Protein 9D58 (pdb70)

InterPro domains:
  IPR000433 Zinc finger, ZZ-type [PF00569] (3308-3352)
  IPR000433 Zinc finger, ZZ-type [PS01357] (3313-3340)
  IPR000433 Zinc finger, ZZ-type [PS50135] (3308-3364)
  IPR000433 Zinc finger, ZZ-type [SM00291] (3307-3352)
  IPR001202 WW domain [PF00397] (3059-3086)
  IPR001202 WW domain [PS01159] (3061-3086)
  IPR001202 WW domain [PS50020] (3055-3088)
  IPR001202 WW domain [SM00456] (3056-3088)
  IPR001202 WW domain [cd00201] (3059-3088)
  IPR001589 Actinin-type actin-binding domain, conserved site [PS00019] (17-26)
  IPR001589 Actinin-type actin-binding domain, conserved site [PS00020] (91-115)
  IPR001715 Calponin homology domain [PF00307] (16-118)
  IPR001715 Calponin homology domain [PF00307] (136-239)
  IPR001715 Calponin homology domain [PS50021] (15-119)
  IPR001715 Calponin homology domain [PS50021] (134-240)
  IPR001715 Calponin homology domain [SM00033] (17-117)
  IPR001715 Calponin homology domain [SM00033] (136-235)
  IPR002017 Spectrin repeat [PF00435] (340-446)
  IPR002017 Spectrin repeat [PF00435] (453-556)
  IPR002017 Spectrin repeat [PF00435] (727-827)

Structure (mmCIF, N/CA/C/O backbone):
data_9D58
#
_entry.id   9D58
#
_cell.length_a   59.774
_cell.length_b   143.138
_cell.length_c   59.862
_cell.angle_alpha   90.000
_cell.angle_beta   102.210
_cell.angle_gamma   90.000
#
_symmetry.space_group_name_H-M   'P 1 21 1'
#
loop_
_entity.id
_entity.type
_entity.pdbx_description
1 polymer Dystrophin
2 water water
#
loop_
_atom_site.group_PDB
_atom_site.id
_atom_site.type_symbol
_atom_site.label_atom_id
_atom_site.label_alt_id
_atom_site.label_comp_id
_atom_site.label_asym_id
_atom_site.label_entity_id
_atom_site.label_seq_id
_atom_site.pdbx_PDB_ins_code
_atom_site.Cartn_x
_atom_site.Cartn_y
_atom_site.Cartn_z
_atom_site.occupancy
_atom_site.B_iso_or_equiv
_atom_site.auth_seq_id
_atom_site.auth_comp_id
_atom_site.auth_asym_id
_atom_site.auth_atom_id
_atom_site.pdbx_PDB_model_num
ATOM 1 N N . TYR A 1 13 ? -3.34168 35.98747 12.86613 1.000 17.94415 13 TYR A N 1
ATOM 2 C CA . TYR A 1 13 ? -2.02372 35.64002 13.39733 1.000 22.78583 13 TYR A CA 1
ATOM 3 C C . TYR A 1 13 ? -1.78087 36.15497 14.81874 1.000 20.27882 13 TYR A C 1
ATOM 4 O O . TYR A 1 13 ? -0.63630 36.37652 15.21182 1.000 18.91495 13 TYR A O 1
ATOM 13 N N . GLU A 1 14 ? -2.85574 36.33440 15.58720 1.000 23.92719 14 GLU A N 1
ATOM 14 C CA . GLU A 1 14 ? -2.78898 36.71106 17.00255 1.000 24.68230 14 GLU A CA 1
ATOM 15 C C . GLU A 1 14 ? -3.69158 35.71686 17.73301 1.000 24.95055 14 GLU A C 1
ATOM 16 O O . GLU A 1 14 ? -4.88804 35.96264 17.89647 1.000 28.15670 14 GLU A O 1
ATOM 22 N N . ARG A 1 15 ? -3.11896 34.59369 18.16597 1.000 22.46099 15 ARG A N 1
ATOM 23 C CA . ARG A 1 15 ? -3.88077 33.41382 18.56447 1.000 22.98612 15 ARG A CA 1
ATOM 24 C C . ARG A 1 15 ? -3.63069 33.11288 20.03892 1.000 27.22398 15 ARG A C 1
ATOM 25 O O . ARG A 1 15 ? -2.51044 32.75541 20.41748 1.000 24.66623 15 ARG A O 1
ATOM 33 N N . GLU A 1 16 ? -4.69023 33.20366 20.85751 1.000 29.03327 16 GLU A N 1
ATOM 34 C CA . GLU A 1 16 ? -4.53725 33.28492 22.31030 1.000 22.32350 16 GLU A CA 1
ATOM 35 C C . GLU A 1 16 ? -4.39892 31.92645 22.99643 1.000 19.44750 16 GLU A C 1
ATOM 36 O O . GLU A 1 16 ? -3.75654 31.84431 24.04854 1.000 21.05105 16 GLU A O 1
ATOM 38 N N . ASP A 1 17 ? -4.98516 30.85827 22.44739 1.000 21.78176 17 ASP A N 1
ATOM 39 C CA . ASP A 1 17 ? -4.78594 29.53205 23.03754 1.000 22.10909 17 ASP A CA 1
ATOM 40 C C . ASP A 1 17 ? -3.36108 29.04028 22.81294 1.000 21.46216 17 ASP A C 1
ATOM 41 O O . ASP A 1 17 ? -2.71901 28.49694 23.73165 1.000 16.39066 17 ASP A O 1
ATOM 46 N N . VAL A 1 18 ? -2.85561 29.22182 21.58820 1.000 22.73707 18 VAL A N 1
ATOM 47 C CA . VAL A 1 18 ? -1.45929 28.91326 21.30074 1.000 19.87696 18 VAL A CA 1
ATOM 48 C C . VAL A 1 18 ? -0.54881 29.73758 22.19649 1.000 13.78568 18 VAL A C 1
ATOM 49 O O . VAL A 1 18 ? 0.45494 29.23371 22.71100 1.000 20.77756 18 VAL A O 1
ATOM 53 N N . GLN A 1 19 ? -0.87766 31.01859 22.38929 1.000 16.10544 19 GLN A N 1
ATOM 54 C CA . GLN A 1 19 ? -0.07571 31.85753 23.27210 1.000 15.15192 19 GLN A CA 1
ATOM 55 C C . GLN A 1 19 ? -0.08309 31.32963 24.70033 1.000 18.26181 19 GLN A C 1
ATOM 56 O O . GLN A 1 19 ? 0.96146 31.29688 25.35325 1.000 17.49005 19 GLN A O 1
ATOM 62 N N . LYS A 1 20 ? -1.24435 30.91134 25.20943 1.000 18.15413 20 LYS A N 1
ATOM 63 C CA . LYS A 1 20 ? -1.27417 30.31777 26.54327 1.000 16.31418 20 LYS A CA 1
ATOM 64 C C . LYS A 1 20 ? -0.29405 29.15725 26.64520 1.000 14.17310 20 LYS A C 1
ATOM 65 O O . LYS A 1 20 ? 0.57020 29.12723 27.53461 1.000 15.40749 20 LYS A O 1
ATOM 71 N N . LYS A 1 21 ? -0.36882 28.22929 25.68853 1.000 13.96768 21 LYS A N 1
ATOM 72 C CA . LYS A 1 21 ? 0.49942 27.05153 25.73445 1.000 14.62792 21 LYS A CA 1
ATOM 73 C C . LYS A 1 21 ? 1.97843 27.43680 25.66141 1.000 17.94356 21 LYS A C 1
ATOM 74 O O . LYS A 1 21 ? 2.79229 27.01929 26.50107 1.000 18.03178 21 LYS A O 1
ATOM 80 N N . THR A 1 22 ? 2.34312 28.25700 24.67496 1.000 16.78094 22 THR A N 1
ATOM 81 C CA . THR A 1 22 ? 3.75635 28.52824 24.42961 1.000 18.52244 22 THR A CA 1
ATOM 82 C C . THR A 1 22 ? 4.34745 29.45465 25.49091 1.000 16.68996 22 THR A C 1
ATOM 83 O O . THR A 1 22 ? 5.49899 29.27130 25.90765 1.000 19.64807 22 THR A O 1
ATOM 87 N N . PHE A 1 23 ? 3.58305 30.45297 25.94438 1.000 16.48178 23 PHE A N 1
ATOM 88 C CA . PHE A 1 23 ? 4.04527 31.31267 27.02830 1.000 15.10111 23 PHE A CA 1
ATOM 89 C C . PHE A 1 23 ? 4.25358 30.51413 28.30885 1.000 17.25662 23 PHE A C 1
ATOM 90 O O . PHE A 1 23 ? 5.19791 30.77855 29.06446 1.000 15.67132 23 PHE A O 1
ATOM 98 N N . THR A 1 24 ? 3.37517 29.54152 28.58636 1.000 16.32342 24 THR A N 1
ATOM 99 C CA . THR A 1 24 ? 3.59510 28.70577 29.76097 1.000 15.30719 24 THR A CA 1
ATOM 100 C C . THR A 1 24 ? 4.85662 27.86706 29.59948 1.000 18.51568 24 THR A C 1
ATOM 101 O O . THR A 1 24 ? 5.61142 27.67577 30.56220 1.000 13.73526 24 THR A O 1
ATOM 105 N N . LYS A 1 25 ? 5.09968 27.35479 28.38885 1.000 16.22405 25 LYS A N 1
ATOM 106 C CA . LYS A 1 25 ? 6.33259 26.60616 28.15589 1.000 15.89233 25 LYS A CA 1
ATOM 107 C C . LYS A 1 25 ? 7.56528 27.47657 28.38940 1.000 14.43570 25 LYS A C 1
ATOM 108 O O . LYS A 1 25 ? 8.56127 27.01318 28.95344 1.000 18.68375 25 LYS A O 1
ATOM 114 N N . TRP A 1 26 ? 7.50467 28.74941 27.99944 1.000 13.19907 26 TRP A N 1
ATOM 115 C CA . TRP A 1 26 ? 8.63068 29.65168 28.24258 1.000 15.45520 26 TRP A CA 1
ATOM 116 C C . TRP A 1 26 ? 8.82198 29.92262 29.73594 1.000 19.03871 26 TRP A C 1
ATOM 117 O O . TRP A 1 26 ? 9.95458 29.89727 30.24554 1.000 16.60149 26 TRP A O 1
ATOM 128 N N . VAL A 1 27 ? 7.72783 30.23156 30.44424 1.000 15.84964 27 VAL A N 1
ATOM 129 C CA . VAL A 1 27 ? 7.80063 30.44939 31.89104 1.000 16.59227 27 VAL A CA 1
ATOM 130 C C . VAL A 1 27 ? 8.43751 29.24465 32.57520 1.000 15.17727 27 VAL A C 1
ATOM 131 O O . VAL A 1 27 ? 9.33864 29.37813 33.41570 1.000 16.61250 27 VAL A O 1
ATOM 135 N N . ASN A 1 28 ? 7.99666 28.04288 32.20244 1.000 15.46056 28 ASN A N 1
ATOM 136 C CA . ASN A 1 28 ? 8.55116 26.84861 32.82513 1.000 16.26306 28 ASN A CA 1
ATOM 137 C C . ASN A 1 28 ? 9.98105 26.58657 32.37184 1.000 19.46754 28 ASN A C 1
ATOM 138 O O . ASN A 1 28 ? 10.73884 25.94436 33.09655 1.000 22.04806 28 ASN A O 1
ATOM 143 N N . ALA A 1 29 ? 10.37111 27.06368 31.18712 1.000 21.57506 29 ALA A N 1
ATOM 144 C CA . ALA A 1 29 ? 11.77607 26.98310 30.79608 1.000 21.60714 29 ALA A CA 1
ATOM 145 C C . ALA A 1 29 ? 12.64391 27.84181 31.70686 1.000 20.12793 29 ALA A C 1
ATOM 146 O O . ALA A 1 29 ? 13.74659 27.43495 32.09344 1.000 19.84267 29 ALA A O 1
ATOM 148 N N . GLN A 1 30 ? 12.16370 29.03676 32.05478 1.000 19.45138 30 GLN A N 1
ATOM 149 C CA . GLN A 1 30 ? 12.86990 29.84890 33.04570 1.000 19.25589 30 GLN A CA 1
ATOM 150 C C . GLN A 1 30 ? 12.97046 29.10917 34.37747 1.000 21.30617 30 GLN A C 1
ATOM 151 O O . GLN A 1 30 ? 14.05238 29.00912 34.98245 1.000 25.73174 30 GLN A O 1
ATOM 157 N N . PHE A 1 31 ? 11.84770 28.54668 34.83113 1.000 20.66745 31 PHE A N 1
ATOM 158 C CA . PHE A 1 31 ? 11.85516 27.83420 36.10577 1.000 21.30792 31 PHE A CA 1
ATOM 159 C C . PHE A 1 31 ? 12.79372 26.63317 36.05957 1.000 25.05675 31 PHE A C 1
ATOM 160 O O . PHE A 1 31 ? 13.44104 26.30568 37.05962 1.000 29.60674 31 PHE A O 1
ATOM 168 N N . SER A 1 32 ? 12.88335 25.96615 34.90661 1.000 23.48799 32 SER A N 1
ATOM 169 C CA . SER A 1 32 ? 13.83884 24.87633 34.74764 1.000 23.91230 32 SER A CA 1
ATOM 170 C C . SER A 1 32 ? 15.26635 25.39319 34.83396 1.000 22.55319 32 SER A C 1
ATOM 171 O O . SER A 1 32 ? 16.13374 24.74173 35.42639 1.000 33.35005 32 SER A O 1
ATOM 174 N N . LYS A 1 33 ? 15.52746 26.56346 34.24580 1.000 23.44068 33 LYS A N 1
ATOM 175 C CA . LYS A 1 33 ? 16.83580 27.18792 34.40528 1.000 28.37266 33 LYS A CA 1
ATOM 176 C C . LYS A 1 33 ? 17.18059 27.37961 35.87217 1.000 31.94874 33 LYS A C 1
ATOM 177 O O . LYS A 1 33 ? 18.35897 27.32260 36.24490 1.000 28.08202 33 LYS A O 1
ATOM 183 N N . PHE A 1 34 ? 16.17248 27.59826 36.72197 1.000 31.64314 34 PHE A N 1
ATOM 184 C CA . PHE A 1 34 ? 16.43851 27.84498 38.13617 1.000 29.33068 34 PHE A CA 1
ATOM 185 C C . PHE A 1 34 ? 15.92033 26.74450 39.06333 1.000 29.14230 34 PHE A C 1
ATOM 186 O O . PHE A 1 34 ? 15.76819 26.97950 40.26609 1.000 32.45716 34 PHE A O 1
ATOM 194 N N . GLY A 1 35 ? 15.66187 25.54908 38.53838 1.000 30.38425 35 GLY A N 1
ATOM 195 C CA . GLY A 1 35 ? 15.25646 24.41094 39.34789 1.000 25.93974 35 GLY A CA 1
ATOM 196 C C . GLY A 1 35 ? 13.97787 24.53478 40.15886 1.000 27.40530 35 GLY A C 1
ATOM 197 O O . GLY A 1 35 ? 13.72419 23.70190 41.03433 1.000 33.48282 35 GLY A O 1
ATOM 198 N N . LYS A 1 36 ? 13.17180 25.56035 39.90141 1.000 25.93323 36 LYS A N 1
ATOM 199 C CA . LYS A 1 36 ? 11.92064 25.75748 40.61944 1.000 23.90472 36 LYS A CA 1
ATOM 200 C C . LYS A 1 36 ? 10.76729 25.02171 39.93507 1.000 24.83455 36 LYS A C 1
ATOM 201 O O . LYS A 1 36 ? 10.86906 24.56783 38.79237 1.000 23.79628 36 LYS A O 1
ATOM 207 N N . GLN A 1 37 ? 9.65905 24.90167 40.66744 1.000 22.28582 37 GLN A N 1
ATOM 208 C CA . GLN A 1 37 ? 8.52156 24.09975 40.22973 1.000 20.03490 37 GLN A CA 1
ATOM 209 C C . GLN A 1 37 ? 7.83565 24.70739 39.00867 1.000 18.55130 37 GLN A C 1
ATOM 210 O O . GLN A 1 37 ? 7.73053 25.92923 38.87298 1.000 23.55692 37 GLN A O 1
ATOM 213 N N . HIS A 1 38 ? 7.38019 23.83738 38.11134 1.000 19.02390 38 HIS A N 1
ATOM 214 C CA . HIS A 1 38 ? 6.63239 24.24926 36.93259 1.000 22.93810 38 HIS A CA 1
ATOM 215 C C . HIS A 1 38 ? 5.18801 24.59276 37.29317 1.000 23.45942 38 HIS A C 1
ATOM 216 O O . HIS A 1 38 ? 4.62308 24.07050 38.25937 1.000 22.85782 38 HIS A O 1
ATOM 223 N N . ILE A 1 39 ? 4.58990 25.48791 36.50388 1.000 23.82766 39 ILE A N 1
ATOM 224 C CA . ILE A 1 39 ? 3.16294 25.77966 36.59815 1.000 23.02199 39 ILE A CA 1
ATOM 225 C C . ILE A 1 39 ? 2.42399 24.95670 35.55185 1.000 24.47286 39 ILE A C 1
ATOM 226 O O . ILE A 1 39 ? 2.98713 24.56806 34.51956 1.000 22.81808 39 ILE A O 1
ATOM 231 N N . GLU A 1 40 ? 1.14610 24.68384 35.81881 1.000 18.52604 40 GLU A N 1
ATOM 232 C CA . GLU A 1 40 ? 0.32768 23.88218 34.91958 1.000 18.85933 40 GLU A CA 1
ATOM 233 C C . GLU A 1 40 ? -0.74687 24.67827 34.19920 1.000 19.81922 40 GLU A C 1
ATOM 234 O O . GLU A 1 40 ? -1.09636 24.33165 33.06959 1.000 25.45220 40 GLU A O 1
ATOM 236 N N . ASN A 1 41 ? -1.26782 25.73878 34.81258 1.000 19.21330 41 ASN A N 1
ATOM 237 C CA . ASN A 1 41 ? -2.32799 26.54722 34.22514 1.000 16.59147 41 ASN A CA 1
ATOM 238 C C . ASN A 1 41 ? -1.97138 28.01229 34.41475 1.000 16.40024 41 ASN A C 1
ATOM 239 O O . ASN A 1 41 ? -1.92320 28.49670 35.54812 1.000 18.48749 41 ASN A O 1
ATOM 244 N N . LEU A 1 42 ? -1.73791 28.71765 33.30217 1.000 15.29180 42 LEU A N 1
ATOM 245 C CA . LEU A 1 42 ? -1.31094 30.11269 33.36789 1.000 15.71887 42 LEU A CA 1
ATOM 246 C C . LEU A 1 42 ? -2.39010 31.02555 33.94873 1.000 15.87451 42 LEU A C 1
ATOM 247 O O . LEU A 1 42 ? -2.06882 32.08914 34.49550 1.000 14.28494 42 LEU A O 1
ATOM 252 N N . PHE A 1 43 ? -3.66380 30.65902 33.81046 1.000 14.62363 43 PHE A N 1
ATOM 253 C CA . PHE A 1 43 ? -4.76811 31.50175 34.25569 1.000 16.36420 43 PHE A CA 1
ATOM 254 C C . PHE A 1 43 ? -5.22062 31.18192 35.67809 1.000 15.82550 43 PHE A C 1
ATOM 255 O O . PHE A 1 43 ? -6.22431 31.73805 36.13651 1.000 18.24546 43 PHE A O 1
ATOM 263 N N . SER A 1 44 ? -4.53132 30.28894 36.36335 1.000 18.42173 44 SER A N 1
ATOM 264 C CA . SER A 1 44 ? -4.77019 30.00214 37.77454 1.000 17.47973 44 SER A CA 1
ATOM 265 C C . SER A 1 44 ? -3.51036 30.10622 38.62241 1.000 18.80992 44 SER A C 1
ATOM 266 O O . SER A 1 44 ? -3.58141 30.57573 39.76167 1.000 14.75149 44 SER A O 1
ATOM 269 N N . ASP A 1 45 ? -2.36099 29.67465 38.09795 1.000 18.50704 45 ASP A N 1
ATOM 270 C CA . ASP A 1 45 ? -1.14711 29.50878 38.88850 1.000 18.10254 45 ASP A CA 1
ATOM 271 C C . ASP A 1 45 ? -0.38399 30.80467 39.13255 1.000 17.24291 45 ASP A C 1
ATOM 272 O O . ASP A 1 45 ? 0.64743 30.76507 39.81260 1.000 19.00479 45 ASP A O 1
ATOM 277 N N . LEU A 1 46 ? -0.85208 31.94252 38.61725 1.000 13.15348 46 LEU A N 1
ATOM 278 C CA . LEU A 1 46 ? -0.21581 33.22800 38.87729 1.000 13.11478 46 LEU A CA 1
ATOM 279 C C . LEU A 1 46 ? -1.02810 34.12629 39.80236 1.000 12.49560 46 LEU A C 1
ATOM 280 O O . LEU A 1 46 ? -0.58475 35.23810 40.11403 1.000 12.20482 46 LEU A O 1
ATOM 285 N N . GLN A 1 47 ? -2.19717 33.67502 40.25899 1.000 15.88294 47 GLN A N 1
ATOM 286 C CA . GLN A 1 47 ? -3.12009 34.56971 40.95641 1.000 14.26316 47 GLN A CA 1
ATOM 287 C C . GLN A 1 47 ? -2.58425 34.99476 42.31933 1.000 11.72168 47 GLN A C 1
ATOM 288 O O . GLN A 1 47 ? -2.77974 36.14270 42.73285 1.000 11.53830 47 GLN A O 1
ATOM 294 N N . ASP A 1 48 ? -1.92748 34.08627 43.04296 1.000 14.74586 48 ASP A N 1
ATOM 295 C CA . ASP A 1 48 ? -1.43648 34.42918 44.37431 1.000 14.45675 48 ASP A CA 1
ATOM 296 C C . ASP A 1 48 ? -0.18536 35.30310 44.34080 1.000 17.87713 48 ASP A C 1
ATOM 297 O O . ASP A 1 48 ? 0.31964 35.67313 45.40657 1.000 13.58992 48 ASP A O 1
ATOM 302 N N . GLY A 1 49 ? 0.33525 35.62063 43.15341 1.000 15.38931 49 GLY A N 1
ATOM 303 C CA . GLY A 1 49 ? 1.43728 36.54379 43.01110 1.000 13.28384 49 GLY A CA 1
ATOM 304 C C . GLY A 1 49 ? 2.79757 35.95953 43.31258 1.000 15.55087 49 GLY A C 1
ATOM 305 O O . GLY A 1 49 ? 3.80307 36.66421 43.15768 1.000 19.24944 49 GLY A O 1
ATOM 306 N N . ARG A 1 50 ? 2.86354 34.69171 43.71904 1.000 16.34180 50 ARG A N 1
ATOM 307 C CA . ARG A 1 50 ? 4.12223 34.09022 44.14542 1.000 16.67191 50 ARG A CA 1
ATOM 308 C C . ARG A 1 50 ? 4.98793 33.68557 42.95745 1.000 16.53090 50 ARG A C 1
ATOM 309 O O . ARG A 1 50 ? 6.15264 34.08872 42.86690 1.000 17.48064 50 ARG A O 1
ATOM 317 N N . ARG A 1 51 ? 4.42981 32.90067 42.03043 1.000 17.54576 51 ARG A N 1
ATOM 318 C CA . ARG A 1 51 ? 5.21990 32.40663 40.90505 1.000 16.86262 51 ARG A CA 1
ATOM 319 C C . ARG A 1 51 ? 5.65097 33.53286 39.97292 1.000 16.39800 51 ARG A C 1
ATOM 320 O O . ARG A 1 51 ? 6.70442 33.43427 39.33668 1.000 19.54002 51 ARG A O 1
ATOM 328 N N . LEU A 1 52 ? 4.86772 34.60862 39.88074 1.000 13.73691 52 LEU A N 1
ATOM 329 C CA . LEU A 1 52 ? 5.32858 35.78373 39.14984 1.000 13.93870 52 LEU A CA 1
ATOM 330 C C . LEU A 1 52 ? 6.58581 36.35793 39.79122 1.000 19.80607 52 LEU A C 1
ATOM 331 O O . LEU A 1 52 ? 7.53979 36.73228 39.09362 1.000 14.44235 52 LEU A O 1
ATOM 336 N N . LEU A 1 53 ? 6.60609 36.42844 41.12525 1.000 18.68669 53 LEU A N 1
ATOM 337 C CA . LEU A 1 53 ? 7.80215 36.88865 41.82166 1.000 17.56628 53 LEU A CA 1
ATOM 338 C C . LEU A 1 53 ? 8.97034 35.92990 41.61450 1.000 16.45288 53 LEU A C 1
ATOM 339 O O . LEU A 1 53 ? 10.11127 36.37098 41.47751 1.000 20.71835 53 LEU A O 1
ATOM 344 N N . ASP A 1 54 ? 8.71081 34.61891 41.59923 1.000 14.35439 54 ASP A N 1
ATOM 345 C CA . ASP A 1 54 ? 9.75769 33.64600 41.27511 1.000 17.12436 54 ASP A CA 1
ATOM 346 C C . ASP A 1 54 ? 10.36242 33.91703 39.89788 1.000 20.54813 54 ASP A C 1
ATOM 347 O O . ASP A 1 54 ? 11.59111 33.90785 39.72021 1.000 16.70559 54 ASP A O 1
ATOM 352 N N . LEU A 1 55 ? 9.49741 34.13593 38.90350 1.000 20.87078 55 LEU A N 1
ATOM 353 C CA . LEU A 1 55 ? 9.94690 34.40597 37.54220 1.000 17.56771 55 LEU A CA 1
ATOM 354 C C . LEU A 1 55 ? 10.78215 35.67891 37.48071 1.000 16.88657 55 LEU A C 1
ATOM 355 O O . LEU A 1 55 ? 11.84822 35.71197 36.85005 1.000 18.44804 55 LEU A O 1
ATOM 360 N N . LEU A 1 56 ? 10.31023 36.74473 38.13068 1.000 14.35180 56 LEU A N 1
ATOM 361 C CA . LEU A 1 56 ? 11.05531 37.99819 38.10727 1.000 14.73623 56 LEU A CA 1
ATOM 362 C C . LEU A 1 56 ? 12.33922 37.91097 38.92760 1.000 18.70276 56 LEU A C 1
ATOM 363 O O . LEU A 1 56 ? 13.30884 38.61569 38.62984 1.000 16.45678 56 LEU A O 1
ATOM 368 N N . GLU A 1 57 ? 12.36708 37.05706 39.95278 1.000 18.73790 57 GLU A N 1
ATOM 369 C CA . GLU A 1 57 ? 13.60646 36.77509 40.66949 1.000 19.11601 57 GLU A CA 1
ATOM 370 C C . GLU A 1 57 ? 14.63335 36.16067 39.73426 1.000 18.57403 57 GLU A C 1
ATOM 371 O O . GLU A 1 57 ? 15.78088 36.61296 39.66481 1.000 22.92558 57 GLU A O 1
ATOM 377 N N . GLY A 1 58 ? 14.22707 35.12170 39.00290 1.000 20.60275 58 GLY A N 1
ATOM 378 C CA . GLY A 1 58 ? 15.12608 34.50882 38.03730 1.000 21.75572 58 GLY A CA 1
ATOM 379 C C . GLY A 1 58 ? 15.60353 35.48032 36.97200 1.000 21.07883 58 GLY A C 1
ATOM 380 O O . GLY A 1 58 ? 16.77184 35.45657 36.57643 1.000 23.34704 58 GLY A O 1
ATOM 381 N N . LEU A 1 59 ? 14.71245 36.35332 36.49446 1.000 18.95408 59 LEU A N 1
ATOM 382 C CA . LEU A 1 59 ? 15.09447 37.23846 35.39560 1.000 17.37412 59 LEU A CA 1
ATOM 383 C C . LEU A 1 59 ? 15.97095 38.39657 35.86402 1.000 18.10964 59 LEU A C 1
ATOM 384 O O . LEU A 1 59 ? 16.90120 38.79520 35.15359 1.000 18.86665 59 LEU A O 1
ATOM 389 N N . THR A 1 60 ? 15.69583 38.96016 37.04087 1.000 18.24909 60 THR A N 1
ATOM 390 C CA . THR A 1 60 ? 16.47554 40.09409 37.52448 1.000 17.90174 60 THR A CA 1
ATOM 391 C C . THR A 1 60 ? 17.68645 39.68580 38.35133 1.000 13.25147 60 THR A C 1
ATOM 392 O O . THR A 1 60 ? 18.59501 40.50386 38.53036 1.000 14.84010 60 THR A O 1
ATOM 396 N N . GLY A 1 61 ? 17.73115 38.44778 38.83544 1.000 12.79781 61 GLY A N 1
ATOM 397 C CA . GLY A 1 61 ? 18.76320 38.02952 39.76447 1.000 17.62295 61 GLY A CA 1
ATOM 398 C C . GLY A 1 61 ? 18.64219 38.58948 41.16653 1.000 17.50856 61 GLY A C 1
ATOM 399 O O . GLY A 1 61 ? 19.56009 38.39835 41.97055 1.000 13.19095 61 GLY A O 1
ATOM 400 N N . GLN A 1 62 ? 17.55114 39.28774 41.48354 1.000 17.65294 62 GLN A N 1
ATOM 401 C CA . GLN A 1 62 ? 17.33306 39.86286 42.80515 1.000 20.06481 62 GLN A CA 1
ATOM 402 C C . GLN A 1 62 ? 16.38125 39.00569 43.63170 1.000 21.08574 62 GLN A C 1
ATOM 403 O O . GLN A 1 62 ? 15.50460 38.32002 43.09989 1.000 21.42512 62 GLN A O 1
ATOM 409 N N . LYS A 1 63 ? 16.57040 39.05724 44.94690 1.000 19.68342 63 LYS A N 1
ATOM 410 C CA . LYS A 1 63 ? 15.62010 38.46485 45.87999 1.000 22.63892 63 LYS A CA 1
ATOM 411 C C . LYS A 1 63 ? 14.35087 39.30934 45.94988 1.000 18.01247 63 LYS A C 1
ATOM 412 O O . LYS A 1 63 ? 14.40819 40.52684 46.15923 1.000 17.11891 63 LYS A O 1
ATOM 418 N N . LEU A 1 64 ? 13.20100 38.66259 45.75276 1.000 20.24196 64 LEU A N 1
ATOM 419 C CA . LEU A 1 64 ? 11.89474 39.32180 45.80857 1.000 23.36963 64 LEU A CA 1
ATOM 420 C C . LEU A 1 64 ? 11.04314 38.56108 46.81438 1.000 20.77878 64 LEU A C 1
ATOM 421 O O . LEU A 1 64 ? 10.31069 37.62662 46.45262 1.000 20.67742 64 LEU A O 1
ATOM 426 N N . PRO A 1 65 ? 11.11970 38.92979 48.09067 1.000 20.31286 65 PRO A N 1
ATOM 427 C CA . PRO A 1 65 ? 10.42699 38.15197 49.12322 1.000 21.06023 65 PRO A CA 1
ATOM 428 C C . PRO A 1 65 ? 8.91897 38.21851 48.95466 1.000 18.12115 65 PRO A C 1
ATOM 429 O O . PRO A 1 65 ? 8.35856 39.23144 48.52658 1.000 17.15397 65 PRO A O 1
ATOM 433 N N . LYS A 1 66 ? 8.26616 37.11010 49.28468 1.000 19.99152 66 LYS A N 1
ATOM 434 C CA . LYS A 1 66 ? 6.82243 37.01688 49.16185 1.000 19.26437 66 LYS A CA 1
ATOM 435 C C . LYS A 1 66 ? 6.16872 37.38384 50.48994 1.000 23.57943 66 LYS A C 1
ATOM 436 O O . LYS A 1 66 ? 6.73910 37.18138 51.56569 1.000 21.53400 66 LYS A O 1
ATOM 442 N N . GLU A 1 67 ? 4.95515 37.91818 50.40603 1.000 24.76434 67 GLU A N 1
ATOM 443 C CA . GLU A 1 67 ? 4.16837 38.16325 51.60514 1.000 19.68169 67 GLU A CA 1
ATOM 444 C C . GLU A 1 67 ? 3.64420 36.85047 52.17151 1.000 23.82179 67 GLU A C 1
ATOM 445 O O . GLU A 1 67 ? 3.30911 35.92459 51.42518 1.000 25.70295 67 GLU A O 1
ATOM 451 N N . LYS A 1 68 ? 3.58476 36.75674 53.49760 1.000 19.94010 68 LYS A N 1
ATOM 452 C CA . LYS A 1 68 ? 2.98185 35.58923 54.12118 1.000 24.03877 68 LYS A CA 1
ATOM 453 C C . LYS A 1 68 ? 1.49960 35.84188 54.36476 1.000 24.46229 68 LYS A C 1
ATOM 454 O O . LYS A 1 68 ? 1.10267 36.92336 54.80720 1.000 25.53323 68 LYS A O 1
ATOM 460 N N . GLY A 1 69 ? 0.69078 34.83676 54.06418 1.000 23.90903 69 GLY A N 1
ATOM 461 C CA . GLY A 1 69 ? -0.74981 34.90591 54.22024 1.000 26.34129 69 GLY A CA 1
ATOM 462 C C . GLY A 1 69 ? -1.37982 34.40083 52.93909 1.000 33.13633 69 GLY A C 1
ATOM 463 O O . GLY A 1 69 ? -0.81421 34.51896 51.84914 1.000 29.49658 69 GLY A O 1
ATOM 464 N N . SER A 1 70 ? -2.58625 33.84763 53.06761 1.000 35.30178 70 SER A N 1
ATOM 465 C CA . SER A 1 70 ? -3.28221 33.24015 51.94166 1.000 33.08153 70 SER A CA 1
ATOM 466 C C . SER A 1 70 ? -4.51892 34.02630 51.53360 1.000 31.07739 70 SER A C 1
ATOM 467 O O . SER A 1 70 ? -5.39649 33.48226 50.85605 1.000 40.01086 70 SER A O 1
ATOM 469 N N . THR A 1 71 ? -4.60294 35.29564 51.91797 1.000 26.50754 71 THR A N 1
ATOM 470 C CA . THR A 1 71 ? -5.76508 36.09641 51.58416 1.000 26.82880 71 THR A CA 1
ATOM 471 C C . THR A 1 71 ? -5.49989 36.88771 50.30643 1.000 28.74170 71 THR A C 1
ATOM 472 O O . THR A 1 71 ? -4.40437 36.86267 49.73977 1.000 28.70196 71 THR A O 1
ATOM 476 N N . ARG A 1 72 ? -6.52471 37.60982 49.85214 1.000 22.12859 72 ARG A N 1
ATOM 477 C CA . ARG A 1 72 ? -6.41852 38.35843 48.60603 1.000 25.12115 72 ARG A CA 1
ATOM 478 C C . ARG A 1 72 ? -5.48028 39.55144 48.74251 1.000 21.85143 72 ARG A C 1
ATOM 479 O O . ARG A 1 72 ? -4.82883 39.93700 47.76483 1.000 20.61062 72 ARG A O 1
ATOM 487 N N . VAL A 1 73 ? -5.38440 40.14090 49.93800 1.000 21.18936 73 VAL A N 1
ATOM 488 C CA . VAL A 1 73 ? -4.48702 41.28114 50.11990 1.000 23.40066 73 VAL A CA 1
ATOM 489 C C . VAL A 1 73 ? -3.02654 40.86693 49.95768 1.000 22.74408 73 VAL A C 1
ATOM 490 O O . VAL A 1 73 ? -2.21241 41.63890 49.43769 1.000 25.51770 73 VAL A O 1
ATOM 494 N N . HIS A 1 74 ? -2.66799 39.64738 50.36110 1.000 21.41933 74 HIS A N 1
ATOM 495 C CA . HIS A 1 74 ? -1.27888 39.22444 50.22642 1.000 21.78868 74 HIS A CA 1
ATOM 496 C C . HIS A 1 74 ? -0.91977 38.97651 48.76641 1.000 20.76156 74 HIS A C 1
ATOM 497 O O . HIS A 1 74 ? 0.16646 39.36077 48.31695 1.000 21.62686 74 HIS A O 1
ATOM 504 N N . ALA A 1 75 ? -1.82402 38.34837 48.00858 1.000 23.41068 75 ALA A N 1
ATOM 505 C CA . ALA A 1 75 ? -1.62383 38.20872 46.56775 1.000 19.42618 75 ALA A CA 1
ATOM 506 C C . ALA A 1 75 ? -1.53715 39.56806 45.88689 1.000 18.61657 75 ALA A C 1
ATOM 507 O O . ALA A 1 75 ? -0.72127 39.76602 44.97661 1.000 18.17873 75 ALA A O 1
ATOM 509 N N . LEU A 1 76 ? -2.38298 40.51350 46.30269 1.000 18.16312 76 LEU A N 1
ATOM 510 C CA . LEU A 1 76 ? -2.34780 41.84440 45.70997 1.000 16.08557 76 LEU A CA 1
ATOM 511 C C . LEU A 1 76 ? -1.02952 42.53905 46.01130 1.000 18.37989 76 LEU A C 1
ATOM 512 O O . LEU A 1 76 ? -0.48916 43.25421 45.16244 1.000 18.65167 76 LEU A O 1
ATOM 517 N N . ASN A 1 77 ? -0.48205 42.31408 47.20837 1.000 18.98272 77 ASN A N 1
ATOM 518 C CA . ASN A 1 77 ? 0.82230 42.86997 47.55805 1.000 18.78531 77 ASN A CA 1
ATOM 519 C C . ASN A 1 77 ? 1.93858 42.23209 46.73113 1.000 15.69389 77 ASN A C 1
ATOM 520 O O . ASN A 1 77 ? 2.84755 42.92666 46.26010 1.000 16.09124 77 ASN A O 1
ATOM 525 N N . ASN A 1 78 ? 1.89258 40.90883 46.56165 1.000 14.02292 78 ASN A N 1
ATOM 526 C CA . ASN A 1 78 ? 2.85727 40.22538 45.70323 1.000 16.98249 78 ASN A CA 1
ATOM 527 C C . ASN A 1 78 ? 2.84016 40.79411 44.28893 1.000 16.83045 78 ASN A C 1
ATOM 528 O O . ASN A 1 78 ? 3.89204 41.11005 43.71605 1.000 16.39329 78 ASN A O 1
ATOM 533 N N . VAL A 1 79 ? 1.64645 40.92948 43.70521 1.000 16.52496 79 VAL A N 1
ATOM 534 C CA . VAL A 1 79 ? 1.56639 41.40685 42.32822 1.000 14.71228 79 VAL A CA 1
ATOM 535 C C . VAL A 1 79 ? 1.96513 42.87201 42.24108 1.000 17.65152 79 VAL A C 1
ATOM 536 O O . VAL A 1 79 ? 2.56297 43.29830 41.24443 1.000 17.93835 79 VAL A O 1
ATOM 540 N N . ASN A 1 80 ? 1.66012 43.66889 43.26920 1.000 15.39343 80 ASN A N 1
ATOM 541 C CA . ASN A 1 80 ? 2.12243 45.05222 43.28189 1.000 15.98181 80 ASN A CA 1
ATOM 542 C C . ASN A 1 80 ? 3.64408 45.11743 43.29936 1.000 15.99687 80 ASN A C 1
ATOM 543 O O . ASN A 1 80 ? 4.24371 45.96366 42.62744 1.000 16.65640 80 ASN A O 1
ATOM 548 N N . LYS A 1 81 ? 4.28230 44.24033 44.07879 1.000 17.53501 81 LYS A N 1
ATOM 549 C CA . LYS A 1 81 ? 5.74059 44.16241 44.07677 1.000 19.71933 81 LYS A CA 1
ATOM 550 C C . LYS A 1 81 ? 6.26274 43.80877 42.68879 1.000 18.19179 81 LYS A C 1
ATOM 551 O O . LYS A 1 81 ? 7.23334 44.40815 42.20424 1.000 19.71155 81 LYS A O 1
ATOM 557 N N . ALA A 1 82 ? 5.63002 42.82933 42.03933 1.000 15.88443 82 ALA A N 1
ATOM 558 C CA . ALA A 1 82 ? 6.04791 42.43417 40.69673 1.000 15.31261 82 ALA A CA 1
ATOM 559 C C . ALA A 1 82 ? 5.93123 43.59444 39.71322 1.000 17.95397 82 ALA A C 1
ATOM 560 O O . ALA A 1 82 ? 6.85020 43.85517 38.92563 1.000 18.10617 82 ALA A O 1
ATOM 562 N N . LEU A 1 83 ? 4.80831 44.31274 39.75257 1.000 16.63639 83 LEU A N 1
ATOM 563 C CA . LEU A 1 83 ? 4.61315 45.42977 38.83560 1.000 16.56373 83 LEU A CA 1
ATOM 564 C C . LEU A 1 83 ? 5.57685 46.57240 39.12539 1.000 18.60624 83 LEU A C 1
ATOM 565 O O . LEU A 1 83 ? 6.01986 47.25388 38.19123 1.000 17.32154 83 LEU A O 1
ATOM 570 N N . ARG A 1 84 ? 5.90829 46.80566 40.40127 1.000 18.38463 84 ARG A N 1
ATOM 571 C CA . ARG A 1 84 ? 6.91473 47.81638 40.71901 1.000 20.46867 84 ARG A CA 1
ATOM 572 C C . ARG A 1 84 ? 8.28376 47.42248 40.17894 1.000 18.54646 84 ARG A C 1
ATOM 573 O O . ARG A 1 84 ? 9.01907 48.27514 39.67215 1.000 19.61438 84 ARG A O 1
ATOM 581 N N . VAL A 1 85 ? 8.64084 46.13818 40.26926 1.000 18.35360 85 VAL A N 1
ATOM 582 C CA . VAL A 1 85 ? 9.91298 45.68574 39.70335 1.000 19.29375 85 VAL A CA 1
ATOM 583 C C . VAL A 1 85 ? 9.92057 45.87901 38.19083 1.000 20.38322 85 VAL A C 1
ATOM 584 O O . VAL A 1 85 ? 10.90880 46.35216 37.61137 1.000 20.94827 85 VAL A O 1
ATOM 588 N N . LEU A 1 86 ? 8.81649 45.52390 37.52944 1.000 17.12921 86 LEU A N 1
ATOM 589 C CA . LEU A 1 86 ? 8.72095 45.72178 36.08510 1.000 17.42300 86 LEU A CA 1
ATOM 590 C C . LEU A 1 86 ? 8.88096 47.19304 35.71409 1.000 19.47034 86 LEU A C 1
ATOM 591 O O . LEU A 1 86 ? 9.64129 47.53007 34.79948 1.000 21.27602 86 LEU A O 1
ATOM 596 N N . GLN A 1 87 ? 8.17713 48.08961 36.41585 1.000 18.64050 87 GLN A N 1
ATOM 597 C CA . GLN A 1 87 ? 8.32033 49.51829 36.13294 1.000 18.52788 87 GLN A CA 1
ATOM 598 C C . GLN A 1 87 ? 9.74008 50.00144 36.41199 1.000 21.64589 87 GLN A C 1
ATOM 599 O O . GLN A 1 87 ? 10.25390 50.87750 35.70704 1.000 20.44521 87 GLN A O 1
ATOM 605 N N . ASN A 1 88 ? 10.38418 49.45391 37.44836 1.000 24.22159 88 ASN A N 1
ATOM 606 C CA . ASN A 1 88 ? 11.76875 49.80882 37.74760 1.000 21.70671 88 ASN A CA 1
ATOM 607 C C . ASN A 1 88 ? 12.71824 49.34183 36.65097 1.000 23.43748 88 ASN A C 1
ATOM 608 O O . ASN A 1 88 ? 13.78068 49.94397 36.45313 1.000 28.24073 88 ASN A O 1
ATOM 613 N N . ASN A 1 89 ? 12.36151 48.27770 35.93619 1.000 21.34325 89 ASN A N 1
ATOM 614 C CA . ASN A 1 89 ? 13.14830 47.80633 34.80545 1.000 19.77650 89 ASN A CA 1
ATOM 615 C C . ASN A 1 89 ? 12.74874 48.46799 33.49134 1.000 20.01954 89 ASN A C 1
ATOM 616 O O . ASN A 1 89 ? 13.14064 47.98107 32.42575 1.000 19.87383 89 ASN A O 1
ATOM 621 N N . ASN A 1 90 ? 11.98335 49.56216 33.54860 1.000 21.93483 90 ASN A N 1
ATOM 622 C CA . ASN A 1 90 ? 11.52894 50.29732 32.36569 1.000 22.19133 90 ASN A CA 1
ATOM 623 C C . ASN A 1 90 ? 10.78580 49.39694 31.38113 1.000 23.55803 90 ASN A C 1
ATOM 624 O O . ASN A 1 90 ? 10.81898 49.62679 30.16975 1.000 25.07682 90 ASN A O 1
ATOM 626 N N . VAL A 1 91 ? 10.09300 48.37879 31.89579 1.000 20.17770 91 VAL A N 1
ATOM 627 C CA . VAL A 1 91 ? 9.34844 47.46126 31.04242 1.000 19.96835 91 VAL A CA 1
ATOM 628 C C . VAL A 1 91 ? 8.13109 48.16627 30.46006 1.000 24.13847 91 VAL A C 1
ATOM 629 O O . VAL A 1 91 ? 7.39501 48.86301 31.17205 1.000 23.94823 91 VAL A O 1
ATOM 633 N N . ASP A 1 92 ? 7.92383 48.00640 29.15240 1.000 21.61504 92 ASP A N 1
ATOM 634 C CA . ASP A 1 92 ? 6.70208 48.49320 28.52058 1.000 26.53263 92 ASP A CA 1
ATOM 635 C C . ASP A 1 92 ? 5.55246 47.59837 28.97361 1.000 21.20710 92 ASP A C 1
ATOM 636 O O . ASP A 1 92 ? 5.50678 46.41465 28.62633 1.000 22.72015 92 ASP A O 1
ATOM 638 N N . LEU A 1 93 ? 4.63661 48.14716 29.76907 1.000 25.36376 93 LEU A N 1
ATOM 639 C CA . LEU A 1 93 ? 3.55478 47.37449 30.36299 1.000 21.82999 93 LEU A CA 1
ATOM 640 C C . LEU A 1 93 ? 2.21887 47.64484 29.68120 1.000 24.83261 93 LEU A C 1
ATOM 641 O O . LEU A 1 93 ? 1.97361 48.73992 29.16549 1.000 24.96494 93 LEU A O 1
ATOM 646 N N . VAL A 1 94 ? 1.34744 46.63226 29.70096 1.000 24.14464 94 VAL A N 1
ATOM 647 C CA . VAL A 1 94 ? -0.04896 46.80041 29.31077 1.000 23.09029 94 VAL A CA 1
ATOM 648 C C . VAL A 1 94 ? -0.72208 47.66551 30.36790 1.000 27.91400 94 VAL A C 1
ATOM 649 O O . VAL A 1 94 ? -0.15637 47.88963 31.44660 1.000 21.72354 94 VAL A O 1
ATOM 653 N N . ASN A 1 95 ? -1.92750 48.15790 30.07334 1.000 26.78046 95 ASN A N 1
ATOM 654 C CA . ASN A 1 95 ? -2.75593 48.79732 31.09670 1.000 26.61156 95 ASN A CA 1
ATOM 655 C C . ASN A 1 95 ? -3.21337 47.70557 32.05297 1.000 24.49300 95 ASN A C 1
ATOM 656 O O . ASN A 1 95 ? -4.12683 46.93502 31.74886 1.000 21.14615 95 ASN A O 1
ATOM 661 N N . ILE A 1 96 ? -2.53102 47.58274 33.18580 1.000 20.98922 96 ILE A N 1
ATOM 662 C CA . ILE A 1 96 ? -2.81199 46.51094 34.12673 1.000 19.30214 96 ILE A CA 1
ATOM 663 C C . ILE A 1 96 ? -2.85729 47.05206 35.54927 1.000 20.34638 96 ILE A C 1
ATOM 664 O O . ILE A 1 96 ? -2.23317 48.06465 35.87913 1.000 17.25152 96 ILE A O 1
ATOM 669 N N . GLY A 1 97 ? -3.65328 46.38574 36.38320 1.000 21.14787 97 GLY A N 1
ATOM 670 C CA . GLY A 1 97 ? -3.59110 46.57841 37.81110 1.000 18.51121 97 GLY A CA 1
ATOM 671 C C . GLY A 1 97 ? -3.38438 45.22256 38.45837 1.000 16.76611 97 GLY A C 1
ATOM 672 O O . GLY A 1 97 ? -3.52779 44.18169 37.81305 1.000 15.87236 97 GLY A O 1
ATOM 673 N N . SER A 1 98 ? -3.04203 45.24726 39.74694 1.000 22.19079 98 SER A N 1
ATOM 674 C CA . SER A 1 98 ? -2.76704 43.99267 40.44082 1.000 19.35389 98 SER A CA 1
ATOM 675 C C . SER A 1 98 ? -4.00731 43.10722 40.48752 1.000 15.87232 98 SER A C 1
ATOM 676 O O . SER A 1 98 ? -3.90564 41.87706 40.39952 1.000 15.72118 98 SER A O 1
ATOM 679 N N . THR A 1 99 ? -5.18853 43.71967 40.62249 1.000 18.82650 99 THR A N 1
ATOM 680 C CA . THR A 1 99 ? -6.43215 42.95448 40.67964 1.000 16.48650 99 THR A CA 1
ATOM 681 C C . THR A 1 99 ? -6.66894 42.14750 39.41182 1.000 13.36305 99 THR A C 1
ATOM 682 O O . THR A 1 99 ? -7.24932 41.06064 39.47657 1.000 14.27063 99 THR A O 1
ATOM 686 N N . ASP A 1 100 ? -6.22124 42.64494 38.25554 1.000 16.36678 100 ASP A N 1
ATOM 687 C CA . ASP A 1 100 ? -6.41040 41.89646 37.01450 1.000 14.41953 100 ASP A CA 1
ATOM 688 C C . ASP A 1 100 ? -5.66236 40.56994 37.05191 1.000 14.05670 100 ASP A C 1
ATOM 689 O O . ASP A 1 100 ? -6.15845 39.54906 36.55670 1.000 10.66332 100 ASP A O 1
ATOM 694 N N . ILE A 1 101 ? -4.47814 40.55754 37.66575 1.000 16.84768 101 ILE A N 1
ATOM 695 C CA . ILE A 1 101 ? -3.71184 39.32211 37.78791 1.000 14.00437 101 ILE A CA 1
ATOM 696 C C . ILE A 1 101 ? -4.25911 38.45370 38.91267 1.000 10.12646 101 ILE A C 1
ATOM 697 O O . ILE A 1 101 ? -4.41171 37.23618 38.75408 1.000 10.96228 101 ILE A O 1
ATOM 702 N N . VAL A 1 102 ? -4.56678 39.06322 40.06075 1.000 14.75290 102 VAL A N 1
ATOM 703 C CA . VAL A 1 102 ? -5.05628 38.29722 41.20601 1.000 12.82533 102 VAL A CA 1
ATOM 704 C C . VAL A 1 102 ? -6.35275 37.57931 40.85111 1.000 11.15818 102 VAL A C 1
ATOM 705 O O . VAL A 1 102 ? -6.58306 36.43366 41.26118 1.000 14.31924 102 VAL A O 1
ATOM 709 N N . ASP A 1 103 ? -7.20055 38.22423 40.05373 1.000 15.15293 103 ASP A N 1
ATOM 710 C CA . ASP A 1 103 ? -8.51905 37.70456 39.72599 1.000 12.95093 103 ASP A CA 1
ATOM 711 C C . ASP A 1 103 ? -8.57203 36.93745 38.40257 1.000 16.31554 103 ASP A C 1
ATOM 712 O O . ASP A 1 103 ? -9.66520 36.59250 37.94676 1.000 18.45227 103 ASP A O 1
ATOM 717 N N . GLY A 1 104 ? -7.42893 36.65412 37.77795 1.000 16.51610 104 GLY A N 1
ATOM 718 C CA . GLY A 1 104 ? -7.39616 35.67829 36.70152 1.000 10.86613 104 GLY A CA 1
ATOM 719 C C . GLY A 1 104 ? -7.86661 36.14841 35.34188 1.000 10.98954 104 GLY A C 1
ATOM 720 O O . GLY A 1 104 ? -8.30345 35.32276 34.53388 1.000 15.70358 104 GLY A O 1
ATOM 721 N N . ASN A 1 105 ? -7.78832 37.44383 35.05930 1.000 11.92785 105 ASN A N 1
ATOM 722 C CA . ASN A 1 105 ? -8.13427 37.96643 33.74049 1.000 13.94590 105 ASN A CA 1
ATOM 723 C C . ASN A 1 105 ? -7.22576 37.34821 32.67730 1.000 17.77006 105 ASN A C 1
ATOM 724 O O . ASN A 1 105 ? -6.00325 37.51835 32.72096 1.000 14.64561 105 ASN A O 1
ATOM 729 N N . HIS A 1 106 ? -7.83148 36.63010 31.72324 1.000 17.46220 106 HIS A N 1
ATOM 730 C CA . HIS A 1 106 ? -7.06430 35.86349 30.73950 1.000 15.51276 106 HIS A CA 1
ATOM 731 C C . HIS A 1 106 ? -6.20423 36.76551 29.86236 1.000 15.57024 106 HIS A C 1
ATOM 732 O O . HIS A 1 106 ? -4.99121 36.55318 29.72998 1.000 17.08979 106 HIS A O 1
ATOM 739 N N . LYS A 1 107 ? -6.82741 37.76592 29.23270 1.000 14.17086 107 LYS A N 1
ATOM 740 C CA . LYS A 1 107 ? -6.11604 38.59855 28.26969 1.000 15.57378 107 LYS A CA 1
ATOM 741 C C . LYS A 1 107 ? -4.99134 39.37380 28.93236 1.000 17.29628 107 LYS A C 1
ATOM 742 O O . LYS A 1 107 ? -3.88803 39.45925 28.38720 1.000 17.61668 107 LYS A O 1
ATOM 745 N N . LEU A 1 108 ? -5.24203 39.94027 30.11091 1.000 14.33148 108 LEU A N 1
ATOM 746 C CA . LEU A 1 108 ? -4.20450 40.73762 30.75070 1.000 14.05495 108 LEU A CA 1
ATOM 747 C C . LEU A 1 108 ? -3.12068 39.87134 31.38583 1.000 12.54383 108 LEU A C 1
ATOM 748 O O . LEU A 1 108 ? -1.97558 40.31551 31.49965 1.000 15.85796 108 LEU A O 1
ATOM 753 N N . THR A 1 109 ? -3.43260 38.62958 31.75853 1.000 11.10188 109 THR A N 1
ATOM 754 C CA . THR A 1 109 ? -2.38163 37.71293 32.19451 1.000 13.55844 109 THR A CA 1
ATOM 755 C C . THR A 1 109 ? -1.46125 37.35065 31.02888 1.000 18.79695 109 THR A C 1
ATOM 756 O O . THR A 1 109 ? -0.22716 37.43609 31.14502 1.000 15.07833 109 THR A O 1
ATOM 760 N N . LEU A 1 110 ? -2.05227 36.93224 29.89776 1.000 16.65660 110 LEU A N 1
ATOM 761 C CA . LEU A 1 110 ? -1.28723 36.74835 28.66461 1.000 15.25262 110 LEU A CA 1
ATOM 762 C C . LEU A 1 110 ? -0.47141 37.98955 28.32324 1.000 13.31676 110 LEU A C 1
ATOM 763 O O . LEU A 1 110 ? 0.69450 37.88780 27.93288 1.000 16.25301 110 LEU A O 1
ATOM 768 N N . GLY A 1 111 ? -1.06789 39.17120 28.46522 1.000 12.99117 111 GLY A N 1
ATOM 769 C CA . GLY A 1 111 ? -0.37920 40.38977 28.08160 1.000 14.83897 111 GLY A CA 1
ATOM 770 C C . GLY A 1 111 ? 0.79082 40.72402 28.98625 1.000 17.98168 111 GLY A C 1
ATOM 771 O O . GLY A 1 111 ? 1.82050 41.21157 28.51764 1.000 19.22690 111 GLY A O 1
ATOM 772 N N . LEU A 1 112 ? 0.65280 40.47637 30.29313 1.000 14.47751 112 LEU A N 1
ATOM 773 C CA . LEU A 1 112 ? 1.78104 40.68238 31.19776 1.000 14.99572 112 LEU A CA 1
ATOM 774 C C . LEU A 1 112 ? 2.90933 39.70170 30.90334 1.000 13.48439 112 LEU A C 1
ATOM 775 O O . LEU A 1 112 ? 4.08787 40.08533 30.88538 1.000 15.41739 112 LEU A O 1
ATOM 780 N N . ILE A 1 113 ? 2.57369 38.42804 30.68601 1.000 12.38812 113 ILE A N 1
ATOM 781 C CA . ILE A 1 113 ? 3.61586 37.45922 30.35917 1.000 15.19159 113 ILE A CA 1
ATOM 782 C C . ILE A 1 113 ? 4.29222 37.82903 29.04181 1.000 16.58162 113 ILE A C 1
ATOM 783 O O . ILE A 1 113 ? 5.50822 37.67393 28.89284 1.000 15.76129 113 ILE A O 1
ATOM 788 N N . TRP A 1 114 ? 3.52691 38.34570 28.07286 1.000 15.73845 114 TRP A N 1
ATOM 789 C CA . TRP A 1 114 ? 4.14262 38.77377 26.82199 1.000 13.54947 114 TRP A CA 1
ATOM 790 C C . TRP A 1 114 ? 5.02653 39.99612 27.02685 1.000 15.14558 114 TRP A C 1
ATOM 791 O O . TRP A 1 114 ? 6.08270 40.10726 26.40046 1.000 13.86644 114 TRP A O 1
ATOM 802 N N . ASN A 1 115 ? 4.60015 40.94025 27.86782 1.000 13.94798 115 ASN A N 1
ATOM 803 C CA . ASN A 1 115 ? 5.45688 42.07670 28.18949 1.000 15.69886 115 ASN A CA 1
ATOM 804 C C . ASN A 1 115 ? 6.79344 41.60172 28.73405 1.000 15.47986 115 ASN A C 1
ATOM 805 O O . ASN A 1 115 ? 7.85356 42.09519 28.32856 1.000 13.92897 115 ASN A O 1
ATOM 810 N N . ILE A 1 116 ? 6.75198 40.61347 29.63189 1.000 15.96643 116 ILE A N 1
ATOM 811 C CA . ILE A 1 116 ? 7.96836 40.07278 30.23616 1.000 14.43912 116 ILE A CA 1
ATOM 812 C C . ILE A 1 116 ? 8.83422 39.37121 29.18894 1.000 15.56615 116 ILE A C 1
ATOM 813 O O . ILE A 1 116 ? 10.05154 39.59053 29.11192 1.000 12.93207 116 ILE A O 1
ATOM 818 N N . ILE A 1 117 ? 8.21645 38.52512 28.36324 1.000 14.56116 117 ILE A N 1
ATOM 819 C CA . ILE A 1 117 ? 8.95295 37.80958 27.32393 1.000 14.10146 117 ILE A CA 1
ATOM 820 C C . ILE A 1 117 ? 9.59998 38.79264 26.35559 1.000 15.15175 117 ILE A C 1
ATOM 821 O O . ILE A 1 117 ? 10.77327 38.65738 25.99511 1.000 16.29334 117 ILE A O 1
ATOM 826 N N . LEU A 1 118 ? 8.84527 39.79937 25.92236 1.000 12.15999 118 LEU A N 1
ATOM 827 C CA . LEU A 1 118 ? 9.37972 40.78771 24.99844 1.000 13.73130 118 LEU A CA 1
ATOM 828 C C . LEU A 1 118 ? 10.51682 41.57998 25.62813 1.000 17.84478 118 LEU A C 1
ATOM 829 O O . LEU A 1 118 ? 11.48579 41.93675 24.94653 1.000 16.05633 118 LEU A O 1
ATOM 834 N N . HIS A 1 119 ? 10.42000 41.87640 26.92636 1.000 15.71797 119 HIS A N 1
ATOM 835 C CA . HIS A 1 119 ? 11.46726 42.67828 27.54582 1.000 14.67781 119 HIS A CA 1
ATOM 836 C C . HIS A 1 119 ? 12.75063 41.88003 27.71533 1.000 13.04006 119 HIS A C 1
ATOM 837 O O . HIS A 1 119 ? 13.84095 42.38978 27.43850 1.000 18.23957 119 HIS A O 1
ATOM 844 N N . TRP A 1 120 ? 12.64898 40.63291 28.16491 1.000 13.39701 120 TRP A N 1
ATOM 845 C CA . TRP A 1 120 ? 13.84242 39.85061 28.46457 1.000 14.82874 120 TRP A CA 1
ATOM 846 C C . TRP A 1 120 ? 14.27202 38.95126 27.31199 1.000 14.77159 120 TRP A C 1
ATOM 847 O O . TRP A 1 120 ? 15.44643 38.95613 26.93543 1.000 15.71696 120 TRP A O 1
ATOM 858 N N . GLN A 1 121 ? 13.34452 38.19636 26.72594 1.000 11.41980 121 GLN A N 1
ATOM 859 C CA . GLN A 1 121 ? 13.70562 37.26143 25.66948 1.000 12.02925 121 GLN A CA 1
ATOM 860 C C . GLN A 1 121 ? 13.98681 37.94389 24.33834 1.000 13.92102 121 GLN A C 1
ATOM 861 O O . GLN A 1 121 ? 14.73311 37.38885 23.52265 1.000 16.17772 121 GLN A O 1
ATOM 867 N N . VAL A 1 122 ? 13.43149 39.13119 24.10482 1.000 12.38058 122 VAL A N 1
ATOM 868 C CA . VAL A 1 122 ? 13.56749 39.78795 22.81132 1.000 15.33210 122 VAL A CA 1
ATOM 869 C C . VAL A 1 122 ? 14.46161 41.00859 22.96062 1.000 15.84199 122 VAL A C 1
ATOM 870 O O . VAL A 1 122 ? 15.59870 41.01480 22.47505 1.000 17.74978 122 VAL A O 1
ATOM 874 N N . LYS A 1 123 ? 13.96227 42.04373 23.64081 1.000 12.94640 123 LYS A N 1
ATOM 875 C CA . LYS A 1 123 ? 14.67352 43.31760 23.67485 1.000 13.74252 123 LYS A CA 1
ATOM 876 C C . LYS A 1 123 ? 16.01430 43.20879 24.39398 1.000 15.25855 123 LYS A C 1
ATOM 877 O O . LYS A 1 123 ? 17.01875 43.75215 23.92153 1.000 18.66673 123 LYS A O 1
ATOM 883 N N . ASN A 1 124 ? 16.05404 42.53361 25.54442 1.000 13.33589 124 ASN A N 1
ATOM 884 C CA . ASN A 1 124 ? 17.29013 42.50459 26.32385 1.000 16.42596 124 ASN A CA 1
ATOM 885 C C . ASN A 1 124 ? 18.32816 41.59764 25.67401 1.000 18.3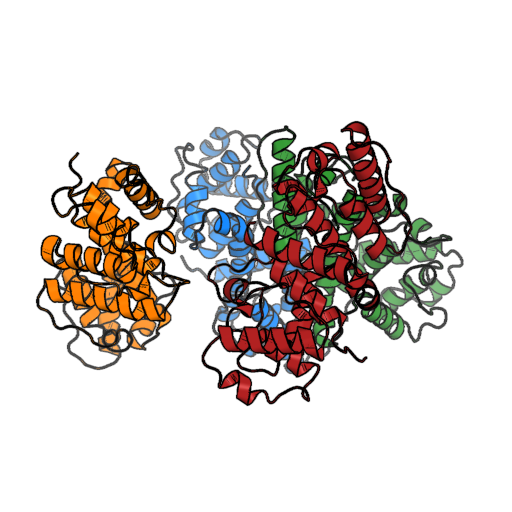2057 124 ASN A C 1
ATOM 886 O O . ASN A 1 124 ? 19.52647 41.90503 25.68074 1.000 16.76954 124 ASN A O 1
ATOM 891 N N . VAL A 1 125 ? 17.88541 40.46581 25.12535 1.000 17.94056 125 VAL A N 1
ATOM 892 C CA . VAL A 1 125 ? 18.78128 39.57374 24.40098 1.000 16.09173 125 VAL A CA 1
ATOM 893 C C . VAL A 1 125 ? 19.47103 40.32189 23.27200 1.000 18.29891 125 VAL A C 1
ATOM 894 O O . VAL A 1 125 ? 20.64618 40.08002 22.97156 1.000 18.30920 125 VAL A O 1
ATOM 898 N N . MET A 1 126 ? 18.76963 41.27126 22.66608 1.000 14.32625 126 MET A N 1
ATOM 899 C CA . MET A 1 126 ? 19.18177 41.90859 21.43347 1.000 16.75396 126 MET A CA 1
ATOM 900 C C . MET A 1 126 ? 19.73988 43.30555 21.67079 1.000 19.54248 126 MET A C 1
ATOM 901 O O . MET A 1 126 ? 20.07449 43.99680 20.70875 1.000 23.28790 126 MET A O 1
ATOM 906 N N . LYS A 1 127 ? 19.89636 43.71126 22.93752 1.000 19.43057 127 LYS A N 1
ATOM 907 C CA . LYS A 1 127 ? 20.15347 45.11481 23.26188 1.000 18.86294 127 LYS A CA 1
ATOM 908 C C . LYS A 1 127 ? 21.53896 45.57942 22.82176 1.000 21.49038 127 LYS A C 1
ATOM 909 O O . LYS A 1 127 ? 21.68336 46.68880 22.29824 1.000 25.38846 127 LYS A O 1
ATOM 912 N N . ASN A 1 128 ? 22.57391 44.76402 23.04065 1.000 26.07885 128 ASN A N 1
ATOM 913 C CA . ASN A 1 128 ? 23.92162 45.18394 22.66045 1.000 26.63538 128 ASN A CA 1
ATOM 914 C C . ASN A 1 128 ? 24.05500 45.28764 21.14583 1.000 27.85727 128 ASN A C 1
ATOM 915 O O . ASN A 1 128 ? 24.62411 46.25914 20.62832 1.000 28.35870 128 ASN A O 1
ATOM 917 N N . ILE A 1 129 ? 23.51961 44.30211 20.42272 1.000 23.83586 129 ILE A N 1
ATOM 918 C CA . ILE A 1 129 ? 23.53072 44.34673 18.96489 1.000 24.60732 129 ILE A CA 1
ATOM 919 C C . ILE A 1 129 ? 22.78599 45.57423 18.46309 1.000 25.02541 129 ILE A C 1
ATOM 920 O O . ILE A 1 129 ? 23.21739 46.23049 17.50932 1.000 32.43636 129 ILE A O 1
ATOM 924 N N . MET A 1 130 ? 21.66386 45.91353 19.10084 1.000 26.89956 130 MET A N 1
ATOM 925 C CA . MET A 1 130 ? 20.87357 47.04592 18.63242 1.000 24.12636 130 MET A CA 1
ATOM 926 C C . MET A 1 130 ? 21.55908 48.37064 18.93727 1.000 31.40435 130 MET A C 1
ATOM 927 O O . MET A 1 130 ? 21.44652 49.32067 18.15382 1.000 34.36786 130 MET A O 1
ATOM 932 N N . ALA A 1 131 ? 22.26504 48.46035 20.06746 1.000 29.59527 131 ALA A N 1
ATOM 933 C CA . ALA A 1 131 ? 23.03255 49.66780 20.34950 1.000 31.44167 131 ALA A CA 1
ATOM 934 C C . ALA A 1 131 ? 24.20753 49.80937 19.39431 1.000 37.00489 131 ALA A C 1
ATOM 935 O O . ALA A 1 131 ? 24.57143 50.93117 19.01999 1.000 33.78078 131 ALA A O 1
ATOM 937 N N . GLY A 1 132 ? 24.80471 48.69033 18.98956 1.000 36.16824 132 GLY A N 1
ATOM 938 C CA . GLY A 1 132 ? 25.83269 48.71377 17.96944 1.000 39.55427 132 GLY A CA 1
ATOM 939 C C . GLY A 1 132 ? 25.32038 49.17562 16.62042 1.000 40.18674 132 GLY A C 1
ATOM 940 O O . GLY A 1 132 ? 25.83293 50.14376 16.05227 1.000 46.73481 132 GLY A O 1
ATOM 941 N N . LEU A 1 133 ? 24.29865 48.49183 16.10063 1.000 36.85118 133 LEU A N 1
ATOM 942 C CA . LEU A 1 133 ? 23.71640 48.84427 14.81210 1.000 36.76622 133 LEU A CA 1
ATOM 943 C C . LEU A 1 133 ? 22.99976 50.18686 14.83095 1.000 40.30445 133 LEU A C 1
ATOM 944 O O . LEU A 1 133 ? 22.59894 50.66431 13.76364 1.000 46.25849 133 LEU A O 1
ATOM 946 N N . GLN A 1 134 ? 22.83445 50.80001 16.00329 1.000 37.57588 134 GLN A N 1
ATOM 947 C CA . GLN A 1 134 ? 22.11678 52.06549 16.14856 1.000 35.78896 134 GLN A CA 1
ATOM 948 C C . GLN A 1 134 ? 20.72865 51.98623 15.51302 1.000 40.24674 134 GLN A C 1
ATOM 949 O O . GLN A 1 134 ? 20.29644 52.87860 14.78061 1.000 39.29672 134 GLN A O 1
ATOM 951 N N . GLN A 1 135 ? 20.02831 50.89107 15.80099 1.000 41.36314 135 GLN A N 1
ATOM 952 C CA . GLN A 1 135 ? 18.65776 50.67451 15.36244 1.000 38.73659 135 GLN A CA 1
ATOM 953 C C . GLN A 1 135 ? 17.76477 50.46271 16.57973 1.000 41.00512 135 GLN A C 1
ATOM 954 O O . GLN A 1 135 ? 18.24023 50.14986 17.67578 1.000 40.36561 135 GLN A O 1
ATOM 956 N N . THR A 1 136 ? 16.45546 50.64015 16.38329 1.000 41.40825 136 THR A N 1
ATOM 957 C CA . THR A 1 136 ? 15.49141 50.50504 17.47108 1.000 37.88342 136 THR A CA 1
ATOM 958 C C . THR A 1 136 ? 14.39668 49.47758 17.21693 1.000 35.64887 136 THR A C 1
ATOM 959 O O . THR A 1 136 ? 13.86690 48.91763 18.17999 1.000 38.11132 136 THR A O 1
ATOM 963 N N . ASN A 1 137 ? 14.05366 49.20125 15.96180 1.000 30.28709 137 ASN A N 1
ATOM 964 C CA . ASN A 1 137 ? 12.99475 48.24738 15.64214 1.000 27.30842 137 ASN A CA 1
ATOM 965 C C . ASN A 1 137 ? 13.52940 46.82676 15.78141 1.000 26.77679 137 ASN A C 1
ATOM 966 O O . ASN A 1 137 ? 14.32110 46.36555 14.95204 1.000 27.79113 137 ASN A O 1
ATOM 971 N N . SER A 1 138 ? 13.08852 46.13032 16.83046 1.000 26.59343 138 SER A N 1
ATOM 972 C CA . SER A 1 138 ? 13.59232 44.78913 17.10609 1.000 25.77311 138 SER A CA 1
ATOM 973 C C . SER A 1 138 ? 13.17712 43.80045 16.02292 1.000 21.98446 138 SER A C 1
ATOM 974 O O . SER A 1 138 ? 13.96618 42.92689 15.63204 1.000 24.42035 138 SER A O 1
ATOM 977 N N . GLU A 1 139 ? 11.95103 43.93331 15.51266 1.000 26.47224 139 GLU A N 1
ATOM 978 C CA . GLU A 1 139 ? 11.47247 43.00930 14.48996 1.000 24.01129 139 GLU A CA 1
ATOM 979 C C . GLU A 1 139 ? 12.23661 43.18686 13.18402 1.000 22.18997 139 GLU A C 1
ATOM 980 O O . GLU A 1 139 ? 12.56887 42.19905 12.51999 1.000 23.79918 139 GLU A O 1
ATOM 986 N N . LYS A 1 140 ? 12.53059 44.43512 12.80483 1.000 20.65573 140 LYS A N 1
ATOM 987 C CA . LYS A 1 140 ? 13.28052 44.68425 11.57596 1.000 20.28002 140 LYS A CA 1
ATOM 988 C C . LYS A 1 140 ? 14.68003 44.08929 11.65035 1.000 20.95690 140 LYS A C 1
ATOM 989 O O . LYS A 1 140 ? 15.13571 43.42630 10.71299 1.000 21.61355 140 LYS A O 1
ATOM 992 N N . ILE A 1 141 ? 15.37795 44.31294 12.76305 1.000 23.67146 141 ILE A N 1
ATOM 993 C CA . ILE A 1 141 ? 16.73886 43.80425 12.89072 1.000 20.13641 141 ILE A CA 1
ATOM 994 C C . ILE A 1 141 ? 16.75034 42.28169 12.96124 1.000 19.62066 141 ILE A C 1
ATOM 995 O O . ILE A 1 141 ? 17.62555 41.63490 12.37569 1.000 18.90876 141 ILE A O 1
ATOM 999 N N . LEU A 1 142 ? 15.77561 41.67675 13.65414 1.000 18.88069 142 LEU A N 1
ATOM 1000 C CA . LEU A 1 142 ? 15.73020 40.21528 13.70877 1.000 16.26693 142 LEU A CA 1
ATOM 1001 C C . LEU A 1 142 ? 15.40629 39.61022 12.34391 1.000 17.05279 142 LEU A C 1
ATOM 1002 O O . LEU A 1 142 ? 15.98946 38.58751 11.95168 1.000 17.39062 142 LEU A O 1
ATOM 1007 N N . LEU A 1 143 ? 14.48691 40.23266 11.60161 1.000 18.01857 143 LEU A N 1
ATOM 1008 C CA . LEU A 1 143 ? 14.17271 39.76431 10.25672 1.000 20.33294 143 LEU A CA 1
ATOM 1009 C C . LEU A 1 143 ? 15.38276 39.89102 9.33671 1.000 19.76755 143 LEU A C 1
ATOM 1010 O O . LEU A 1 143 ? 15.67774 38.97904 8.55656 1.000 20.61923 143 LEU A O 1
ATOM 1015 N N . SER A 1 144 ? 16.09268 41.01854 9.41405 1.000 20.52410 144 SER A N 1
ATOM 1016 C CA . SER A 1 144 ? 17.30133 41.19545 8.61944 1.000 16.90148 144 SER A CA 1
ATOM 1017 C C . SER A 1 144 ? 18.35770 40.16140 8.98772 1.000 19.08902 144 SER A C 1
ATOM 1018 O O . SER A 1 144 ? 19.04217 39.62564 8.11134 1.000 19.31435 144 SER A O 1
ATOM 1021 N N . TRP A 1 145 ? 18.49560 39.85604 10.27952 1.000 18.20783 145 TRP A N 1
ATOM 1022 C CA . TRP A 1 145 ? 19.44146 38.83086 10.70582 1.000 16.91924 145 TRP A CA 1
ATOM 1023 C C . TRP A 1 145 ? 19.10274 37.48062 10.08586 1.000 18.46821 145 TRP A C 1
ATOM 1024 O O . TRP A 1 145 ? 19.97986 36.78966 9.55015 1.000 16.58647 145 TRP A O 1
ATOM 1035 N N . VAL A 1 146 ? 17.82385 37.09557 10.13007 1.000 20.65808 146 VAL A N 1
ATOM 1036 C CA . VAL A 1 146 ? 17.42170 35.81394 9.54985 1.000 16.66393 146 VAL A CA 1
ATOM 1037 C C . VAL A 1 146 ? 17.64095 35.81138 8.04008 1.000 14.39498 146 VAL A C 1
ATOM 1038 O O . VAL A 1 146 ? 18.12839 34.82779 7.46774 1.000 15.43567 146 VAL A O 1
ATOM 1042 N N . ARG A 1 147 ? 17.28892 36.91074 7.37428 1.000 14.69110 147 ARG A N 1
ATOM 1043 C CA . ARG A 1 147 ? 17.36433 36.96241 5.91713 1.000 18.94163 147 ARG A CA 1
ATOM 1044 C C . ARG A 1 147 ? 18.80854 36.91328 5.43647 1.000 18.99144 147 ARG A C 1
ATOM 1045 O O . ARG A 1 147 ? 19.14274 36.15798 4.51501 1.000 18.11210 147 ARG A O 1
ATOM 1053 N N . GLN A 1 148 ? 19.68278 37.70871 6.05626 1.000 18.44093 148 GLN A N 1
ATOM 1054 C CA A GLN A 1 148 ? 21.09595 37.69742 5.68922 0.507 16.81614 148 GLN A CA 1
ATOM 1055 C CA B GLN A 1 148 ? 21.08761 37.68798 5.66937 0.493 16.73482 148 GLN A CA 1
ATOM 1056 C C . GLN A 1 148 ? 21.74360 36.36351 6.03855 1.000 17.21330 148 GLN A C 1
ATOM 1057 O O . GLN A 1 148 ? 22.59941 35.86747 5.29566 1.000 13.20725 148 GLN A O 1
ATOM 1068 N N . SER A 1 149 ? 21.33442 35.75895 7.16363 1.000 16.45726 149 SER A N 1
ATOM 1069 C CA . SER A 1 149 ? 21.90379 34.47815 7.57564 1.000 15.64798 149 SER A CA 1
ATOM 1070 C C . SER A 1 149 ? 21.54524 33.36173 6.60021 1.000 16.40136 149 SER A C 1
ATOM 1071 O O . SER A 1 149 ? 22.36289 32.46915 6.34345 1.000 18.64309 149 SER A O 1
ATOM 1074 N N . THR A 1 150 ? 20.33241 33.38787 6.04600 1.000 15.92307 150 THR A N 1
ATOM 1075 C CA . THR A 1 150 ? 19.84379 32.31792 5.18296 1.000 14.90918 150 THR A CA 1
ATOM 1076 C C . THR A 1 150 ? 19.87658 32.69852 3.70232 1.000 15.90127 150 THR A C 1
ATOM 1077 O O . THR A 1 150 ? 19.20070 32.05876 2.89269 1.000 17.12694 150 THR A O 1
ATOM 1081 N N . ARG A 1 151 ? 20.65604 33.72040 3.33566 1.000 16.92717 151 ARG A N 1
ATOM 1082 C CA . ARG A 1 151 ? 20.64742 34.22766 1.96514 1.000 14.21659 151 ARG A CA 1
ATOM 1083 C C . ARG A 1 151 ? 21.02104 33.16232 0.93949 1.000 17.81748 151 ARG A C 1
ATOM 1084 O O . ARG A 1 151 ? 20.50331 33.18344 -0.18347 1.000 20.32682 151 ARG A O 1
ATOM 1086 N N . ASN A 1 152 ? 21.88338 32.21143 1.29693 1.000 15.72338 152 ASN A N 1
ATOM 1087 C CA . ASN A 1 152 ? 22.35606 31.22076 0.33697 1.000 17.13438 152 ASN A CA 1
ATOM 1088 C C . ASN A 1 152 ? 21.64126 29.88785 0.46443 1.000 16.38587 152 ASN A C 1
ATOM 1089 O O . ASN A 1 152 ? 22.11064 28.89018 -0.09141 1.000 17.11539 152 ASN A O 1
ATOM 1094 N N . TYR A 1 153 ? 20.52971 29.84424 1.19686 1.000 17.56316 153 TYR A N 1
ATOM 1095 C CA . TYR A 1 153 ? 19.69424 28.65753 1.25338 1.000 16.82590 153 TYR A CA 1
ATOM 1096 C C . TYR A 1 153 ? 18.50570 28.87569 0.33002 1.000 18.06049 153 TYR A C 1
ATOM 1097 O O . TYR A 1 153 ? 17.63222 29.69921 0.64343 1.000 20.18874 153 TYR A O 1
ATOM 1106 N N . PRO A 1 154 ? 18.44140 28.19639 -0.81949 1.000 18.91937 154 PRO A N 1
ATOM 1107 C CA . PRO A 1 154 ? 17.52044 28.63148 -1.88435 1.000 22.06351 154 PRO A CA 1
ATOM 1108 C C . PRO A 1 154 ? 16.05222 28.33581 -1.61498 1.000 22.13984 154 PRO A C 1
ATOM 1109 O O . PRO A 1 154 ? 15.19477 29.01816 -2.18894 1.000 22.52147 154 PRO A O 1
ATOM 1113 N N . GLN A 1 155 ? 15.72619 27.35215 -0.78035 1.000 19.88776 155 GLN A N 1
ATOM 1114 C CA . GLN A 1 155 ? 14.32664 27.06484 -0.48015 1.000 25.82321 155 GLN A CA 1
ATOM 1115 C C . GLN A 1 155 ? 13.73622 28.00463 0.56735 1.000 23.17485 155 GLN A C 1
ATOM 1116 O O . GLN A 1 155 ? 12.58358 27.80648 0.97101 1.000 20.21047 155 GLN A O 1
ATOM 1122 N N . VAL A 1 156 ? 14.48712 29.00880 1.01463 1.000 18.28756 156 VAL A N 1
ATOM 1123 C CA . VAL A 1 156 ? 14.12278 29.83553 2.15806 1.000 19.10931 156 VAL A CA 1
ATOM 1124 C C . VAL A 1 156 ? 14.04194 31.28626 1.71384 1.000 18.64332 156 VAL A C 1
ATOM 1125 O O . VAL A 1 156 ? 14.99480 31.81175 1.13166 1.000 22.35391 156 VAL A O 1
ATOM 1129 N N . ASN A 1 157 ? 12.91124 31.93688 1.99799 1.000 21.33876 157 ASN A N 1
ATOM 1130 C CA . ASN A 1 157 ? 12.77978 33.37994 1.77186 1.000 19.98119 157 ASN A CA 1
ATOM 1131 C C . ASN A 1 157 ? 11.85220 33.91901 2.86484 1.000 21.50438 157 ASN A C 1
ATOM 1132 O O . ASN A 1 157 ? 10.62934 33.92849 2.71003 1.000 20.11960 157 ASN A O 1
ATOM 1137 N N . VAL A 1 158 ? 12.45420 34.40073 3.94743 1.000 17.80014 158 VAL A N 1
ATOM 1138 C CA . VAL A 1 158 ? 11.71726 34.82344 5.13159 1.000 15.87229 158 VAL A CA 1
ATOM 1139 C C . VAL A 1 158 ? 11.32061 36.28082 4.95758 1.000 15.59439 158 VAL A C 1
ATOM 1140 O O . VAL A 1 158 ? 12.17708 37.14838 4.75516 1.000 14.13318 158 VAL A O 1
ATOM 1144 N N . ILE A 1 159 ? 10.01842 36.55154 5.03409 1.000 15.38036 159 ILE A N 1
ATOM 1145 C CA . ILE A 1 159 ? 9.49061 37.90657 4.94237 1.000 16.16233 159 ILE A CA 1
ATOM 1146 C C . ILE A 1 159 ? 8.63615 38.28380 6.14270 1.000 14.69521 159 ILE A C 1
ATOM 1147 O O . ILE A 1 159 ? 8.15985 39.42164 6.21860 1.000 15.07007 159 ILE A O 1
ATOM 1152 N N . ASN A 1 160 ? 8.43578 37.37062 7.08420 1.000 15.08103 160 ASN A N 1
ATOM 1153 C CA . ASN A 1 160 ? 7.61262 37.62803 8.25501 1.000 18.60082 160 ASN A CA 1
ATOM 1154 C C . ASN A 1 160 ? 7.99822 36.62360 9.33301 1.000 20.25982 160 ASN A C 1
ATOM 1155 O O . ASN A 1 160 ? 8.79212 35.70576 9.09995 1.000 19.23598 160 ASN A O 1
ATOM 1160 N N . PHE A 1 161 ? 7.40383 36.78807 10.51264 1.000 15.92471 161 PHE A N 1
ATOM 1161 C CA . PHE A 1 161 ? 7.55408 35.84570 11.61431 1.000 16.73393 161 PHE A CA 1
ATOM 1162 C C . PHE A 1 161 ? 6.29264 35.01140 11.80854 1.000 17.80132 161 PHE A C 1
ATOM 1163 O O . PHE A 1 161 ? 5.91311 34.68233 12.93339 1.000 17.87020 161 PHE A O 1
ATOM 1171 N N . THR A 1 162 ? 5.63153 34.66463 10.69955 1.000 17.36962 162 THR A N 1
ATOM 1172 C CA . THR A 1 162 ? 4.49564 33.74701 10.71484 1.000 15.73761 162 THR A CA 1
ATOM 1173 C C . THR A 1 162 ? 4.62388 32.69676 9.61326 1.000 15.19237 162 THR A C 1
ATOM 1174 O O . THR A 1 162 ? 5.29238 31.67471 9.79431 1.000 13.81306 162 THR A O 1
ATOM 1178 N N . THR A 1 163 ? 3.99643 32.94627 8.46010 1.000 16.74697 163 THR A N 1
ATOM 1179 C CA . THR A 1 163 ? 3.86753 31.92161 7.42535 1.000 15.80255 163 THR A CA 1
ATOM 1180 C C . THR A 1 163 ? 5.19185 31.55734 6.75219 1.000 16.46555 163 THR A C 1
ATOM 1181 O O . THR A 1 163 ? 5.29353 30.46862 6.17635 1.000 12.68250 163 THR A O 1
ATOM 1185 N N . SER A 1 164 ? 6.20301 32.43118 6.79503 1.000 19.03391 164 SER A N 1
ATOM 1186 C CA . SER A 1 164 ? 7.49936 32.08988 6.20985 1.000 15.60900 164 SER A CA 1
ATOM 1187 C C . SER A 1 164 ? 8.17122 30.91874 6.90968 1.000 17.25383 164 SER A C 1
ATOM 1188 O O . SER A 1 164 ? 9.13257 30.36094 6.36971 1.000 18.87186 164 SER A O 1
ATOM 1191 N N . TRP A 1 165 ? 7.67242 30.51363 8.07355 1.000 15.48793 165 TRP A N 1
ATOM 1192 C CA . TRP A 1 165 ? 8.28110 29.46682 8.87602 1.000 14.23339 165 TRP A CA 1
ATOM 1193 C C . TRP A 1 165 ? 7.52802 28.14807 8.82840 1.000 13.09750 165 TRP A C 1
ATOM 1194 O O . TRP A 1 165 ? 7.99702 27.16918 9.41495 1.000 14.46827 165 TRP A O 1
ATOM 1205 N N . SER A 1 166 ? 6.40152 28.08061 8.11098 1.000 14.36706 166 SER A N 1
ATOM 1206 C CA . SER A 1 166 ? 5.48116 26.95564 8.27068 1.000 14.57168 166 SER A CA 1
ATOM 1207 C C . SER A 1 166 ? 6.03082 25.65016 7.70681 1.000 17.26825 166 SER A C 1
ATOM 1208 O O . SER A 1 166 ? 5.75657 24.57758 8.26138 1.000 15.92201 166 SER A O 1
ATOM 1211 N N . ASP A 1 167 ? 6.78681 25.70083 6.61422 1.000 15.14303 167 ASP A N 1
ATOM 1212 C CA . ASP A 1 167 ? 7.25683 24.45623 6.01980 1.000 15.33473 167 ASP A CA 1
ATOM 1213 C C . ASP A 1 167 ? 8.52849 23.92190 6.66934 1.000 15.17886 167 ASP A C 1
ATOM 1214 O O . ASP A 1 167 ? 9.03693 22.88606 6.22958 1.000 17.07563 167 ASP A O 1
ATOM 1219 N N . GLY A 1 168 ? 9.05208 24.59380 7.69464 1.000 15.82748 168 GLY A N 1
ATOM 1220 C CA . GLY A 1 168 ? 10.17857 24.08476 8.44716 1.000 18.12339 168 GLY A CA 1
ATOM 1221 C C . GLY A 1 168 ? 11.53956 24.30697 7.82387 1.000 18.67693 168 GLY A C 1
ATOM 1222 O O . GLY A 1 168 ? 12.55339 24.02689 8.47800 1.000 16.53241 168 GLY A O 1
ATOM 1223 N N . LEU A 1 169 ? 11.60453 24.80707 6.58803 1.000 18.51958 169 LEU A N 1
ATOM 1224 C CA . LEU A 1 169 ? 12.89614 24.98171 5.93367 1.000 18.81054 169 LEU A CA 1
ATOM 1225 C C . LEU A 1 169 ? 13.65908 26.16517 6.51231 1.000 17.80965 169 LEU A C 1
ATOM 1226 O O . LEU A 1 169 ? 14.87444 26.08173 6.71396 1.000 20.72386 169 LEU A O 1
ATOM 1231 N N . ALA A 1 170 ? 12.96793 27.27355 6.78755 1.000 14.39236 170 ALA A N 1
ATOM 1232 C CA . ALA A 1 170 ? 13.65112 28.46882 7.27266 1.000 13.55639 170 ALA A CA 1
ATOM 1233 C C . ALA A 1 170 ? 14.31624 28.22505 8.62076 1.000 17.15887 170 ALA A C 1
ATOM 1234 O O . ALA A 1 170 ? 15.41981 28.71884 8.87040 1.000 14.99977 170 ALA A O 1
ATOM 1236 N N . LEU A 1 171 ? 13.65987 27.46628 9.50291 1.000 16.88864 171 LEU A N 1
ATOM 1237 C CA . LEU A 1 171 ? 14.20993 27.20037 10.83109 1.000 18.84278 171 LEU A CA 1
ATOM 1238 C C . LEU A 1 171 ? 15.48034 26.35846 10.74413 1.000 16.10940 171 LEU A C 1
ATOM 1239 O O . LEU A 1 171 ? 16.50151 26.67334 11.37612 1.000 16.06505 171 LEU A O 1
ATOM 1244 N N . ASN A 1 172 ? 15.42950 25.27725 9.96508 1.000 16.73230 172 ASN A N 1
ATOM 1245 C CA . ASN A 1 172 ? 16.61401 24.45439 9.75570 1.000 19.56360 172 ASN A CA 1
ATOM 1246 C C . ASN A 1 172 ? 17.72741 25.24275 9.07107 1.000 20.43508 172 ASN A C 1
ATOM 1247 O O . ASN A 1 172 ? 18.90649 25.05879 9.38920 1.000 20.55879 172 ASN A O 1
ATOM 1252 N N . ALA A 1 173 ? 17.37334 26.14481 8.14901 1.000 18.72970 173 ALA A N 1
ATOM 1253 C CA . ALA A 1 173 ? 18.38597 26.95301 7.47271 1.000 16.98601 173 ALA A CA 1
ATOM 1254 C C . ALA A 1 173 ? 19.02453 27.95390 8.42501 1.000 18.99631 173 ALA A C 1
ATOM 1255 O O . ALA A 1 173 ? 20.23390 28.19224 8.35872 1.000 19.32252 173 ALA A O 1
ATOM 1257 N N . LEU A 1 174 ? 18.22823 28.55334 9.31431 1.000 18.43737 174 LEU A N 1
ATOM 1258 C CA . LEU A 1 174 ? 18.77763 29.47387 10.30300 1.000 17.44136 174 LEU A CA 1
ATOM 1259 C C . LEU A 1 174 ? 19.72828 28.75509 11.24745 1.000 14.76290 174 LEU A C 1
ATOM 1260 O O . LEU A 1 174 ? 20.78844 29.28933 11.59384 1.000 17.27070 174 LEU A O 1
ATOM 1265 N N . ILE A 1 175 ? 19.36461 27.54509 11.68158 1.000 16.32639 175 ILE A N 1
ATOM 1266 C CA . ILE A 1 175 ? 20.26867 26.76757 12.53285 1.000 18.32806 175 ILE A CA 1
ATOM 1267 C C . ILE A 1 175 ? 21.54209 26.40991 11.76812 1.000 21.00081 175 ILE A C 1
ATOM 1268 O O . ILE A 1 175 ? 22.66003 26.58398 12.26871 1.000 19.96997 175 ILE A O 1
ATOM 1273 N N . HIS A 1 176 ? 21.38417 25.91317 10.53551 1.000 18.48809 176 HIS A N 1
ATOM 1274 C CA . HIS A 1 176 ? 22.50337 25.41763 9.73805 1.000 18.90876 176 HIS A CA 1
ATOM 1275 C C . HIS A 1 176 ? 23.47640 26.52739 9.34600 1.000 19.33027 176 HIS A C 1
ATOM 1276 O O . HIS A 1 176 ? 24.69437 26.30980 9.32288 1.000 20.79423 176 HIS A O 1
ATOM 1283 N N . SER A 1 177 ? 22.96486 27.71623 9.02105 1.000 16.29727 177 SER A N 1
ATOM 1284 C CA . SER A 1 177 ? 23.83378 28.80848 8.59881 1.000 19.05880 177 SER A CA 1
ATOM 1285 C C . SER A 1 177 ? 24.75552 29.26963 9.71681 1.000 20.69076 177 SER A C 1
ATOM 1286 O O . SER A 1 177 ? 25.82625 29.82087 9.44103 1.000 20.47710 177 SER A O 1
ATOM 1289 N N . HIS A 1 178 ? 24.35967 29.06522 10.97388 1.000 18.30915 178 HIS A N 1
ATOM 1290 C CA . HIS A 1 178 ? 25.19268 29.42122 12.11242 1.000 16.83474 178 HIS A CA 1
ATOM 1291 C C . HIS A 1 178 ? 25.97451 28.24327 12.66469 1.000 16.07672 178 HIS A C 1
ATOM 1292 O O . HIS A 1 178 ? 26.92525 28.45181 13.42607 1.000 18.56750 178 HIS A O 1
ATOM 1299 N N . ARG A 1 179 ? 25.59080 27.02056 12.30765 1.000 16.78937 179 ARG A N 1
ATOM 1300 C CA . ARG A 1 179 ? 26.27862 25.80721 12.74543 1.000 17.82512 179 ARG A CA 1
ATOM 1301 C C . ARG A 1 179 ? 26.23613 24.78960 11.61184 1.000 19.44799 179 ARG A C 1
ATOM 1302 O O . ARG A 1 179 ? 25.48587 23.80837 11.65986 1.000 22.55456 179 ARG A O 1
ATOM 1310 N N . PRO A 1 180 ? 27.04352 24.99516 10.56073 1.000 20.36685 180 PRO A N 1
ATOM 1311 C CA . PRO A 1 180 ? 27.04040 24.05296 9.42821 1.000 17.79591 180 PRO A CA 1
ATOM 1312 C C . PRO A 1 180 ? 27.51772 22.65849 9.79203 1.000 19.72900 180 PRO A C 1
ATOM 1313 O O . PRO A 1 180 ? 27.47978 21.75479 8.95437 1.000 21.88650 180 PRO A O 1
ATOM 1317 N N . ASP A 1 181 ? 27.97426 22.46580 11.02951 1.000 21.19413 181 ASP A N 1
ATOM 1318 C CA . ASP A 1 181 ? 28.50527 21.16940 11.42075 1.000 19.69153 181 ASP A CA 1
ATOM 1319 C C . ASP A 1 181 ? 27.42383 20.19055 11.85537 1.000 23.16048 181 ASP A C 1
ATOM 1320 O O . ASP A 1 181 ? 27.68110 18.98087 11.87513 1.000 26.36448 181 ASP A O 1
ATOM 1325 N N . LEU A 1 182 ? 26.22366 20.67470 12.19221 1.000 25.80898 182 LEU A N 1
ATOM 1326 C CA . LEU A 1 182 ? 25.25384 19.81716 12.87289 1.000 23.01717 182 LEU A CA 1
ATOM 1327 C C . LEU A 1 182 ? 24.60812 18.79427 11.93985 1.000 21.11706 182 LEU A C 1
ATOM 1328 O O . LEU A 1 182 ? 24.28196 17.68827 12.38529 1.000 22.29062 182 LEU A O 1
ATOM 1333 N N . PHE A 1 183 ? 24.42356 19.11677 10.65802 1.000 20.58241 183 PHE A N 1
ATOM 1334 C CA . PHE A 1 183 ? 23.75452 18.18092 9.75646 1.000 21.81298 183 PHE A CA 1
ATOM 1335 C C . PHE A 1 183 ? 23.95527 18.60707 8.30634 1.000 21.14205 183 PHE A C 1
ATOM 1336 O O . PHE A 1 183 ? 24.46471 19.69343 8.01451 1.000 22.56859 183 PHE A O 1
ATOM 1344 N N . ASP A 1 184 ? 23.54220 17.71674 7.40205 1.000 18.93637 184 ASP A N 1
ATOM 1345 C CA . ASP A 1 184 ? 23.58067 17.94455 5.96137 1.000 21.99463 184 ASP A CA 1
ATOM 1346 C C . ASP A 1 184 ? 22.27000 18.57826 5.50755 1.000 21.77188 184 ASP A C 1
ATOM 1347 O O . ASP A 1 184 ? 21.19270 18.02190 5.74483 1.000 23.85908 184 ASP A O 1
ATOM 1352 N N . TRP A 1 185 ? 22.36847 19.72902 4.83686 1.000 20.62206 185 TRP A N 1
ATOM 1353 C CA . TRP A 1 185 ? 21.18096 20.48627 4.44741 1.000 23.12572 185 TRP A CA 1
ATOM 1354 C C . TRP A 1 185 ? 20.26325 19.68644 3.52427 1.000 23.17928 185 TRP A C 1
ATOM 1355 O O . TRP A 1 185 ? 19.03018 19.74737 3.65060 1.000 26.00794 185 TRP A O 1
ATOM 1366 N N . ASN A 1 186 ? 20.84366 18.92764 2.59099 1.000 23.58657 186 ASN A N 1
ATOM 1367 C CA . ASN A 1 186 ? 20.02947 18.18123 1.63786 1.000 23.10989 186 ASN A CA 1
ATOM 1368 C C . ASN A 1 186 ? 19.16399 17.14423 2.33802 1.000 23.13298 186 ASN A C 1
ATOM 1369 O O . ASN A 1 186 ? 18.11731 16.75781 1.80888 1.000 25.67472 186 ASN A O 1
ATOM 1374 N N . SER A 1 187 ? 19.58416 16.67970 3.52070 1.000 23.14818 187 SER A N 1
ATOM 1375 C CA . SER A 1 187 ? 18.77876 15.72206 4.27353 1.000 26.23343 187 SER A CA 1
ATOM 1376 C C . SER A 1 187 ? 17.49195 16.35286 4.78951 1.000 22.25019 187 SER A C 1
ATOM 1377 O O . SER A 1 187 ? 16.46897 15.66688 4.90281 1.000 22.44547 187 SER A O 1
ATOM 1380 N N . VAL A 1 188 ? 17.52535 17.64414 5.11697 1.000 19.16888 188 VAL A N 1
ATOM 1381 C CA . VAL A 1 188 ? 16.30186 18.34567 5.48207 1.000 21.52156 188 VAL A CA 1
ATOM 1382 C C . VAL A 1 188 ? 15.47619 18.64276 4.23965 1.000 23.62396 188 VAL A C 1
ATOM 1383 O O . VAL A 1 188 ? 14.25719 18.43972 4.22996 1.000 23.21030 188 VAL A O 1
ATOM 1387 N N . VAL A 1 189 ? 16.12270 19.12218 3.17155 1.000 23.26156 189 VAL A N 1
ATOM 1388 C CA . VAL A 1 189 ? 15.38228 19.39403 1.93994 1.000 22.34547 189 VAL A CA 1
ATOM 1389 C C . VAL A 1 189 ? 14.71631 18.12560 1.41555 1.000 22.46984 189 VAL A C 1
ATOM 1390 O O . VAL A 1 189 ? 13.62591 18.18315 0.83430 1.000 25.47386 189 VAL A O 1
ATOM 1394 N N . SER A 1 190 ? 15.33063 16.96138 1.63965 1.000 22.26539 190 SER A N 1
ATOM 1395 C CA . SER A 1 190 ? 14.73891 15.70928 1.18349 1.000 23.29251 190 SER A CA 1
ATOM 1396 C C . SER A 1 190 ? 13.56934 15.26661 2.05049 1.000 28.29038 190 SER A C 1
ATOM 1397 O O . SER A 1 190 ? 12.80009 14.39162 1.63507 1.000 27.40719 190 SER A O 1
ATOM 1400 N N . GLN A 1 191 ? 13.41955 15.84258 3.24016 1.000 27.69578 191 GLN A N 1
ATOM 1401 C CA . GLN A 1 191 ? 12.22910 15.60281 4.04131 1.000 22.07505 191 GLN A CA 1
ATOM 1402 C C . GLN A 1 191 ? 11.05533 16.32959 3.39906 1.000 21.27531 191 GLN A C 1
ATOM 1403 O O . GLN A 1 191 ? 11.06765 17.55953 3.28873 1.000 25.81418 191 GLN A O 1
ATOM 1409 N N . GLN A 1 192 ? 10.04825 15.57686 2.95970 1.000 21.83681 192 GLN A N 1
ATOM 1410 C CA . GLN A 1 192 ? 8.87895 16.19951 2.35024 1.000 25.86987 192 GLN A CA 1
ATOM 1411 C C . GLN A 1 192 ? 7.88764 16.71218 3.38644 1.000 22.07057 192 GLN A C 1
ATOM 1412 O O . GLN A 1 192 ? 7.07411 17.58591 3.06839 1.000 23.31960 192 GLN A O 1
ATOM 1418 N N . SER A 1 193 ? 7.94198 16.19545 4.61145 1.000 21.74450 193 SER A N 1
ATOM 1419 C CA . SER A 1 193 ? 7.00390 16.56267 5.66528 1.000 17.77543 193 SER A CA 1
ATOM 1420 C C . SER A 1 193 ? 7.51432 17.78918 6.41534 1.000 19.69573 193 SER A C 1
ATOM 1421 O O . SER A 1 193 ? 8.62872 17.77847 6.95239 1.000 19.03142 193 SER A O 1
ATOM 1424 N N . ALA A 1 194 ? 6.70033 18.84701 6.44820 1.000 17.01610 194 ALA A N 1
ATOM 1425 C CA . ALA A 1 194 ? 7.04441 20.01551 7.25000 1.000 15.60942 194 ALA A CA 1
ATOM 1426 C C . ALA A 1 194 ? 7.06699 19.68217 8.73337 1.000 17.16203 194 ALA A C 1
ATOM 1427 O O . ALA A 1 194 ? 7.81231 20.30489 9.49944 1.000 15.76947 194 ALA A O 1
ATOM 1429 N N . THR A 1 195 ? 6.27265 18.69372 9.15355 1.000 17.38809 195 THR A N 1
ATOM 1430 C CA . THR A 1 195 ? 6.30428 18.26503 10.54607 1.000 17.51694 195 THR A CA 1
ATOM 1431 C C . THR A 1 195 ? 7.65384 17.66120 10.90506 1.000 18.98487 195 THR A C 1
ATOM 1432 O O . THR A 1 195 ? 8.20827 17.96059 11.96890 1.000 16.20927 195 THR A O 1
ATOM 1436 N N . GLN A 1 196 ? 8.19953 16.80640 10.03320 1.000 16.75723 196 GLN A N 1
ATOM 1437 C CA . GLN A 1 196 ? 9.50236 16.21357 10.31818 1.000 16.73515 196 GLN A CA 1
ATOM 1438 C C . GLN A 1 196 ? 10.59331 17.27520 10.35932 1.000 17.30836 196 GLN A C 1
ATOM 1439 O O . GLN A 1 196 ? 11.46988 17.23035 11.22678 1.000 16.19481 196 GLN A O 1
ATOM 1445 N N . ARG A 1 197 ? 10.55062 18.24460 9.43844 1.000 15.38197 197 ARG A N 1
ATOM 1446 C CA . ARG A 1 197 ? 11.54199 19.31809 9.44471 1.000 15.84017 197 ARG A CA 1
ATOM 1447 C C . ARG A 1 197 ? 11.44869 20.14879 10.71797 1.000 19.65947 197 ARG A C 1
ATOM 1448 O O . ARG A 1 197 ? 12.47516 20.49973 11.32305 1.000 17.57180 197 ARG A O 1
ATOM 1456 N N . LEU A 1 198 ? 10.22069 20.48056 11.13364 1.000 16.22172 198 LEU A N 1
ATOM 1457 C CA . LEU A 1 198 ? 10.03820 21.27042 12.34328 1.000 17.81891 198 LEU A CA 1
ATOM 1458 C C . LEU A 1 198 ? 10.54140 20.51442 13.56214 1.000 14.84792 198 LEU A C 1
ATOM 1459 O O . LEU A 1 198 ? 11.24172 21.08461 14.40431 1.000 17.25494 198 LEU A O 1
ATOM 1464 N N . GLU A 1 199 ? 10.22941 19.22009 13.65526 1.000 15.74200 199 GLU A N 1
ATOM 1465 C CA . GLU A 1 199 ? 10.69171 18.43245 14.79405 1.000 17.03600 199 GLU A CA 1
ATOM 1466 C C . GLU A 1 199 ? 12.20866 18.27746 14.77907 1.000 21.76740 199 GLU A C 1
ATOM 1467 O O . GLU A 1 199 ? 12.84714 18.27161 15.83573 1.000 19.95722 199 GLU A O 1
ATOM 1473 N N . HIS A 1 200 ? 12.79398 18.13598 13.58752 1.000 20.26952 200 HIS A N 1
ATOM 1474 C CA . HIS A 1 200 ? 14.24322 18.04433 13.43652 1.000 17.32933 200 HIS A CA 1
ATOM 1475 C C . HIS A 1 200 ? 14.92479 19.28976 13.99413 1.000 14.75574 200 HIS A C 1
ATOM 1476 O O . HIS A 1 200 ? 15.84143 19.20203 14.82795 1.000 18.77051 200 HIS A O 1
ATOM 1483 N N . ALA A 1 201 ? 14.45795 20.46487 13.56752 1.000 12.85889 201 ALA A N 1
ATOM 1484 C CA . ALA A 1 201 ? 15.00072 21.71132 14.09285 1.000 13.79476 201 ALA A CA 1
ATOM 1485 C C . ALA A 1 201 ? 14.76691 21.83643 15.59611 1.000 19.36993 201 ALA A C 1
ATOM 1486 O O . ALA A 1 201 ? 15.65741 22.28073 16.33379 1.000 17.20924 201 ALA A O 1
ATOM 1488 N N . PHE A 1 202 ? 13.56766 21.46869 16.06621 1.000 18.53087 202 PHE A N 1
ATOM 1489 C CA . PHE A 1 202 ? 13.25528 21.56965 17.49019 1.000 16.15568 202 PHE A CA 1
ATOM 1490 C C . PHE A 1 202 ? 14.17560 20.68747 18.32146 1.000 13.51385 202 PHE A C 1
ATOM 1491 O O . PHE A 1 202 ? 14.66067 21.10629 19.37579 1.000 16.24628 202 PHE A O 1
ATOM 1499 N N . ASN A 1 203 ? 14.44142 19.46816 17.85222 1.000 17.10780 203 ASN A N 1
ATOM 1500 C CA . ASN A 1 203 ? 15.28731 18.54398 18.60033 1.000 18.11975 203 ASN A CA 1
ATOM 1501 C C . ASN A 1 203 ? 16.73539 19.00973 18.61622 1.000 19.24951 203 ASN A C 1
ATOM 1502 O O . ASN A 1 203 ? 17.41901 18.88385 19.64023 1.000 18.32980 203 ASN A O 1
ATOM 1507 N N . ILE A 1 204 ? 17.22410 19.54385 17.49248 1.000 17.07093 204 ILE A N 1
ATOM 1508 C CA . ILE A 1 204 ? 18.56290 20.13260 17.48584 1.000 18.53068 204 ILE A CA 1
ATOM 1509 C C . ILE A 1 204 ? 18.64782 21.27146 18.49597 1.000 16.79182 204 ILE A C 1
ATOM 1510 O O . ILE A 1 204 ? 19.55232 21.31605 19.33913 1.000 17.48605 204 ILE A O 1
ATOM 1515 N N . ALA A 1 205 ? 17.69121 22.19981 18.43890 1.000 15.75472 205 ALA A N 1
ATOM 1516 C CA . ALA A 1 205 ? 17.72564 23.35306 19.33123 1.000 15.84496 205 ALA A CA 1
ATOM 1517 C C . ALA A 1 205 ? 17.59790 22.93976 20.79196 1.000 16.96920 205 ALA A C 1
ATOM 1518 O O . ALA A 1 205 ? 18.17717 23.58440 21.67159 1.000 17.88938 205 ALA A O 1
ATOM 1520 N N . ARG A 1 206 ? 16.85747 21.86533 21.06550 1.000 19.13424 206 ARG A N 1
ATOM 1521 C CA . ARG A 1 206 ? 16.63249 21.41930 22.43395 1.000 19.11892 206 ARG A CA 1
ATOM 1522 C C . ARG A 1 206 ? 17.86182 20.72209 22.99665 1.000 18.67920 206 ARG A C 1
ATOM 1523 O O . ARG A 1 206 ? 18.32710 21.05874 24.09170 1.000 16.87497 206 ARG A O 1
ATOM 1531 N N . TYR A 1 207 ? 18.40091 19.74813 22.26409 1.000 15.90023 207 TYR A N 1
ATOM 1532 C CA . TYR A 1 207 ? 19.43217 18.89045 22.82635 1.000 16.84412 207 TYR A CA 1
ATOM 1533 C C . TYR A 1 207 ? 20.85155 19.31965 22.48277 1.000 21.88350 207 TYR A C 1
ATOM 1534 O O . TYR A 1 207 ? 21.78197 18.93898 23.20033 1.000 19.99385 207 TYR A O 1
ATOM 1543 N N . GLN A 1 208 ? 21.04585 20.11928 21.43240 1.000 18.70740 208 GLN A N 1
ATOM 1544 C CA . GLN A 1 208 ? 22.37506 20.60644 21.09565 1.000 16.92321 208 GLN A CA 1
ATOM 1545 C C . GLN A 1 208 ? 22.55253 22.10384 21.29092 1.000 18.33239 208 GLN A C 1
ATOM 1546 O O . GLN A 1 208 ? 23.69540 22.56754 21.33124 1.000 16.82830 208 GLN A O 1
ATOM 1552 N N . LEU A 1 209 ? 21.46537 22.87016 21.41812 1.000 17.24093 209 LEU A N 1
ATOM 1553 C CA . LEU A 1 209 ? 21.56752 24.29927 21.67027 1.000 14.16302 209 LEU A CA 1
ATOM 1554 C C . LEU A 1 209 ? 20.97282 24.73277 23.00341 1.000 12.63986 209 LEU A C 1
ATOM 1555 O O . LEU A 1 209 ? 21.08972 25.91221 23.35280 1.000 13.20435 209 LEU A O 1
ATOM 1560 N N . GLY A 1 210 ? 20.33956 23.82914 23.74863 1.000 18.62703 210 GLY A N 1
ATOM 1561 C CA . GLY A 1 210 ? 19.83944 24.14993 25.07575 1.000 15.41760 210 GLY A CA 1
ATOM 1562 C C . GLY A 1 210 ? 18.59517 25.01058 25.11479 1.000 20.85373 210 GLY A C 1
ATOM 1563 O O . GLY A 1 210 ? 18.39870 25.75438 26.08051 1.000 22.04708 210 GLY A O 1
ATOM 1564 N N . ILE A 1 211 ? 17.75286 24.93885 24.08571 1.000 17.58330 211 ILE A N 1
ATOM 1565 C CA . ILE A 1 211 ? 16.53194 25.73188 23.98459 1.000 19.11773 211 ILE A CA 1
ATOM 1566 C C . ILE A 1 211 ? 15.33793 24.82199 24.21892 1.000 18.27530 211 ILE A C 1
ATOM 1567 O O . ILE A 1 211 ? 15.19342 23.79889 23.54400 1.000 16.82506 211 ILE A O 1
ATOM 1572 N N . GLU A 1 212 ? 14.48140 25.18843 25.16703 1.000 17.55798 212 GLU A N 1
ATOM 1573 C CA . GLU A 1 212 ? 13.29901 24.37658 25.40807 1.000 16.71779 212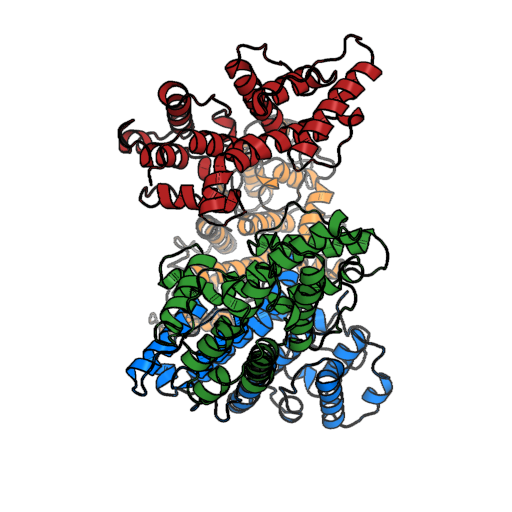 GLU A CA 1
ATOM 1574 C C . GLU A 1 212 ? 12.36573 24.44272 24.19988 1.000 17.13571 212 GLU A C 1
ATOM 1575 O O . GLU A 1 212 ? 12.27756 25.46095 23.50572 1.000 15.86811 212 GLU A O 1
ATOM 1581 N N . LYS A 1 213 ? 11.67698 23.33239 23.93955 1.000 19.04138 213 LYS A N 1
ATOM 1582 C CA . LYS A 1 213 ? 10.77708 23.22880 22.79071 1.000 16.69456 213 LYS A CA 1
ATOM 1583 C C . LYS A 1 213 ? 9.50041 24.01363 23.07826 1.000 17.59380 213 LYS A C 1
ATOM 1584 O O . LYS A 1 213 ? 8.45144 23.46253 23.42286 1.000 19.33015 213 LYS A O 1
ATOM 1590 N N . LEU A 1 214 ? 9.59193 25.33340 22.91184 1.000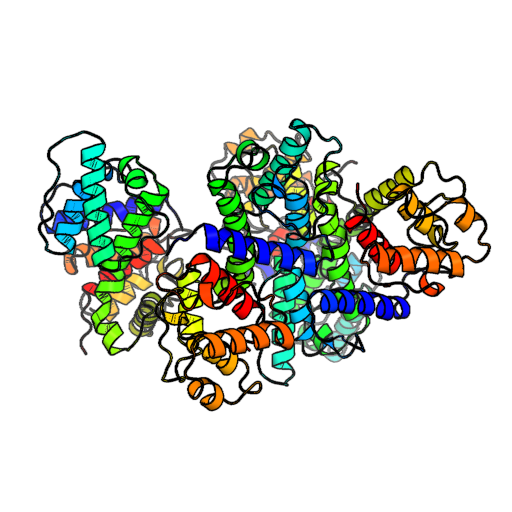 14.61283 214 LEU A N 1
ATOM 1591 C CA . LEU A 1 214 ? 8.44965 26.19530 23.18264 1.000 16.42260 214 LEU A CA 1
ATOM 1592 C C . LEU A 1 214 ? 7.31917 25.99162 22.18191 1.000 21.40807 214 LEU A C 1
ATOM 1593 O O . LEU A 1 214 ? 6.16173 26.28232 22.50905 1.000 21.22612 214 LEU A O 1
ATOM 1598 N N . LEU A 1 215 ? 7.62146 25.49557 20.98117 1.000 19.81298 215 LEU A N 1
ATOM 1599 C CA . LEU A 1 215 ? 6.65169 25.39851 19.90041 1.000 17.49252 215 LEU A CA 1
ATOM 1600 C C . LEU A 1 215 ? 6.42887 23.94672 19.51220 1.000 17.23729 215 LEU A C 1
ATOM 1601 O O . LEU A 1 215 ? 7.36624 23.14339 19.49529 1.000 16.89884 215 LEU A O 1
ATOM 1606 N N . ASP A 1 216 ? 5.18676 23.62202 19.20465 1.000 18.49392 216 ASP A N 1
ATOM 1607 C CA . ASP A 1 216 ? 4.80581 22.36615 18.58371 1.000 18.62737 216 ASP A CA 1
ATOM 1608 C C . ASP A 1 216 ? 4.76457 22.54966 17.07482 1.000 17.51610 216 ASP A C 1
ATOM 1609 O O . ASP A 1 216 ? 4.63277 23.67636 16.58864 1.000 16.32592 216 ASP A O 1
ATOM 1614 N N . PRO A 1 217 ? 4.89728 21.46826 16.29736 1.000 14.85982 217 PRO A N 1
ATOM 1615 C CA . PRO A 1 217 ? 4.77922 21.61629 14.83692 1.000 16.13504 217 PRO A CA 1
ATOM 1616 C C . PRO A 1 217 ? 3.49432 22.30422 14.41958 1.000 17.38716 217 PRO A C 1
ATOM 1617 O O . PRO A 1 217 ? 3.51671 23.19100 13.55870 1.000 16.32145 217 PRO A O 1
ATOM 1621 N N . GLU A 1 218 ? 2.37948 21.96093 15.06792 1.000 21.79666 218 GLU A N 1
ATOM 1622 C CA . GLU A 1 218 ? 1.07842 22.54546 14.76844 1.000 18.28406 218 GLU A CA 1
ATOM 1623 C C . GLU A 1 218 ? 0.98665 24.02208 15.13181 1.000 18.34632 218 GLU A C 1
ATOM 1624 O O . GLU A 1 218 ? 0.02599 24.67998 14.71998 1.000 19.10322 218 GLU A O 1
ATOM 1630 N N . ASP A 1 219 ? 1.93299 24.55553 15.90729 1.000 16.02265 219 ASP A N 1
ATOM 1631 C CA . ASP A 1 219 ? 1.97035 25.99324 16.13633 1.000 17.17827 219 ASP A CA 1
ATOM 1632 C C . ASP A 1 219 ? 2.63412 26.73883 14.98649 1.000 18.23215 219 ASP A C 1
ATOM 1633 O O . ASP A 1 219 ? 2.48215 27.96260 14.88836 1.000 14.75796 219 ASP A O 1
ATOM 1638 N N . VAL A 1 220 ? 3.37183 26.03222 14.12868 1.000 19.77913 220 VAL A N 1
ATOM 1639 C CA . VAL A 1 220 ? 4.08441 26.62716 13.00176 1.000 16.77339 220 VAL A CA 1
ATOM 1640 C C . VAL A 1 220 ? 3.51447 26.14222 11.67267 1.000 18.31684 220 VAL A C 1
ATOM 1641 O O . VAL A 1 220 ? 3.18173 26.94306 10.79545 1.000 18.55104 220 VAL A O 1
ATOM 1645 N N . ASP A 1 221 ? 3.40854 24.82351 11.50731 1.000 18.61624 221 ASP A N 1
ATOM 1646 C CA . ASP A 1 221 ? 2.77026 24.20941 10.34733 1.000 16.23217 221 ASP A CA 1
ATOM 1647 C C . ASP A 1 221 ? 1.26288 24.30467 10.56394 1.000 16.74910 221 ASP A C 1
ATOM 1648 O O . ASP A 1 221 ? 0.58327 23.34738 10.94249 1.000 19.25100 221 ASP A O 1
ATOM 1653 N N . THR A 1 222 ? 0.74087 25.50282 10.32504 1.000 18.49192 222 THR A N 1
ATOM 1654 C CA . THR A 1 222 ? -0.67206 25.79825 10.50747 1.000 22.84305 222 THR A CA 1
ATOM 1655 C C . THR A 1 222 ? -1.01763 26.97144 9.60311 1.000 21.64757 222 THR A C 1
ATOM 1656 O O . THR A 1 222 ? -0.13363 27.68396 9.12050 1.000 22.59229 222 THR A O 1
ATOM 1660 N N . THR A 1 223 ? -2.31893 27.16212 9.37507 1.000 22.85595 223 THR A N 1
ATOM 1661 C CA . THR A 1 223 ? -2.75911 28.20615 8.45475 1.000 19.51395 223 THR A CA 1
ATOM 1662 C C . THR A 1 223 ? -2.39489 29.59576 8.96756 1.000 18.75990 223 THR A C 1
ATOM 1663 O O . THR A 1 223 ? -1.96193 30.45696 8.19200 1.000 16.03738 223 THR A O 1
ATOM 1667 N N . TYR A 1 224 ? -2.58530 29.84470 10.26586 1.000 20.17436 224 TYR A N 1
ATOM 1668 C CA . TYR A 1 224 ? -2.31058 31.14586 10.87976 1.000 23.47131 224 TYR A CA 1
ATOM 1669 C C . TYR A 1 224 ? -1.34685 30.95976 12.04639 1.000 24.41517 224 TYR A C 1
ATOM 1670 O O . TYR A 1 224 ? -1.77553 30.76054 13.19528 1.000 19.23632 224 TYR A O 1
ATOM 1679 N N . PRO A 1 225 ? -0.03760 31.00444 11.80050 1.000 21.60003 225 PRO A N 1
ATOM 1680 C CA . PRO A 1 225 ? 0.91815 30.83592 12.90031 1.000 21.07114 225 PRO A CA 1
ATOM 1681 C C . PRO A 1 225 ? 0.94292 32.06223 13.79669 1.000 15.99390 225 PRO A C 1
ATOM 1682 O O . PRO A 1 225 ? 0.89867 33.20152 13.32788 1.000 17.24211 225 PRO A O 1
ATOM 1686 N N . ASP A 1 226 ? 1.02480 31.81684 15.10046 1.000 15.16982 226 ASP A N 1
ATOM 1687 C CA . ASP A 1 226 ? 1.05714 32.90586 16.06673 1.000 14.69690 226 ASP A CA 1
ATOM 1688 C C . ASP A 1 226 ? 2.38852 33.64515 15.96671 1.000 16.47256 226 ASP A C 1
ATOM 1689 O O . ASP A 1 226 ? 3.45578 33.04405 16.13192 1.000 16.77820 226 ASP A O 1
ATOM 1694 N N . LYS A 1 227 ? 2.32135 34.95465 15.70868 1.000 15.56383 227 LYS A N 1
ATOM 1695 C CA . LYS A 1 227 ? 3.52981 35.73480 15.45610 1.000 18.05841 227 LYS A CA 1
ATOM 1696 C C . LYS A 1 227 ? 4.37140 35.89898 16.71608 1.000 21.21042 227 LYS A C 1
ATOM 1697 O O . LYS A 1 227 ? 5.60732 35.82408 16.65885 1.000 18.76065 227 LYS A O 1
ATOM 1703 N N . LYS A 1 228 ? 3.72347 36.11644 17.86423 1.000 20.68806 228 LYS A N 1
ATOM 1704 C CA . LYS A 1 228 ? 4.46976 36.31856 19.10203 1.000 17.30976 228 LYS A CA 1
ATOM 1705 C C . LYS A 1 228 ? 5.20870 35.05270 19.51616 1.000 15.11791 228 LYS A C 1
ATOM 1706 O O . LYS A 1 228 ? 6.35241 35.12178 19.97995 1.000 16.83934 228 LYS A O 1
ATOM 1712 N N . SER A 1 229 ? 4.57632 33.88872 19.35169 1.000 14.45196 229 SER A N 1
ATOM 1713 C CA . SER A 1 229 ? 5.22254 32.63209 19.71806 1.000 17.82412 229 SER A CA 1
ATOM 1714 C C . SER A 1 229 ? 6.46562 32.38264 18.87089 1.000 21.26357 229 SER A C 1
ATOM 1715 O O . SER A 1 229 ? 7.53134 32.01002 19.39027 1.000 20.20508 229 SER A O 1
ATOM 1718 N N . ILE A 1 230 ? 6.34925 32.60546 17.55887 1.000 16.37125 230 ILE A N 1
ATOM 1719 C CA . ILE A 1 230 ? 7.48172 32.39344 16.66711 1.000 18.03327 230 ILE A CA 1
ATOM 1720 C C . ILE A 1 230 ? 8.58806 33.39201 16.96713 1.000 16.37587 230 ILE A C 1
ATOM 1721 O O . ILE A 1 230 ? 9.76768 33.03380 16.97838 1.000 19.20654 230 ILE A O 1
ATOM 1726 N N . LEU A 1 231 ? 8.23135 34.66301 17.17372 1.000 16.62851 231 LEU A N 1
ATOM 1727 C CA . LEU A 1 231 ? 9.22453 35.67712 17.51809 1.000 16.40656 231 LEU A CA 1
ATOM 1728 C C . LEU A 1 231 ? 9.97367 35.31016 18.79688 1.000 19.25533 231 LEU A C 1
ATOM 1729 O O . LEU A 1 231 ? 11.20422 35.41612 18.85948 1.000 13.80718 231 LEU A O 1
ATOM 1734 N N . MET A 1 232 ? 9.23638 34.90549 19.83720 1.000 19.69425 232 MET A N 1
ATOM 1735 C CA . MET A 1 232 ? 9.83766 34.38040 21.06187 1.000 17.99603 232 MET A CA 1
ATOM 1736 C C . MET A 1 232 ? 10.86686 33.29485 20.77110 1.000 16.74313 232 MET A C 1
ATOM 1737 O O . MET A 1 232 ? 12.01326 33.35885 21.24034 1.000 19.32996 232 MET A O 1
ATOM 1742 N N . TYR A 1 233 ? 10.45780 32.26563 20.02561 1.000 16.98324 233 TYR A N 1
ATOM 1743 C CA . TYR A 1 233 ? 11.35696 31.14204 19.76793 1.000 17.51201 233 TYR A CA 1
ATOM 1744 C C . TYR A 1 233 ? 12.57412 31.57248 18.94817 1.000 16.83129 233 TYR A C 1
ATOM 1745 O O . TYR A 1 233 ? 13.70509 31.15760 19.23110 1.000 17.96241 233 TYR A O 1
ATOM 1754 N N . ILE A 1 234 ? 12.36555 32.41913 17.93980 1.000 17.82526 234 ILE A N 1
ATOM 1755 C CA . ILE A 1 234 ? 13.46315 32.84630 17.07746 1.000 18.23447 234 ILE A CA 1
ATOM 1756 C C . ILE A 1 234 ? 14.44901 33.71297 17.85128 1.000 17.99063 234 ILE A C 1
ATOM 1757 O O . ILE A 1 234 ? 15.66175 33.62896 17.63551 1.000 17.20926 234 ILE A O 1
ATOM 1762 N N . THR A 1 235 ? 13.95653 34.54653 18.77428 1.000 15.14906 235 THR A N 1
ATOM 1763 C CA . THR A 1 235 ? 14.86869 35.35264 19.58229 1.000 17.60198 235 THR A CA 1
ATOM 1764 C C . THR A 1 235 ? 15.61150 34.50252 20.60445 1.000 19.08620 235 THR A C 1
ATOM 1765 O O . THR A 1 235 ? 16.76008 34.80771 20.94507 1.000 21.54259 235 THR A O 1
ATOM 1769 N N . SER A 1 236 ? 15.00079 33.41255 21.06848 1.000 15.93346 236 SER A N 1
ATOM 1770 C CA . SER A 1 236 ? 15.73828 32.45977 21.89369 1.000 14.82778 236 SER A CA 1
ATOM 1771 C C . SER A 1 236 ? 16.85624 31.78912 21.09049 1.000 18.72879 236 SER A C 1
ATOM 1772 O O . SER A 1 236 ? 17.98739 31.60711 21.58430 1.000 18.46128 236 SER A O 1
ATOM 1775 N N . LEU A 1 237 ? 16.57100 31.47015 19.82539 1.000 18.64708 237 LEU A N 1
ATOM 1776 C CA . LEU A 1 237 ? 17.60002 30.91004 18.95557 1.000 16.66488 237 LEU A CA 1
ATOM 1777 C C . LEU A 1 237 ? 18.71714 31.91960 18.72512 1.000 16.74878 237 LEU A C 1
ATOM 1778 O O . LEU A 1 237 ? 19.90267 31.57469 18.79424 1.000 19.15921 237 LEU A O 1
ATOM 1783 N N . PHE A 1 238 ? 18.34954 33.17232 18.44887 1.000 16.30225 238 PHE A N 1
ATOM 1784 C CA . PHE A 1 238 ? 19.32088 34.25561 18.33152 1.000 16.17745 238 PHE A CA 1
ATOM 1785 C C . PHE A 1 238 ? 20.16913 34.34686 19.58860 1.000 20.52929 238 PHE A C 1
ATOM 1786 O O . PHE A 1 238 ? 21.36184 34.66574 19.52674 1.000 16.29756 238 PHE A O 1
ATOM 1794 N N . GLN A 1 239 ? 19.55833 34.07824 20.74257 1.000 17.22617 239 GLN A N 1
ATOM 1795 C CA . GLN A 1 239 ? 20.27253 34.18684 22.00365 1.000 17.30618 239 GLN A CA 1
ATOM 1796 C C . GLN A 1 239 ? 21.35823 33.12827 22.11394 1.000 16.91073 239 GLN A C 1
ATOM 1797 O O . GLN A 1 239 ? 22.43317 33.39426 22.66594 1.000 21.98040 239 GLN A O 1
ATOM 1803 N N . VAL A 1 240 ? 21.10171 31.91906 21.61528 1.000 15.31462 240 VAL A N 1
ATOM 1804 C CA . VAL A 1 240 ? 22.09680 30.85909 21.77987 1.000 17.75179 240 VAL A CA 1
ATOM 1805 C C . VAL A 1 240 ? 22.95608 30.56471 20.54307 1.000 20.40323 240 VAL A C 1
ATOM 1806 O O . VAL A 1 240 ? 23.99239 29.89791 20.67774 1.000 19.28299 240 VAL A O 1
ATOM 1810 N N . LEU A 1 241 ? 22.56019 31.01772 19.35070 1.000 21.89669 241 LEU A N 1
ATOM 1811 C CA . LEU A 1 241 ? 23.37480 30.64991 18.19193 1.000 22.15662 241 LEU A CA 1
ATOM 1812 C C . LEU A 1 241 ? 24.61560 31.54256 18.09766 1.000 23.99173 241 LEU A C 1
ATOM 1813 O O . LEU A 1 241 ? 24.53959 32.74427 18.37433 1.000 22.72903 241 LEU A O 1
ATOM 1818 N N . PRO A 1 242 ? 25.76457 30.98192 17.70795 1.000 20.69210 242 PRO A N 1
ATOM 1819 C CA . PRO A 1 242 ? 26.98968 31.79337 17.60163 1.000 22.67982 242 PRO A CA 1
ATOM 1820 C C . PRO A 1 242 ? 26.91918 32.74749 16.41900 1.000 20.18362 242 PRO A C 1
ATOM 1821 O O . PRO A 1 242 ? 26.53675 32.35597 15.31526 1.000 27.98482 242 PRO A O 1
ATOM 1825 N N . GLN A 1 243 ? 27.28823 34.00464 16.65105 1.000 20.82748 243 GLN A N 1
ATOM 1826 C CA . GLN A 1 243 ? 27.29443 35.00699 15.58737 1.000 25.81718 243 GLN A CA 1
ATOM 1827 C C . GLN A 1 243 ? 28.61378 35.78363 15.57940 1.000 23.43240 243 GLN A C 1
ATOM 1828 O O . GLN A 1 243 ? 28.65328 37.00818 15.42054 1.000 26.85492 243 GLN A O 1
ATOM 1832 N N . GLN A 1 244 ? 29.72195 35.06039 15.70834 1.000 28.43916 244 GLN A N 1
ATOM 1833 C CA . GLN A 1 244 ? 31.05793 35.64573 15.62332 1.000 29.70336 244 GLN A CA 1
ATOM 1834 C C . GLN A 1 244 ? 31.31553 36.26266 14.25310 1.000 32.88436 244 GLN A C 1
ATOM 1835 O O . GLN A 1 244 ? 31.64395 35.55309 13.30009 1.000 32.85055 244 GLN A O 1
ATOM 1837 N N . GLU B 1 14 ? 17.82728 64.69987 20.11010 1.000 18.26122 14 GLU B N 1
ATOM 1838 C CA . GLU B 1 14 ? 16.41853 64.32466 20.18674 1.000 21.12255 14 GLU B CA 1
ATOM 1839 C C . GLU B 1 14 ? 15.64697 65.32378 21.04595 1.000 25.15225 14 GLU B C 1
ATOM 1840 O O . GLU B 1 14 ? 15.53939 65.15467 22.26132 1.000 31.12948 14 GLU B O 1
ATOM 1842 N N . ARG B 1 15 ? 15.10755 66.36416 20.40921 1.000 20.19256 15 ARG B N 1
ATOM 1843 C CA . ARG B 1 15 ? 14.50433 67.49539 21.10951 1.000 22.95462 15 ARG B CA 1
ATOM 1844 C C . ARG B 1 15 ? 13.07784 67.69920 20.60623 1.000 27.71514 15 ARG B C 1
ATOM 1845 O O . ARG B 1 15 ? 12.87497 68.19255 19.49105 1.000 26.93408 15 ARG B O 1
ATOM 1853 N N . GLU B 1 16 ? 12.08991 67.35699 21.44337 1.000 24.88758 16 GLU B N 1
ATOM 1854 C CA . GLU B 1 16 ? 10.69595 67.36588 21.00233 1.000 22.25214 16 GLU B CA 1
ATOM 1855 C C . GLU B 1 16 ? 10.14801 68.77763 20.80937 1.000 19.52782 16 GLU B C 1
ATOM 1856 O O . GLU B 1 16 ? 9.24463 68.97578 19.98918 1.000 23.94612 16 GLU B O 1
ATOM 1858 N N . ASP B 1 17 ? 10.67366 69.77074 21.53038 1.000 18.26507 17 ASP B N 1
ATOM 1859 C CA . ASP B 1 17 ? 10.20981 71.14481 21.33457 1.000 21.47860 17 ASP B CA 1
ATOM 1860 C C . ASP B 1 17 ? 10.62993 71.67463 19.96770 1.000 20.48364 17 ASP B C 1
ATOM 1861 O O . ASP B 1 17 ? 9.80592 72.20939 19.19495 1.000 20.84197 17 ASP B O 1
ATOM 1866 N N . VAL B 1 18 ? 11.90985 71.48568 19.63785 1.000 18.94697 18 VAL B N 1
ATOM 1867 C CA . VAL B 1 18 ? 12.40601 71.82019 18.30940 1.000 21.17029 18 VAL B CA 1
ATOM 1868 C C . VAL B 1 18 ? 11.65668 71.01887 17.25902 1.000 15.73286 18 VAL B C 1
ATOM 1869 O O . VAL B 1 18 ? 11.35803 71.52525 16.17461 1.000 20.26258 18 VAL B O 1
ATOM 1873 N N . GLN B 1 19 ? 11.37256 69.74680 17.54914 1.000 14.92444 19 GLN B N 1
ATOM 1874 C CA . GLN B 1 19 ? 10.64854 68.92390 16.58739 1.000 16.33500 19 GLN B CA 1
ATOM 1875 C C . GLN B 1 19 ? 9.26479 69.48987 16.29684 1.000 21.54083 19 GLN B C 1
ATOM 1876 O O . GLN B 1 19 ? 8.85555 69.55076 15.13551 1.000 18.67941 19 GLN B O 1
ATOM 1882 N N . LYS B 1 20 ? 8.52917 69.92139 17.32646 1.000 21.95295 20 LYS B N 1
ATOM 1883 C CA . LYS B 1 20 ? 7.24172 70.56194 17.06834 1.000 14.21872 20 LYS B CA 1
ATOM 1884 C C . LYS B 1 20 ? 7.41213 71.73386 16.11260 1.000 16.55061 20 LYS B C 1
ATOM 1885 O O . LYS B 1 20 ? 6.72925 71.81402 15.08074 1.000 17.39233 20 LYS B O 1
ATOM 1889 N N . LYS B 1 21 ? 8.38466 72.61002 16.39950 1.000 14.91955 21 LYS B N 1
ATOM 1890 C CA . LYS B 1 21 ? 8.57535 73.79276 15.55064 1.000 15.20516 21 LYS B CA 1
ATOM 1891 C C . LYS B 1 21 ? 8.92912 73.41795 14.10666 1.000 15.60585 21 LYS B C 1
ATOM 1892 O O . LYS B 1 21 ? 8.28053 73.87240 13.14952 1.000 16.92122 21 LYS B O 1
ATOM 1898 N N . THR B 1 22 ? 9.94644 72.57461 13.92701 1.000 16.51390 22 THR B N 1
ATOM 1899 C CA . THR B 1 22 ? 10.45171 72.30228 12.58259 1.000 19.31925 22 THR B CA 1
ATOM 1900 C C . THR B 1 22 ? 9.51384 71.39190 11.79241 1.000 16.37594 22 THR B C 1
ATOM 1901 O O . THR B 1 22 ? 9.34453 71.58048 10.58078 1.000 15.16669 22 THR B O 1
ATOM 1905 N N . PHE B 1 23 ? 8.89735 70.40175 12.44866 1.000 16.23897 23 PHE B N 1
ATOM 1906 C CA . PHE B 1 23 ? 7.90704 69.56801 11.77572 1.000 14.49557 23 PHE B CA 1
ATOM 1907 C C . PHE B 1 23 ? 6.71575 70.39717 11.32370 1.000 16.05982 23 PHE B C 1
ATOM 1908 O O . PHE B 1 23 ? 6.17055 70.16730 10.23624 1.000 18.59811 23 PHE B O 1
ATOM 1916 N N . THR B 1 24 ? 6.28510 71.36549 12.14395 1.000 14.87336 24 THR B N 1
ATOM 1917 C CA . THR B 1 24 ? 5.18435 72.21772 11.71246 1.000 15.24342 24 THR B CA 1
ATOM 1918 C C . THR B 1 24 ? 5.59148 73.06222 10.51285 1.000 18.75274 24 THR B C 1
ATOM 1919 O O . THR B 1 24 ? 4.80022 73.24688 9.57905 1.000 14.71982 24 THR B O 1
ATOM 1923 N N . LYS B 1 25 ? 6.82597 73.57633 10.51615 1.000 18.37932 25 LYS B N 1
ATOM 1924 C CA . LYS B 1 25 ? 7.29729 74.32859 9.35559 1.000 16.77863 25 LYS B CA 1
ATOM 1925 C C . LYS B 1 25 ? 7.31756 73.45665 8.09996 1.000 14.70410 25 LYS B C 1
ATOM 1926 O O . LYS B 1 25 ? 6.97344 73.92257 7.00809 1.000 18.54306 25 LYS B O 1
ATOM 1932 N N . TRP B 1 26 ? 7.67430 72.17760 8.24052 1.000 14.67135 26 TRP B N 1
ATOM 1933 C CA . TRP B 1 26 ? 7.66428 71.27781 7.08707 1.000 13.57231 26 TRP B CA 1
ATOM 1934 C C . TRP B 1 26 ? 6.24569 71.04579 6.57322 1.000 19.51542 26 TRP B C 1
ATOM 1935 O O . TRP B 1 26 ? 5.98626 71.12947 5.36181 1.000 17.72285 26 TRP B O 1
ATOM 1946 N N . VAL B 1 27 ? 5.31973 70.72585 7.48461 1.000 18.26736 27 VAL B N 1
ATOM 1947 C CA . VAL B 1 27 ? 3.91683 70.53452 7.11702 1.000 15.63845 27 VAL B CA 1
ATOM 1948 C C . VAL B 1 27 ? 3.38262 71.76269 6.39111 1.000 15.00189 27 VAL B C 1
ATOM 1949 O O . VAL B 1 27 ? 2.70658 71.65532 5.35659 1.000 16.12257 27 VAL B O 1
ATOM 1953 N N . ASN B 1 28 ? 3.69049 72.95243 6.91202 1.000 14.78308 28 ASN B N 1
ATOM 1954 C CA . ASN B 1 28 ? 3.18701 74.17536 6.29782 1.000 17.74807 28 ASN B CA 1
ATOM 1955 C C . ASN B 1 28 ? 3.86614 74.47517 4.96684 1.000 21.22462 28 ASN B C 1
ATOM 1956 O O . ASN B 1 28 ? 3.25563 75.10520 4.10006 1.000 20.66867 28 ASN B O 1
ATOM 1961 N N . ALA B 1 29 ? 5.11489 74.03672 4.77622 1.000 21.85708 29 ALA B N 1
ATOM 1962 C CA . ALA B 1 29 ? 5.73368 74.15500 3.45784 1.000 18.02444 29 ALA B CA 1
ATOM 1963 C C . ALA B 1 29 ? 5.02335 73.26522 2.44631 1.000 17.28313 29 ALA B C 1
ATOM 1964 O O . ALA B 1 29 ? 4.79379 73.66643 1.29495 1.000 19.64953 29 ALA B O 1
ATOM 1966 N N . GLN B 1 30 ? 4.65970 72.05445 2.86552 1.000 16.35966 30 GLN B N 1
ATOM 1967 C CA . GLN B 1 30 ? 3.85664 71.19600 2.00254 1.000 18.88886 30 GLN B CA 1
ATOM 1968 C C . GLN B 1 30 ? 2.54378 71.87771 1.63495 1.000 21.87058 30 GLN B C 1
ATOM 1969 O O . GLN B 1 30 ? 2.13963 71.88287 0.46734 1.000 20.36446 30 GLN B O 1
ATOM 1975 N N . PHE B 1 31 ? 1.86230 72.46116 2.62537 1.000 19.10927 31 PHE B N 1
ATOM 1976 C CA . PHE B 1 31 ? 0.59762 73.14036 2.34422 1.000 18.24098 31 PHE B CA 1
ATOM 1977 C C . PHE B 1 31 ? 0.79716 74.35206 1.43676 1.000 23.07018 31 PHE B C 1
ATOM 1978 O O . PHE B 1 31 ? -0.05008 74.64034 0.58380 1.000 23.95289 31 PHE B O 1
ATOM 1986 N N . SER B 1 32 ? 1.91624 75.06650 1.59758 1.000 21.72916 32 SER B N 1
ATOM 1987 C CA . SER B 1 32 ? 2.22340 76.19984 0.72653 1.000 22.05037 32 SER B CA 1
ATOM 1988 C C . SER B 1 32 ? 2.41212 75.75353 -0.71614 1.000 23.21742 32 SER B C 1
ATOM 1989 O O . SER B 1 32 ? 2.05488 76.48113 -1.65057 1.000 26.08154 32 SER B O 1
ATOM 1992 N N . LYS B 1 33 ? 2.99455 74.56714 -0.91408 1.000 22.37005 33 LYS B N 1
ATOM 1993 C CA . LYS B 1 33 ? 3.13535 74.02154 -2.26203 1.000 24.78142 33 LYS B CA 1
ATOM 1994 C C . LYS B 1 33 ? 1.80635 73.99088 -3.01283 1.000 29.71314 33 LYS B C 1
ATOM 1995 O O . LYS B 1 33 ? 1.78770 74.08336 -4.24650 1.000 32.43015 33 LYS B O 1
ATOM 1999 N N . PHE B 1 34 ? 0.68885 73.84503 -2.29476 1.000 29.60182 34 PHE B N 1
ATOM 2000 C CA . PHE B 1 34 ? -0.63710 73.78976 -2.90226 1.000 26.11368 34 PHE B CA 1
ATOM 2001 C C . PHE B 1 34 ? -1.52943 74.95405 -2.47907 1.000 27.11891 34 PHE B C 1
ATOM 2002 O O . PHE B 1 34 ? -2.75541 74.86208 -2.59707 1.000 31.01532 34 PHE B O 1
ATOM 2010 N N . GLY B 1 35 ? -0.94836 76.04817 -1.99183 1.000 27.19702 35 GLY B N 1
ATOM 2011 C CA . GLY B 1 35 ? -1.75080 77.19567 -1.61294 1.000 23.12753 35 GLY B CA 1
ATOM 2012 C C . GLY B 1 35 ? -2.74966 76.92827 -0.50958 1.000 29.13504 35 GLY B C 1
ATOM 2013 O O . GLY B 1 35 ? -3.65709 77.73811 -0.29570 1.000 33.22404 35 GLY B O 1
ATOM 2014 N N . LYS B 1 36 ? -2.60373 75.81626 0.20706 1.000 25.72224 36 LYS B N 1
ATOM 2015 C CA . LYS B 1 36 ? -3.54407 75.44457 1.24948 1.000 22.40042 36 LYS B CA 1
ATOM 2016 C C . LYS B 1 36 ? -3.20073 76.14963 2.55928 1.000 24.02537 36 LYS B C 1
ATOM 2017 O O . LYS B 1 36 ? -2.08113 76.62819 2.76562 1.000 22.27830 36 LYS B O 1
ATOM 2021 N N . GLN B 1 37 ? -4.18527 76.19482 3.45615 1.000 22.88849 37 GLN B N 1
ATOM 2022 C CA . GLN B 1 37 ? -4.05019 76.96204 4.68696 1.000 17.14461 37 GLN B CA 1
ATOM 2023 C C . GLN B 1 37 ? -3.03746 76.32087 5.62932 1.000 15.96075 37 GLN B C 1
ATOM 2024 O O . GLN B 1 37 ? -2.98227 75.09788 5.76975 1.000 19.27293 37 GLN B O 1
ATOM 2026 N N . HIS B 1 38 ? -2.24669 77.15900 6.29198 1.000 17.38769 38 HIS B N 1
ATOM 2027 C CA . HIS B 1 38 ? -1.28665 76.68371 7.27767 1.000 20.53997 38 HIS B CA 1
ATOM 2028 C C . HIS B 1 38 ? -1.97230 76.33490 8.59287 1.000 21.44041 38 HIS B C 1
ATOM 2029 O O . HIS B 1 38 ? -3.01694 76.89018 8.94095 1.000 20.37943 38 HIS B O 1
ATOM 2036 N N . ILE B 1 39 ? -1.36454 75.40719 9.32693 1.000 20.71918 39 ILE B N 1
ATOM 2037 C CA . ILE B 1 39 ? -1.77753 75.10791 10.69004 1.000 22.06195 39 ILE B CA 1
ATOM 2038 C C . ILE B 1 39 ? -0.90792 75.91698 11.64567 1.000 21.84290 39 ILE B C 1
ATOM 2039 O O . ILE B 1 39 ? 0.20237 76.33784 11.30983 1.000 21.98910 39 ILE B O 1
ATOM 2044 N N . GLU B 1 40 ? -1.42497 76.15731 12.85085 1.000 20.21980 40 GLU B N 1
ATOM 2045 C CA . GLU B 1 40 ? -0.72380 76.97844 13.82946 1.000 24.53882 40 GLU B CA 1
ATOM 2046 C C . GLU B 1 40 ? -0.15616 76.19780 15.00585 1.000 23.44920 40 GLU B C 1
ATOM 2047 O O . GLU B 1 40 ? 0.87522 76.59572 15.54884 1.000 28.09394 40 GLU B O 1
ATOM 2049 N N . ASN B 1 41 ? -0.79405 75.10430 15.41375 1.000 23.14318 41 ASN B N 1
ATOM 2050 C CA . ASN B 1 41 ? -0.32305 74.29383 16.53141 1.000 18.87362 41 ASN B CA 1
ATOM 2051 C C . ASN B 1 41 ? -0.44129 72.84107 16.11204 1.000 19.78669 41 ASN B C 1
ATOM 2052 O O . ASN B 1 41 ? -1.54814 72.36475 15.84655 1.000 23.26379 41 ASN B O 1
ATOM 2057 N N . LEU B 1 42 ? 0.69555 72.14359 16.05143 1.000 15.70801 42 LEU B N 1
ATOM 2058 C CA . LEU B 1 42 ? 0.69691 70.76234 15.58355 1.000 15.66275 42 LEU B CA 1
ATOM 2059 C C . LEU B 1 42 ? -0.09774 69.84702 16.50105 1.000 16.74010 42 LEU B C 1
ATOM 2060 O O . LEU B 1 42 ? -0.61987 68.82095 16.04938 1.000 16.41530 42 LEU B O 1
ATOM 2065 N N . PHE B 1 43 ? -0.20592 70.19398 17.77934 1.000 16.57704 43 PHE B N 1
ATOM 2066 C CA . PHE B 1 43 ? -0.81605 69.31083 18.76208 1.000 19.23237 43 PHE B CA 1
ATOM 2067 C C . PHE B 1 43 ? -2.31506 69.53560 18.92444 1.000 19.78558 43 PHE B C 1
ATOM 2068 O O . PHE B 1 43 ? -2.93785 68.86954 19.75778 1.000 23.38882 43 PHE B O 1
ATOM 2076 N N . SER B 1 44 ? -2.90661 70.43116 18.14676 1.000 20.47434 44 SER B N 1
ATOM 2077 C CA . SER B 1 44 ? -4.35551 70.60661 18.11958 1.000 20.15102 44 SER B CA 1
ATOM 2078 C C . SER B 1 44 ? -4.94042 70.52314 16.71508 1.000 21.44064 44 SER B C 1
ATOM 2079 O O . SER B 1 44 ? -6.02719 69.96109 16.54303 1.000 20.32663 44 SER B O 1
ATOM 2082 N N . ASP B 1 45 ? -4.24521 71.05611 15.70544 1.000 20.43409 45 ASP B N 1
ATOM 2083 C CA . ASP B 1 45 ? -4.81718 71.24519 14.37427 1.000 17.47188 45 ASP B CA 1
ATOM 2084 C C . ASP B 1 45 ? -4.86093 69.97354 13.53947 1.000 16.17862 45 ASP B C 1
ATOM 2085 O O . ASP B 1 45 ? -5.32823 70.02593 12.39769 1.000 17.44009 45 ASP B O 1
ATOM 2090 N N . LEU B 1 46 ? -4.40101 68.84246 14.06833 1.000 14.65291 46 LEU B N 1
ATOM 2091 C CA . LEU B 1 46 ? -4.47763 67.56869 13.36939 1.000 12.60550 46 LEU B CA 1
ATOM 2092 C C . LEU B 1 46 ? -5.51675 66.62761 13.96137 1.000 13.99671 46 LEU B C 1
ATOM 2093 O O . LEU B 1 46 ? -5.68296 65.51103 13.45504 1.000 12.65806 46 LEU B O 1
ATOM 2098 N N . GLN B 1 47 ? -6.22623 67.04799 15.01231 1.000 16.59438 47 GLN B N 1
ATOM 2099 C CA . GLN B 1 47 ? -7.05602 66.11323 15.76742 1.000 14.73827 47 GLN B CA 1
ATOM 2100 C C . GLN B 1 47 ? -8.26369 65.62939 14.96354 1.000 13.12806 47 GLN B C 1
ATOM 2101 O O . GLN B 1 47 ? -8.60876 64.44435 15.01972 1.000 13.01546 47 GLN B O 1
ATOM 2107 N N . ASP B 1 48 ? -8.91347 66.50956 14.20087 1.000 13.07373 48 ASP B N 1
ATOM 2108 C CA . ASP B 1 48 ? -10.09361 66.06065 13.46600 1.000 16.32424 48 ASP B CA 1
ATOM 2109 C C . ASP B 1 48 ? -9.75916 65.26148 12.20832 1.000 18.98436 48 ASP B C 1
ATOM 2110 O O . ASP B 1 48 ? -10.68035 64.75525 11.55870 1.000 20.85459 48 ASP B O 1
ATOM 2115 N N . GLY B 1 49 ? -8.47794 65.10387 11.86862 1.000 16.97991 49 GLY B N 1
ATOM 2116 C CA . GLY B 1 49 ? -8.07457 64.26299 10.75783 1.000 16.83324 49 GLY B CA 1
ATOM 2117 C C . GLY B 1 49 ? -8.15255 64.89864 9.38561 1.000 14.93097 49 GLY B C 1
ATOM 2118 O O . GLY B 1 49 ? -7.81208 64.23435 8.39800 1.000 18.44579 49 GLY B O 1
ATOM 2119 N N . ARG B 1 50 ? -8.57836 66.15915 9.28633 1.000 15.48163 50 ARG B N 1
ATOM 2120 C CA . ARG B 1 50 ? -8.78635 66.78476 7.98297 1.000 16.55148 50 ARG B CA 1
ATOM 2121 C C . ARG B 1 50 ? -7.46920 67.21977 7.34708 1.000 18.51430 50 ARG B C 1
ATOM 2122 O O . ARG B 1 50 ? -7.18751 66.87172 6.19460 1.000 18.50281 50 ARG B O 1
ATOM 2130 N N . ARG B 1 51 ? -6.65791 67.99287 8.08123 1.000 17.97824 51 ARG B N 1
ATOM 2131 C CA . ARG B 1 51 ? -5.39304 68.48599 7.54026 1.000 16.84944 51 ARG B CA 1
ATOM 2132 C C . ARG B 1 51 ? -4.38997 67.35961 7.31301 1.000 15.17827 51 ARG B C 1
ATOM 2133 O O . ARG B 1 51 ? -3.53821 67.46298 6.42508 1.000 20.43985 51 ARG B O 1
ATOM 2141 N N . LEU B 1 52 ? -4.46554 66.28349 8.09405 1.000 13.00902 52 LEU B N 1
ATOM 2142 C CA . LEU B 1 52 ? -3.64357 65.11500 7.79997 1.000 15.84504 52 LEU B CA 1
ATOM 2143 C C . LEU B 1 52 ? -3.98781 64.54204 6.43062 1.000 19.69258 52 LEU B C 1
ATOM 2144 O O . LEU B 1 52 ? -3.09305 64.20366 5.64362 1.000 15.54732 52 LEU B O 1
ATOM 2149 N N . LEU B 1 53 ? -5.28500 64.43865 6.12377 1.000 17.57615 53 LEU B N 1
ATOM 2150 C CA . LEU B 1 53 ? -5.69887 63.98064 4.80302 1.000 16.82637 53 LEU B CA 1
ATOM 2151 C C . LEU B 1 53 ? -5.28567 64.97283 3.72201 1.000 16.47026 53 LEU B C 1
ATOM 2152 O O . LEU B 1 53 ? -4.91826 64.56616 2.61900 1.000 18.99650 53 LEU B O 1
ATOM 2157 N N . ASP B 1 54 ? -5.35454 66.27489 4.01225 1.000 15.29107 54 ASP B N 1
ATOM 2158 C CA . ASP B 1 54 ? -4.84941 67.28002 3.07799 1.000 14.52398 54 ASP B CA 1
ATOM 2159 C C . ASP B 1 54 ? -3.38296 67.02430 2.74159 1.000 20.09125 54 ASP B C 1
ATOM 2160 O O . ASP B 1 54 ? -2.97453 67.05343 1.57061 1.000 19.17913 54 ASP B O 1
ATOM 2165 N N . LEU B 1 55 ? -2.57513 66.78933 3.77669 1.000 19.06933 55 LEU B N 1
ATOM 2166 C CA . LEU B 1 55 ? -1.15010 66.52958 3.60407 1.000 17.53173 55 LEU B CA 1
ATOM 2167 C C . LEU B 1 55 ? -0.91065 65.27145 2.77920 1.000 17.65457 55 LEU B C 1
ATOM 2168 O O . LEU B 1 55 ? -0.06801 65.25467 1.86976 1.000 15.12446 55 LEU B O 1
ATOM 2173 N N . LEU B 1 56 ? -1.63533 64.19768 3.09360 1.000 14.83586 56 LEU B N 1
ATOM 2174 C CA . LEU B 1 56 ? -1.44874 62.95883 2.35010 1.000 15.52232 56 LEU B CA 1
ATOM 2175 C C . LEU B 1 56 ? -1.96615 63.08187 0.91879 1.000 18.43995 56 LEU B C 1
ATOM 2176 O O . LEU B 1 56 ? -1.46715 62.39614 0.02122 1.000 17.99457 56 LEU B O 1
ATOM 2181 N N . GLU B 1 57 ? -2.95413 63.94869 0.68683 1.000 17.13486 57 GLU B N 1
ATOM 2182 C CA . GLU B 1 57 ? -3.36543 64.28086 -0.67341 1.000 17.58256 57 GLU B CA 1
ATOM 2183 C C . GLU B 1 57 ? -2.21903 64.92914 -1.43500 1.000 17.96894 57 GLU B C 1
ATOM 2184 O O . GLU B 1 57 ? -1.90565 64.54140 -2.56575 1.000 21.09588 57 GLU B O 1
ATOM 2190 N N . GLY B 1 58 ? -1.59109 65.93519 -0.82683 1.000 16.29290 58 GLY B N 1
ATOM 2191 C CA . GLY B 1 58 ? -0.45305 66.57768 -1.46661 1.000 19.82926 58 GLY B CA 1
ATOM 2192 C C . GLY B 1 58 ? 0.69256 65.62045 -1.75109 1.000 20.04276 58 GLY B C 1
ATOM 2193 O O . GLY B 1 58 ? 1.31222 65.67912 -2.81749 1.000 21.12114 58 GLY B O 1
ATOM 2194 N N . LEU B 1 59 ? 0.98152 64.71664 -0.80955 1.000 17.83343 59 LEU B N 1
ATOM 2195 C CA . LEU B 1 59 ? 2.13715 63.83107 -0.95438 1.000 19.08947 59 LEU B CA 1
ATOM 2196 C C . LEU B 1 59 ? 1.87721 62.68848 -1.92984 1.000 20.79158 59 LEU B C 1
ATOM 2197 O O . LEU B 1 59 ? 2.78065 62.29620 -2.67805 1.000 19.10680 59 LEU B O 1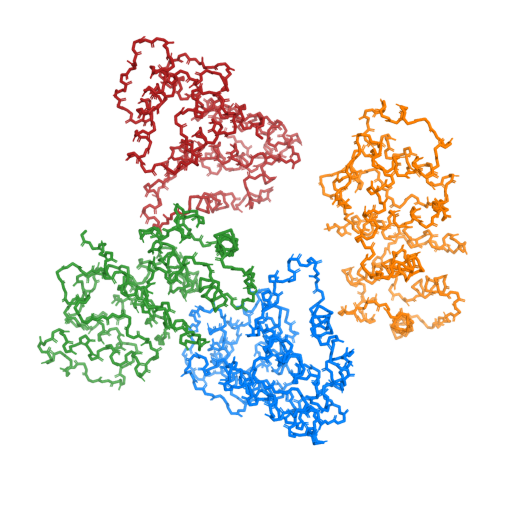
ATOM 2202 N N . THR B 1 60 ? 0.67244 62.11493 -1.91850 1.000 19.42285 60 THR B N 1
ATOM 2203 C CA . THR B 1 60 ? 0.36567 60.99902 -2.80365 1.000 19.00115 60 THR B CA 1
ATOM 2204 C C . THR B 1 60 ? -0.23101 61.42790 -4.13940 1.000 17.38115 60 THR B C 1
ATOM 2205 O O . THR B 1 60 ? -0.24478 60.62295 -5.07829 1.000 17.15681 60 THR B O 1
ATOM 2209 N N . GLY B 1 61 ? -0.72221 62.66122 -4.25106 1.000 15.53750 61 GLY B N 1
ATOM 2210 C CA . GLY B 1 61 ? -1.44056 63.04704 -5.44884 1.000 16.78807 61 GLY B CA 1
ATOM 2211 C C . GLY B 1 61 ? -2.80752 62.41753 -5.58884 1.000 19.54489 61 GLY B C 1
ATOM 2212 O O . GLY B 1 61 ? -3.43484 62.56109 -6.64354 1.000 16.78519 61 GLY B O 1
ATOM 2213 N N . GLN B 1 62 ? -3.28560 61.72784 -4.55287 1.000 17.80138 62 GLN B N 1
ATOM 2214 C CA . GLN B 1 62 ? -4.57103 61.04560 -4.55277 1.000 15.77999 62 GLN B CA 1
ATOM 2215 C C . GLN B 1 62 ? -5.60914 61.92071 -3.85893 1.000 18.65120 62 GLN B C 1
ATOM 2216 O O . GLN B 1 62 ? -5.29279 62.62712 -2.89764 1.000 17.77498 62 GLN B O 1
ATOM 2222 N N . LYS B 1 63 ? -6.84834 61.88077 -4.34971 1.000 20.42449 63 LYS B N 1
ATOM 2223 C CA . LYS B 1 63 ? -7.95399 62.53728 -3.65701 1.000 20.48272 63 LYS B CA 1
ATOM 2224 C C . LYS B 1 63 ? -8.40905 61.67262 -2.48650 1.000 16.83315 63 LYS B C 1
ATOM 2225 O O . LYS B 1 63 ? -8.69807 60.48229 -2.65593 1.000 14.67637 63 LYS B O 1
ATOM 2229 N N . LEU B 1 64 ? -8.46602 62.27467 -1.29827 1.000 20.54825 64 LEU B N 1
ATOM 2230 C CA . LEU B 1 64 ? -8.84930 61.58689 -0.06439 1.000 20.29331 64 LEU B CA 1
ATOM 2231 C C . LEU B 1 64 ? -9.99484 62.35418 0.58013 1.000 19.62916 64 LEU B C 1
ATOM 2232 O O . LEU B 1 64 ? -9.76890 63.27025 1.38412 1.000 20.46214 64 LEU B O 1
ATOM 2237 N N . PRO B 1 65 ? -11.23730 62.01689 0.24357 1.000 16.66156 65 PRO B N 1
ATOM 2238 C CA . PRO B 1 65 ? -12.37194 62.80757 0.73435 1.000 20.19258 65 PRO B CA 1
ATOM 2239 C C . PRO B 1 65 ? -12.51323 62.72028 2.24751 1.000 16.21241 65 PRO B C 1
ATOM 2240 O O . PRO B 1 65 ? -12.22145 61.69561 2.87078 1.000 15.64456 65 PRO B O 1
ATOM 2244 N N . LYS B 1 66 ? -12.95465 63.82852 2.83357 1.000 20.17886 66 LYS B N 1
ATOM 2245 C CA . LYS B 1 66 ? -13.10138 63.96335 4.27580 1.000 22.32343 66 LYS B CA 1
ATOM 2246 C C . LYS B 1 66 ? -14.51748 63.61781 4.73363 1.000 25.44315 66 LYS B C 1
ATOM 2247 O O . LYS B 1 66 ? -15.48316 63.67347 3.96620 1.000 22.08792 66 LYS B O 1
ATOM 2253 N N . GLU B 1 67 ? -14.62101 63.24481 6.00804 1.000 23.60580 67 GLU B N 1
ATOM 2254 C CA . GLU B 1 67 ? -15.91860 63.08438 6.64605 1.000 22.70674 67 GLU B CA 1
ATOM 2255 C C . GLU B 1 67 ? -16.57421 64.45219 6.81714 1.000 24.18958 67 GLU B C 1
ATOM 2256 O O . GLU B 1 67 ? -15.90046 65.46770 7.02180 1.000 21.91927 67 GLU B O 1
ATOM 2262 N N . LYS B 1 68 ? -17.90521 64.47961 6.73322 1.000 23.45572 68 LYS B N 1
ATOM 2263 C CA . LYS B 1 68 ? -18.60301 65.74929 6.90045 1.000 23.52541 68 LYS B CA 1
ATOM 2264 C C . LYS B 1 68 ? -18.90681 66.07047 8.36017 1.000 24.24729 68 LYS B C 1
ATOM 2265 O O . LYS B 1 68 ? -18.78148 67.22888 8.77791 1.000 20.16639 68 LYS B O 1
ATOM 2271 N N . GLY B 1 69 ? -19.29756 65.06488 9.13896 1.000 25.12098 69 GLY B N 1
ATOM 2272 C CA . GLY B 1 69 ? -19.63610 65.28956 10.52942 1.000 27.36921 69 GLY B CA 1
ATOM 2273 C C . GLY B 1 69 ? -18.45976 65.78941 11.34846 1.000 31.76678 69 GLY B C 1
ATOM 2274 O O . GLY B 1 69 ? -17.28953 65.63001 10.99211 1.000 30.21077 69 GLY B O 1
ATOM 2275 N N . SER B 1 70 ? -18.79494 66.43616 12.46710 1.000 32.18914 70 SER B N 1
ATOM 2276 C CA . SER B 1 70 ? -17.81353 67.04852 13.35222 1.000 33.24011 70 SER B CA 1
ATOM 2277 C C . SER B 1 70 ? -17.69721 66.32942 14.69536 1.000 29.62637 70 SER B C 1
ATOM 2278 O O . SER B 1 70 ? -17.22368 66.92220 15.66956 1.000 31.62208 70 SER B O 1
ATOM 2281 N N . THR B 1 71 ? -18.11283 65.06899 14.77157 1.000 26.17417 71 THR B N 1
ATOM 2282 C CA . THR B 1 71 ? -18.03570 64.31213 16.01012 1.000 29.34947 71 THR B CA 1
ATOM 2283 C C . THR B 1 71 ? -16.74965 63.49022 16.04088 1.000 27.33729 71 THR B C 1
ATOM 2284 O O . THR B 1 71 ? -15.98083 63.45431 15.07910 1.000 30.06365 71 THR B O 1
ATOM 2288 N N . ARG B 1 72 ? -16.52576 62.79808 17.16100 1.000 28.28305 72 ARG B N 1
ATOM 2289 C CA . ARG B 1 72 ? -15.29365 62.03033 17.30915 1.000 23.72291 72 ARG B CA 1
ATOM 2290 C C . ARG B 1 72 ? -15.26709 60.83319 16.36842 1.000 24.68872 72 ARG B C 1
ATOM 2291 O O . ARG B 1 72 ? -14.18820 60.41404 15.93731 1.000 21.92238 72 ARG B O 1
ATOM 2299 N N . VAL B 1 73 ? -16.43181 60.26747 16.03911 1.000 24.38181 73 VAL B N 1
ATOM 2300 C CA . VAL B 1 73 ? -16.45255 59.15299 15.09729 1.000 20.35439 73 VAL B CA 1
ATOM 2301 C C . VAL B 1 73 ? -16.00873 59.62246 13.71902 1.000 21.25977 73 VAL B C 1
ATOM 2302 O O . VAL B 1 73 ? -15.32292 58.89309 12.99636 1.000 21.32247 73 VAL B O 1
ATOM 2304 N N . HIS B 1 74 ? -16.34813 60.85769 13.34989 1.000 22.88022 74 HIS B N 1
ATOM 2305 C CA . HIS B 1 74 ? -15.95025 61.37792 12.04656 1.000 25.41681 74 HIS B CA 1
ATOM 2306 C C . HIS B 1 74 ? -14.45418 61.67649 11.99997 1.000 22.05672 74 HIS B C 1
ATOM 2307 O O . HIS B 1 74 ? -13.78705 61.38495 10.99751 1.000 22.88137 74 HIS B O 1
ATOM 2314 N N . ALA B 1 75 ? -13.90966 62.25206 13.07654 1.000 20.86100 75 ALA B N 1
ATOM 2315 C CA . ALA B 1 75 ? -12.46303 62.43163 13.17362 1.000 23.43073 75 ALA B CA 1
ATOM 2316 C C . ALA B 1 75 ? -11.73413 61.09457 13.14298 1.000 20.01992 75 ALA B C 1
ATOM 2317 O O . ALA B 1 75 ? -10.69374 60.95995 12.48661 1.000 22.51416 75 ALA B O 1
ATOM 2319 N N . LEU B 1 76 ? -12.25713 60.09616 13.85694 1.000 16.76359 76 LEU B N 1
ATOM 2320 C CA . LEU B 1 76 ? -11.62452 58.78590 13.85946 1.000 17.63489 76 LEU B CA 1
ATOM 2321 C C . LEU B 1 76 ? -11.68003 58.14845 12.48550 1.000 22.40025 76 LEU B C 1
ATOM 2322 O O . LEU B 1 76 ? -10.74807 57.44198 12.10036 1.000 18.37129 76 LEU B O 1
ATOM 2327 N N . ASN B 1 77 ? -12.75746 58.38869 11.73449 1.000 22.89196 77 ASN B N 1
ATOM 2328 C CA . ASN B 1 77 ? -12.84076 57.87492 10.37233 1.000 20.08604 77 ASN B CA 1
ATOM 2329 C C . ASN B 1 77 ? -11.81843 58.55388 9.46190 1.000 16.56048 77 ASN B C 1
ATOM 2330 O O . ASN B 1 77 ? -11.14555 57.88467 8.66492 1.000 20.04778 77 ASN B O 1
ATOM 2335 N N . ASN B 1 78 ? -11.68692 59.87995 9.56980 1.000 15.38324 78 ASN B N 1
ATOM 2336 C CA . ASN B 1 78 ? -10.65695 60.59520 8.81526 1.000 16.81926 78 ASN B CA 1
ATOM 2337 C C . ASN B 1 78 ? -9.26848 60.02881 9.10566 1.000 20.21124 78 ASN B C 1
ATOM 2338 O O . ASN B 1 78 ? -8.48792 59.73273 8.18611 1.000 19.77381 78 ASN B O 1
ATOM 2343 N N . VAL B 1 79 ? -8.94567 59.86445 10.39080 1.000 20.25708 79 VAL B N 1
ATOM 2344 C CA . VAL B 1 79 ? -7.61942 59.38186 10.75993 1.000 18.98388 79 VAL B CA 1
ATOM 2345 C C . VAL B 1 79 ? -7.44021 57.92213 10.35388 1.000 19.00065 79 VAL B C 1
ATOM 2346 O O . VAL B 1 79 ? -6.33327 57.50695 9.99222 1.000 21.86892 79 VAL B O 1
ATOM 2350 N N . ASN B 1 80 ? -8.51282 57.12503 10.38693 1.000 19.41949 80 ASN B N 1
ATOM 2351 C CA . ASN B 1 80 ? -8.44346 55.75012 9.90482 1.000 17.94174 80 ASN B CA 1
ATOM 2352 C C . ASN B 1 80 ? -8.08502 55.70851 8.42697 1.000 19.73711 80 ASN B C 1
ATOM 2353 O O . ASN B 1 80 ? -7.25821 54.89291 7.99979 1.000 17.35781 80 ASN B O 1
ATOM 2358 N N . LYS B 1 81 ? -8.70377 56.58289 7.63110 1.000 18.05473 81 LYS B N 1
ATOM 2359 C CA . LYS B 1 81 ? -8.36924 56.65516 6.21298 1.000 20.20718 81 LYS B CA 1
ATOM 2360 C C . LYS B 1 81 ? -6.90796 57.03855 6.01853 1.000 19.15675 81 LYS B C 1
ATOM 2361 O O . LYS B 1 81 ? -6.19693 56.43333 5.20443 1.000 22.93131 81 LYS B O 1
ATOM 2366 N N . ALA B 1 82 ? -6.44345 58.04660 6.76545 1.000 18.74674 82 ALA B N 1
ATOM 2367 C CA . ALA B 1 82 ? -5.04794 58.47287 6.65241 1.000 18.40237 82 ALA B CA 1
ATOM 2368 C C . ALA B 1 82 ? -4.08511 57.34074 7.00361 1.000 18.48871 82 ALA B C 1
ATOM 2369 O O . ALA B 1 82 ? -3.10587 57.09624 6.28574 1.000 18.90003 82 ALA B O 1
ATOM 2371 N N . LEU B 1 83 ? -4.35577 56.62631 8.09972 1.000 17.49342 83 LEU B N 1
ATOM 2372 C CA . LEU B 1 83 ? -3.48233 55.53098 8.50376 1.000 16.52220 83 LEU B CA 1
ATOM 2373 C C . LEU B 1 83 ? -3.51667 54.38943 7.49850 1.000 18.40010 83 LEU B C 1
ATOM 2374 O O . LEU B 1 83 ? -2.49562 53.72794 7.28271 1.000 18.32220 83 LEU B O 1
ATOM 2379 N N . ARG B 1 84 ? -4.67391 54.13125 6.88431 1.000 17.67407 84 ARG B N 1
ATOM 2380 C CA . ARG B 1 84 ? -4.73053 53.11081 5.84171 1.000 19.21189 84 ARG B CA 1
ATOM 2381 C C . ARG B 1 84 ? -3.89679 53.51627 4.63272 1.000 17.80101 84 ARG B C 1
ATOM 2382 O O . ARG B 1 84 ? -3.22442 52.67527 4.03060 1.000 22.15185 84 ARG B O 1
ATOM 2384 N N . VAL B 1 85 ? -3.92210 54.79968 4.26734 1.000 16.09640 85 VAL B N 1
ATOM 2385 C CA . VAL B 1 85 ? -3.08745 55.27089 3.16169 1.000 18.23421 85 VAL B CA 1
ATOM 2386 C C . VAL B 1 85 ? -1.60765 55.10597 3.50218 1.000 20.60700 85 VAL B C 1
ATOM 2387 O O . VAL B 1 85 ? -0.80489 54.64435 2.67540 1.000 20.16239 85 VAL B O 1
ATOM 2391 N N . LEU B 1 86 ? -1.22604 55.47507 4.72759 1.000 18.64370 86 LEU B N 1
ATOM 2392 C CA . LEU B 1 86 ? 0.15672 55.30065 5.16486 1.000 16.75977 86 LEU B CA 1
ATOM 2393 C C . LEU B 1 86 ? 0.57353 53.83482 5.10328 1.000 19.89412 86 LEU B C 1
ATOM 2394 O O . LEU B 1 86 ? 1.65463 53.50695 4.60258 1.000 24.36171 86 LEU B O 1
ATOM 2399 N N . GLN B 1 87 ? -0.27622 52.93379 5.60501 1.000 19.68789 87 GLN B N 1
ATOM 2400 C CA . GLN B 1 87 ? 0.02858 51.50700 5.53758 1.000 18.80911 87 GLN B CA 1
ATOM 2401 C C . GLN B 1 87 ? 0.14021 51.03570 4.09174 1.000 25.03708 87 GLN B C 1
ATOM 2402 O O . GLN B 1 87 ? 0.96184 50.16693 3.77459 1.000 24.80514 87 GLN B O 1
ATOM 2404 N N . ASN B 1 88 ? -0.68732 51.59287 3.20193 1.000 25.68952 88 ASN B N 1
ATOM 2405 C CA . ASN B 1 88 ? -0.60803 51.25791 1.78346 1.000 23.81318 88 ASN B CA 1
ATOM 2406 C C . ASN B 1 88 ? 0.70476 51.72375 1.16437 1.000 26.05158 88 ASN B C 1
ATOM 2407 O O . ASN B 1 88 ? 1.18546 51.11700 0.19922 1.000 28.80874 88 ASN B O 1
ATOM 2412 N N . ASN B 1 89 ? 1.28939 52.79841 1.69195 1.000 22.81486 89 ASN B N 1
ATOM 2413 C CA . ASN B 1 89 ? 2.57777 53.29411 1.22832 1.000 21.99293 89 ASN B CA 1
ATOM 2414 C C . ASN B 1 89 ? 3.75761 52.69340 1.98404 1.000 23.53650 89 ASN B C 1
ATOM 2415 O O . ASN B 1 89 ? 4.87162 53.22296 1.88844 1.000 23.45082 89 ASN B O 1
ATOM 2420 N N . ASN B 1 90 ? 3.53794 51.60610 2.72703 1.000 24.35784 90 ASN B N 1
ATOM 2421 C CA . ASN B 1 90 ? 4.58319 50.94868 3.51702 1.000 27.42604 90 ASN B CA 1
ATOM 2422 C C . ASN B 1 90 ? 5.25655 51.91825 4.48888 1.000 25.92436 90 ASN B C 1
ATOM 2423 O O . ASN B 1 90 ? 6.44096 51.77796 4.80445 1.000 30.71633 90 ASN B O 1
ATOM 2425 N N . VAL B 1 91 ? 4.49998 52.91067 4.96258 1.000 22.97930 91 VAL B N 1
ATOM 2426 C CA . VAL B 1 91 ? 5.00572 53.86598 5.94029 1.000 21.34968 91 VAL B CA 1
ATOM 2427 C C . VAL B 1 91 ? 5.14524 53.18098 7.29388 1.000 30.31265 91 VAL B C 1
ATOM 2428 O O . VAL B 1 91 ? 4.27993 52.39720 7.71074 1.000 27.43428 91 VAL B O 1
ATOM 2432 N N . ASP B 1 92 ? 6.25222 53.46129 7.97930 1.000 32.37396 92 ASP B N 1
ATOM 2433 C CA . ASP B 1 92 ? 6.50033 52.91153 9.30870 1.000 37.19777 92 ASP B CA 1
ATOM 2434 C C . ASP B 1 92 ? 5.52083 53.48048 10.33202 1.000 30.90581 92 ASP B C 1
ATOM 2435 O O . ASP B 1 92 ? 5.50985 54.68705 10.59330 1.000 29.51435 92 ASP B O 1
ATOM 2437 N N . LEU B 1 93 ? 4.68173 52.61183 10.89623 1.000 34.27770 93 LEU B N 1
ATOM 2438 C CA . LEU B 1 93 ? 3.69497 53.03918 11.88000 1.000 32.18550 93 LEU B CA 1
ATOM 2439 C C . LEU B 1 93 ? 4.17619 52.67172 13.28121 1.000 33.92462 93 LEU B C 1
ATOM 2440 O O . LEU B 1 93 ? 4.99038 53.39691 13.86396 1.000 32.83670 93 LEU B O 1
ATOM 2442 N N . VAL B 1 94 ? 3.68329 51.54963 13.81656 1.000 26.42581 94 VAL B N 1
ATOM 2443 C CA . VAL B 1 94 ? 4.13726 50.96371 15.07780 1.000 27.65362 94 VAL B CA 1
ATOM 2444 C C . VAL B 1 94 ? 3.72399 51.84456 16.25110 1.000 28.01047 94 VAL B C 1
ATOM 2445 O O . VAL B 1 94 ? 4.10572 53.01794 16.33163 1.000 26.08591 94 VAL B O 1
ATOM 2447 N N . ASN B 1 95 ? 2.93652 51.27600 17.16707 1.000 30.16105 95 ASN B N 1
ATOM 2448 C CA . ASN B 1 95 ? 2.58639 51.91652 18.43661 1.000 31.93049 95 ASN B CA 1
ATOM 2449 C C . ASN B 1 95 ? 1.78247 53.19986 18.23339 1.000 28.36858 95 ASN B C 1
ATOM 2450 O O . ASN B 1 95 ? 1.89345 54.14526 19.01814 1.000 27.51090 95 ASN B O 1
ATOM 2452 N N . ILE B 1 96 ? 0.99026 53.26123 17.16508 1.000 26.01368 96 ILE B N 1
ATOM 2453 C CA . ILE B 1 96 ? 0.17564 54.42947 16.85860 1.000 21.87084 96 ILE B CA 1
ATOM 2454 C C . ILE B 1 96 ? -1.22781 53.93496 16.53414 1.000 27.56562 96 ILE B C 1
ATOM 2455 O O . ILE B 1 96 ? -1.39343 52.90429 15.87090 1.000 30.27726 96 ILE B O 1
ATOM 2460 N N . GLY B 1 97 ? -2.24226 54.66050 17.02037 1.000 24.37337 97 GLY B N 1
ATOM 2461 C CA . GLY B 1 97 ? -3.61230 54.41300 16.63389 1.000 20.82528 97 GLY B CA 1
ATOM 2462 C C . GLY B 1 97 ? -4.31654 55.70557 16.26326 1.000 20.62957 97 GLY B C 1
ATOM 2463 O O . GLY B 1 97 ? -3.81092 56.80808 16.50325 1.000 19.70999 97 GLY B O 1
ATOM 2464 N N . SER B 1 98 ? -5.50488 55.54927 15.67209 1.000 21.84131 98 SER B N 1
ATOM 2465 C CA . SER B 1 98 ? -6.28819 56.71909 15.28326 1.000 20.20760 98 SER B CA 1
ATOM 2466 C C . SER B 1 98 ? -6.70914 57.52427 16.50387 1.000 15.57202 98 SER B C 1
ATOM 2467 O O . SER B 1 98 ? -6.77900 58.75757 16.45197 1.000 15.27950 98 SER B O 1
ATOM 2470 N N . THR B 1 99 ? -7.02299 56.83580 17.60540 1.000 20.33467 99 THR B N 1
ATOM 2471 C CA . THR B 1 99 ? -7.42901 57.52528 18.82497 1.000 19.84463 99 THR B CA 1
ATOM 2472 C C . THR B 1 99 ? -6.32032 58.42451 19.35181 1.000 16.88698 99 THR B C 1
ATOM 2473 O O . THR B 1 99 ? -6.59785 59.50560 19.87912 1.000 17.86467 99 THR B O 1
ATOM 2477 N N . ASP B 1 100 ? -5.06063 58.01101 19.19040 1.000 19.46742 100 ASP B N 1
ATOM 2478 C CA . ASP B 1 100 ? -3.94175 58.82500 19.65611 1.000 17.09568 100 ASP B CA 1
ATOM 2479 C C . ASP B 1 100 ? -3.85399 60.14065 18.90062 1.000 17.96988 100 ASP B C 1
ATOM 2480 O O . ASP B 1 100 ? -3.45532 61.16058 19.47417 1.000 17.58432 100 ASP B O 1
ATOM 2485 N N . ILE B 1 101 ? -4.20640 60.13721 17.61454 1.000 17.39721 101 ILE B N 1
ATOM 2486 C CA . ILE B 1 101 ? -4.19034 61.37161 16.83892 1.000 15.31627 101 ILE B CA 1
ATOM 2487 C C . ILE B 1 101 ? -5.42692 62.21058 17.14196 1.000 16.16071 101 ILE B C 1
ATOM 2488 O O . ILE B 1 101 ? -5.33224 63.43130 17.32714 1.000 14.10725 101 ILE B O 1
ATOM 2493 N N . VAL B 1 102 ? -6.60329 61.57073 17.18802 1.000 18.52471 102 VAL B N 1
ATOM 2494 C CA . VAL B 1 102 ? -7.84510 62.29421 17.46420 1.000 17.89985 102 VAL B CA 1
ATOM 2495 C C . VAL B 1 102 ? -7.81372 62.90987 18.85899 1.000 14.61800 102 VAL B C 1
ATOM 2496 O O . VAL B 1 102 ? -8.28709 64.03355 19.06762 1.000 16.75260 102 VAL B O 1
ATOM 2500 N N . ASP B 1 103 ? -7.23019 62.20384 19.82737 1.000 16.30875 103 ASP B N 1
ATOM 2501 C CA . ASP B 1 103 ? -7.23574 62.64639 21.21718 1.000 17.08083 103 ASP B CA 1
ATOM 2502 C C . ASP B 1 103 ? -5.99915 63.45930 21.59682 1.000 20.92189 103 ASP B C 1
ATOM 2503 O O . ASP B 1 103 ? -5.78021 63.70098 22.78655 1.000 23.65789 103 ASP B O 1
ATOM 2508 N N . GLY B 1 104 ? -5.17346 63.85304 20.62486 1.000 19.82663 104 GLY B N 1
ATOM 2509 C CA . GLY B 1 104 ? -4.17392 64.88747 20.84013 1.000 16.02937 104 GLY B CA 1
ATOM 2510 C C . GLY B 1 104 ? -2.90362 64.47322 21.55020 1.000 15.84341 104 GLY B C 1
ATOM 2511 O O . GLY B 1 104 ? -2.24808 65.32614 22.15827 1.000 16.36726 104 GLY B O 1
ATOM 2512 N N . ASN B 1 105 ? -2.53989 63.19354 21.49428 1.000 17.36703 105 ASN B N 1
ATOM 2513 C CA . ASN B 1 105 ? -1.29378 62.70373 22.07955 1.000 17.07354 105 ASN B CA 1
ATOM 2514 C C . ASN B 1 105 ? -0.08587 63.34687 21.39993 1.000 19.07520 105 ASN B C 1
ATOM 2515 O O . ASN B 1 105 ? 0.13265 63.16349 20.19838 1.000 18.00526 105 ASN B O 1
ATOM 2520 N N . HIS B 1 106 ? 0.70089 64.09524 22.18102 1.000 18.87889 106 HIS B N 1
ATOM 2521 C CA . HIS B 1 106 ? 1.80797 64.88175 21.63062 1.000 20.01098 106 HIS B CA 1
ATOM 2522 C C . HIS B 1 106 ? 2.90470 64.00038 21.03791 1.000 19.24197 106 HIS B C 1
ATOM 2523 O O . HIS B 1 106 ? 3.34849 64.22647 19.90401 1.000 22.26668 106 HIS B O 1
ATOM 2530 N N . LYS B 1 107 ? 3.38919 63.01834 21.80606 1.000 19.30945 107 LYS B N 1
ATOM 2531 C CA . LYS B 1 107 ? 4.50870 62.20507 21.33594 1.000 19.10245 107 LYS B CA 1
ATOM 2532 C C . LYS B 1 107 ? 4.14142 61.42376 20.08512 1.000 20.18305 107 LYS B C 1
ATOM 2533 O O . LYS B 1 107 ? 4.92213 61.37338 19.12935 1.000 16.97096 107 LYS B O 1
ATOM 2537 N N . LEU B 1 108 ? 2.94993 60.82107 20.06293 1.000 18.20216 108 LEU B N 1
ATOM 2538 C CA . LEU B 1 108 ? 2.56046 59.99864 18.92339 1.000 17.33165 108 LEU B CA 1
ATOM 2539 C C . LEU B 1 108 ? 2.14366 60.82932 17.71560 1.000 15.32709 108 LEU B C 1
ATOM 2540 O O . LEU B 1 108 ? 2.30688 60.37632 16.58051 1.000 18.63137 108 LEU B O 1
ATOM 2545 N N . THR B 1 109 ? 1.65705 62.05265 17.92061 1.000 15.34749 109 THR B N 1
ATOM 2546 C CA . THR B 1 109 ? 1.42448 62.94468 16.78798 1.000 15.99786 109 THR B CA 1
ATOM 2547 C C . THR B 1 109 ? 2.74431 63.38376 16.16062 1.000 18.60972 109 THR B C 1
ATOM 2548 O O . THR B 1 109 ? 2.91633 63.31848 14.93323 1.000 16.54659 109 THR B O 1
ATOM 2552 N N . LEU B 1 110 ? 3.67891 63.85653 16.99533 1.000 16.82686 110 LEU B N 1
ATOM 2553 C CA . LEU B 1 110 ? 5.03878 64.13313 16.54074 1.000 18.29328 110 LEU B CA 1
ATOM 2554 C C . LEU B 1 110 ? 5.63203 62.93778 15.80429 1.000 15.03859 110 LEU B C 1
ATOM 2555 O O . LEU B 1 110 ? 6.24555 63.09535 14.74486 1.000 17.33675 110 LEU B O 1
ATOM 2560 N N . GLY B 1 111 ? 5.43982 61.73193 16.34529 1.000 14.33886 111 GLY B N 1
ATOM 2561 C CA . GLY B 1 111 ? 6.02345 60.54517 15.74482 1.000 14.03022 111 GLY B CA 1
ATOM 2562 C C . GLY B 1 111 ? 5.39020 60.17052 14.41801 1.000 21.16682 111 GLY B C 1
ATOM 2563 O O . GLY B 1 111 ? 6.07721 59.69970 13.50726 1.000 18.83950 111 GLY B O 1
ATOM 2564 N N . LEU B 1 112 ? 4.07217 60.35596 14.28933 1.000 16.99754 112 LEU B N 1
ATOM 2565 C CA . LEU B 1 112 ? 3.42884 60.11980 13.00102 1.000 16.27834 112 LEU B CA 1
ATOM 2566 C C . LEU B 1 112 ? 3.92940 61.10521 11.95537 1.000 15.36856 112 LEU B C 1
ATOM 2567 O O . LEU B 1 112 ? 4.22838 60.72147 10.81651 1.000 12.92813 112 LEU B O 1
ATOM 2572 N N . ILE B 1 113 ? 4.02403 62.38341 12.32258 1.000 14.32802 113 ILE B N 1
ATOM 2573 C CA . ILE B 1 113 ? 4.53260 63.36721 11.37504 1.000 14.23537 113 ILE B CA 1
ATOM 2574 C C . ILE B 1 113 ? 5.97761 63.04682 11.00470 1.000 17.78708 113 ILE B C 1
ATOM 2575 O O . ILE B 1 113 ? 6.38590 63.21778 9.85144 1.000 17.49574 113 ILE B O 1
ATOM 2580 N N . TRP B 1 114 ? 6.76791 62.55055 11.96391 1.000 16.25231 114 TRP B N 1
ATOM 2581 C CA . TRP B 1 114 ? 8.14350 62.18020 11.64906 1.000 14.82767 114 TRP B CA 1
ATOM 2582 C C . TRP B 1 114 ? 8.19974 60.97198 10.72311 1.000 16.27815 114 TRP B C 1
ATOM 2583 O O . TRP B 1 114 ? 9.05468 60.90964 9.83776 1.000 18.87408 114 TRP B O 1
ATOM 2594 N N . ASN B 1 115 ? 7.34120 59.97686 10.94248 1.000 17.01849 115 ASN B N 1
ATOM 2595 C CA . ASN B 1 115 ? 7.26749 58.85700 10.00962 1.000 16.62657 115 ASN B CA 1
ATOM 2596 C C . ASN B 1 115 ? 6.95240 59.35079 8.60462 1.000 15.67825 115 ASN B C 1
ATOM 2597 O O . ASN B 1 115 ? 7.53754 58.87793 7.62482 1.000 15.63423 115 ASN B O 1
ATOM 2602 N N . ILE B 1 116 ? 6.03838 60.31817 8.49637 1.000 14.54265 116 ILE B N 1
ATOM 2603 C CA . ILE B 1 116 ? 5.68088 60.88715 7.19565 1.000 17.24471 116 ILE B CA 1
ATOM 2604 C C . ILE B 1 116 ? 6.88147 61.60656 6.57818 1.000 17.03064 116 ILE B C 1
ATOM 2605 O O . ILE B 1 116 ? 7.18850 61.44702 5.38786 1.000 17.07513 116 ILE B O 1
ATOM 2610 N N . ILE B 1 117 ? 7.57372 62.41254 7.38435 1.000 16.81879 117 ILE B N 1
ATOM 2611 C CA . ILE B 1 117 ? 8.75702 63.13257 6.91804 1.000 16.53194 117 ILE B CA 1
ATOM 2612 C C . ILE B 1 117 ? 9.82740 62.15071 6.45105 1.000 17.54907 117 ILE B C 1
ATOM 2613 O O . ILE B 1 117 ? 10.41795 62.30663 5.37644 1.000 16.41740 117 ILE B O 1
ATOM 2618 N N . LEU B 1 118 ? 10.07779 61.11287 7.24770 1.000 15.66539 118 LEU B N 1
ATOM 2619 C CA . LEU B 1 118 ? 11.09235 60.12893 6.90341 1.000 15.47587 118 LEU B CA 1
ATOM 2620 C C . LEU B 1 118 ? 10.72720 59.38895 5.62812 1.000 19.13894 118 LEU B C 1
ATOM 2621 O O . LEU B 1 118 ? 11.60278 59.06989 4.81545 1.000 18.86976 118 LEU B O 1
ATOM 2626 N N . HIS B 1 119 ? 9.43787 59.10543 5.42971 1.000 17.64518 119 HIS B N 1
ATOM 2627 C CA . HIS B 1 119 ? 9.04862 58.35763 4.24152 1.000 16.90486 119 HIS B CA 1
ATOM 2628 C C . HIS B 1 119 ? 9.14803 59.21295 2.98899 1.000 13.23973 119 HIS B C 1
ATOM 2629 O O . HIS B 1 119 ? 9.67152 58.75941 1.96751 1.000 15.38490 119 HIS B O 1
ATOM 2636 N N . TRP B 1 120 ? 8.67655 60.45470 3.04970 1.000 14.92102 120 TRP B N 1
ATOM 2637 C CA . TRP B 1 120 ? 8.62761 61.27174 1.84447 1.000 16.43084 120 TRP B CA 1
ATOM 2638 C C . TRP B 1 120 ? 9.84481 62.17841 1.69229 1.000 16.38141 120 TRP B C 1
ATOM 2639 O O . TRP B 1 120 ? 10.45518 62.21990 0.61901 1.000 16.52035 120 TRP B O 1
ATOM 2650 N N . GLN B 1 121 ? 10.21719 62.89809 2.74917 1.000 13.63300 121 GLN B N 1
ATOM 2651 C CA . GLN B 1 121 ? 11.32434 63.83664 2.63614 1.000 13.82741 121 GLN B CA 1
ATOM 2652 C C . GLN B 1 121 ? 12.67559 63.13685 2.61636 1.000 17.86815 121 GLN B C 1
ATOM 2653 O O . GLN B 1 121 ? 13.63331 63.68277 2.06215 1.000 18.13062 121 GLN B O 1
ATOM 2659 N N . VAL B 1 122 ? 12.77381 61.93601 3.18526 1.000 17.89992 122 VAL B N 1
ATOM 2660 C CA . VAL B 1 122 ? 14.06177 61.26052 3.30516 1.000 17.40740 122 VAL B CA 1
ATOM 2661 C C . VAL B 1 122 ? 14.10683 60.04102 2.39194 1.000 17.55811 122 VAL B C 1
ATOM 2662 O O . VAL B 1 122 ? 14.82102 60.03576 1.38375 1.000 21.23443 122 VAL B O 1
ATOM 2666 N N . LYS B 1 123 ? 13.34190 59.00309 2.73224 1.000 16.23611 123 LYS B N 1
ATOM 2667 C CA . LYS B 1 123 ? 13.45219 57.73156 2.02469 1.000 14.17558 123 LYS B CA 1
ATOM 2668 C C . LYS B 1 123 ? 13.00509 57.84073 0.56820 1.000 19.76564 123 LYS B C 1
ATOM 2669 O O . LYS B 1 123 ? 13.65744 57.28939 -0.32587 1.000 20.33272 123 LYS B O 1
ATOM 2675 N N . ASN B 1 124 ? 11.89397 58.53416 0.30540 1.000 16.89984 124 ASN B N 1
ATOM 2676 C CA . ASN B 1 124 ? 11.36186 58.57217 -1.05487 1.000 17.53472 124 ASN B CA 1
ATOM 2677 C C . ASN B 1 124 ? 12.22172 59.43843 -1.96313 1.000 18.03111 124 ASN B C 1
ATOM 2678 O O . ASN B 1 124 ? 12.40695 59.11341 -3.14031 1.000 19.31362 124 ASN B O 1
ATOM 2683 N N . VAL B 1 125 ? 12.74799 60.54720 -1.43849 1.000 16.19361 125 VAL B N 1
ATOM 2684 C CA . VAL B 1 125 ? 13.62774 61.40651 -2.22555 1.000 17.48370 125 VAL B CA 1
ATOM 2685 C C . VAL B 1 125 ? 14.79299 60.61030 -2.79539 1.000 18.94461 125 VAL B C 1
ATOM 2686 O O . VAL B 1 125 ? 15.25520 60.87847 -3.91022 1.000 19.03307 125 VAL B O 1
ATOM 2690 N N . MET B 1 126 ? 15.27444 59.61260 -2.06041 1.000 18.93061 126 MET B N 1
ATOM 2691 C CA . MET B 1 126 ? 16.48050 58.89299 -2.43289 1.000 19.62805 126 MET B CA 1
ATOM 2692 C C . MET B 1 126 ? 16.19615 57.51971 -3.02114 1.000 19.16440 126 MET B C 1
ATOM 2693 O O . MET B 1 126 ? 17.13785 56.77045 -3.27365 1.000 23.12803 126 MET B O 1
ATOM 2698 N N . LYS B 1 127 ? 14.93212 57.18307 -3.29009 1.000 20.21503 127 LYS B N 1
ATOM 2699 C CA . LYS B 1 127 ? 14.60159 55.79245 -3.59953 1.000 20.67990 127 LYS B CA 1
ATOM 2700 C C . LYS B 1 127 ? 15.23716 55.33074 -4.90732 1.000 24.65662 127 LYS B C 1
ATOM 2701 O O . LYS B 1 127 ? 15.76887 54.21741 -4.98111 1.000 24.75633 127 LYS B O 1
ATOM 2703 N N . ASN B 1 128 ? 15.20293 56.16922 -5.94616 1.000 24.08497 128 ASN B N 1
ATOM 2704 C CA . ASN B 1 128 ? 15.78827 55.77783 -7.22708 1.000 26.65657 128 ASN B CA 1
ATOM 2705 C C . ASN B 1 128 ? 17.31244 55.69434 -7.14383 1.000 27.36241 128 ASN B C 1
ATOM 2706 O O . ASN B 1 128 ? 17.91570 54.72500 -7.62683 1.000 29.07216 128 ASN B O 1
ATOM 2711 N N . ILE B 1 129 ? 17.95002 56.69115 -6.51934 1.000 25.83749 129 ILE B N 1
ATOM 2712 C CA . ILE B 1 129 ? 19.40060 56.66007 -6.34594 1.000 21.48095 129 ILE B CA 1
ATOM 2713 C C . ILE B 1 129 ? 19.82413 55.45395 -5.51771 1.000 26.10179 129 ILE B C 1
ATOM 2714 O O . ILE B 1 129 ? 20.81498 54.78861 -5.83779 1.000 28.41789 129 ILE B O 1
ATOM 2719 N N . MET B 1 130 ? 19.07727 55.13722 -4.45322 1.000 26.69567 130 MET B N 1
ATOM 2720 C CA . MET B 1 130 ? 19.45153 53.99960 -3.61396 1.000 27.45325 130 MET B CA 1
ATOM 2721 C C . MET B 1 130 ? 19.20561 52.67509 -4.31943 1.000 30.69287 130 MET B C 1
ATOM 2722 O O . MET B 1 130 ? 19.94601 51.71025 -4.09598 1.000 32.85242 130 MET B O 1
ATOM 2727 N N . ALA B 1 131 ? 18.17217 52.60079 -5.16029 1.000 31.88185 131 ALA B N 1
ATOM 2728 C CA . ALA B 1 131 ? 17.96982 51.39498 -5.95112 1.000 31.64981 131 ALA B CA 1
ATOM 2729 C C . ALA B 1 131 ? 19.09266 51.21922 -6.96030 1.000 34.12044 131 ALA B C 1
ATOM 2730 O O . ALA B 1 131 ? 19.48008 50.08567 -7.26649 1.000 35.47899 131 ALA B O 1
ATOM 2732 N N . GLY B 1 132 ? 19.62718 52.32354 -7.47795 1.000 35.08729 132 GLY B N 1
ATOM 2733 C CA . GLY B 1 132 ? 20.81446 52.25405 -8.30726 1.000 38.55709 132 GLY B CA 1
ATOM 2734 C C . GLY B 1 132 ? 22.00152 51.73408 -7.51944 1.000 39.79156 132 GLY B C 1
ATOM 2735 O O . GLY B 1 132 ? 22.62046 50.73292 -7.89255 1.000 39.98784 132 GLY B O 1
ATOM 2736 N N . LEU B 1 133 ? 22.31802 52.40940 -6.41155 1.000 40.64599 133 LEU B N 1
ATOM 2737 C CA . LEU B 1 133 ? 23.40611 52.00420 -5.52970 1.000 33.74273 133 LEU B CA 1
ATOM 2738 C C . LEU B 1 133 ? 23.12833 50.68537 -4.82295 1.000 36.71022 133 LEU B C 1
ATOM 2739 O O . LEU B 1 133 ? 24.01926 50.17593 -4.13569 1.000 43.59805 133 LEU B O 1
ATOM 2741 N N . GLN B 1 134 ? 21.92267 50.13417 -4.96353 1.000 35.63542 134 GLN B N 1
ATOM 2742 C CA . GLN B 1 134 ? 21.52560 48.90116 -4.28602 1.000 36.50510 134 GLN B CA 1
ATOM 2743 C C . GLN B 1 134 ? 21.77584 49.00830 -2.78354 1.000 35.52113 134 GLN B C 1
ATOM 2744 O O . GLN B 1 134 ? 22.31127 48.09937 -2.14592 1.000 41.85019 134 GLN B O 1
ATOM 2746 N N . GLN B 1 135 ? 21.37588 50.14325 -2.21538 1.000 36.93630 135 GLN B N 1
ATOM 2747 C CA . GLN B 1 135 ? 21.48778 50.38809 -0.78612 1.000 39.91914 135 GLN B CA 1
ATOM 2748 C C . GLN B 1 135 ? 20.11604 50.67868 -0.18866 1.000 39.13296 135 GLN B C 1
ATOM 2749 O O . GLN B 1 135 ? 19.17345 51.06016 -0.88879 1.000 36.28159 135 GLN B O 1
ATOM 2751 N N . THR B 1 136 ? 20.02123 50.50403 1.12951 1.000 38.75402 136 THR B N 1
ATOM 2752 C CA . THR B 1 136 ? 18.78472 50.72528 1.86759 1.000 37.34252 136 THR B CA 1
ATOM 2753 C C . THR B 1 136 ? 18.92019 51.74579 2.98649 1.000 35.69115 136 THR B C 1
ATOM 2754 O O . THR B 1 136 ? 17.92163 52.37208 3.34861 1.000 42.00751 136 THR B O 1
ATOM 2758 N N . ASN B 1 137 ? 20.11775 51.93080 3.54321 1.000 33.58238 137 ASN B N 1
ATOM 2759 C CA . ASN B 1 137 ? 20.33898 52.91215 4.60465 1.000 29.09262 137 ASN B CA 1
ATOM 2760 C C . ASN B 1 137 ? 20.45920 54.29893 3.98629 1.000 29.81498 137 ASN B C 1
ATOM 2761 O O . ASN B 1 137 ? 21.50643 54.66749 3.44856 1.000 28.62422 137 ASN B O 1
ATOM 2766 N N . SER B 1 138 ? 19.38246 55.08023 4.07959 1.000 27.00529 138 SER B N 1
ATOM 2767 C CA . SER B 1 138 ? 19.37584 56.41289 3.48831 1.000 26.45461 138 SER B CA 1
ATOM 2768 C C . SER B 1 138 ? 20.29142 57.36183 4.25148 1.000 25.90619 138 SER B C 1
ATOM 2769 O O . SER B 1 138 ? 20.92819 58.23503 3.65135 1.000 22.31047 138 SER B O 1
ATOM 2772 N N . GLU B 1 139 ? 20.36113 57.21817 5.57706 1.000 25.74391 139 GLU B N 1
ATOM 2773 C CA . GLU B 1 139 ? 21.18261 58.12754 6.37014 1.000 24.65175 139 GLU B CA 1
ATOM 2774 C C . GLU B 1 139 ? 22.66820 57.92297 6.09260 1.000 22.44185 139 GLU B C 1
ATOM 2775 O O . GLU B 1 139 ? 23.42475 58.89602 5.99732 1.000 24.04414 139 GLU B O 1
ATOM 2781 N N . LYS B 1 140 ? 23.10266 56.66727 5.95568 1.000 23.71737 140 LYS B N 1
ATOM 2782 C CA . LYS B 1 140 ? 24.50279 56.38685 5.64440 1.000 23.97811 140 LYS B CA 1
ATOM 2783 C C . LYS B 1 140 ? 24.88613 56.95262 4.28291 1.000 20.71058 140 LYS B C 1
ATOM 2784 O O . LYS B 1 140 ? 25.93318 57.59451 4.13187 1.000 23.84717 140 LYS B O 1
ATOM 2787 N N . ILE B 1 141 ? 24.03705 56.73419 3.27898 1.000 22.44296 141 ILE B N 1
ATOM 2788 C CA . ILE B 1 141 ? 24.32807 57.22598 1.93772 1.000 21.19947 141 ILE B CA 1
ATOM 2789 C C . ILE B 1 141 ? 24.31137 58.74842 1.91369 1.000 20.98863 141 ILE B C 1
ATOM 2790 O O . ILE B 1 141 ? 25.13087 59.37981 1.23785 1.000 24.38380 141 ILE B O 1
ATOM 2794 N N . LEU B 1 142 ? 23.39727 59.36492 2.66696 1.000 19.28154 142 LEU B N 1
ATOM 2795 C CA . LEU B 1 142 ? 23.34097 60.82245 2.72540 1.000 19.72245 142 LEU B CA 1
ATOM 2796 C C . LEU B 1 142 ? 24.57500 61.40168 3.40989 1.000 16.63182 142 LEU B C 1
ATOM 2797 O O . LEU B 1 142 ? 25.09894 62.44131 2.98673 1.000 14.45823 142 LEU B O 1
ATOM 2802 N N . LEU B 1 143 ? 25.05270 60.74608 4.47210 1.000 17.93364 143 LEU B N 1
ATOM 2803 C CA . LEU B 1 143 ? 26.27404 61.20256 5.12886 1.000 17.68707 143 LEU B CA 1
ATOM 2804 C C . LEU B 1 143 ? 27.47360 61.08730 4.19670 1.000 16.37678 143 LEU B C 1
ATOM 2805 O O . LEU B 1 143 ? 28.29578 62.00905 4.11291 1.000 16.67293 143 LEU B O 1
ATOM 2810 N N . SER B 1 144 ? 27.58514 59.96316 3.48426 1.000 17.49290 144 SER B N 1
ATOM 2811 C CA . SER B 1 144 ? 28.66953 59.80491 2.51980 1.000 19.40909 144 SER B CA 1
ATOM 2812 C C . SER B 1 144 ? 28.59062 60.85659 1.41611 1.000 20.46621 144 SER B C 1
ATOM 2813 O O . SER B 1 144 ? 29.61810 61.38795 0.98324 1.000 19.92203 144 SER B O 1
ATOM 2816 N N . TRP B 1 145 ? 27.37916 61.16711 0.94513 1.000 19.32885 145 TRP B N 1
ATOM 2817 C CA . TRP B 1 145 ? 27.20670 62.21643 -0.05615 1.000 15.22270 145 TRP B CA 1
ATOM 2818 C C . TRP B 1 145 ? 27.68550 63.56759 0.46750 1.000 15.91524 145 TRP B C 1
ATOM 2819 O O . TRP B 1 145 ? 28.37077 64.31312 -0.24653 1.000 16.53177 145 TRP B O 1
ATOM 2830 N N . VAL B 1 146 ? 27.33648 63.90416 1.71446 1.000 17.70687 146 VAL B N 1
ATOM 2831 C CA . VAL B 1 146 ? 27.78639 65.17463 2.28432 1.000 16.49854 146 VAL B CA 1
ATOM 2832 C C . VAL B 1 146 ? 29.30640 65.20481 2.38473 1.000 13.52921 146 VAL B C 1
ATOM 2833 O O . VAL B 1 146 ? 29.95092 66.21175 2.06240 1.000 13.68509 146 VAL B O 1
ATOM 2837 N N . ARG B 1 147 ? 29.89787 64.09973 2.82876 1.000 15.86635 147 ARG B N 1
ATOM 2838 C CA . ARG B 1 147 ? 31.33897 64.05354 3.04853 1.000 17.07064 147 ARG B CA 1
ATOM 2839 C C . ARG B 1 147 ? 32.09680 64.14405 1.73057 1.000 15.67423 147 ARG B C 1
ATOM 2840 O O . ARG B 1 147 ? 33.06131 64.90851 1.60804 1.000 14.97313 147 ARG B O 1
ATOM 2848 N N . GLN B 1 148 ? 31.65824 63.38377 0.72493 1.000 19.83262 148 GLN B N 1
ATOM 2849 C CA . GLN B 1 148 ? 32.29145 63.44110 -0.58782 1.000 17.22837 148 GLN B CA 1
ATOM 2850 C C . GLN B 1 148 ? 32.15445 64.82779 -1.20150 1.000 15.95333 148 GLN B C 1
ATOM 2851 O O . GLN B 1 148 ? 33.12878 65.38105 -1.72267 1.000 14.49914 148 GLN B O 1
ATOM 2853 N N . SER B 1 149 ? 30.95248 65.41718 -1.13102 1.000 12.91501 149 SER B N 1
ATOM 2854 C CA . SER B 1 149 ? 30.72187 66.70697 -1.77555 1.000 11.48243 149 SER B CA 1
ATOM 2855 C C . SER B 1 149 ? 31.59494 67.80388 -1.17521 1.000 14.58939 149 SER B C 1
ATOM 2856 O O . SER B 1 149 ? 32.04062 68.71290 -1.88603 1.000 11.87637 149 SER B O 1
ATOM 2859 N N . THR B 1 150 ? 31.83613 67.75443 0.13356 1.000 15.56646 150 THR B N 1
ATOM 2860 C CA . THR B 1 150 ? 32.57601 68.80913 0.81674 1.000 14.84337 150 THR B CA 1
ATOM 2861 C C . THR B 1 150 ? 34.00302 68.39110 1.16694 1.000 12.15685 150 THR B C 1
ATOM 2862 O O . THR B 1 150 ? 34.64781 69.04908 1.98613 1.000 14.03154 150 THR B O 1
ATOM 2866 N N . ARG B 1 151 ? 34.51367 67.32205 0.54899 1.000 15.18680 151 ARG B N 1
ATOM 2867 C CA . ARG B 1 151 ? 35.83178 66.80182 0.91036 1.000 16.08071 151 ARG B CA 1
ATOM 2868 C C . ARG B 1 151 ? 36.93235 67.84852 0.74514 1.000 17.54554 151 ARG B C 1
ATOM 2869 O O . ARG B 1 151 ? 37.92785 67.81284 1.47883 1.000 18.37215 151 ARG B O 1
ATOM 2874 N N . ASN B 1 152 ? 36.77324 68.79389 -0.18573 1.000 15.96361 152 ASN B N 1
ATOM 2875 C CA . ASN B 1 152 ? 37.81057 69.77807 -0.47783 1.000 14.71998 152 ASN B CA 1
ATOM 2876 C C . ASN B 1 152 ? 37.55605 71.12152 0.18114 1.000 15.77866 152 ASN B C 1
ATOM 2877 O O . ASN B 1 152 ? 38.22235 72.10589 -0.15372 1.000 15.15686 152 ASN B O 1
ATOM 2882 N N . TYR B 1 153 ? 36.61091 71.19111 1.10440 1.000 16.19680 153 TYR B N 1
ATOM 2883 C CA . TYR B 1 153 ? 36.42740 72.40285 1.87801 1.000 14.65036 153 TYR B CA 1
ATOM 2884 C C . TYR B 1 153 ? 37.07874 72.16625 3.22904 1.000 20.02586 153 TYR B C 1
ATOM 2885 O O . TYR B 1 153 ? 36.53990 71.39670 4.04026 1.000 18.41636 153 TYR B O 1
ATOM 2894 N N . PRO B 1 154 ? 38.23690 72.77224 3.50701 1.000 20.25388 154 PRO B N 1
ATOM 2895 C CA . PRO B 1 154 ? 39.06411 72.29338 4.62558 1.000 19.64987 154 PRO B CA 1
ATOM 2896 C C . PRO B 1 154 ? 38.50265 72.63807 5.98987 1.000 20.25863 154 PRO B C 1
ATOM 2897 O O . PRO B 1 154 ? 38.86675 71.97660 6.96918 1.000 22.45210 154 PRO B O 1
ATOM 2901 N N . GLN B 1 155 ? 37.65183 73.65548 6.09318 1.000 20.74167 155 GLN B N 1
ATOM 2902 C CA . GLN B 1 155 ? 37.04884 74.01554 7.36904 1.000 22.63716 155 GLN B CA 1
ATOM 2903 C C . GLN B 1 155 ? 35.84996 73.14217 7.73213 1.000 21.84779 155 GLN B C 1
ATOM 2904 O O . GLN B 1 155 ? 35.25978 73.34623 8.79955 1.000 18.37278 155 GLN B O 1
ATOM 2910 N N . VAL B 1 156 ? 35.49355 72.16958 6.89384 1.000 20.69612 156 VAL B N 1
ATOM 2911 C CA . VAL B 1 156 ? 34.26268 71.39618 7.03000 1.000 20.45999 156 VAL B CA 1
ATOM 2912 C C . VAL B 1 156 ? 34.61890 69.92088 7.11875 1.000 16.52508 156 VAL B C 1
ATOM 2913 O O . VAL B 1 156 ? 35.28171 69.39161 6.22318 1.000 19.26470 156 VAL B O 1
ATOM 2917 N N . ASN B 1 157 ? 34.13574 69.24195 8.16532 1.000 19.01718 157 ASN B N 1
ATOM 2918 C CA . ASN B 1 157 ? 34.33187 67.79308 8.28299 1.000 17.73041 157 ASN B CA 1
ATOM 2919 C C . ASN B 1 157 ? 33.10882 67.19814 8.98145 1.000 20.22901 157 ASN B C 1
ATOM 2920 O O . ASN B 1 157 ? 33.02211 67.21487 10.21311 1.000 19.95765 157 ASN B O 1
ATOM 2925 N N . VAL B 1 158 ? 32.17371 66.68128 8.18909 1.000 19.68379 158 VAL B N 1
ATOM 2926 C CA . VAL B 1 158 ? 30.88301 66.20730 8.68379 1.000 17.67421 158 VAL B CA 1
ATOM 2927 C C . VAL B 1 158 ? 30.97357 64.73405 9.07003 1.000 17.70406 158 VAL B C 1
ATOM 2928 O O . VAL B 1 158 ? 31.34768 63.88636 8.25025 1.000 15.94345 158 VAL B O 1
ATOM 2932 N N . ILE B 1 159 ? 30.61940 64.42582 10.31949 1.000 20.25960 159 ILE B N 1
ATOM 2933 C CA . ILE B 1 159 ? 30.55790 63.05365 10.81068 1.000 18.33603 159 ILE B CA 1
ATOM 2934 C C . ILE B 1 159 ? 29.19564 62.69542 11.38952 1.000 21.43983 159 ILE B C 1
ATOM 2935 O O . ILE B 1 159 ? 28.99204 61.54520 11.79596 1.000 20.52001 159 ILE B O 1
ATOM 2939 N N . ASN B 1 160 ? 28.25280 63.63179 11.42807 1.000 19.12265 160 ASN B N 1
ATOM 2940 C CA . ASN B 1 160 ? 26.94338 63.37320 12.01158 1.000 19.48821 160 ASN B CA 1
ATOM 2941 C C . ASN B 1 160 ? 25.95936 64.39279 11.45468 1.000 19.71071 160 ASN B C 1
ATOM 2942 O O . ASN B 1 160 ? 26.32936 65.30025 10.70168 1.000 17.92740 160 ASN B O 1
ATOM 2947 N N . PHE B 1 161 ? 24.69622 64.23931 11.84156 1.000 18.13044 161 PHE B N 1
ATOM 2948 C CA . PHE B 1 161 ? 23.65047 65.20879 11.53812 1.000 16.93355 161 PHE B CA 1
ATOM 2949 C C . PHE B 1 161 ? 23.25642 66.01170 12.77388 1.000 17.04515 161 PHE B C 1
ATOM 2950 O O . PHE B 1 161 ? 22.08498 66.33551 12.97432 1.000 12.65882 161 PHE B O 1
ATOM 2958 N N . THR B 1 162 ? 24.23969 66.33733 13.61726 1.000 13.37407 162 THR B N 1
ATOM 2959 C CA . THR B 1 162 ? 24.01687 67.21568 14.76073 1.000 13.80174 162 THR B CA 1
ATOM 2960 C C . THR B 1 162 ? 25.09538 68.29113 14.86414 1.000 14.31418 162 THR B C 1
ATOM 2961 O O . THR B 1 162 ? 25.00542 69.33222 14.20631 1.000 13.01979 162 THR B O 1
ATOM 2965 N N . THR B 1 163 ? 26.12262 68.04499 15.68550 1.000 15.79125 163 THR B N 1
ATOM 2966 C CA . THR B 1 163 ? 27.11129 69.07430 16.00870 1.000 15.60162 163 THR B CA 1
ATOM 2967 C C . THR B 1 163 ? 27.99506 69.45162 14.82462 1.000 15.65534 163 THR B C 1
ATOM 2968 O O . THR B 1 163 ? 28.58436 70.53835 14.83232 1.000 16.00057 163 THR B O 1
ATOM 2972 N N . SER B 1 164 ? 28.12397 68.57802 13.82352 1.000 17.99057 164 SER B N 1
ATOM 2973 C CA . SER B 1 164 ? 28.92400 68.89625 12.64511 1.000 16.11246 164 SER B CA 1
ATOM 2974 C C . SER B 1 164 ? 28.35906 70.06188 11.84614 1.000 17.23585 164 SER B C 1
ATOM 2975 O O . SER B 1 164 ? 29.06179 70.60161 10.98315 1.000 17.99016 164 SER B O 1
ATOM 2978 N N . TRP B 1 165 ? 27.12243 70.47425 12.11839 1.000 16.78867 165 TRP B N 1
ATOM 2979 C CA . TRP B 1 165 ? 26.47178 71.53069 11.36284 1.000 12.72793 165 TRP B CA 1
ATOM 2980 C C . TRP B 1 165 ? 26.37046 72.84147 12.12616 1.000 11.89567 165 TRP B C 1
ATOM 2981 O O . TRP B 1 165 ? 25.88414 73.82817 11.56600 1.000 12.11370 165 TRP B O 1
ATOM 2992 N N . SER B 1 166 ? 26.85171 72.89163 13.37549 1.000 14.44763 166 SER B N 1
ATOM 2993 C CA . SER B 1 166 ? 26.57156 74.03431 14.24274 1.000 10.85212 166 SER B CA 1
ATOM 2994 C C . SER B 1 166 ? 27.30124 75.29855 13.80532 1.000 13.81023 166 SER B C 1
ATOM 2995 O O . SER B 1 166 ? 26.76911 76.40189 13.97485 1.000 14.24248 166 SER B O 1
ATOM 2998 N N . ASP B 1 167 ? 28.51005 75.18278 13.25704 1.000 16.71854 167 ASP B N 1
ATOM 2999 C CA . ASP B 1 167 ? 29.22963 76.40111 12.90456 1.000 15.86250 167 ASP B CA 1
ATOM 3000 C C . ASP B 1 167 ? 28.79772 76.97422 11.56021 1.000 16.55475 167 ASP B C 1
ATOM 3001 O O . ASP B 1 167 ? 29.31526 78.02408 11.15774 1.000 15.88483 167 ASP B O 1
ATOM 3006 N N . GLY B 1 168 ? 27.85923 76.32566 10.86646 1.000 14.62517 168 GLY B N 1
ATOM 3007 C CA . GLY B 1 168 ? 27.29159 76.87045 9.65084 1.000 17.18173 168 GLY B CA 1
ATOM 3008 C C . GLY B 1 168 ? 28.13411 76.69849 8.40791 1.000 18.89568 168 GLY B C 1
ATOM 3009 O O . GLY B 1 168 ? 27.65590 77.00766 7.30772 1.000 16.74564 168 GLY B O 1
ATOM 3010 N N . LEU B 1 169 ? 29.37196 76.21858 8.54322 1.000 17.23054 169 LEU B N 1
ATOM 3011 C CA . LEU B 1 169 ? 30.25342 76.08543 7.38884 1.000 17.78185 169 LEU B CA 1
ATOM 3012 C C . LEU B 1 169 ? 29.85196 74.90579 6.51448 1.000 13.02449 169 LEU B C 1
ATOM 3013 O O . LEU B 1 169 ? 29.89523 74.99946 5.28422 1.000 15.34952 169 LEU B O 1
ATOM 3018 N N . ALA B 1 170 ? 29.45644 73.79016 7.13106 1.000 13.60432 170 ALA B N 1
ATOM 3019 C CA . ALA B 1 170 ? 29.14548 72.58535 6.36902 1.000 12.61430 170 ALA B CA 1
ATOM 3020 C C . ALA B 1 170 ? 27.97185 72.79464 5.41743 1.000 13.82385 170 ALA B C 1
ATOM 3021 O O . ALA B 1 170 ? 27.98940 72.28870 4.29182 1.000 15.12504 170 ALA B O 1
ATOM 3023 N N . LEU B 1 171 ? 26.93934 73.52691 5.84720 1.000 13.08266 171 LEU B N 1
ATOM 3024 C CA . LEU B 1 171 ? 25.77193 73.74648 4.98928 1.000 14.21342 171 LEU B CA 1
ATOM 3025 C C . LEU B 1 171 ? 26.12636 74.60513 3.77906 1.000 12.67295 171 LEU B C 1
ATOM 3026 O O . LEU B 1 171 ? 25.74468 74.29093 2.63949 1.000 12.77514 171 LEU B O 1
ATOM 3031 N N . ASN B 1 172 ? 26.84287 75.70758 4.01822 1.000 12.80014 172 ASN B N 1
ATOM 3032 C CA . ASN B 1 172 ? 27.30525 76.55800 2.92865 1.000 13.88291 172 ASN B CA 1
ATOM 3033 C C . ASN B 1 172 ? 28.22389 75.79324 1.98336 1.000 18.54611 172 ASN B C 1
ATOM 3034 O O . ASN B 1 172 ? 28.16565 75.98664 0.76342 1.000 15.74804 172 ASN B O 1
ATOM 3039 N N . ALA B 1 173 ? 29.05816 74.89688 2.52680 1.000 14.36953 173 ALA B N 1
ATOM 3040 C CA . ALA B 1 173 ? 29.95300 74.09774 1.69349 1.000 13.81425 173 ALA B CA 1
ATOM 3041 C C . ALA B 1 173 ? 29.18121 73.07415 0.86750 1.000 16.74577 173 ALA B C 1
ATOM 3042 O O . ALA B 1 173 ? 29.50813 72.83880 -0.30013 1.000 16.45955 173 ALA B O 1
ATOM 3044 N N . LEU B 1 174 ? 28.15164 72.45974 1.45390 1.000 13.85202 174 LEU B N 1
ATOM 3045 C CA . LEU B 1 174 ? 27.32399 71.51392 0.71353 1.000 15.53336 174 LEU B CA 1
ATOM 3046 C C . LEU B 1 174 ? 26.60985 72.20023 -0.44243 1.000 13.21913 174 LEU B C 1
ATOM 3047 O O . LEU B 1 174 ? 26.49805 71.63174 -1.53567 1.000 13.64506 174 LEU B O 1
ATOM 3052 N N . ILE B 1 175 ? 26.09151 73.40852 -0.21003 1.000 13.68363 175 ILE B N 1
ATOM 3053 C CA . ILE B 1 175 ? 25.46069 74.16515 -1.29165 1.000 16.44991 175 ILE B CA 1
ATOM 3054 C C . ILE B 1 175 ? 26.49322 74.55520 -2.34753 1.000 20.65164 175 ILE B C 1
ATOM 3055 O O . ILE B 1 175 ? 26.28248 74.35418 -3.55115 1.000 17.88226 175 ILE B O 1
ATOM 3060 N N . HIS B 1 176 ? 27.63226 75.10311 -1.90698 1.000 16.84393 176 HIS B N 1
ATOM 3061 C CA . HIS B 1 176 ? 28.64213 75.62126 -2.82493 1.000 17.93829 176 HIS B CA 1
ATOM 3062 C C . HIS B 1 176 ? 29.24500 74.51075 -3.67812 1.000 17.65740 176 HIS B C 1
ATOM 3063 O O . HIS B 1 176 ? 29.53380 74.71480 -4.86156 1.000 17.78466 176 HIS B O 1
ATOM 3070 N N . SER B 1 177 ? 29.44625 73.32925 -3.09521 1.000 15.93260 177 SER B N 1
ATOM 3071 C CA . SER B 1 177 ? 30.01091 72.21143 -3.83396 1.000 17.69395 177 SER B CA 1
ATOM 3072 C C . SER B 1 177 ? 29.10300 71.74236 -4.96120 1.000 19.74904 177 SER B C 1
ATOM 3073 O O . SER B 1 177 ? 29.58913 71.11986 -5.91227 1.000 18.07900 177 SER B O 1
ATOM 3076 N N . HIS B 1 178 ? 27.79469 71.98372 -4.85539 1.000 18.38944 178 HIS B N 1
ATOM 3077 C CA . HIS B 1 178 ? 26.85207 71.64702 -5.91430 1.000 16.36184 178 HIS B CA 1
ATOM 3078 C C . HIS B 1 178 ? 26.47405 72.83990 -6.77488 1.000 15.66931 178 HIS B C 1
ATOM 3079 O O . HIS B 1 178 ? 25.91495 72.65151 -7.86090 1.000 19.02982 178 HIS B O 1
ATOM 3086 N N . ARG B 1 179 ? 26.75683 74.05157 -6.30994 1.000 15.76838 179 ARG B N 1
ATOM 3087 C CA . ARG B 1 179 ? 26.51420 75.27894 -7.06717 1.000 18.01822 179 ARG B CA 1
ATOM 3088 C C . ARG B 1 179 ? 27.65614 76.24421 -6.77415 1.000 19.02627 179 ARG B C 1
ATOM 3089 O O . ARG B 1 179 ? 27.49800 77.21712 -6.02555 1.000 19.25433 179 ARG B O 1
ATOM 3097 N N . PRO B 1 180 ? 28.84097 75.99348 -7.34472 1.000 18.39430 180 PRO B N 1
ATOM 3098 C CA . PRO B 1 180 ? 29.98148 76.89417 -7.09503 1.000 17.33860 180 PRO B CA 1
ATOM 3099 C C . PRO B 1 180 ? 29.76155 78.29429 -7.61989 1.000 17.54953 180 PRO B C 1
ATOM 3100 O O . PRO B 1 180 ? 30.59609 79.17307 -7.36960 1.000 19.06112 180 PRO B O 1
ATOM 3104 N N . ASP B 1 181 ? 28.66611 78.52768 -8.33736 1.000 19.57703 181 ASP B N 1
ATOM 3105 C CA . ASP B 1 181 ? 28.35814 79.83196 -8.89985 1.000 20.78511 181 ASP B CA 1
ATOM 3106 C C . ASP B 1 181 ? 27.62686 80.75077 -7.93150 1.000 21.10127 181 ASP B C 1
ATOM 3107 O O . ASP B 1 181 ? 27.61150 81.96563 -8.15271 1.000 23.25965 181 ASP B O 1
ATOM 3112 N N . LEU B 1 182 ? 27.03206 80.20849 -6.86364 1.000 21.08289 182 LEU B N 1
ATOM 3113 C CA . LEU B 1 182 ? 26.07403 80.98676 -6.07974 1.000 20.88416 182 LEU B CA 1
ATOM 3114 C C . LEU B 1 182 ? 26.74540 82.05624 -5.22439 1.000 20.34177 182 LEU B C 1
ATOM 3115 O O . LEU B 1 182 ? 26.14425 83.10913 -4.97762 1.000 24.08411 182 LEU B O 1
ATOM 3120 N N . PHE B 1 183 ? 27.97158 81.81981 -4.76475 1.000 19.10538 183 PHE B N 1
ATOM 3121 C CA . PHE B 1 183 ? 28.66648 82.79023 -3.92474 1.000 20.75794 183 PHE B CA 1
ATOM 3122 C C . PHE B 1 183 ? 30.13613 82.39683 -3.84214 1.000 20.14543 183 PHE B C 1
ATOM 3123 O O . PHE B 1 183 ? 30.53692 81.31360 -4.27705 1.000 20.66300 183 PHE B O 1
ATOM 3131 N N . ASP B 1 184 ? 30.93332 83.30000 -3.27571 1.000 22.40101 184 ASP B N 1
ATOM 3132 C CA . ASP B 1 184 ? 32.35904 83.08153 -3.06536 1.000 21.90279 184 ASP B CA 1
ATOM 3133 C C . ASP B 1 184 ? 32.60885 82.45687 -1.69463 1.000 21.74715 184 ASP B C 1
ATOM 3134 O O . ASP B 1 184 ? 32.16685 82.99162 -0.67245 1.000 21.77350 184 ASP B O 1
ATOM 3136 N N . TRP B 1 185 ? 33.32511 81.32690 -1.68443 1.000 19.60464 185 TRP B N 1
ATOM 3137 C CA . TRP B 1 185 ? 33.55143 80.56965 -0.45350 1.000 20.77680 185 TRP B CA 1
ATOM 3138 C C . TRP B 1 185 ? 34.29335 81.38824 0.60360 1.000 22.97858 185 TRP B C 1
ATOM 3139 O O . TRP B 1 185 ? 33.99834 81.28391 1.80439 1.000 24.13465 185 TRP B O 1
ATOM 3150 N N . ASN B 1 186 ? 35.26967 82.19878 0.18389 1.000 25.31386 186 ASN B N 1
ATOM 3151 C CA . ASN B 1 186 ? 36.05578 82.95617 1.15324 1.000 21.59180 186 ASN B CA 1
ATOM 3152 C C . ASN B 1 186 ? 35.20052 83.96155 1.91219 1.000 24.72925 186 ASN B C 1
ATOM 3153 O O . ASN B 1 186 ? 35.51335 84.29977 3.05915 1.000 24.12601 186 ASN B O 1
ATOM 3155 N N . SER B 1 187 ? 34.11884 84.44729 1.29975 1.000 23.13196 187 SER B N 1
ATOM 3156 C CA . SER B 1 187 ? 33.23438 85.36406 2.00999 1.000 24.75209 187 SER B CA 1
ATOM 3157 C C . SER B 1 187 ? 32.49366 84.65156 3.13341 1.000 22.68082 187 SER B C 1
ATOM 3158 O O . SER B 1 187 ? 32.19186 85.26536 4.16348 1.000 26.32208 187 SER B O 1
ATOM 3161 N N . VAL B 1 188 ? 32.21132 83.35853 2.95883 1.000 24.42786 188 VAL B N 1
ATOM 3162 C CA . VAL B 1 188 ? 31.59578 82.57423 4.02377 1.000 21.97599 188 VAL B CA 1
ATOM 3163 C C . VAL B 1 188 ? 32.61071 82.28206 5.12320 1.000 24.33182 188 VAL B C 1
ATOM 3164 O O . VAL B 1 188 ? 32.32479 82.45885 6.31390 1.000 20.20681 188 VAL B O 1
ATOM 3168 N N . VAL B 1 189 ? 33.81882 81.84497 4.74410 1.000 26.67119 189 VAL B N 1
ATOM 3169 C CA . VAL B 1 189 ? 34.82719 81.54645 5.76501 1.000 24.55357 189 VAL B CA 1
ATOM 3170 C C . VAL B 1 189 ? 35.17727 82.79073 6.57910 1.000 23.84980 189 VAL B C 1
ATOM 3171 O O . VAL B 1 189 ? 35.49920 82.68865 7.76974 1.000 27.03796 189 VAL B O 1
ATOM 3175 N N . SER B 1 190 ? 35.11069 83.97761 5.96993 1.000 17.38984 190 SER B N 1
ATOM 3176 C CA . SER B 1 190 ? 35.43619 85.20610 6.68186 1.000 20.11231 190 SER B CA 1
ATOM 3177 C C . SER B 1 190 ? 34.33491 85.65751 7.63085 1.000 25.41202 190 SER B C 1
ATOM 3178 O O . SER B 1 190 ? 34.58101 86.52975 8.47297 1.000 23.04960 190 SER B O 1
ATOM 3181 N N . GLN B 1 191 ? 33.13215 85.10769 7.51102 1.000 22.46812 191 GLN B N 1
ATOM 3182 C CA . GLN B 1 191 ? 32.10279 85.35986 8.50863 1.000 23.01787 191 GLN B CA 1
ATOM 3183 C C . GLN B 1 191 ? 32.46593 84.60901 9.78249 1.000 19.55817 191 GLN B C 1
ATOM 3184 O O . GLN B 1 191 ? 32.57939 83.38106 9.76902 1.000 25.63890 191 GLN B O 1
ATOM 3190 N N . GLN B 1 192 ? 32.68880 85.33926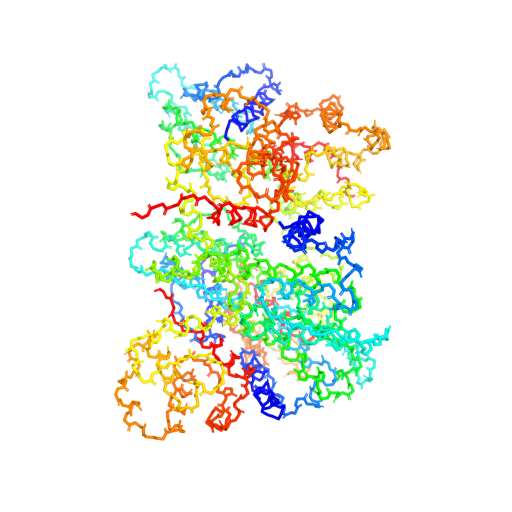 10.87440 1.000 21.46305 192 GLN B N 1
ATOM 3191 C CA . GLN B 1 192 ? 33.02224 84.68913 12.13584 1.000 19.04428 192 GLN B CA 1
ATOM 3192 C C . GLN B 1 192 ? 31.78821 84.19458 12.87812 1.000 20.00053 192 GLN B C 1
ATOM 3193 O O . GLN B 1 192 ? 31.90306 83.30009 13.72234 1.000 21.21678 192 GLN B O 1
ATOM 3196 N N . SER B 1 193 ? 30.61624 84.74357 12.57699 1.000 18.90828 193 SER B N 1
ATOM 3197 C CA . SER B 1 193 ? 29.39190 84.39558 13.28445 1.000 19.78640 193 SER B CA 1
ATOM 3198 C C . SER B 1 193 ? 28.75058 83.17381 12.63357 1.000 20.18103 193 SER B C 1
ATOM 3199 O O . SER B 1 193 ? 28.42466 83.19661 11.43972 1.000 18.51702 193 SER B O 1
ATOM 3202 N N . ALA B 1 194 ? 28.56202 82.11029 13.42326 1.000 17.96395 194 ALA B N 1
ATOM 3203 C CA . ALA B 1 194 ? 27.84852 80.93692 12.92793 1.000 15.96085 194 ALA B CA 1
ATOM 3204 C C . ALA B 1 194 ? 26.39798 81.26251 12.60169 1.000 17.75165 194 ALA B C 1
ATOM 3205 O O . ALA B 1 194 ? 25.80469 80.63934 11.71132 1.000 17.71236 194 ALA B O 1
ATOM 3207 N N . THR B 1 195 ? 25.81761 82.24504 13.29647 1.000 19.54692 195 THR B N 1
ATOM 3208 C CA . THR B 1 195 ? 24.46149 82.67454 12.97710 1.000 19.86463 195 THR B CA 1
ATOM 3209 C C . THR B 1 195 ? 24.39584 83.28986 11.58524 1.000 18.80872 195 THR B C 1
ATOM 3210 O O . THR B 1 195 ? 23.47331 82.99847 10.81539 1.000 18.74232 195 THR B O 1
ATOM 3214 N N . GLN B 1 196 ? 25.36682 84.14202 11.24073 1.000 16.87737 196 GLN B N 1
ATOM 3215 C CA . GLN B 1 196 ? 25.36932 84.74129 9.91000 1.000 17.60602 196 GLN B CA 1
ATOM 3216 C C . GLN B 1 196 ? 25.55733 83.68588 8.83073 1.000 15.57578 196 GLN B C 1
ATOM 3217 O O . GLN B 1 196 ? 24.89171 83.73390 7.79274 1.000 17.16122 196 GLN B O 1
ATOM 3223 N N . ARG B 1 197 ? 26.45001 82.71869 9.06144 1.000 14.07604 197 ARG B N 1
ATOM 3224 C CA . ARG B 1 197 ? 26.66838 81.66021 8.08026 1.000 15.13648 197 ARG B CA 1
ATOM 3225 C C . ARG B 1 197 ? 25.41002 80.82617 7.88163 1.000 18.45291 197 ARG B C 1
ATOM 3226 O O . ARG B 1 197 ? 25.04306 80.48905 6.74356 1.000 16.50689 197 ARG B O 1
ATOM 3234 N N . LEU B 1 198 ? 24.74038 80.47612 8.98574 1.000 19.48089 198 LEU B N 1
ATOM 3235 C CA . LEU B 1 198 ? 23.52122 79.68321 8.89394 1.000 16.89944 198 LEU B CA 1
ATOM 3236 C C . LEU B 1 198 ? 22.42449 80.45292 8.17443 1.000 13.24274 198 LEU B C 1
ATOM 3237 O O . LEU B 1 198 ? 21.71681 79.89162 7.33369 1.000 13.54501 198 LEU B O 1
ATOM 3242 N N . GLU B 1 199 ? 22.27359 81.74126 8.47937 1.000 13.13611 199 GLU B N 1
ATOM 3243 C CA . GLU B 1 199 ? 21.25341 82.53221 7.80097 1.000 16.13194 199 GLU B CA 1
ATOM 3244 C C . GLU B 1 199 ? 21.57591 82.69425 6.32125 1.000 19.14437 199 GLU B C 1
ATOM 3245 O O . GLU B 1 199 ? 20.66926 82.70422 5.48170 1.000 17.47136 199 GLU B O 1
ATOM 3251 N N . HIS B 1 200 ? 22.86179 82.83627 5.98832 1.000 17.23847 200 HIS B N 1
ATOM 3252 C CA . HIS B 1 200 ? 23.28481 82.92631 4.59349 1.000 17.06613 200 HIS B CA 1
ATOM 3253 C C . HIS B 1 200 ? 22.87959 81.67553 3.82222 1.000 13.34055 200 HIS B C 1
ATOM 3254 O O . HIS B 1 200 ? 22.26240 81.75787 2.74956 1.000 17.69519 200 HIS B O 1
ATOM 3261 N N . ALA B 1 201 ? 23.21152 80.50383 4.36651 1.000 11.08075 201 ALA B N 1
ATOM 3262 C CA . ALA B 1 201 ? 22.81367 79.25040 3.73306 1.000 15.30535 201 ALA B CA 1
ATOM 3263 C C . ALA B 1 201 ? 21.29344 79.10805 3.66053 1.000 20.54940 201 ALA B C 1
ATOM 3264 O O . ALA B 1 201 ? 20.75450 78.65763 2.64023 1.000 14.82476 201 ALA B O 1
ATOM 3266 N N . PHE B 1 202 ? 20.58712 79.47312 4.73926 1.000 17.43152 202 PHE B N 1
ATOM 3267 C CA . PHE B 1 202 ? 19.13136 79.36251 4.76286 1.000 15.59123 202 PHE B CA 1
ATOM 3268 C C . PHE B 1 202 ? 18.49100 80.23832 3.69321 1.000 14.78119 202 PHE B C 1
ATOM 3269 O O . PHE B 1 202 ? 17.56489 79.80574 2.99690 1.000 18.08185 202 PHE B O 1
ATOM 3277 N N . ASN B 1 203 ? 18.98090 81.46870 3.53603 1.000 15.20449 203 ASN B N 1
ATOM 3278 C CA . ASN B 1 203 ? 18.40071 82.37540 2.55172 1.000 19.61179 203 ASN B CA 1
ATOM 3279 C C . ASN B 1 203 ? 18.73059 81.94430 1.12878 1.000 18.82693 203 ASN B C 1
ATOM 3280 O O . ASN B 1 203 ? 17.88024 82.05098 0.23648 1.000 18.09169 203 ASN B O 1
ATOM 3285 N N . ILE B 1 204 ? 19.95387 81.45780 0.89026 1.000 16.33524 204 ILE B N 1
ATOM 3286 C CA . ILE B 1 204 ? 20.26813 80.90351 -0.42559 1.000 18.31689 204 ILE B CA 1
ATOM 3287 C C . ILE B 1 204 ? 19.32456 79.75134 -0.74665 1.000 17.94967 204 ILE B C 1
ATOM 3288 O O . ILE B 1 204 ? 18.73829 79.68744 -1.83547 1.000 17.66812 204 ILE B O 1
ATOM 3292 N N . ALA B 1 205 ? 19.15845 78.82497 0.20283 1.000 17.24757 205 ALA B N 1
ATOM 3293 C CA . ALA B 1 205 ? 18.30051 77.66918 -0.03203 1.000 15.17963 205 ALA B CA 1
ATOM 3294 C C . ALA B 1 205 ? 16.84634 78.07143 -0.24494 1.000 15.41277 205 ALA B C 1
ATOM 3295 O O . ALA B 1 205 ? 16.14605 77.43847 -1.04068 1.000 18.03747 205 ALA B O 1
ATOM 3297 N N . ARG B 1 206 ? 16.37618 79.12211 0.43478 1.000 16.32851 206 ARG B N 1
ATOM 3298 C CA . ARG B 1 206 ? 14.97808 79.52135 0.29032 1.000 17.12809 206 ARG B CA 1
ATOM 3299 C C . ARG B 1 206 ? 14.72781 80.26004 -1.01853 1.000 19.21741 206 ARG B C 1
ATOM 3300 O O . ARG B 1 206 ? 13.81816 79.90070 -1.77411 1.000 20.50014 206 ARG B O 1
ATOM 3308 N N . TYR B 1 207 ? 15.51839 81.28854 -1.31007 1.000 16.00208 207 TYR B N 1
ATOM 3309 C CA . TYR B 1 207 ? 15.18183 82.16035 -2.42419 1.000 17.17151 207 TYR B CA 1
ATOM 3310 C C . TYR B 1 207 ? 15.84845 81.76414 -3.73028 1.000 17.41221 207 TYR B C 1
ATOM 3311 O O . TYR B 1 207 ? 15.37040 82.16863 -4.79354 1.000 23.88125 207 TYR B O 1
ATOM 3320 N N . GLN B 1 208 ? 16.91982 80.97494 -3.68779 1.000 17.11176 208 GLN B N 1
ATOM 3321 C CA . GLN B 1 208 ? 17.55113 80.49929 -4.90797 1.000 18.19841 208 GLN B CA 1
ATOM 3322 C C . GLN B 1 208 ? 17.40448 78.99968 -5.12292 1.000 19.27431 208 GLN B C 1
ATOM 3323 O O . GLN B 1 208 ? 17.59352 78.53507 -6.25131 1.000 18.49821 208 GLN B O 1
ATOM 3329 N N . LEU B 1 209 ? 17.05208 78.23592 -4.08527 1.000 16.24040 209 LEU B N 1
ATOM 3330 C CA . LEU B 1 209 ? 16.82260 76.80713 -4.22782 1.000 15.97972 209 LEU B CA 1
ATOM 3331 C C . LEU B 1 209 ? 15.39655 76.37102 -3.91122 1.000 15.17058 209 LEU B C 1
ATOM 3332 O O . LEU B 1 209 ? 15.08035 75.19186 -4.09561 1.000 21.07643 209 LEU B O 1
ATOM 3337 N N . GLY B 1 210 ? 14.53554 77.26564 -3.43336 1.000 18.78310 210 GLY B N 1
ATOM 3338 C CA . GLY B 1 210 ? 13.14159 76.91358 -3.21972 1.000 15.38480 210 GLY B CA 1
ATOM 3339 C C . GLY B 1 210 ? 12.87593 76.00998 -2.03482 1.000 19.85164 210 GLY B C 1
ATOM 3340 O O . GLY B 1 210 ? 11.89249 75.26254 -2.04432 1.000 20.76291 210 GLY B O 1
ATOM 3341 N N . ILE B 1 211 ? 13.72684 76.05403 -1.01273 1.000 18.44726 211 ILE B N 1
ATOM 3342 C CA . ILE B 1 211 ? 13.59156 75.22692 0.18193 1.000 17.80277 211 ILE B CA 1
ATOM 3343 C C . ILE B 1 211 ? 13.10894 76.13255 1.30565 1.000 15.10557 211 ILE B C 1
ATOM 3344 O O . ILE B 1 211 ? 13.74904 77.14221 1.61170 1.000 13.94877 211 ILE B O 1
ATOM 3349 N N . GLU B 1 212 ? 11.98764 75.78327 1.92469 1.000 18.02412 212 GLU B N 1
ATOM 3350 C CA . GLU B 1 212 ? 11.47423 76.62842 2.99082 1.000 18.62599 212 GLU B CA 1
ATOM 3351 C C . GLU B 1 212 ? 12.41154 76.58721 4.19821 1.000 16.10573 212 GLU B C 1
ATOM 3352 O O . GLU B 1 212 ? 13.07333 75.58161 4.46701 1.000 14.63376 212 GLU B O 1
ATOM 3358 N N . LYS B 1 213 ? 12.48083 77.70918 4.91545 1.000 14.17244 213 LYS B N 1
ATOM 3359 C CA . LYS B 1 213 ? 13.37051 77.85300 6.06834 1.000 16.59801 213 LYS B CA 1
ATOM 3360 C C . LYS B 1 213 ? 12.81460 77.04039 7.23550 1.000 17.17489 213 LYS B C 1
ATOM 3361 O O . LYS B 1 213 ? 12.18774 77.56102 8.16247 1.000 17.86309 213 LYS B O 1
ATOM 3367 N N . LEU B 1 214 ? 13.06068 75.72751 7.18325 1.000 15.19594 214 LEU B N 1
ATOM 3368 C CA . LEU B 1 214 ? 12.54263 74.82714 8.20843 1.000 15.53630 214 LEU B CA 1
ATOM 3369 C C . LEU B 1 214 ? 13.22078 75.03293 9.55717 1.000 21.65217 214 LEU B C 1
ATOM 3370 O O . LEU B 1 214 ? 12.61066 74.76456 10.60090 1.000 18.35118 214 LEU B O 1
ATOM 3375 N N . LEU B 1 215 ? 14.46262 75.51909 9.55985 1.000 20.58720 215 LEU B N 1
ATOM 3376 C CA . LEU B 1 215 ? 15.28240 75.59985 10.76063 1.000 16.71834 215 LEU B CA 1
ATOM 3377 C C . LEU B 1 215 ? 15.64040 77.04332 11.06629 1.000 16.48389 215 LEU B C 1
ATOM 3378 O O . LEU B 1 215 ? 15.86011 77.84796 10.15552 1.000 16.93717 215 LEU B O 1
ATOM 3383 N N . ASP B 1 216 ? 15.69674 77.36100 12.35026 1.000 17.88224 216 ASP B N 1
ATOM 3384 C CA . ASP B 1 216 ? 16.25064 78.62456 12.79849 1.000 18.42666 216 ASP B CA 1
ATOM 3385 C C . ASP B 1 216 ? 17.73238 78.44494 13.07671 1.000 14.87306 216 ASP B C 1
ATOM 3386 O O . ASP B 1 216 ? 18.18623 77.33080 13.34770 1.000 15.65854 216 ASP B O 1
ATOM 3391 N N . PRO B 1 217 ? 18.52038 79.51942 13.01146 1.000 14.76328 217 PRO B N 1
ATOM 3392 C CA . PRO B 1 217 ? 19.94375 79.38809 13.36351 1.000 16.56973 217 PRO B CA 1
ATOM 3393 C C . PRO B 1 217 ? 20.14973 78.74564 14.72266 1.000 15.03100 217 PRO B C 1
ATOM 3394 O O . PRO B 1 217 ? 21.06049 77.92768 14.89230 1.000 13.90703 217 PRO B O 1
ATOM 3398 N N . GLU B 1 218 ? 19.29991 79.08877 15.69396 1.000 18.14892 218 GLU B N 1
ATOM 3399 C CA . GLU B 1 218 ? 19.39146 78.53119 17.03902 1.000 19.95672 218 GLU B CA 1
ATOM 3400 C C . GLU B 1 218 ? 19.02809 77.04957 17.10728 1.000 15.99826 218 GLU B C 1
ATOM 3401 O O . GLU B 1 218 ? 19.34830 76.40214 18.10728 1.000 15.76283 218 GLU B O 1
ATOM 3407 N N . ASP B 1 219 ? 18.39641 76.48379 16.07290 1.000 14.41086 219 ASP B N 1
ATOM 3408 C CA . ASP B 1 219 ? 18.13997 75.04634 16.07672 1.000 15.19622 219 ASP B CA 1
ATOM 3409 C C . ASP B 1 219 ? 19.36748 74.23045 15.69395 1.000 16.87655 219 ASP B C 1
ATOM 3410 O O . ASP B 1 219 ? 19.37917 73.01131 15.91467 1.000 11.21809 219 ASP B O 1
ATOM 3415 N N . VAL B 1 220 ? 20.38855 74.86402 15.12023 1.000 16.22626 220 VAL B N 1
ATOM 3416 C CA . VAL B 1 220 ? 21.59669 74.17998 14.67374 1.000 16.00946 220 VAL B CA 1
ATOM 3417 C C . VAL B 1 220 ? 22.81642 74.61387 15.48325 1.000 11.68312 220 VAL B C 1
ATOM 3418 O O . VAL B 1 220 ? 23.55018 73.77865 16.01058 1.000 16.11615 220 VAL B O 1
ATOM 3422 N N . ASP B 1 221 ? 23.05228 75.92052 15.58440 1.000 13.45386 221 ASP B N 1
ATOM 3423 C CA . ASP B 1 221 ? 24.13717 76.44287 16.41153 1.000 13.38584 221 ASP B CA 1
ATOM 3424 C C . ASP B 1 221 ? 23.66770 76.42335 17.86206 1.000 12.33512 221 ASP B C 1
ATOM 3425 O O . ASP B 1 221 ? 23.24337 77.42846 18.43666 1.000 15.54343 221 ASP B O 1
ATOM 3430 N N . THR B 1 222 ? 23.72037 75.23351 18.44884 1.000 16.83983 222 THR B N 1
ATOM 3431 C CA . THR B 1 222 ? 23.29500 75.02155 19.82370 1.000 19.90138 222 THR B CA 1
ATOM 3432 C C . THR B 1 222 ? 24.00496 73.78059 20.34291 1.000 20.48504 222 THR B C 1
ATOM 3433 O O . THR B 1 222 ? 24.53505 72.98406 19.56472 1.000 23.29120 222 THR B O 1
ATOM 3437 N N . THR B 1 223 ? 23.98935 73.61150 21.66934 1.000 19.89879 223 THR B N 1
ATOM 3438 C CA . THR B 1 223 ? 24.72181 72.50351 22.27642 1.000 17.98832 223 THR B CA 1
ATOM 3439 C C . THR B 1 223 ? 24.19808 71.15480 21.79744 1.000 21.89457 223 THR B C 1
ATOM 3440 O O . THR B 1 223 ? 24.98681 70.25285 21.48693 1.000 22.03174 223 THR B O 1
ATOM 3444 N N . TYR B 1 224 ? 22.87539 70.98619 21.73746 1.000 19.49648 224 TYR B N 1
ATOM 3445 C CA . TYR B 1 224 ? 22.27283 69.71715 21.32568 1.000 22.30646 224 TYR B CA 1
ATOM 3446 C C . TYR B 1 224 ? 21.29582 69.94711 20.17995 1.000 25.45504 224 TYR B C 1
ATOM 3447 O O . TYR B 1 224 ? 20.08571 70.10753 20.39953 1.000 20.78077 224 TYR B O 1
ATOM 3456 N N . PRO B 1 225 ? 21.78175 69.95509 18.93924 1.000 20.43648 225 PRO B N 1
ATOM 3457 C CA . PRO B 1 225 ? 20.87678 70.14504 17.80194 1.000 17.18676 225 PRO B CA 1
ATOM 3458 C C . PRO B 1 225 ? 20.06786 68.88435 17.55628 1.000 17.09376 225 PRO B C 1
ATOM 3459 O O . PRO B 1 225 ? 20.57760 67.76607 17.65776 1.000 19.17570 225 PRO B O 1
ATOM 3463 N N . ASP B 1 226 ? 18.79202 69.07393 17.23638 1.000 20.78649 226 ASP B N 1
ATOM 3464 C CA . ASP B 1 226 ? 17.90849 67.94662 16.97520 1.000 16.50370 226 ASP B CA 1
ATOM 3465 C C . ASP B 1 226 ? 18.30449 67.28316 15.66315 1.000 17.40265 226 ASP B C 1
ATOM 3466 O O . ASP B 1 226 ? 18.32600 67.93442 14.61314 1.000 19.30867 226 ASP B O 1
ATOM 3471 N N . LYS B 1 227 ? 18.61560 65.98607 15.72662 1.000 15.36159 227 LYS B N 1
ATOM 3472 C CA . LYS B 1 227 ? 19.13607 65.28070 14.55903 1.000 16.49306 227 LYS B CA 1
ATOM 3473 C C . LYS B 1 227 ? 18.06924 65.10346 13.48602 1.000 18.63445 227 LYS B C 1
ATOM 3474 O O . LYS B 1 227 ? 18.37120 65.17856 12.28864 1.000 19.57874 227 LYS B O 1
ATOM 3480 N N . LYS B 1 228 ? 16.82057 64.85227 13.88927 1.000 18.05017 228 LYS B N 1
ATOM 3481 C CA . LYS B 1 228 ? 15.76331 64.62262 12.90757 1.000 15.62831 228 LYS B CA 1
ATOM 3482 C C . LYS B 1 228 ? 15.47184 65.87849 12.09233 1.000 11.93886 228 LYS B C 1
ATOM 3483 O O . LYS B 1 228 ? 15.25701 65.79539 10.87866 1.000 13.28242 228 LYS B O 1
ATOM 3489 N N . SER B 1 229 ? 15.46607 67.04894 12.73353 1.000 12.73422 229 SER B N 1
ATOM 3490 C CA . SER B 1 229 ? 15.25872 68.29462 11.99855 1.000 14.00984 229 SER B CA 1
ATOM 3491 C C . SER B 1 229 ? 16.38364 68.53042 10.99427 1.000 16.64118 229 SER B C 1
ATOM 3492 O O . SER B 1 229 ? 16.14278 68.98058 9.86164 1.000 14.56418 229 SER B O 1
ATOM 3495 N N . ILE B 1 230 ? 17.62428 68.23636 11.39857 1.000 17.30688 230 ILE B N 1
ATOM 3496 C CA . ILE B 1 230 ? 18.76570 68.41190 10.50547 1.000 13.33777 230 ILE B CA 1
ATOM 3497 C C . ILE B 1 230 ? 18.65666 67.46236 9.32077 1.000 11.26741 230 ILE B C 1
ATOM 3498 O O . ILE B 1 230 ? 18.88075 67.85473 8.17299 1.000 16.08157 230 ILE B O 1
ATOM 3503 N N . LEU B 1 231 ? 18.32675 66.19511 9.58729 1.000 12.24507 231 LEU B N 1
ATOM 3504 C CA . LEU B 1 231 ? 18.14142 65.21256 8.52120 1.000 13.58384 231 LEU B CA 1
ATOM 3505 C C . LEU B 1 231 ? 17.06636 65.66886 7.53960 1.000 18.47263 231 LEU B C 1
ATOM 3506 O O . LEU B 1 231 ? 17.24038 65.57956 6.31658 1.000 15.45506 231 LEU B O 1
ATOM 3511 N N . MET B 1 232 ? 15.93938 66.15079 8.07345 1.000 19.42233 232 MET B N 1
ATOM 3512 C CA . MET B 1 232 ? 14.88646 66.77806 7.27999 1.000 19.63167 232 MET B CA 1
ATOM 3513 C C . MET B 1 232 ? 15.44384 67.80391 6.30906 1.000 14.74902 232 MET B C 1
ATOM 3514 O O . MET B 1 232 ? 15.22749 67.72729 5.09236 1.000 15.73156 232 MET B O 1
ATOM 3519 N N . TYR B 1 233 ? 16.14798 68.79725 6.85254 1.000 14.33373 233 TYR B N 1
ATOM 3520 C CA . TYR B 1 233 ? 16.62738 69.89520 6.01894 1.000 17.24618 233 TYR B CA 1
ATOM 3521 C C . TYR B 1 233 ? 17.65487 69.41817 4.99668 1.000 14.66509 233 TYR B C 1
ATOM 3522 O O . TYR B 1 233 ? 17.65501 69.88021 3.85029 1.000 14.13728 233 TYR B O 1
ATOM 3531 N N . ILE B 1 234 ? 18.54890 68.50925 5.39457 1.000 17.90613 234 ILE B N 1
ATOM 3532 C CA . ILE B 1 234 ? 19.59821 68.05569 4.48419 1.000 17.22757 234 ILE B CA 1
ATOM 3533 C C . ILE B 1 234 ? 19.00622 67.24108 3.33657 1.000 16.88782 234 ILE B C 1
ATOM 3534 O O . ILE B 1 234 ? 19.48372 67.32168 2.20045 1.000 15.45048 234 ILE B O 1
ATOM 3539 N N . THR B 1 235 ? 17.96903 66.43594 3.60094 1.000 14.18533 235 THR B N 1
ATOM 3540 C CA . THR B 1 235 ? 17.34045 65.72245 2.49020 1.000 13.90267 235 THR B CA 1
ATOM 3541 C C . THR B 1 235 ? 16.49975 66.66208 1.63287 1.000 14.31716 235 THR B C 1
ATOM 3542 O O . THR B 1 235 ? 16.35105 66.43179 0.42447 1.000 18.70691 235 THR B O 1
ATOM 3546 N N . SER B 1 236 ? 15.98514 67.74664 2.22021 1.000 13.89734 236 SER B N 1
ATOM 3547 C CA . SER B 1 236 ? 15.34391 68.77903 1.41265 1.000 12.79456 236 SER B CA 1
ATOM 3548 C C . SER B 1 236 ? 16.34503 69.42829 0.46003 1.000 17.94307 236 SER B C 1
ATOM 3549 O O . SER B 1 236 ? 16.00195 69.77476 -0.67684 1.000 13.75401 236 SER B O 1
ATOM 3552 N N . LEU B 1 237 ? 17.57831 69.64153 0.92565 1.000 15.72743 237 LEU B N 1
ATOM 3553 C CA . LEU B 1 237 ? 18.63389 70.12871 0.03789 1.000 16.07663 237 LEU B CA 1
ATOM 3554 C C . LEU B 1 237 ? 19.01658 69.07982 -1.00484 1.000 13.55061 237 LEU B C 1
ATOM 3555 O O . LEU B 1 237 ? 19.21364 69.40712 -2.17993 1.000 19.71394 237 LEU B O 1
ATOM 3560 N N . PHE B 1 238 ? 19.15391 67.82212 -0.58349 1.000 10.23669 238 PHE B N 1
ATOM 3561 C CA . PHE B 1 238 ? 19.46026 66.72779 -1.50110 1.000 14.37577 238 PHE B CA 1
ATOM 3562 C C . PHE B 1 238 ? 18.47015 66.67697 -2.65507 1.000 17.65841 238 PHE B C 1
ATOM 3563 O O . PHE B 1 238 ? 18.84507 66.37920 -3.79565 1.000 14.04964 238 PHE B O 1
ATOM 3571 N N . GLN B 1 239 ? 17.20175 66.98751 -2.37573 1.000 15.26719 239 GLN B N 1
ATOM 3572 C CA . GLN B 1 239 ? 16.16266 66.87523 -3.39616 1.000 17.80317 239 GLN B CA 1
ATOM 3573 C C . GLN B 1 239 ? 16.32857 67.89847 -4.51608 1.000 15.47871 239 GLN B C 1
ATOM 3574 O O . GLN B 1 239 ? 16.07606 67.58493 -5.68506 1.000 19.55183 239 GLN B O 1
ATOM 3580 N N . VAL B 1 240 ? 16.74155 69.12175 -4.19271 1.000 13.39306 240 VAL B N 1
ATOM 3581 C CA . VAL B 1 240 ? 16.80107 70.17947 -5.19790 1.000 16.53822 240 VAL B CA 1
ATOM 3582 C C . VAL B 1 240 ? 18.20370 70.43765 -5.74433 1.000 19.91270 240 VAL B C 1
ATOM 3583 O O . VAL B 1 240 ? 18.33248 71.09636 -6.78659 1.000 25.09238 240 VAL B O 1
ATOM 3587 N N . LEU B 1 241 ? 19.24311 69.95175 -5.08911 1.000 19.22464 241 LEU B N 1
ATOM 3588 C CA . LEU B 1 241 ? 20.57100 70.28251 -5.58792 1.000 21.28693 241 LEU B CA 1
ATOM 3589 C C . LEU B 1 241 ? 20.89332 69.43360 -6.81708 1.000 17.94129 241 LEU B C 1
ATOM 3590 O O . LEU B 1 241 ? 20.52609 68.25635 -6.87223 1.000 17.77283 241 LEU B O 1
ATOM 3595 N N . PRO B 1 242 ? 21.56817 70.00605 -7.81536 1.000 19.28490 242 PRO B N 1
ATOM 3596 C CA . PRO B 1 242 ? 21.90559 69.22859 -9.01875 1.000 15.62848 242 PRO B CA 1
ATOM 3597 C C . PRO B 1 242 ? 22.95545 68.17631 -8.70266 1.000 17.89012 242 PRO B C 1
ATOM 3598 O O . PRO B 1 242 ? 23.96382 68.46306 -8.05558 1.000 24.94511 242 PRO B O 1
ATOM 3602 N N . GLN B 1 243 ? 22.71021 66.94878 -9.15774 1.000 18.87608 243 GLN B N 1
ATOM 3603 C CA . GLN B 1 243 ? 23.62592 65.83093 -8.93622 1.000 24.40082 243 GLN B CA 1
ATOM 3604 C C . GLN B 1 243 ? 23.85723 65.09529 -10.25815 1.000 27.76087 243 GLN B C 1
ATOM 3605 O O . GLN B 1 243 ? 23.53205 63.91926 -10.40828 1.000 31.70009 243 GLN B O 1
ATOM 3607 N N . GLN B 1 244 ? 24.44909 65.79789 -11.22263 1.000 29.15792 244 GLN B N 1
ATOM 3608 C CA . GLN B 1 244 ? 24.54905 65.27148 -12.57968 1.000 29.19742 244 GLN B CA 1
ATOM 3609 C C . GLN B 1 244 ? 25.42803 64.02650 -12.63158 1.000 30.25065 244 GLN B C 1
ATOM 3610 O O . GLN B 1 244 ? 26.56592 64.03041 -12.15064 1.000 30.85900 244 GLN B O 1
ATOM 3616 N N . VAL B 1 245 ? 24.88860 62.95999 -13.22023 1.000 27.38530 245 VAL B N 1
ATOM 3617 C CA . VAL B 1 245 ? 25.61090 61.70190 -13.38941 1.000 29.99575 245 VAL B CA 1
ATOM 3618 C C . VAL B 1 245 ? 26.79388 61.88880 -14.33990 1.000 32.55577 245 VAL B C 1
ATOM 3619 O O . VAL B 1 245 ? 26.64003 61.84030 -15.56492 1.000 29.96027 245 VAL B O 1
ATOM 3623 N N . SER C 1 12 ? 44.83928 37.87877 56.95941 1.000 17.46166 12 SER C N 1
ATOM 3624 C CA . SER C 1 12 ? 45.26022 36.48584 56.89184 1.000 17.16680 12 SER C CA 1
ATOM 3625 C C . SER C 1 12 ? 44.12202 35.61352 56.37172 1.000 22.31319 12 SER C C 1
ATOM 3626 O O . SER C 1 12 ? 44.25613 34.39522 56.26471 1.000 20.93590 12 SER C O 1
ATOM 3629 N N . TYR C 1 13 ? 43.00310 36.24989 56.03681 1.000 24.05075 13 TYR C N 1
ATOM 3630 C CA . TYR C 1 13 ? 41.84522 35.57408 55.46256 1.000 24.66791 13 TYR C CA 1
ATOM 3631 C C . TYR C 1 13 ? 41.60958 35.99270 54.01252 1.000 25.72373 13 TYR C C 1
ATOM 3632 O O . TYR C 1 13 ? 40.46919 36.14449 53.56974 1.000 23.83704 13 TYR C O 1
ATOM 3641 N N . GLU C 1 14 ? 42.69420 36.17604 53.25995 1.000 27.95516 14 GLU C N 1
ATOM 3642 C CA . GLU C 1 14 ? 42.66899 36.44325 51.82013 1.000 24.47976 14 GLU C CA 1
ATOM 3643 C C . GLU C 1 14 ? 43.53360 35.36800 51.15898 1.000 23.33569 14 GLU C C 1
ATOM 3644 O O . GLU C 1 14 ? 44.72168 35.57846 50.90409 1.000 28.79599 14 GLU C O 1
ATOM 3650 N N . ARG C 1 15 ? 42.93701 34.21390 50.87930 1.000 18.63849 15 ARG C N 1
ATOM 3651 C CA . ARG C 1 15 ? 43.66969 33.02340 50.45737 1.000 23.52731 15 ARG C CA 1
ATOM 3652 C C . ARG C 1 15 ? 43.41520 32.77611 48.97319 1.000 26.52367 15 ARG C C 1
ATOM 3653 O O . ARG C 1 15 ? 42.32627 32.33453 48.58918 1.000 23.36436 15 ARG C O 1
ATOM 3661 N N . GLU C 1 16 ? 44.43897 33.02490 48.14671 1.000 24.67729 16 GLU C N 1
ATOM 3662 C CA . GLU C 1 16 ? 44.24497 33.10288 46.70338 1.000 18.93518 16 GLU C CA 1
ATOM 3663 C C . GLU C 1 16 ? 44.09224 31.73837 46.04174 1.000 19.09987 16 GLU C C 1
ATOM 3664 O O . GLU C 1 16 ? 43.41380 31.63819 45.01779 1.000 21.21513 16 GLU C O 1
ATOM 3666 N N . ASP C 1 17 ? 44.69893 30.68185 46.58700 1.000 18.48995 17 ASP C N 1
ATOM 3667 C CA . ASP C 1 17 ? 44.49231 29.35375 46.01137 1.000 19.36507 17 ASP C CA 1
ATOM 3668 C C . ASP C 1 17 ? 43.07719 28.85163 46.28557 1.000 20.02519 17 ASP C C 1
ATOM 3669 O O . ASP C 1 17 ? 42.40425 28.32069 45.38451 1.000 17.06642 17 ASP C O 1
ATOM 3674 N N . VAL C 1 18 ? 42.60954 29.02010 47.52812 1.000 21.78771 18 VAL C N 1
ATOM 3675 C CA . VAL C 1 18 ? 41.22180 28.70660 47.86094 1.000 18.58537 18 VAL C CA 1
ATOM 3676 C C . VAL C 1 18 ? 40.27863 29.54226 47.00699 1.000 14.74625 18 VAL C C 1
ATOM 3677 O O . VAL C 1 18 ? 39.25081 29.04858 46.52831 1.000 15.17971 18 VAL C O 1
ATOM 3681 N N . GLN C 1 19 ? 40.60892 30.82334 46.81487 1.000 17.43538 19 GLN C N 1
ATOM 3682 C CA . GLN C 1 19 ? 39.78404 31.69114 45.98125 1.000 15.99478 19 GLN C CA 1
ATOM 3683 C C . GLN C 1 19 ? 39.73039 31.19253 44.54395 1.000 19.22859 19 GLN C C 1
ATOM 3684 O O . GLN C 1 19 ? 38.66333 31.18920 43.92771 1.000 18.84803 19 GLN C O 1
ATOM 3690 N N . LYS C 1 20 ? 40.86931 30.77832 43.98585 1.000 18.73901 20 LYS C N 1
ATOM 3691 C CA . LYS C 1 20 ? 40.86755 30.19904 42.64613 1.000 14.96778 20 LYS C CA 1
ATOM 3692 C C . LYS C 1 20 ? 39.89070 29.03599 42.56885 1.000 13.77606 20 LYS C C 1
ATOM 3693 O O . LYS C 1 20 ? 39.02776 28.98472 41.68153 1.000 14.10435 20 LYS C O 1
ATOM 3699 N N . LYS C 1 21 ? 39.97472 28.12218 43.53725 1.000 12.47981 21 LYS C N 1
ATOM 3700 C CA . LYS C 1 21 ? 39.09749 26.94962 43.52366 1.000 16.27676 21 LYS C CA 1
ATOM 3701 C C . LYS C 1 21 ? 37.61806 27.34305 43.62156 1.000 15.36488 21 LYS C C 1
ATOM 3702 O O . LYS C 1 21 ? 36.79006 26.91429 42.80382 1.000 15.12937 21 LYS C O 1
ATOM 3708 N N . THR C 1 22 ? 37.26719 28.17895 44.60485 1.000 16.25134 22 THR C N 1
ATOM 3709 C CA . THR C 1 22 ? 35.85367 28.46314 44.85932 1.000 15.53081 22 THR C CA 1
ATOM 3710 C C . THR C 1 22 ? 35.26239 29.39157 43.79775 1.000 14.59445 22 THR C C 1
ATOM 3711 O O . THR C 1 22 ? 34.10826 29.21082 43.38263 1.000 13.34765 22 THR C O 1
ATOM 3715 N N . PHE C 1 23 ? 36.03304 30.38840 43.34182 1.000 16.55836 23 PHE C N 1
ATOM 3716 C CA . PHE C 1 23 ? 35.58732 31.24583 42.24721 1.000 12.81298 23 PHE C CA 1
ATOM 3717 C C . PHE C 1 23 ? 35.37409 30.43665 40.97396 1.000 16.86169 23 PHE C C 1
ATOM 3718 O O . PHE C 1 23 ? 34.42924 30.69533 40.21513 1.000 16.15349 23 PHE C O 1
ATOM 3726 N N . THR C 1 24 ? 36.24552 29.45471 40.71259 1.000 15.66591 24 THR C N 1
ATOM 3727 C CA . THR C 1 24 ? 36.03953 28.60971 39.54446 1.000 16.17115 24 THR C CA 1
ATOM 3728 C C . THR C 1 24 ? 34.76680 27.78936 39.69472 1.000 16.43750 24 THR C C 1
ATOM 3729 O O . THR C 1 24 ? 34.02220 27.60381 38.72467 1.000 17.33852 24 THR C O 1
ATOM 3733 N N . LYS C 1 25 ? 34.49858 27.29601 40.90741 1.000 16.04044 25 LYS C N 1
ATOM 3734 C CA . LYS C 1 25 ? 33.25348 26.56628 41.14096 1.000 16.97519 25 LYS C CA 1
ATOM 3735 C C . LYS C 1 25 ? 32.03179 27.44929 40.89265 1.000 14.28735 25 LYS C C 1
ATOM 3736 O O . LYS C 1 25 ? 31.03249 26.99017 40.33232 1.000 21.15929 25 LYS C O 1
ATOM 3742 N N . TRP C 1 26 ? 32.10113 28.72657 41.26668 1.000 13.84291 26 TRP C N 1
ATOM 3743 C CA . TRP C 1 26 ? 30.97791 29.62854 40.99635 1.000 13.93491 26 TRP C CA 1
ATOM 3744 C C . TRP C 1 26 ? 30.80161 29.87264 39.49586 1.000 19.22589 26 TRP C C 1
ATOM 3745 O O . TRP C 1 26 ? 29.67474 29.83351 38.97109 1.000 15.49865 26 TRP C O 1
ATOM 3756 N N . VAL C 1 27 ? 31.90367 30.16881 38.79708 1.000 17.18723 27 VAL C N 1
ATOM 3757 C CA . VAL C 1 27 ? 31.84945 30.36339 37.34637 1.000 15.99028 27 VAL C CA 1
ATOM 3758 C C . VAL C 1 27 ? 31.21268 29.15167 36.67551 1.000 15.73869 27 VAL C C 1
ATOM 3759 O O . VAL C 1 27 ? 30.32764 29.27599 35.81587 1.000 17.50241 27 VAL C O 1
ATOM 3763 N N . ASN C 1 28 ? 31.63910 27.95534 37.08256 1.000 14.55002 28 ASN C N 1
ATOM 3764 C CA . ASN C 1 28 ? 31.10449 26.73927 36.48615 1.000 17.88769 28 ASN C CA 1
ATOM 3765 C C . ASN C 1 28 ? 29.66271 26.48562 36.91086 1.000 20.85639 28 ASN C C 1
ATOM 3766 O O . ASN C 1 28 ? 28.91145 25.84547 36.17311 1.000 22.56353 28 ASN C O 1
ATOM 3771 N N . ALA C 1 29 ? 29.25131 26.98577 38.07880 1.000 21.08318 29 ALA C N 1
ATOM 3772 C CA . ALA C 1 29 ? 27.84108 26.91676 38.44676 1.000 22.36392 29 ALA C CA 1
ATOM 3773 C C . ALA C 1 29 ? 26.98875 27.75974 37.50624 1.000 19.39247 29 ALA C C 1
ATOM 3774 O O . ALA C 1 29 ? 25.90659 27.33377 37.08430 1.000 22.76970 29 ALA C O 1
ATOM 3776 N N . GLN C 1 30 ? 27.46418 28.95866 37.16160 1.000 19.35381 30 GLN C N 1
ATOM 3777 C CA . GLN C 1 30 ? 26.76915 29.75879 36.15197 1.000 17.72257 30 GLN C CA 1
ATOM 3778 C C . GLN C 1 30 ? 26.70241 29.01172 34.82243 1.000 22.62003 30 GLN C C 1
ATOM 3779 O O . GLN C 1 30 ? 25.63183 28.89356 34.20130 1.000 26.20419 30 GLN C O 1
ATOM 3785 N N . PHE C 1 31 ? 27.84061 28.46029 34.39082 1.000 21.02656 31 PHE C N 1
ATOM 3786 C CA . PHE C 1 31 ? 27.86505 27.74354 33.12031 1.000 22.88304 31 PHE C CA 1
ATOM 3787 C C . PHE C 1 31 ? 26.91756 26.55006 33.14811 1.000 27.53435 31 PHE C C 1
ATOM 3788 O O . PHE C 1 31 ? 26.32424 26.20506 32.11929 1.000 30.15985 31 PHE C O 1
ATOM 3796 N N . SER C 1 32 ? 26.77507 25.90200 34.30913 1.000 27.36765 32 SER C N 1
ATOM 3797 C CA . SER C 1 32 ? 25.80798 24.81932 34.45408 1.000 22.98590 32 SER C CA 1
ATOM 3798 C C . SER C 1 32 ? 24.37886 25.33421 34.32588 1.000 25.07828 32 SER C C 1
ATOM 3799 O O . 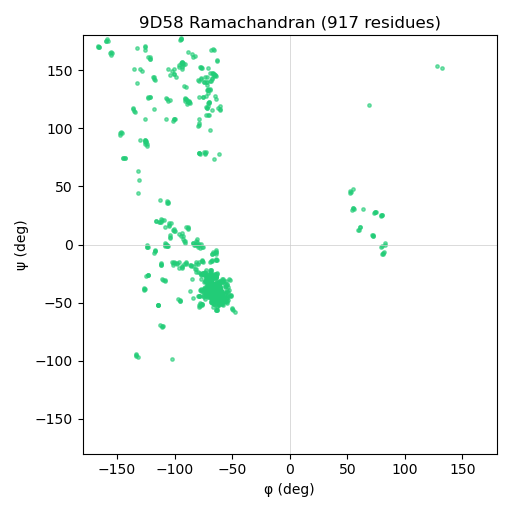SER C 1 32 ? 23.53192 24.67502 33.71169 1.000 29.07501 32 SER C O 1
ATOM 3802 N N . LYS C 1 33 ? 24.08486 26.50421 34.90690 1.000 23.91805 33 LYS C N 1
ATOM 3803 C CA . LYS C 1 33 ? 22.76664 27.09533 34.68721 1.000 26.74205 33 LYS C CA 1
ATOM 3804 C C . LYS C 1 33 ? 22.49285 27.29812 33.20748 1.000 31.40293 33 LYS C C 1
ATOM 3805 O O . LYS C 1 33 ? 21.34026 27.19409 32.76915 1.000 28.96460 33 LYS C O 1
ATOM 3811 N N . PHE C 1 34 ? 23.53264 27.56292 32.41410 1.000 29.53160 34 PHE C N 1
ATOM 3812 C CA . PHE C 1 34 ? 23.31324 27.83180 30.99772 1.000 28.80212 34 PHE C CA 1
ATOM 3813 C C . PHE C 1 34 ? 23.88650 26.75194 30.08247 1.000 28.65233 34 PHE C C 1
ATOM 3814 O O . PHE C 1 34 ? 24.06817 26.99171 28.88551 1.000 35.37495 34 PHE C O 1
ATOM 3822 N N . GLY C 1 35 ? 24.14758 25.56139 30.61640 1.000 27.69689 35 GLY C N 1
ATOM 3823 C CA . GLY C 1 35 ? 24.58931 24.42304 29.82971 1.000 28.90172 35 GLY C CA 1
ATOM 3824 C C . GLY C 1 35 ? 25.88187 24.59443 29.05635 1.000 31.87397 35 GLY C C 1
ATOM 3825 O O . GLY C 1 35 ? 26.21440 23.75965 28.20926 1.000 34.82681 35 GLY C O 1
ATOM 3826 N N . LYS C 1 36 ? 26.63404 25.64681 29.34948 1.000 30.92211 36 LYS C N 1
ATOM 3827 C CA . LYS C 1 36 ? 27.86540 25.92079 28.62808 1.000 26.73148 36 LYS C CA 1
ATOM 3828 C C . LYS C 1 36 ? 29.02270 25.13875 29.24076 1.000 29.98306 36 LYS C C 1
ATOM 3829 O O . LYS C 1 36 ? 28.93145 24.61901 30.35618 1.000 26.19266 36 LYS C O 1
ATOM 3833 N N . GLN C 1 37 ? 30.11553 25.04868 28.48318 1.000 24.80389 37 GLN C N 1
ATOM 3834 C CA . GLN C 1 37 ? 31.24303 24.21787 28.88335 1.000 20.43147 37 GLN C CA 1
ATOM 3835 C C . GLN C 1 37 ? 31.92487 24.78763 30.12157 1.000 20.55244 37 GLN C C 1
ATOM 3836 O O . GLN C 1 37 ? 32.05753 26.00385 30.27704 1.000 24.11792 37 GLN C O 1
ATOM 3838 N N . HIS C 1 38 ? 32.35991 23.89607 31.00517 1.000 22.25884 38 HIS C N 1
ATOM 3839 C CA . HIS C 1 38 ? 33.07385 24.30072 32.20482 1.000 23.56328 38 HIS C CA 1
ATOM 3840 C C . HIS C 1 38 ? 34.51190 24.68003 31.87983 1.000 25.22317 38 HIS C C 1
ATOM 3841 O O . HIS C 1 38 ? 35.10589 24.18680 30.91643 1.000 24.77975 38 HIS C O 1
ATOM 3848 N N . ILE C 1 39 ? 35.07135 25.57037 32.69567 1.000 23.89857 39 ILE C N 1
ATOM 3849 C CA . ILE C 1 39 ? 36.49441 25.87097 32.63694 1.000 20.18533 39 ILE C CA 1
ATOM 3850 C C . ILE C 1 39 ? 37.20440 25.03403 33.68887 1.000 22.21721 39 ILE C C 1
ATOM 3851 O O . ILE C 1 39 ? 36.62201 24.64880 34.70922 1.000 22.16108 39 ILE C O 1
ATOM 3856 N N . GLU C 1 40 ? 38.47669 24.73869 33.43423 1.000 18.50485 40 GLU C N 1
ATOM 3857 C CA . GLU C 1 40 ? 39.27593 23.91537 34.32958 1.000 19.69051 40 GLU C CA 1
ATOM 3858 C C . GLU C 1 40 ? 40.37471 24.68857 35.03642 1.000 22.57161 40 GLU C C 1
ATOM 3859 O O . GLU C 1 40 ? 40.73931 24.33237 36.15777 1.000 28.64084 40 GLU C O 1
ATOM 3861 N N . ASN C 1 41 ? 40.90518 25.73721 34.41186 1.000 20.16649 41 ASN C N 1
ATOM 3862 C CA . ASN C 1 41 ? 41.98005 26.53880 34.98313 1.000 18.15990 41 ASN C CA 1
ATOM 3863 C C . ASN C 1 41 ? 41.61665 28.00141 34.78909 1.000 19.01736 41 ASN C C 1
ATOM 3864 O O . ASN C 1 41 ? 41.56601 28.48831 33.65560 1.000 18.08430 41 ASN C O 1
ATOM 3869 N N . LEU C 1 42 ? 41.37564 28.69917 35.90047 1.000 18.94127 42 LEU C N 1
ATOM 3870 C CA . LEU C 1 42 ? 40.93570 30.08593 35.83244 1.000 14.43169 42 LEU C CA 1
ATOM 3871 C C . LEU C 1 42 ? 42.01870 31.00261 35.28132 1.000 15.17832 42 LEU C C 1
ATOM 3872 O O . LEU C 1 42 ? 41.70342 32.05162 34.70624 1.000 13.94148 42 LEU C O 1
ATOM 3877 N N . PHE C 1 43 ? 43.28975 30.63796 35.44447 1.000 16.61435 43 PHE C N 1
ATOM 3878 C CA . PHE C 1 43 ? 44.38699 31.51505 35.05427 1.000 17.22777 43 PHE C CA 1
ATOM 3879 C C . PHE C 1 43 ? 44.85097 31.28580 33.62016 1.000 17.23015 43 PHE C C 1
ATOM 3880 O O . PHE C 1 43 ? 45.76969 31.97309 33.16276 1.000 17.27205 43 PHE C O 1
ATOM 3888 N N . SER C 1 44 ? 44.22160 30.38449 32.90035 1.000 16.90187 44 SER C N 1
ATOM 3889 C CA . SER C 1 44 ? 44.49490 30.15316 31.48713 1.000 16.57499 44 SER C CA 1
ATOM 3890 C C . SER C 1 44 ? 43.24678 30.23743 30.62490 1.000 16.81762 44 SER C C 1
ATOM 3891 O O . SER C 1 44 ? 43.31417 30.76178 29.51214 1.000 14.36488 44 SER C O 1
ATOM 3894 N N . ASP C 1 45 ? 42.10790 29.74155 31.11517 1.000 20.30776 45 ASP C N 1
ATOM 3895 C CA . ASP C 1 45 ? 40.90646 29.57140 30.30533 1.000 18.54352 45 ASP C CA 1
ATOM 389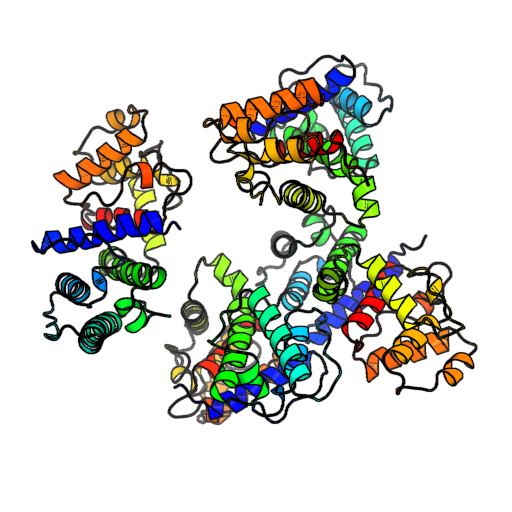6 C C . ASP C 1 45 ? 40.12372 30.86050 30.10318 1.000 14.85751 45 ASP C C 1
ATOM 3897 O O . ASP C 1 45 ? 39.08695 30.82730 29.43539 1.000 18.74656 45 ASP C O 1
ATOM 3902 N N . LEU C 1 46 ? 40.57568 31.98433 30.65424 1.000 12.80799 46 LEU C N 1
ATOM 3903 C CA . LEU C 1 46 ? 39.92184 33.26207 30.42129 1.000 13.23057 46 LEU C CA 1
ATOM 3904 C C . LEU C 1 46 ? 40.72233 34.20080 29.52744 1.000 12.18713 46 LEU C C 1
ATOM 3905 O O . LEU C 1 46 ? 40.24832 35.29998 29.23697 1.000 12.74971 46 LEU C O 1
ATOM 3910 N N . GLN C 1 47 ? 41.91172 33.80000 29.07013 1.000 18.81448 47 GLN C N 1
ATOM 3911 C CA . GLN C 1 47 ? 42.80021 34.75227 28.40303 1.000 14.40083 47 GLN C CA 1
ATOM 3912 C C . GLN C 1 47 ? 42.25885 35.18726 27.04507 1.000 12.96582 47 GLN C C 1
ATOM 3913 O O . GLN C 1 47 ? 42.36807 36.36258 26.68020 1.000 12.68918 47 GLN C O 1
ATOM 3919 N N . ASP C 1 48 ? 41.67049 34.26668 26.28071 1.000 16.57284 48 ASP C N 1
ATOM 3920 C CA . ASP C 1 48 ? 41.20226 34.64997 24.95434 1.000 16.52071 48 ASP C CA 1
ATOM 3921 C C . ASP C 1 48 ? 39.91376 35.46794 24.98776 1.000 20.45482 48 ASP C C 1
ATOM 3922 O O . ASP C 1 48 ? 39.44564 35.89142 23.92618 1.000 16.58828 48 ASP C O 1
ATOM 3927 N N . GLY C 1 49 ? 39.33646 35.69723 26.17126 1.000 20.70480 49 GLY C N 1
ATOM 3928 C CA . GLY C 1 49 ? 38.20764 36.58920 26.34577 1.000 15.35530 49 GLY C CA 1
ATOM 3929 C C . GLY C 1 49 ? 36.85350 36.02051 25.98697 1.000 13.91393 49 GLY C C 1
ATOM 3930 O O . GLY C 1 49 ? 35.84852 36.72624 26.13979 1.000 20.37701 49 GLY C O 1
ATOM 3931 N N . ARG C 1 50 ? 36.78737 34.77814 25.51296 1.000 16.56479 50 ARG C N 1
ATOM 3932 C CA . ARG C 1 50 ? 35.52388 34.21722 25.04406 1.000 16.48569 50 ARG C CA 1
ATOM 3933 C C . ARG C 1 50 ? 34.64535 33.75571 26.20240 1.000 16.65130 50 ARG C C 1
ATOM 3934 O O . ARG C 1 50 ? 33.47157 34.13386 26.28984 1.000 18.47140 50 ARG C O 1
ATOM 3942 N N . ARG C 1 51 ? 35.19553 32.93623 27.10130 1.000 19.55011 51 ARG C N 1
ATOM 3943 C CA . ARG C 1 51 ? 34.39612 32.41006 28.20310 1.000 18.38442 51 ARG C CA 1
ATOM 3944 C C . ARG C 1 51 ? 33.95978 33.51456 29.15680 1.000 17.51015 51 ARG C C 1
ATOM 3945 O O . ARG C 1 51 ? 32.91267 33.39620 29.80320 1.000 19.20708 51 ARG C O 1
ATOM 3953 N N . LEU C 1 52 ? 34.74058 34.58972 29.26001 1.000 14.52275 52 LEU C N 1
ATOM 3954 C CA . LEU C 1 52 ? 34.28562 35.75829 30.00389 1.000 16.46933 52 LEU C CA 1
ATOM 3955 C C . LEU C 1 52 ? 33.02296 36.34111 29.37717 1.000 20.43296 52 LEU C C 1
ATOM 3956 O O . LEU C 1 52 ? 32.08148 36.72319 30.08744 1.000 19.81978 52 LEU C O 1
ATOM 3961 N N . LEU C 1 53 ? 32.98396 36.41793 28.04362 1.000 17.28603 53 LEU C N 1
ATOM 3962 C CA . LEU C 1 53 ? 31.77178 36.87711 27.37427 1.000 19.42314 53 LEU C CA 1
ATOM 3963 C C . LEU C 1 53 ? 30.61727 35.90880 27.59714 1.000 16.68063 53 LEU C C 1
ATOM 3964 O O . LEU C 1 53 ? 29.47602 36.34052 27.74930 1.000 20.03744 53 LEU C O 1
ATOM 3969 N N . ASP C 1 54 ? 30.88688 34.60127 27.60455 1.000 14.26513 54 ASP C N 1
ATOM 3970 C CA . ASP C 1 54 ? 29.84613 33.62794 27.94005 1.000 17.57838 54 ASP C CA 1
ATOM 3971 C C . ASP C 1 54 ? 29.26170 33.90404 29.32349 1.000 22.90356 54 ASP C C 1
ATOM 3972 O O . ASP C 1 54 ? 28.03655 33.90109 29.51537 1.000 17.58836 54 ASP C O 1
ATOM 3977 N N . LEU C 1 55 ? 30.13923 34.14205 30.30216 1.000 22.03007 55 LEU C N 1
ATOM 3978 C CA . LEU C 1 55 ? 29.70483 34.42756 31.66467 1.000 18.84698 55 LEU C CA 1
ATOM 3979 C C . LEU C 1 55 ? 28.84016 35.68052 31.71503 1.000 17.25562 55 LEU C C 1
ATOM 3980 O O . LEU C 1 55 ? 27.76168 35.68589 32.32514 1.000 18.66155 55 LEU C O 1
ATOM 3985 N N . LEU C 1 56 ? 29.29221 36.75299 31.06178 1.000 15.23575 56 LEU C N 1
ATOM 3986 C CA . LEU C 1 56 ? 28.53344 37.99893 31.09374 1.000 18.00701 56 LEU C CA 1
ATOM 3987 C C . LEU C 1 56 ? 27.24075 37.90699 30.28519 1.000 21.54238 56 LEU C C 1
ATOM 3988 O O . LEU C 1 56 ? 26.25882 38.58089 30.61473 1.000 19.09556 56 LEU C O 1
ATOM 3993 N N . GLU C 1 57 ? 27.21187 37.07307 29.24386 1.000 18.96179 57 GLU C N 1
ATOM 3994 C CA . GLU C 1 57 ? 25.96616 36.79033 28.54029 1.000 19.56976 57 GLU C CA 1
ATOM 3995 C C . GLU C 1 57 ? 24.96278 36.13903 29.47780 1.000 19.08770 57 GLU C C 1
ATOM 3996 O O . GLU C 1 57 ? 23.79752 36.54606 29.54322 1.000 19.90142 57 GLU C O 1
ATOM 4002 N N . GLY C 1 58 ? 25.40174 35.11221 30.20626 1.000 21.82226 58 GLY C N 1
ATOM 4003 C CA . GLY C 1 58 ? 24.51932 34.47801 31.17381 1.000 23.28116 58 GLY C CA 1
ATOM 4004 C C . GLY C 1 58 ? 24.02413 35.43792 32.24204 1.000 21.14946 58 GLY C C 1
ATOM 4005 O O . GLY C 1 58 ? 22.85351 35.39977 32.62886 1.000 21.37129 58 GLY C O 1
ATOM 4006 N N . LEU C 1 59 ? 24.90220 36.32194 32.72505 1.000 20.62285 59 LEU C N 1
ATOM 4007 C CA . LEU C 1 59 ? 24.52102 37.18484 33.84389 1.000 23.01291 59 LEU C CA 1
ATOM 4008 C C . LEU C 1 59 ? 23.62937 38.34562 33.41210 1.000 20.56326 59 LEU C C 1
ATOM 4009 O O . LEU C 1 59 ? 22.68830 38.70342 34.12884 1.000 20.46031 59 LEU C O 1
ATOM 4014 N N . THR C 1 60 ? 23.90304 38.95407 32.26088 1.000 18.40992 60 THR C N 1
ATOM 4015 C CA . THR C 1 60 ? 23.12118 40.09563 31.80595 1.000 17.32929 60 THR C CA 1
ATOM 4016 C C . THR C 1 60 ? 21.92506 39.70420 30.94684 1.000 16.34647 60 THR C C 1
ATOM 4017 O O . THR C 1 60 ? 21.04214 40.54136 30.73706 1.000 15.57109 60 THR C O 1
ATOM 4021 N N . GLY C 1 61 ? 21.87929 38.46836 30.44601 1.000 15.98309 61 GLY C N 1
ATOM 4022 C CA . GLY C 1 61 ? 20.85843 38.04895 29.50330 1.000 18.17296 61 GLY C CA 1
ATOM 4023 C C . GLY C 1 61 ? 20.99550 38.60994 28.10468 1.000 22.20066 61 GLY C C 1
ATOM 4024 O O . GLY C 1 61 ? 20.07888 38.43607 27.29466 1.000 19.52542 61 GLY C O 1
ATOM 4025 N N . GLN C 1 62 ? 22.10061 39.29207 27.79984 1.000 21.38259 62 GLN C N 1
ATOM 4026 C CA . GLN C 1 62 ? 22.34073 39.88633 26.49227 1.000 19.69875 62 GLN C CA 1
ATOM 4027 C C . GLN C 1 62 ? 23.27526 39.02485 25.64696 1.000 21.44112 62 GLN C C 1
ATOM 4028 O O . GLN C 1 62 ? 24.19895 38.38718 26.15862 1.000 20.31613 62 GLN C O 1
ATOM 4034 N N . LYS C 1 63 ? 23.04142 39.04018 24.33470 1.000 20.33583 63 LYS C N 1
ATOM 4035 C CA . LYS C 1 63 ? 23.95939 38.42383 23.38316 1.000 21.15215 63 LYS C CA 1
ATOM 4036 C C . LYS C 1 63 ? 25.18720 39.31298 23.21104 1.000 16.85378 63 LYS C C 1
ATOM 4037 O O . LYS C 1 63 ? 25.06629 40.50953 22.92801 1.000 16.81524 63 LYS C O 1
ATOM 4043 N N . LEU C 1 64 ? 26.37097 38.72685 23.39259 1.000 20.13752 64 LEU C N 1
ATOM 4044 C CA . LEU C 1 64 ? 27.64600 39.43723 23.28686 1.000 21.41056 64 LEU C CA 1
ATOM 4045 C C . LEU C 1 64 ? 28.49912 38.69305 22.26987 1.000 20.65644 64 LEU C C 1
ATOM 4046 O O . LEU C 1 64 ? 29.25200 37.77224 22.62955 1.000 20.64646 64 LEU C O 1
ATOM 4051 N N . PRO C 1 65 ? 28.40329 39.04376 20.98854 1.000 17.41851 65 PRO C N 1
ATOM 4052 C CA . PRO C 1 65 ? 29.09833 38.25788 19.96561 1.000 22.08715 65 PRO C CA 1
ATOM 4053 C C . PRO C 1 65 ? 30.60385 38.33866 20.15815 1.000 18.64264 65 PRO C C 1
ATOM 4054 O O . PRO C 1 65 ? 31.14603 39.35913 20.58913 1.000 16.22728 65 PRO C O 1
ATOM 4058 N N . LYS C 1 66 ? 31.27379 37.23299 19.86128 1.000 22.43525 66 LYS C N 1
ATOM 4059 C CA . LYS C 1 66 ? 32.71296 37.14865 20.04482 1.000 22.84607 66 LYS C CA 1
ATOM 4060 C C . LYS C 1 66 ? 33.43098 37.50171 18.74818 1.000 23.48716 66 LYS C C 1
ATOM 4061 O O . LYS C 1 66 ? 32.89327 37.33389 17.65057 1.000 21.33743 66 LYS C O 1
ATOM 4067 N N . GLU C 1 67 ? 34.65602 38.00051 18.88575 1.000 22.88835 67 GLU C N 1
ATOM 4068 C CA . GLU C 1 67 ? 35.48770 38.24081 17.71668 1.000 21.18696 67 GLU C CA 1
ATOM 4069 C C . GLU C 1 67 ? 35.96113 36.92173 17.12431 1.000 23.47793 67 GLU C C 1
ATOM 4070 O O . GLU C 1 67 ? 36.23338 35.95716 17.84529 1.000 24.01929 67 GLU C O 1
ATOM 4076 N N . LYS C 1 68 ? 36.05598 36.87608 15.80167 1.000 21.50554 68 LYS C N 1
ATOM 4077 C CA . LYS C 1 68 ? 36.57638 35.69538 15.13471 1.000 25.62480 68 LYS C CA 1
ATOM 4078 C C . LYS C 1 68 ? 38.08517 35.82880 14.98359 1.000 26.94237 68 LYS C C 1
ATOM 4079 O O . LYS C 1 68 ? 38.59082 36.88490 14.59273 1.000 29.34661 68 LYS C O 1
ATOM 4085 N N . GLY C 1 69 ? 38.79842 34.75368 15.28914 1.000 28.61929 69 GLY C N 1
ATOM 4086 C CA . GLY C 1 69 ? 40.24846 34.75187 15.20772 1.000 30.44408 69 GLY C CA 1
ATOM 4087 C C . GLY C 1 69 ? 40.89229 34.27583 16.49508 1.000 38.28435 69 GLY C C 1
ATOM 4088 O O . GLY C 1 69 ? 40.33039 34.40141 17.58623 1.000 36.48720 69 GLY C O 1
ATOM 4089 N N . SER C 1 70 ? 42.10511 33.73512 16.36586 1.000 41.26712 70 SER C N 1
ATOM 4090 C CA . SER C 1 70 ? 42.83726 33.14825 17.48016 1.000 37.01784 70 SER C CA 1
ATOM 4091 C C . SER C 1 70 ? 44.07775 33.95138 17.86028 1.000 33.99513 70 SER C C 1
ATOM 4092 O O . SER C 1 70 ? 45.00386 33.39883 18.46197 1.000 36.76973 70 SER C O 1
ATOM 4094 N N . THR C 1 71 ? 44.12951 35.23304 17.50911 1.000 27.52503 71 THR C N 1
ATOM 4095 C CA . THR C 1 71 ? 45.28445 36.05724 17.81989 1.000 28.78026 71 THR C CA 1
ATOM 4096 C C . THR C 1 71 ? 45.05964 36.82252 19.12209 1.000 31.71513 71 THR C C 1
ATOM 4097 O O . THR C 1 71 ? 43.99627 36.75883 19.74288 1.000 33.81863 71 THR C O 1
ATOM 4101 N N . ARG C 1 72 ? 46.09636 37.54569 19.54769 1.000 26.95577 72 ARG C N 1
ATOM 4102 C CA . ARG C 1 72 ? 46.02494 38.28314 20.80339 1.000 27.48795 72 ARG C CA 1
ATOM 4103 C C . ARG C 1 72 ? 45.13363 39.51549 20.70010 1.000 25.75730 72 ARG C C 1
ATOM 4104 O O . ARG C 1 72 ? 44.48401 39.88841 21.68476 1.000 20.76895 72 ARG C O 1
ATOM 4112 N N . VAL C 1 73 ? 45.08376 40.15651 19.52651 1.000 24.79547 73 VAL C N 1
ATOM 4113 C CA . VAL C 1 73 ? 44.25834 41.35345 19.37107 1.000 23.52269 73 VAL C CA 1
ATOM 4114 C C . VAL C 1 73 ? 42.77993 41.00971 19.47356 1.000 24.67343 73 VAL C C 1
ATOM 4115 O O . VAL C 1 73 ? 41.98942 41.79304 20.01207 1.000 21.70649 73 VAL C O 1
ATOM 4119 N N . HIS C 1 74 ? 42.38512 39.82991 18.99113 1.000 24.17471 74 HIS C N 1
ATOM 4120 C CA . HIS C 1 74 ? 40.98425 39.43465 19.05998 1.000 21.63642 74 HIS C CA 1
ATOM 4121 C C . HIS C 1 74 ? 40.57473 39.13709 20.49848 1.000 20.90037 74 HIS C C 1
ATOM 4122 O O . HIS C 1 74 ? 39.47600 39.51176 20.93133 1.000 18.43369 74 HIS C O 1
ATOM 4129 N N . ALA C 1 75 ? 41.45714 38.47487 21.25351 1.000 20.94320 75 ALA C N 1
ATOM 4130 C CA . ALA C 1 75 ? 41.23980 38.28695 22.68478 1.000 19.83801 75 ALA C CA 1
ATOM 4131 C C . ALA C 1 75 ? 41.14282 39.62299 23.41042 1.000 17.58389 75 ALA C C 1
ATOM 4132 O O . ALA C 1 75 ? 40.29302 39.80169 24.29296 1.000 19.76423 75 ALA C O 1
ATOM 4134 N N . LEU C 1 76 ? 42.00708 40.57594 23.05422 1.000 17.67708 76 LEU C N 1
ATOM 4135 C CA . LEU C 1 76 ? 41.96186 41.88384 23.69593 1.000 14.61420 76 LEU C CA 1
ATOM 4136 C C . LEU C 1 76 ? 40.66627 42.61038 23.36999 1.000 18.08689 76 LEU C C 1
ATOM 4137 O O . LEU C 1 76 ? 40.11021 43.30809 24.22119 1.000 16.71073 76 LEU C O 1
ATOM 4139 N N . ASN C 1 77 ? 40.15820 42.43631 22.14908 1.000 19.29396 77 ASN C N 1
ATOM 4140 C CA . ASN C 1 77 ? 38.88385 43.04331 21.77942 1.000 19.12113 77 ASN C CA 1
ATOM 4141 C C . ASN C 1 77 ? 37.73394 42.43141 22.56962 1.000 15.77218 77 ASN C C 1
ATOM 4142 O O . ASN C 1 77 ? 36.84954 43.15262 23.05096 1.000 18.97205 77 ASN C O 1
ATOM 4147 N N . ASN C 1 78 ? 37.72646 41.10094 22.69957 1.000 16.45328 78 ASN C N 1
ATOM 4148 C CA . ASN C 1 78 ? 36.72214 40.42932 23.52455 1.000 19.17488 78 ASN C CA 1
ATOM 4149 C C . ASN C 1 78 ? 36.74627 40.94894 24.95927 1.000 19.91091 78 ASN C C 1
ATOM 4150 O O . ASN C 1 78 ? 35.69807 41.26639 25.53911 1.000 16.43190 78 ASN C O 1
ATOM 4155 N N . VAL C 1 79 ? 37.94068 41.03541 25.55271 1.000 16.63126 79 VAL C N 1
ATOM 4156 C CA . VAL C 1 79 ? 38.02617 41.46450 26.94476 1.000 17.43844 79 VAL C CA 1
ATOM 4157 C C . VAL C 1 79 ? 37.63792 42.93084 27.07717 1.000 19.96656 79 VAL C C 1
ATOM 4158 O O . VAL C 1 79 ? 37.03024 43.32903 28.07837 1.000 20.01254 79 VAL C O 1
ATOM 4162 N N . ASN C 1 80 ? 37.95509 43.75675 26.07567 1.000 18.32574 80 ASN C N 1
ATOM 4163 C CA . ASN C 1 80 ? 37.49991 45.14249 26.09741 1.000 18.79591 80 ASN C CA 1
ATOM 4164 C C . ASN C 1 80 ? 35.97987 45.21623 26.07343 1.000 20.31774 80 ASN C C 1
ATOM 4165 O O . ASN C 1 80 ? 35.38211 46.02878 26.78547 1.000 20.22366 80 ASN C O 1
ATOM 4170 N N . LYS C 1 81 ? 35.34015 44.37635 25.25502 1.000 19.04435 81 LYS C N 1
ATOM 4171 C CA . LYS C 1 81 ? 33.87958 44.32869 25.22507 1.000 22.50303 81 LYS C CA 1
ATOM 4172 C C . LYS C 1 81 ? 33.32168 43.93993 26.59155 1.000 20.09603 81 LYS C C 1
ATOM 4173 O O . LYS C 1 81 ? 32.36525 44.55113 27.08869 1.000 21.80803 81 LYS C O 1
ATOM 4179 N N . ALA C 1 82 ? 33.91733 42.91942 27.21285 1.000 19.37716 82 ALA C N 1
ATOM 4180 C CA . ALA C 1 82 ? 33.48737 42.50217 28.54593 1.000 19.15302 82 ALA C CA 1
ATOM 4181 C C . ALA C 1 82 ? 33.63789 43.63531 29.55655 1.000 20.55816 82 ALA C C 1
ATOM 4182 O O . ALA C 1 82 ? 32.74845 43.86347 30.38715 1.000 19.36628 82 ALA C O 1
ATOM 4184 N N . LEU C 1 83 ? 34.76022 44.35643 29.50005 1.000 19.88568 83 LEU C N 1
ATOM 4185 C CA . LEU C 1 83 ? 34.99309 45.45217 30.43364 1.000 15.74459 83 LEU C CA 1
ATOM 4186 C C . LEU C 1 83 ? 34.00582 46.59297 30.21435 1.000 20.88683 83 LEU C C 1
ATOM 4187 O O . LEU C 1 83 ? 33.54570 47.21133 31.18325 1.000 19.67507 83 LEU C O 1
ATOM 4192 N N . ARG C 1 84 ? 33.65543 46.88323 28.95493 1.000 19.80715 84 ARG C N 1
ATOM 4193 C CA . ARG C 1 84 ? 32.63448 47.90039 28.70865 1.000 22.48832 84 ARG C CA 1
ATOM 4194 C C . ARG C 1 84 ? 31.28468 47.45541 29.24926 1.000 19.84680 84 ARG C C 1
ATOM 4195 O O . ARG C 1 84 ? 30.53606 48.26706 29.79861 1.000 22.92969 84 ARG C O 1
ATOM 4203 N N . VAL C 1 85 ? 30.95496 46.16967 29.10594 1.000 18.34252 85 VAL C N 1
ATOM 4204 C CA . VAL C 1 85 ? 29.68743 45.67861 29.64589 1.000 23.05650 85 VAL C CA 1
ATOM 4205 C C . VAL C 1 85 ? 29.66227 45.83968 31.15846 1.000 22.01220 85 VAL C C 1
ATOM 4206 O O . VAL C 1 85 ? 28.66986 46.30498 31.73748 1.000 21.15675 85 VAL C O 1
ATOM 4210 N N . LEU C 1 86 ? 30.76073 45.47052 31.81920 1.000 23.18065 86 LEU C N 1
ATOM 4211 C CA . LEU C 1 86 ? 30.84685 45.62232 33.26805 1.000 20.55243 86 LEU C CA 1
ATOM 4212 C C . LEU C 1 86 ? 30.70514 47.08464 33.68320 1.000 21.92515 86 LEU C C 1
ATOM 4213 O O . LEU C 1 86 ? 29.94925 47.40578 34.60714 1.000 22.16844 86 LEU C O 1
ATOM 4218 N N . GLN C 1 87 ? 31.41350 47.99185 33.00466 1.000 18.52296 87 GLN C N 1
ATOM 4219 C CA . GLN C 1 87 ? 31.29408 49.40741 33.34584 1.000 20.39091 87 GLN C CA 1
ATOM 4220 C C . GLN C 1 87 ? 29.87755 49.92335 33.10800 1.000 24.38261 87 GLN C C 1
ATOM 4221 O O . GLN C 1 87 ? 29.35993 50.71873 33.90152 1.000 22.89708 87 GLN C O 1
ATOM 4223 N N . ASN C 1 88 ? 29.22805 49.47140 32.02799 1.000 26.09050 88 ASN C N 1
ATOM 4224 C CA . ASN C 1 88 ? 27.85031 49.87435 31.75238 1.000 24.66118 88 ASN C CA 1
ATOM 4225 C C . ASN C 1 88 ? 26.89015 49.33501 32.80112 1.000 24.83841 88 ASN C C 1
ATOM 4226 O O . ASN C 1 88 ? 25.81982 49.91527 33.01671 1.000 29.92703 88 ASN C O 1
ATOM 4231 N N . ASN C 1 89 ? 27.23861 48.22253 33.44192 1.000 22.77909 89 ASN C N 1
ATOM 4232 C CA . ASN C 1 89 ? 26.45118 47.69532 34.54420 1.000 20.41782 89 ASN C CA 1
ATOM 4233 C C . ASN C 1 89 ? 26.87047 48.28456 35.88349 1.000 24.32836 89 ASN C C 1
ATOM 4234 O O . ASN C 1 89 ? 26.50006 47.74183 36.92940 1.000 28.11470 89 ASN C O 1
ATOM 4239 N N . ASN C 1 90 ? 27.64112 49.37515 35.86644 1.000 22.80460 90 ASN C N 1
ATOM 4240 C CA . ASN C 1 90 ? 28.11427 50.04676 37.07670 1.000 24.56484 90 ASN C CA 1
ATOM 4241 C C . ASN C 1 90 ? 28.83917 49.07735 38.00127 1.000 26.74905 90 ASN C C 1
ATOM 4242 O O . ASN C 1 90 ? 28.84663 49.24990 39.22387 1.000 28.02801 90 ASN C O 1
ATOM 4244 N N . VAL C 1 91 ? 29.47225 48.05792 37.41953 1.000 22.89372 91 VAL C N 1
ATOM 4245 C CA . VAL C 1 91 ? 30.21198 47.09709 38.22180 1.000 23.14121 91 VAL C CA 1
ATOM 4246 C C . VAL C 1 91 ? 31.46096 47.76894 38.76549 1.000 32.27924 91 VAL C C 1
ATOM 4247 O O . VAL C 1 91 ? 32.22209 48.40199 38.01966 1.000 31.50411 91 VAL C O 1
ATOM 4251 N N . ASP C 1 92 ? 31.68274 47.62952 40.06907 1.000 32.99623 92 ASP C N 1
ATOM 4252 C CA . ASP C 1 92 ? 32.91682 48.11844 40.66349 1.000 35.88727 92 ASP C CA 1
ATOM 4253 C C . ASP C 1 92 ? 34.04007 47.21311 40.18488 1.000 34.37459 92 ASP C C 1
ATOM 4254 O O . ASP C 1 92 ? 34.10312 46.03959 40.56488 1.000 34.22183 92 ASP C O 1
ATOM 4256 N N . LEU C 1 93 ? 34.92400 47.74647 39.35043 1.000 33.53465 93 LEU C N 1
ATOM 4257 C CA . LEU C 1 93 ? 35.98945 46.94960 38.76895 1.000 32.55751 93 LEU C CA 1
ATOM 4258 C C . LEU C 1 93 ? 37.29223 47.22593 39.50207 1.000 37.87951 93 LEU C C 1
ATOM 4259 O O . LEU C 1 93 ? 37.52539 48.32778 40.00875 1.000 36.37343 93 LEU C O 1
ATOM 4261 N N . VAL C 1 94 ? 38.14731 46.20902 39.54785 1.000 37.37261 94 VAL C N 1
ATOM 4262 C CA . VAL C 1 94 ? 39.48916 46.38216 40.08138 1.000 31.52929 94 VAL C CA 1
ATOM 4263 C C . VAL C 1 94 ? 40.25137 47.32305 39.15997 1.000 35.86820 94 VAL C C 1
ATOM 4264 O O . VAL C 1 94 ? 39.80432 47.63721 38.04884 1.000 33.47985 94 VAL C O 1
ATOM 4266 N N . ASN C 1 95 ? 41.39542 47.79214 39.63752 1.000 34.87656 95 ASN C N 1
ATOM 4267 C CA . ASN C 1 95 ? 42.36632 48.55422 38.86713 1.000 33.29625 95 ASN C CA 1
ATOM 4268 C C . ASN C 1 95 ? 42.95343 47.65020 37.78578 1.000 33.65214 95 ASN C C 1
ATOM 4269 O O . ASN C 1 95 ? 44.09467 47.18864 37.89975 1.000 35.53336 95 ASN C O 1
ATOM 4274 N N . ILE C 1 96 ? 42.16366 47.36361 36.74848 1.000 29.17941 96 ILE C N 1
ATOM 4275 C CA . ILE C 1 96 ? 42.49668 46.35423 35.75277 1.000 23.81276 96 ILE C CA 1
ATOM 4276 C C . ILE C 1 96 ? 42.36047 46.89481 34.33268 1.000 29.76607 96 ILE C C 1
ATOM 4277 O O . ILE C 1 96 ? 41.58691 47.81828 34.06080 1.000 33.75567 96 ILE C O 1
ATOM 4282 N N . GLY C 1 97 ? 43.16396 46.32219 33.42649 1.000 28.16577 97 GLY C N 1
ATOM 4283 C CA . GLY C 1 97 ? 43.01074 46.54551 32.00642 1.000 20.24631 97 GLY C CA 1
ATOM 4284 C C . GLY C 1 97 ? 42.88660 45.21781 31.27579 1.000 19.39973 97 GLY C C 1
ATOM 4285 O O . GLY C 1 97 ? 43.06194 44.14299 31.86040 1.000 19.67236 97 GLY C O 1
ATOM 4286 N N . SER C 1 98 ? 42.55324 45.30747 29.98364 1.000 23.89546 98 SER C N 1
ATOM 4287 C CA . SER C 1 98 ? 42.33971 44.09734 29.18765 1.000 17.05969 98 SER C CA 1
ATOM 4288 C C . SER C 1 98 ? 43.60627 43.25589 29.08115 1.000 15.76736 98 SER C C 1
ATOM 4289 O O . SER C 1 98 ? 43.54171 42.01856 29.08805 1.000 15.74525 98 SER C O 1
ATOM 4292 N N . THR C 1 99 ? 44.76768 43.90957 28.97460 1.000 17.53020 99 THR C N 1
ATOM 4293 C CA . THR C 1 99 ? 46.02629 43.18045 28.84479 1.000 16.35959 99 THR C CA 1
ATOM 4294 C C . THR C 1 99 ? 46.28796 42.29274 30.05138 1.000 16.33194 99 THR C C 1
ATOM 4295 O O . THR C 1 99 ? 46.89785 41.22596 29.91850 1.000 16.34898 99 THR C O 1
ATOM 4299 N N . ASP C 1 100 ? 45.83730 42.71298 31.23422 1.000 19.58565 100 ASP C N 1
ATOM 4300 C CA . ASP C 1 100 ? 46.02906 41.89692 32.42736 1.000 16.65918 100 ASP C CA 1
ATOM 4301 C C . ASP C 1 100 ? 45.26145 40.58414 32.32914 1.000 13.72128 100 ASP C C 1
ATOM 4302 O O . ASP C 1 100 ? 45.74243 39.54171 32.78752 1.000 12.56309 100 ASP C O 1
ATOM 4307 N N . ILE C 1 101 ? 44.07778 40.60481 31.70908 1.000 13.61469 101 ILE C N 1
ATOM 4308 C CA . ILE C 1 101 ? 43.31211 39.37007 31.56176 1.000 13.64196 101 ILE C CA 1
ATOM 4309 C C . ILE C 1 101 ? 43.86897 38.51665 30.43063 1.000 13.29109 101 ILE C C 1
ATOM 4310 O O . ILE C 1 101 ? 44.02177 37.29724 30.57610 1.000 10.21810 101 ILE C O 1
ATOM 4315 N N . VAL C 1 102 ? 44.18503 39.13466 29.29033 1.000 16.10606 102 VAL C N 1
ATOM 4316 C CA . VAL C 1 102 ? 44.69381 38.36030 28.15832 1.000 14.93202 102 VAL C CA 1
ATOM 4317 C C . VAL C 1 102 ? 45.99511 37.65941 28.53436 1.000 13.55001 102 VAL C C 1
ATOM 4318 O O . VAL C 1 102 ? 46.25337 36.52324 28.11490 1.000 18.39890 102 VAL C O 1
ATOM 4322 N N . ASP C 1 103 ? 46.82049 38.30705 29.35159 1.000 16.70726 103 ASP C N 1
ATOM 4323 C CA . ASP C 1 103 ? 48.13891 37.78518 29.68436 1.000 14.59190 103 ASP C CA 1
ATOM 4324 C C . ASP C 1 103 ? 48.17879 36.97755 30.98373 1.000 17.95596 103 ASP C C 1
ATOM 4325 O O . ASP C 1 103 ? 49.26749 36.58827 31.41689 1.000 17.11525 103 ASP C O 1
ATOM 4330 N N . GLY C 1 104 ? 47.03098 36.69226 31.59896 1.000 16.11987 104 GLY C N 1
ATOM 4331 C CA . GLY C 1 104 ? 46.98386 35.69805 32.65763 1.000 13.05237 104 GLY C CA 1
ATOM 4332 C C . GLY C 1 104 ? 47.44586 36.14538 34.02991 1.000 11.69758 104 GLY C C 1
ATOM 4333 O O . GLY C 1 104 ? 47.87513 35.30684 34.83134 1.000 13.97271 104 GLY C O 1
ATOM 4334 N N . ASN C 1 105 ? 47.36638 37.44142 34.32412 1.000 12.55181 105 ASN C N 1
ATOM 4335 C CA . ASN C 1 105 ? 47.70726 37.96293 35.64439 1.000 13.65533 105 ASN C CA 1
ATOM 4336 C C . ASN C 1 105 ? 46.79670 37.33713 36.69750 1.000 17.19464 105 ASN C C 1
ATOM 4337 O O . ASN C 1 105 ? 45.58195 37.56367 36.69424 1.000 15.67192 105 ASN C O 1
ATOM 4342 N N . HIS C 1 106 ? 47.40329 36.58144 37.61961 1.000 15.98357 106 HIS C N 1
ATOM 4343 C CA . HIS C 1 106 ? 46.64710 35.78305 38.58315 1.000 12.98065 106 HIS C CA 1
ATOM 4344 C C . HIS C 1 106 ? 45.80142 36.65993 39.49730 1.000 15.36229 106 HIS C C 1
ATOM 4345 O O . HIS C 1 106 ? 44.59057 36.44653 39.63787 1.000 17.91563 106 HIS C O 1
ATOM 4352 N N . LYS C 1 107 ? 46.42902 37.64835 40.13861 1.000 13.26408 107 LYS C N 1
ATOM 4353 C CA . LYS C 1 107 ? 45.71624 38.47046 41.10864 1.000 13.83804 107 LYS C CA 1
ATOM 4354 C C . LYS C 1 107 ? 44.59407 39.26085 40.45367 1.000 17.08975 107 LYS C C 1
ATOM 4355 O O . LYS C 1 107 ? 43.49086 39.34343 40.99868 1.000 16.05368 107 LYS C O 1
ATOM 4360 N N . LEU C 1 108 ? 44.84962 39.85530 39.28717 1.000 15.03385 108 LEU C N 1
ATOM 4361 C CA . LEU C 1 108 ? 43.81863 40.66482 38.65153 1.000 14.19230 108 LEU C CA 1
ATOM 4362 C C . LEU C 1 108 ? 42.74297 39.82167 37.97396 1.000 13.73581 108 LEU C C 1
ATOM 4363 O O . LEU C 1 108 ? 41.60620 40.28559 37.84554 1.000 15.12625 108 LEU C O 1
ATOM 4368 N N . THR C 1 109 ? 43.05102 38.58637 37.57432 1.000 12.79246 109 THR C N 1
ATOM 4369 C CA . THR C 1 109 ? 41.99372 37.68513 37.11774 1.000 16.45649 109 THR C CA 1
ATOM 4370 C C . THR C 1 109 ? 41.08044 37.28833 38.27733 1.000 18.28163 109 THR C C 1
ATOM 4371 O O . THR C 1 109 ? 39.84581 37.36615 38.16739 1.000 16.77811 109 THR C O 1
ATOM 4375 N N . LEU C 1 110 ? 41.67653 36.84642 39.39446 1.000 16.71563 110 LEU C N 1
ATOM 4376 C CA . LEU C 1 110 ? 40.91734 36.63438 40.62436 1.000 16.78744 110 LEU C CA 1
ATOM 4377 C C . LEU C 1 110 ? 40.08715 37.86155 40.98037 1.000 14.90512 110 LEU C C 1
ATOM 4378 O O . LEU C 1 110 ? 38.91924 37.74155 41.35672 1.000 15.34091 110 LEU C O 1
ATOM 4383 N N . GLY C 1 111 ? 40.67713 39.05160 40.86101 1.000 13.06045 111 GLY C N 1
ATOM 4384 C CA . GLY C 1 111 ? 39.98542 40.26463 41.25778 1.000 15.76443 111 GLY C CA 1
ATOM 4385 C C . GLY C 1 111 ? 38.82616 40.62698 40.34851 1.000 17.02904 111 GLY C C 1
ATOM 4386 O O . GLY C 1 111 ? 37.79813 41.11910 40.81607 1.000 14.34298 111 GLY C O 1
ATOM 4387 N N . LEU C 1 112 ? 38.97480 40.40656 39.03855 1.000 15.30107 112 LEU C N 1
ATOM 4388 C CA . LEU C 1 112 ? 37.85502 40.63588 38.13030 1.000 13.55590 112 LEU C CA 1
ATOM 4389 C C . LEU C 1 112 ? 36.72292 39.65722 38.40520 1.000 13.11258 112 LEU C C 1
ATOM 4390 O O . LEU C 1 112 ? 35.54710 40.04510 38.43791 1.000 13.00418 112 LEU C O 1
ATOM 4395 N N . ILE C 1 113 ? 37.05679 38.38043 38.59613 1.000 12.99798 113 ILE C N 1
ATOM 4396 C CA . ILE C 1 113 ? 36.02054 37.39946 38.89632 1.000 13.98637 113 ILE C CA 1
ATOM 4397 C C . ILE C 1 113 ? 35.33947 37.73579 40.21962 1.000 17.84130 113 ILE C C 1
ATOM 4398 O O . ILE C 1 113 ? 34.11925 37.59153 40.35859 1.000 16.73757 113 ILE C O 1
ATOM 4403 N N . TRP C 1 114 ? 36.10379 38.22717 41.20010 1.000 14.69082 114 TRP C N 1
ATOM 4404 C CA . TRP C 1 114 ? 35.49130 38.62111 42.46258 1.000 13.75991 114 TRP C CA 1
ATOM 4405 C C . TRP C 1 114 ? 34.60395 39.84840 42.29785 1.000 13.03737 114 TRP C C 1
ATOM 4406 O O . TRP C 1 114 ? 33.55272 39.93800 42.93203 1.000 13.50176 114 TRP C O 1
ATOM 4417 N N . ASN C 1 115 ? 35.02547 40.82708 41.49747 1.000 12.82089 115 ASN C N 1
ATOM 4418 C CA . ASN C 1 115 ? 34.16002 41.97229 41.22470 1.000 17.36357 115 ASN C CA 1
ATOM 4419 C C . ASN C 1 115 ? 32.83825 41.52137 40.61670 1.000 14.84307 115 ASN C C 1
ATOM 4420 O O . ASN C 1 115 ? 31.76853 42.01446 40.99478 1.000 15.71565 115 ASN C O 1
ATOM 4425 N N . ILE C 1 116 ? 32.89698 40.56561 39.68745 1.000 13.04341 116 ILE C N 1
ATOM 4426 C CA . ILE C 1 116 ? 31.68243 40.04117 39.06310 1.000 13.94023 116 ILE C CA 1
ATOM 4427 C C . ILE C 1 116 ? 30.80876 39.33599 40.10098 1.000 14.97592 116 ILE C C 1
ATOM 4428 O O . ILE C 1 116 ? 29.58554 39.53179 40.15691 1.000 12.77872 116 ILE C O 1
ATOM 4433 N N . ILE C 1 117 ? 31.43012 38.49858 40.93295 1.000 13.25045 117 ILE C N 1
ATOM 4434 C CA . ILE C 1 117 ? 30.70357 37.77263 41.97390 1.000 15.06899 117 ILE C CA 1
ATOM 4435 C C . ILE C 1 117 ? 30.05064 38.74613 42.94915 1.000 14.21176 117 ILE C C 1
ATOM 4436 O O . ILE C 1 117 ? 28.87544 38.60604 43.30569 1.000 13.37658 117 ILE C O 1
ATOM 4441 N N . LEU C 1 118 ? 30.80267 39.75304 43.38737 1.000 11.29598 118 LEU C N 1
ATOM 4442 C CA . LEU C 1 118 ? 30.27327 40.73325 44.32481 1.000 13.22245 118 LEU C CA 1
ATOM 4443 C C . LEU C 1 118 ? 29.13023 41.52919 43.70905 1.000 16.82017 118 LEU C C 1
ATOM 4444 O O . LEU C 1 118 ? 28.17257 41.88929 44.40338 1.000 16.45310 118 LEU C O 1
ATOM 4449 N N . HIS C 1 119 ? 29.21334 41.83294 42.41235 1.000 14.86889 119 HIS C N 1
ATOM 4450 C CA . HIS C 1 119 ? 28.15033 42.62355 41.80169 1.000 15.16355 119 HIS C CA 1
ATOM 4451 C C . HIS C 1 119 ? 26.87674 41.80884 41.61912 1.000 14.96746 119 HIS C C 1
ATOM 4452 O O . HIS C 1 119 ? 25.77740 42.30017 41.90152 1.000 15.85208 119 HIS C O 1
ATOM 4459 N N . TRP C 1 120 ? 26.99456 40.56817 41.15031 1.000 15.24409 120 TRP C N 1
ATOM 4460 C CA . TRP C 1 120 ? 25.80572 39.78453 40.83182 1.000 16.66442 120 TRP C CA 1
ATOM 4461 C C . TRP C 1 120 ? 25.37083 38.86625 41.96671 1.000 16.86511 120 TRP C C 1
ATOM 4462 O O . TRP C 1 120 ? 24.18577 38.83271 42.31346 1.000 16.84776 120 TRP C O 1
ATOM 4473 N N . GLN C 1 121 ? 26.30128 38.11734 42.55486 1.000 15.98481 121 GLN C N 1
ATOM 4474 C CA . GLN C 1 121 ? 25.93367 37.17106 43.59861 1.000 14.65525 121 GLN C CA 1
ATOM 4475 C C . GLN C 1 121 ? 25.63262 37.84313 44.92894 1.000 15.68690 121 GLN C C 1
ATOM 4476 O O . GLN C 1 121 ? 24.88204 37.27898 45.73346 1.000 16.68591 121 GLN C O 1
ATOM 4482 N N . VAL C 1 122 ? 26.17989 39.03058 45.17383 1.000 13.34255 122 VAL C N 1
ATOM 4483 C CA . VAL C 1 122 ? 26.04917 39.66887 46.47701 1.000 15.12347 122 VAL C CA 1
ATOM 4484 C C . VAL C 1 122 ? 25.15530 40.89659 46.36491 1.000 16.76312 122 VAL C C 1
ATOM 4485 O O . VAL C 1 122 ? 24.00880 40.88523 46.82789 1.000 18.31763 122 VAL C O 1
ATOM 4489 N N . LYS C 1 123 ? 25.66425 41.94892 45.72210 1.000 14.09099 123 LYS C N 1
ATOM 4490 C CA . LYS C 1 123 ? 24.97891 43.23743 45.71742 1.000 13.23201 123 LYS C CA 1
ATOM 4491 C C . LYS C 1 123 ? 23.64535 43.17523 44.98119 1.000 17.42060 123 LYS C C 1
ATOM 4492 O O . LYS C 1 123 ? 22.65129 43.74432 45.44544 1.000 17.48498 123 LYS C O 1
ATOM 4498 N N . ASN C 1 124 ? 23.60401 42.51186 43.82385 1.000 14.98892 124 ASN C N 1
ATOM 4499 C CA . ASN C 1 124 ? 22.37287 42.49330 43.04088 1.000 14.11303 124 ASN C CA 1
ATOM 4500 C C . ASN C 1 124 ? 21.32688 41.59487 43.68208 1.000 16.53657 124 ASN C C 1
ATOM 4501 O O . ASN C 1 124 ? 20.13065 41.90514 43.64881 1.000 18.92941 124 ASN C O 1
ATOM 4506 N N . VAL C 1 125 ? 21.75968 40.47537 44.26511 1.000 15.18717 125 VAL C N 1
ATOM 4507 C CA . VAL C 1 125 ? 20.82603 39.54856 44.89542 1.000 15.61431 125 VAL C CA 1
ATOM 4508 C C . VAL C 1 125 ? 19.98163 40.25352 45.95180 1.000 20.03489 125 VAL C C 1
ATOM 4509 O O . VAL C 1 125 ? 18.76536 40.04125 46.03726 1.000 17.75149 125 VAL C O 1
ATOM 4513 N N . MET C 1 126 ? 20.59291 41.13303 46.74146 1.000 16.32752 126 MET C N 1
ATOM 4514 C CA . MET C 1 126 ? 19.90446 41.72322 47.88103 1.000 20.06092 126 MET C CA 1
ATOM 4515 C C . MET C 1 126 ? 19.55423 43.19194 47.67203 1.000 21.02979 126 MET C C 1
ATOM 4516 O O . MET C 1 126 ? 19.25098 43.89104 48.64298 1.000 24.47045 126 MET C O 1
ATOM 4521 N N . LYS C 1 127 ? 19.61202 43.67959 46.42706 1.000 21.76120 127 LYS C N 1
ATOM 4522 C CA . LYS C 1 127 ? 19.46448 45.11253 46.17532 1.000 22.08335 127 LYS C CA 1
ATOM 4523 C C . LYS C 1 127 ? 18.07617 45.60009 46.57179 1.000 21.93030 127 LYS C C 1
ATOM 4524 O O . LYS C 1 127 ? 17.92565 46.71562 47.08051 1.000 25.08575 127 LYS C O 1
ATOM 4526 N N . ASN C 1 128 ? 17.04490 44.79033 46.32125 1.000 24.02648 128 ASN C N 1
ATOM 4527 C CA . ASN C 1 128 ? 15.69150 45.16822 46.72366 1.000 31.85960 128 ASN C CA 1
ATOM 4528 C C . ASN C 1 128 ? 15.58474 45.23517 48.24575 1.000 27.59498 128 ASN C C 1
ATOM 4529 O O . ASN C 1 128 ? 15.04295 46.20034 48.80082 1.000 26.93200 128 ASN C O 1
ATOM 4534 N N . ILE C 1 129 ? 16.13459 44.23247 48.93828 1.000 22.10185 129 ILE C N 1
ATOM 4535 C CA . ILE C 1 129 ? 16.16913 44.25714 50.39842 1.000 22.37287 129 ILE C CA 1
ATOM 4536 C C . ILE C 1 129 ? 16.96162 45.45700 50.89699 1.000 25.81555 129 ILE C C 1
ATOM 4537 O O . ILE C 1 129 ? 16.59896 46.08642 51.89633 1.000 26.94985 129 ILE C O 1
ATOM 4541 N N . MET C 1 130 ? 18.06180 45.78898 50.21689 1.000 26.77400 130 MET C N 1
ATOM 4542 C CA . MET C 1 130 ? 18.91139 46.87913 50.68535 1.000 23.17740 130 MET C CA 1
ATOM 4543 C C . MET C 1 130 ? 18.24792 48.23426 50.48127 1.000 27.61429 130 MET C C 1
ATOM 4544 O O . MET C 1 130 ? 18.43848 49.14740 51.29282 1.000 25.79178 130 MET C O 1
ATOM 4549 N N . ALA C 1 131 ? 17.48489 48.39346 49.39853 1.000 27.50041 131 ALA C N 1
ATOM 4550 C CA . ALA C 1 131 ? 16.70254 49.61209 49.22695 1.000 30.00897 131 ALA C CA 1
ATOM 4551 C C . ALA C 1 131 ? 15.56020 49.68064 50.23260 1.000 33.91359 131 ALA C C 1
ATOM 4552 O O . ALA C 1 131 ? 15.19099 50.77408 50.67833 1.000 32.31198 131 ALA C O 1
ATOM 4554 N N . GLY C 1 132 ? 14.99037 48.53055 50.59689 1.000 32.47555 132 GLY C N 1
ATOM 4555 C CA . GLY C 1 132 ? 13.98709 48.48948 51.64220 1.000 32.96630 132 GLY C CA 1
ATOM 4556 C C . GLY C 1 132 ? 14.51502 48.92351 52.99536 1.000 33.92470 132 GLY C C 1
ATOM 4557 O O . GLY C 1 132 ? 13.99302 49.86412 53.59991 1.000 34.26533 132 GLY C O 1
ATOM 4558 N N . LEU C 1 133 ? 15.56970 48.26107 53.47301 1.000 32.36684 133 LEU C N 1
ATOM 4559 C CA . LEU C 1 133 ? 16.16408 48.60771 54.75851 1.000 35.23717 133 LEU C CA 1
ATOM 4560 C C . LEU C 1 133 ? 16.80742 49.98811 54.75734 1.000 38.54396 133 LEU C C 1
ATOM 4561 O O . LEU C 1 133 ? 17.22634 50.45373 55.82291 1.000 41.45423 133 LEU C O 1
ATOM 4563 N N . GLN C 1 134 ? 16.88949 50.64560 53.59842 1.000 35.96452 134 GLN C N 1
ATOM 4564 C CA . GLN C 1 134 ? 17.54332 51.94650 53.46547 1.000 32.19919 134 GLN C CA 1
ATOM 4565 C C . GLN C 1 134 ? 18.95576 51.89780 54.03545 1.000 37.43029 134 GLN C C 1
ATOM 4566 O O . GLN C 1 134 ? 19.38472 52.78406 54.77791 1.000 39.24966 134 GLN C O 1
ATOM 4568 N N . GLN C 1 135 ? 19.67275 50.82871 53.70071 1.000 34.58885 135 GLN C N 1
ATOM 4569 C CA . GLN C 1 135 ? 21.06828 50.64741 54.06209 1.000 32.64965 135 GLN C CA 1
ATOM 4570 C C . GLN C 1 135 ? 21.88642 50.42593 52.79753 1.000 32.33182 135 GLN C C 1
ATOM 4571 O O . GLN C 1 135 ? 21.35130 50.07762 51.74087 1.000 34.49167 135 GLN C O 1
ATOM 4573 N N . THR C 1 136 ? 23.19627 50.62160 52.91118 1.000 35.02472 136 THR C N 1
ATOM 4574 C CA . THR C 1 136 ? 24.07795 50.48317 51.76117 1.000 32.96187 136 THR C CA 1
ATOM 4575 C C . THR C 1 136 ? 25.19337 49.46508 51.94846 1.000 36.46485 136 THR C C 1
ATOM 4576 O O . THR C 1 136 ? 25.65970 48.90245 50.95363 1.000 35.63370 136 THR C O 1
ATOM 4580 N N . ASN C 1 137 ? 25.62529 49.20083 53.18093 1.000 30.31090 137 ASN C N 1
ATOM 4581 C CA . ASN C 1 137 ? 26.66909 48.21061 53.42793 1.000 26.68847 137 ASN C CA 1
ATOM 4582 C C . ASN C 1 137 ? 26.03150 46.82635 53.36614 1.000 28.32987 137 ASN C C 1
ATOM 4583 O O . ASN C 1 137 ? 25.32609 46.41033 54.29295 1.000 25.82763 137 ASN C O 1
ATOM 4588 N N . SER C 1 138 ? 26.28095 46.11289 52.26799 1.000 27.01580 138 SER C N 1
ATOM 4589 C CA . SER C 1 138 ? 25.65923 44.80918 52.06713 1.000 25.56786 138 SER C CA 1
ATOM 4590 C C . SER C 1 138 ? 26.18545 43.77490 53.05714 1.000 23.56460 138 SER C C 1
ATOM 4591 O O . SER C 1 138 ? 25.43279 42.91044 53.52032 1.000 20.74842 138 SER C O 1
ATOM 4594 N N . GLU C 1 139 ? 27.47129 43.84613 53.39780 1.000 23.73377 139 GLU C N 1
ATOM 4595 C CA . GLU C 1 139 ? 28.04643 42.86527 54.31268 1.000 22.42160 139 GLU C CA 1
ATOM 4596 C C . GLU C 1 139 ? 27.45433 43.00872 55.71283 1.000 22.77809 139 GLU C C 1
ATOM 4597 O O . GLU C 1 139 ? 27.16980 42.00602 56.38372 1.000 23.43332 139 GLU C O 1
ATOM 4603 N N . LYS C 1 140 ? 27.24384 44.24912 56.16193 1.000 21.90329 140 LYS C N 1
ATOM 4604 C CA . LYS C 1 140 ? 26.62037 44.47888 57.46224 1.000 20.10454 140 LYS C CA 1
ATOM 4605 C C . LYS C 1 140 ? 25.19521 43.93920 57.49306 1.000 20.70424 140 LYS C C 1
ATOM 4606 O O . LYS C 1 140 ? 24.78164 43.30349 58.47113 1.000 23.73864 140 LYS C O 1
ATOM 4608 N N . ILE C 1 141 ? 24.42328 44.19640 56.43597 1.000 23.87148 141 ILE C N 1
ATOM 4609 C CA . ILE C 1 141 ? 23.03808 43.73743 56.39924 1.000 19.79842 141 ILE C CA 1
ATOM 4610 C C . ILE C 1 141 ? 22.98146 42.21770 56.35220 1.000 20.98674 141 ILE C C 1
ATOM 4611 O O . ILE C 1 141 ? 22.11687 41.59779 56.98117 1.000 22.74033 141 ILE C O 1
ATOM 4616 N N . LEU C 1 142 ? 23.91216 41.58960 55.62962 1.000 20.19861 142 LEU C N 1
ATOM 4617 C CA . LEU C 1 142 ? 23.95173 40.13117 55.59328 1.000 18.76541 142 LEU C CA 1
ATOM 4618 C C . LEU C 1 142 ? 24.30648 39.55710 56.96104 1.000 18.87875 142 LEU C C 1
ATOM 4619 O O . LEU C 1 142 ? 23.74805 38.53147 57.37803 1.000 19.20201 142 LEU C O 1
ATOM 4624 N N . LEU C 1 143 ? 25.22693 40.20825 57.67971 1.000 18.56586 143 LEU C N 1
ATOM 4625 C CA . LEU C 1 143 ? 25.55443 39.75333 59.02865 1.000 21.89236 143 LEU C CA 1
ATOM 4626 C C . LEU C 1 143 ? 24.35800 39.88209 59.96800 1.000 19.55918 143 LEU C C 1
ATOM 4627 O O . LEU C 1 143 ? 24.07339 38.96677 60.74876 1.000 20.36012 143 LEU C O 1
ATOM 4632 N N . SER C 1 144 ? 23.65353 41.01511 59.91663 1.000 20.97421 144 SER C N 1
ATOM 4633 C CA . SER C 1 144 ? 22.46364 41.17771 60.74953 1.000 19.76388 144 SER C CA 1
ATOM 4634 C C . SER C 1 144 ? 21.39534 40.15005 60.39038 1.000 20.40449 144 SER C C 1
ATOM 4635 O O . SER C 1 144 ? 20.70575 39.62597 61.27199 1.000 22.41366 144 SER C O 1
ATOM 4638 N N . TRP C 1 145 ? 21.23966 39.85186 59.09953 1.000 20.79114 145 TRP C N 1
ATOM 4639 C CA . TRP C 1 145 ? 20.29741 38.82005 58.67750 1.000 18.00560 145 TRP C CA 1
ATOM 4640 C C . TRP C 1 145 ? 20.65341 37.46669 59.28123 1.000 18.69916 145 TRP C C 1
ATOM 4641 O O . TRP C 1 145 ? 19.78107 36.75625 59.79563 1.000 20.90010 145 TRP C O 1
ATOM 4652 N N . VAL C 1 146 ? 21.93726 37.09224 59.23425 1.000 19.52751 146 VAL C N 1
ATOM 4653 C CA . VAL C 1 146 ? 22.35653 35.81377 59.81753 1.000 18.40735 146 VAL C CA 1
ATOM 4654 C C . VAL C 1 146 ? 22.13712 35.81158 61.32899 1.000 15.80890 146 VAL C C 1
ATOM 4655 O O . VAL C 1 146 ? 21.72392 34.79968 61.91173 1.000 15.63968 146 VAL C O 1
ATOM 4659 N N . ARG C 1 147 ? 22.43299 36.93373 61.98818 1.000 16.91513 147 ARG C N 1
ATOM 4660 C CA . ARG C 1 147 ? 22.32431 36.99841 63.44405 1.000 20.70630 147 ARG C CA 1
ATOM 4661 C C . ARG C 1 147 ? 20.87311 36.88067 63.89292 1.000 18.99768 147 ARG C C 1
ATOM 4662 O O . ARG C 1 147 ? 20.53466 36.02182 64.71693 1.000 18.33289 147 ARG C O 1
ATOM 4670 N N . GLN C 1 148 ? 19.99716 37.73444 63.35941 1.000 21.84951 148 GLN C N 1
ATOM 4671 C CA . GLN C 1 148 ? 18.59063 37.65523 63.73374 1.000 20.08010 148 GLN C CA 1
ATOM 4672 C C . GLN C 1 148 ? 17.96262 36.33974 63.29486 1.000 18.70756 148 GLN C C 1
ATOM 4673 O O . GLN C 1 148 ? 17.09252 35.81229 63.99574 1.000 21.70618 148 GLN C O 1
ATOM 4679 N N . SER C 1 149 ? 18.40976 35.77134 62.16954 1.000 18.94771 149 SER C N 1
ATOM 4680 C CA . SER C 1 149 ? 17.86938 34.48784 61.73174 1.000 15.43259 149 SER C CA 1
ATOM 4681 C C . SER C 1 149 ? 18.19029 33.37751 62.72515 1.000 18.03733 149 SER C C 1
ATOM 4682 O O . SER C 1 149 ? 17.36097 32.49341 62.96941 1.000 15.35756 149 SER C O 1
ATOM 4685 N N . THR C 1 150 ? 19.38881 33.40543 63.30905 1.000 18.83401 150 THR C N 1
ATOM 4686 C CA . THR C 1 150 ? 19.87465 32.33511 64.17184 1.000 16.53602 150 THR C CA 1
ATOM 4687 C C . THR C 1 150 ? 19.84367 32.70673 65.65253 1.000 16.01924 150 THR C C 1
ATOM 4688 O O . THR C 1 150 ? 20.51190 32.05194 66.45970 1.000 17.16866 150 THR C O 1
ATOM 4692 N N . ARG C 1 151 ? 19.07256 33.73572 66.02155 1.000 18.94086 151 ARG C N 1
ATOM 4693 C CA . ARG C 1 151 ? 19.08614 34.25017 67.39040 1.000 17.90678 151 ARG C CA 1
ATOM 4694 C C . ARG C 1 151 ? 18.70134 33.19598 68.42872 1.000 20.08787 151 ARG C C 1
ATOM 4695 O O . ARG C 1 151 ? 19.18585 33.24644 69.56623 1.000 21.84436 151 ARG C O 1
ATOM 4697 N N . ASN C 1 152 ? 17.84385 32.23982 68.07662 1.000 18.06762 152 ASN C N 1
ATOM 4698 C CA . ASN C 1 152 ? 17.35843 31.26661 69.04773 1.000 17.06906 152 ASN C CA 1
ATOM 4699 C C . ASN C 1 152 ? 18.05713 29.92240 68.94368 1.000 17.82810 152 ASN C C 1
ATOM 4700 O O . ASN C 1 152 ? 17.59443 28.94571 69.54279 1.000 17.50666 152 ASN C O 1
ATOM 4705 N N . TYR C 1 153 ? 19.15891 29.84776 68.20247 1.000 17.85633 153 TYR C N 1
ATOM 4706 C CA . TYR C 1 153 ? 19.96867 28.64300 68.17740 1.000 17.90924 153 TYR C CA 1
ATOM 4707 C C . TYR C 1 153 ? 21.14914 28.87964 69.10268 1.000 19.07904 153 TYR C C 1
ATOM 4708 O O . TYR C 1 153 ? 22.03285 29.68487 68.77152 1.000 19.30240 153 TYR C O 1
ATOM 4717 N N . PRO C 1 154 ? 21.19536 28.23815 70.27290 1.000 22.05664 154 PRO C N 1
ATOM 4718 C CA . PRO C 1 154 ? 22.10031 28.70954 71.33391 1.000 24.51526 154 PRO C CA 1
ATOM 4719 C C . PRO C 1 154 ? 23.57127 28.41834 71.08375 1.000 24.16550 154 PRO C C 1
ATOM 4720 O O . PRO C 1 154 ? 24.41810 29.12546 71.64489 1.000 26.39984 154 PRO C O 1
ATOM 4724 N N . GLN C 1 155 ? 23.90801 27.41084 70.28044 1.000 18.97007 155 GLN C N 1
ATOM 4725 C CA . GLN C 1 155 ? 25.30558 27.11365 69.98654 1.000 22.74454 155 GLN C CA 1
ATOM 4726 C C . GLN C 1 155 ? 25.89605 27.99700 68.89234 1.000 24.26741 155 GLN C C 1
ATOM 4727 O O . GLN C 1 155 ? 27.05787 27.79315 68.52308 1.000 23.89724 155 GLN C O 1
ATOM 4733 N N . VAL C 1 156 ? 25.14126 28.96312 68.37105 1.000 22.61830 156 VAL C N 1
ATOM 4734 C CA . VAL C 1 156 ? 25.52567 29.73566 67.19522 1.000 19.88325 156 VAL C CA 1
ATOM 4735 C C . VAL C 1 156 ? 25.56364 31.20719 67.57066 1.000 22.91379 156 VAL C C 1
ATOM 4736 O O . VAL C 1 156 ? 24.58495 31.74060 68.10228 1.000 25.23561 156 VAL C O 1
ATOM 4740 N N . ASN C 1 157 ? 26.69083 31.86313 67.28891 1.000 23.34531 157 ASN C N 1
ATOM 4741 C CA . ASN C 1 157 ? 26.81015 33.30769 67.48488 1.000 20.26250 157 ASN C CA 1
ATOM 4742 C C . ASN C 1 157 ? 27.76247 33.82374 66.40897 1.000 23.71026 157 ASN C C 1
ATOM 4743 O O . ASN C 1 157 ? 28.98420 33.78397 66.58892 1.000 21.95980 157 ASN C O 1
ATOM 4748 N N . VAL C 1 158 ? 27.20019 34.31306 65.30818 1.000 20.10659 158 VAL C N 1
ATOM 4749 C CA . VAL C 1 158 ? 27.98109 34.71594 64.14252 1.000 17.84228 158 VAL C CA 1
ATOM 4750 C C . VAL C 1 158 ? 28.41360 36.16497 64.31753 1.000 14.76424 158 VAL C C 1
ATOM 4751 O O . VAL C 1 158 ? 27.57836 37.05474 64.50929 1.000 17.98917 158 VAL C O 1
ATOM 4755 N N . ILE C 1 159 ? 29.72341 36.40317 64.25024 1.000 16.78112 159 ILE C N 1
ATOM 4756 C CA . ILE C 1 159 ? 30.29009 37.74148 64.35114 1.000 14.05050 159 ILE C CA 1
ATOM 4757 C C . ILE C 1 159 ? 31.14900 38.10612 63.15000 1.000 14.96794 159 ILE C C 1
ATOM 4758 O O . ILE C 1 159 ? 31.64796 39.23532 63.07777 1.000 14.20641 159 ILE C O 1
ATOM 4763 N N . ASN C 1 160 ? 31.32882 37.19313 62.20233 1.000 16.98038 160 ASN C N 1
ATOM 4764 C CA . ASN C 1 160 ? 32.16000 37.44185 61.03438 1.000 17.76838 160 ASN C CA 1
ATOM 4765 C C . ASN C 1 160 ? 31.75152 36.46081 59.94630 1.000 18.99408 160 ASN C C 1
ATOM 4766 O O . ASN C 1 160 ? 30.93593 35.56032 60.16551 1.000 17.70987 160 ASN C O 1
ATOM 4771 N N . PHE C 1 161 ? 32.34856 36.63427 58.77087 1.000 18.42076 161 PHE C N 1
ATOM 4772 C CA . PHE C 1 161 ? 32.20132 35.69549 57.66741 1.000 15.76102 161 PHE C CA 1
ATOM 4773 C C . PHE C 1 161 ? 33.47466 34.87969 57.49668 1.000 17.76857 161 PHE C C 1
ATOM 4774 O O . PHE C 1 161 ? 33.87211 34.53736 56.38159 1.000 17.41703 161 PHE C O 1
ATOM 4782 N N . THR C 1 162 ? 34.12254 34.56288 58.61901 1.000 13.92920 162 THR C N 1
ATOM 4783 C CA . THR C 1 162 ? 35.28701 33.68841 58.62839 1.000 15.54585 162 THR C CA 1
ATOM 4784 C C . THR C 1 162 ? 35.17022 32.63564 59.72379 1.000 14.72391 162 THR C C 1
ATOM 4785 O O . THR C 1 162 ? 34.57718 31.57356 59.51430 1.000 13.13205 162 THR C O 1
ATOM 4789 N N . THR C 1 163 ? 35.75041 32.92193 60.89261 1.000 15.37222 163 THR C N 1
ATOM 4790 C CA . THR C 1 163 ? 35.88446 31.92639 61.95296 1.000 14.55658 163 THR C CA 1
ATOM 4791 C C . THR C 1 163 ? 34.55191 31.53774 62.59361 1.000 14.94478 163 THR C C 1
ATOM 4792 O O . THR C 1 163 ? 34.44680 30.43830 63.14997 1.000 13.01299 163 THR C O 1
ATOM 4796 N N . SER C 1 164 ? 33.53255 32.40041 62.52044 1.000 17.78054 164 SER C N 1
ATOM 4797 C CA . SER C 1 164 ? 32.22362 32.08292 63.08593 1.000 14.23404 164 SER C CA 1
ATOM 4798 C C . SER C 1 164 ? 31.55380 30.90142 62.40397 1.000 18.00772 164 SER C C 1
ATOM 4799 O O . SER C 1 164 ? 30.57587 30.36766 62.94238 1.000 18.96069 164 SER C O 1
ATOM 4802 N N . TRP C 1 165 ? 32.05721 30.47649 61.24755 1.000 16.36282 165 TRP C N 1
ATOM 4803 C CA . TRP C 1 165 ? 31.44978 29.41706 60.46260 1.000 12.77652 165 TRP C CA 1
ATOM 4804 C C . TRP C 1 165 ? 32.22385 28.11174 60.51163 1.000 14.67554 165 TRP C C 1
ATOM 4805 O O . TRP C 1 165 ? 31.78134 27.13019 59.90926 1.000 12.74443 165 TRP C O 1
ATOM 4816 N N . SER C 1 166 ? 33.34979 28.06138 61.23264 1.000 14.92204 166 SER C N 1
ATOM 4817 C CA . SER C 1 166 ? 34.26942 26.93644 61.08476 1.000 14.17366 166 SER C CA 1
ATOM 4818 C C . SER C 1 166 ? 33.70081 25.64387 61.65713 1.000 15.36060 166 SER C C 1
ATOM 4819 O O . SER C 1 166 ? 33.95056 24.56248 61.11051 1.000 16.71944 166 SER C O 1
ATOM 4822 N N . ASP C 1 167 ? 32.93961 25.71698 62.75026 1.000 14.55114 167 ASP C N 1
ATOM 4823 C CA . ASP C 1 167 ? 32.46881 24.47260 63.35005 1.000 15.03065 167 ASP C CA 1
ATOM 4824 C C . ASP C 1 167 ? 31.19684 23.92729 62.70205 1.000 14.99565 167 ASP C C 1
ATOM 4825 O O . ASP C 1 167 ? 30.70174 22.88097 63.13883 1.000 12.16435 167 ASP C O 1
ATOM 4830 N N . GLY C 1 168 ? 30.66967 24.58540 61.66821 1.000 14.34996 168 GLY C N 1
ATOM 4831 C CA . GLY C 1 168 ? 29.54369 24.05930 60.92273 1.000 15.12856 168 GLY C CA 1
ATOM 4832 C C . GLY C 1 168 ? 28.17826 24.29947 61.53120 1.000 18.86689 168 GLY C C 1
ATOM 4833 O O . GLY C 1 168 ? 27.16872 23.98603 60.88596 1.000 16.82648 168 GLY C O 1
ATOM 4834 N N . LEU C 1 169 ? 28.10493 24.84441 62.74602 1.000 16.52805 169 LEU C N 1
ATOM 4835 C CA . LEU C 1 169 ? 26.81040 25.04999 63.38857 1.000 17.03546 169 LEU C CA 1
ATOM 4836 C C . LEU C 1 169 ? 26.04774 26.20515 62.75183 1.000 17.35125 169 LEU C C 1
ATOM 4837 O O . LEU C 1 169 ? 24.82707 26.12811 62.58403 1.000 19.31849 169 LEU C O 1
ATOM 4842 N N . ALA C 1 170 ? 26.74479 27.28847 62.40490 1.000 17.24864 170 ALA C N 1
ATOM 4843 C CA . ALA C 1 170 ? 26.07255 28.46559 61.86358 1.000 15.56904 170 ALA C CA 1
ATOM 4844 C C . ALA C 1 170 ? 25.38307 28.16530 60.53566 1.000 19.73922 170 ALA C C 1
ATOM 4845 O O . ALA C 1 170 ? 24.28389 28.66950 60.27262 1.000 20.58275 170 ALA C O 1
ATOM 4847 N N . LEU C 1 171 ? 26.01098 27.34334 59.68627 1.000 19.05425 171 LEU C N 1
ATOM 4848 C CA . LEU C 1 171 ? 25.44320 27.02971 58.37500 1.000 19.42721 171 LEU C CA 1
ATOM 4849 C C . LEU C 1 171 ? 24.14469 26.23989 58.50479 1.000 17.85565 171 LEU C C 1
ATOM 4850 O O . LEU C 1 171 ? 23.11312 26.59922 57.91175 1.000 19.96143 171 LEU C O 1
ATOM 4855 N N . ASN C 1 172 ? 24.18239 25.16153 59.28970 1.000 18.20411 172 ASN C N 1
ATOM 4856 C CA . ASN C 1 172 ? 22.98665 24.37554 59.55083 1.000 16.95271 172 ASN C CA 1
ATOM 4857 C C . ASN C 1 172 ? 21.92547 25.19266 60.27569 1.000 21.56202 172 ASN C C 1
ATOM 4858 O O . ASN C 1 172 ? 20.72973 25.00456 60.03005 1.000 21.47729 172 ASN C O 1
ATOM 4863 N N . ALA C 1 173 ? 22.33577 26.11382 61.15299 1.000 19.10860 173 ALA C N 1
ATOM 4864 C CA . ALA C 1 173 ? 21.36453 26.94977 61.85045 1.000 18.21559 173 ALA C CA 1
ATOM 4865 C C . ALA C 1 173 ? 20.67437 27.91598 60.89646 1.000 18.60154 173 ALA C C 1
ATOM 4866 O O . ALA C 1 173 ? 19.46890 28.13961 61.01086 1.000 18.68987 173 ALA C O 1
ATOM 4868 N N . LEU C 1 174 ? 21.41093 28.49361 59.94437 1.000 16.37065 174 LEU C N 1
ATOM 4869 C CA . LEU C 1 174 ? 20.78133 29.38166 58.97017 1.000 17.26732 174 LEU C CA 1
ATOM 4870 C C . LEU C 1 174 ? 19.79312 28.62150 58.09492 1.000 16.16699 174 LEU C C 1
ATOM 4871 O O . LEU C 1 174 ? 18.63052 29.03670 57.93224 1.000 20.07392 174 LEU C O 1
ATOM 4876 N N . ILE C 1 175 ? 20.20815 27.45028 57.59997 1.000 17.87806 175 ILE C N 1
ATOM 4877 C CA . ILE C 1 175 ? 19.31729 26.66331 56.74615 1.000 20.83397 175 ILE C CA 1
ATOM 4878 C C . ILE C 1 175 ? 18.07314 26.24053 57.52280 1.000 21.87657 175 ILE C C 1
ATOM 4879 O O . ILE C 1 175 ? 16.94271 26.39486 57.04483 1.000 18.46514 175 ILE C O 1
ATOM 4884 N N . HIS C 1 176 ? 18.26132 25.70900 58.73661 1.000 19.63511 176 HIS C N 1
ATOM 4885 C CA . HIS C 1 176 ? 17.13530 25.22905 59.52997 1.000 18.28708 176 HIS C CA 1
ATOM 4886 C C . HIS C 1 176 ? 16.22900 26.37881 59.96313 1.000 21.45684 176 HIS C C 1
ATOM 4887 O O . HIS C 1 176 ? 15.00078 26.23114 59.99436 1.000 21.06221 176 HIS C O 1
ATOM 4894 N N . SER C 1 177 ? 16.81047 27.53201 60.30456 1.000 16.33943 177 SER C N 1
ATOM 4895 C CA . SER C 1 177 ? 16.00763 28.66821 60.72745 1.000 17.09216 177 SER C CA 1
ATOM 4896 C C . SER C 1 177 ? 15.13895 29.18349 59.59645 1.000 20.78499 177 SER C C 1
ATOM 4897 O O . SER C 1 177 ? 14.07314 29.75803 59.84911 1.000 18.39693 177 SER C O 1
ATOM 4900 N N . HIS C 1 178 ? 15.56167 28.97889 58.34895 1.000 19.96113 178 HIS C N 1
ATOM 4901 C CA . HIS C 1 178 ? 14.73360 29.39506 57.22731 1.000 15.30744 178 HIS C CA 1
ATOM 4902 C C . HIS C 1 178 ? 13.88195 28.26729 56.66724 1.000 15.32652 178 HIS C C 1
ATOM 4903 O O . HIS C 1 178 ? 12.93999 28.53938 55.91619 1.000 19.94682 178 HIS C O 1
ATOM 4910 N N . ARG C 1 179 ? 14.18487 27.02034 57.01685 1.000 14.94733 179 ARG C N 1
ATOM 4911 C CA . ARG C 1 179 ? 13.43518 25.85218 56.55620 1.000 18.27323 179 ARG C CA 1
ATOM 4912 C C . ARG C 1 179 ? 13.40163 24.82964 57.68771 1.000 22.10228 179 ARG C C 1
ATOM 4913 O O . ARG C 1 179 ? 14.08161 23.79600 57.63822 1.000 21.50347 179 ARG C O 1
ATOM 4921 N N . PRO C 1 180 ? 12.59073 25.08036 58.72451 1.000 23.10194 180 PRO C N 1
ATOM 4922 C CA . PRO C 1 180 ? 12.58431 24.18628 59.90188 1.000 18.95431 180 PRO C CA 1
ATOM 4923 C C . PRO C 1 180 ? 12.11858 22.77015 59.62707 1.000 20.54198 180 PRO C C 1
ATOM 4924 O O . PRO C 1 180 ? 12.20117 21.93064 60.53174 1.000 22.28278 180 PRO C O 1
ATOM 4928 N N . ASP C 1 181 ? 11.63946 22.47149 58.42527 1.000 21.16427 181 ASP C N 1
ATOM 4929 C CA . ASP C 1 181 ? 11.12777 21.14539 58.11466 1.000 21.81208 181 ASP C CA 1
ATOM 4930 C C . ASP C 1 181 ? 12.19679 20.16031 57.65650 1.000 21.35688 181 ASP C C 1
ATOM 4931 O O . ASP C 1 181 ? 11.94975 18.94978 57.68651 1.000 21.37786 181 ASP C O 1
ATOM 4936 N N . LEU C 1 182 ? 13.37485 20.63796 57.24168 1.000 25.04864 182 LEU C N 1
ATOM 4937 C CA . LEU C 1 182 ? 14.30289 19.77366 56.51120 1.000 23.06573 182 LEU C CA 1
ATOM 4938 C C . LEU C 1 182 ? 14.97114 18.73135 57.40445 1.000 21.18530 182 LEU C C 1
ATOM 4939 O O . LEU C 1 182 ? 15.28552 17.63271 56.93068 1.000 22.08832 182 LEU C O 1
ATOM 4944 N N . PHE C 1 183 ? 15.19106 19.03468 58.68235 1.000 23.29151 183 PHE C N 1
ATOM 4945 C CA . PHE C 1 183 ? 15.88364 18.09726 59.56166 1.000 22.21567 183 PHE C CA 1
ATOM 4946 C C . PHE C 1 183 ? 15.67739 18.52215 61.00877 1.000 20.06031 183 PHE C C 1
ATOM 4947 O O . PHE C 1 183 ? 15.16374 19.60842 61.29307 1.000 21.07075 183 PHE C O 1
ATOM 4955 N N . ASP C 1 184 ? 16.08495 17.63729 61.91939 1.000 16.58225 184 ASP C N 1
ATOM 4956 C CA . ASP C 1 184 ? 16.04341 17.89877 63.35152 1.000 19.11021 184 ASP C CA 1
ATOM 4957 C C . ASP C 1 184 ? 17.36669 18.52279 63.78299 1.000 23.78794 184 ASP C C 1
ATOM 4958 O O . ASP C 1 184 ? 18.43371 17.92752 63.59180 1.000 24.97571 184 ASP C O 1
ATOM 4960 N N . TRP C 1 185 ? 17.28816 19.70783 64.38920 1.000 19.91405 185 TRP C N 1
ATOM 4961 C CA . TRP C 1 185 ? 18.48706 20.46044 64.74774 1.000 20.62636 185 TRP C CA 1
ATOM 4962 C C . TRP C 1 185 ? 19.37573 19.68324 65.71916 1.000 24.56272 185 TRP C C 1
ATOM 4963 O O . TRP C 1 185 ? 20.61138 19.72570 65.61630 1.000 22.99492 185 TRP C O 1
ATOM 4974 N N . ASN C 1 186 ? 18.76507 18.96299 66.66862 1.000 24.68067 186 ASN C N 1
ATOM 4975 C CA . ASN C 1 186 ? 19.54450 18.22434 67.65937 1.000 23.99950 186 ASN C CA 1
ATOM 4976 C C . ASN C 1 186 ? 20.38514 17.12576 67.01955 1.000 22.85097 186 ASN C C 1
ATOM 4977 O O . ASN C 1 186 ? 21.42425 16.74351 67.56890 1.000 23.02584 186 ASN C O 1
ATOM 4982 N N . SER C 1 187 ? 19.95522 16.59715 65.87168 1.000 22.53445 187 SER C N 1
ATOM 4983 C CA . SER C 1 187 ? 20.75580 15.58012 65.19693 1.000 24.30854 187 SER C CA 1
ATOM 4984 C C . SER C 1 187 ? 22.04899 16.16860 64.63973 1.000 20.93698 187 SER C C 1
ATOM 4985 O O . SER C 1 187 ? 23.06860 15.47391 64.57691 1.000 22.27136 187 SER C O 1
ATOM 4988 N N . VAL C 1 188 ? 22.02559 17.43874 64.23394 1.000 21.12168 188 VAL C N 1
ATOM 4989 C CA . VAL C 1 188 ? 23.24995 18.11847 63.82520 1.000 21.20056 188 VAL C CA 1
ATOM 4990 C C . VAL C 1 188 ? 24.09236 18.46452 65.04515 1.000 23.06473 188 VAL C C 1
ATOM 4991 O O . VAL C 1 188 ? 25.31519 18.27855 65.04433 1.000 22.63339 188 VAL C O 1
ATOM 4995 N N . VAL C 1 189 ? 23.45458 18.97302 66.10545 1.000 22.55494 189 VAL C N 1
ATOM 4996 C CA . VAL C 1 189 ? 24.19767 19.31244 67.31903 1.000 21.31092 189 VAL C CA 1
ATOM 4997 C C . VAL C 1 189 ? 24.92303 18.08732 67.86514 1.000 20.30915 189 VAL C C 1
ATOM 4998 O O . VAL C 1 189 ? 26.01781 18.20285 68.42892 1.000 20.32963 189 VAL C O 1
ATOM 5002 N N . SER C 1 190 ? 24.35097 16.89760 67.67793 1.000 18.24043 190 SER C N 1
ATOM 5003 C CA . SER C 1 190 ? 24.97216 15.66186 68.13481 1.000 21.00203 190 SER C CA 1
ATOM 5004 C C . SER C 1 190 ? 26.12736 15.21673 67.24686 1.000 25.66311 190 SER C C 1
ATOM 5005 O O . SER C 1 190 ? 26.87021 14.30540 67.63156 1.000 22.69515 190 SER C O 1
ATOM 5008 N N . GLN C 1 191 ? 26.26750 15.80060 66.05871 1.000 25.15983 191 GLN C N 1
ATOM 5009 C CA . GLN C 1 191 ? 27.44078 15.55967 65.22968 1.000 23.57570 191 GLN C CA 1
ATOM 5010 C C . GLN C 1 191 ? 28.64002 16.27146 65.84057 1.000 21.43652 191 GLN C C 1
ATOM 5011 O O . GLN C 1 191 ? 28.63439 17.49956 65.97338 1.000 25.65308 191 GLN C O 1
ATOM 5017 N N . GLN C 1 192 ? 29.66429 15.50717 66.22436 1.000 25.94060 192 GLN C N 1
ATOM 5018 C CA . GLN C 1 192 ? 30.85377 16.11174 66.81259 1.000 25.44113 192 GLN C CA 1
ATOM 5019 C C . GLN C 1 192 ? 31.81277 16.65944 65.76729 1.000 27.29814 192 GLN C C 1
ATOM 5020 O O . GLN C 1 192 ? 32.59247 17.56605 66.07844 1.000 27.82170 192 GLN C O 1
ATOM 5026 N N . SER C 1 193 ? 31.76037 16.14880 64.53993 1.000 25.59334 193 SER C N 1
ATOM 5027 C CA . SER C 1 193 ? 32.69432 16.54191 63.49308 1.000 19.69450 193 SER C CA 1
ATOM 5028 C C . SER C 1 193 ? 32.15576 17.75390 62.74357 1.000 18.41937 193 SER C C 1
ATOM 5029 O O . SER C 1 193 ? 31.05958 17.70218 62.17570 1.000 21.18435 193 SER C O 1
ATOM 5032 N N . ALA C 1 194 ? 32.93554 18.83725 62.72668 1.000 17.44654 194 ALA C N 1
ATOM 5033 C CA . ALA C 1 194 ? 32.56447 19.99684 61.92366 1.000 13.66028 194 ALA C CA 1
ATOM 5034 C C . ALA C 1 194 ? 32.54925 19.66084 60.44005 1.000 16.53890 194 ALA C C 1
ATOM 5035 O O . ALA C 1 194 ? 31.81279 20.28641 59.67128 1.000 14.49425 194 ALA C O 1
ATOM 5037 N N . THR C 1 195 ? 33.35915 18.68542 60.01742 1.000 18.09649 195 THR C N 1
ATOM 5038 C CA . THR C 1 195 ? 33.31558 18.24239 58.62837 1.000 18.94793 195 THR C CA 1
ATOM 5039 C C . THR C 1 195 ? 31.97736 17.59069 58.29842 1.000 20.17758 195 THR C C 1
ATOM 5040 O O . THR C 1 195 ? 31.39725 17.86018 57.23941 1.000 16.92339 195 THR C O 1
ATOM 5044 N N . GLN C 1 196 ? 31.47132 16.72808 59.18771 1.000 18.63910 196 GLN C N 1
ATOM 5045 C CA . GLN C 1 196 ? 30.17038 16.11174 58.94268 1.000 17.28861 196 GLN C CA 1
ATOM 5046 C C . GLN C 1 196 ? 29.06795 17.15997 58.91606 1.000 16.23642 196 GLN C C 1
ATOM 5047 O O . GLN C 1 196 ? 28.17011 17.10038 58.07007 1.000 18.46500 196 GLN C O 1
ATOM 5053 N N . ARG C 1 197 ? 29.12914 18.13765 59.82397 1.000 14.32190 197 ARG C N 1
ATOM 5054 C CA . ARG C 1 197 ? 28.12533 19.19807 59.84776 1.000 19.03463 197 ARG C CA 1
ATOM 5055 C C . ARG C 1 197 ? 28.16808 20.02038 58.56781 1.000 17.87191 197 ARG C C 1
ATOM 5056 O O . ARG C 1 197 ? 27.12179 20.34814 57.98167 1.000 17.87734 197 ARG C O 1
ATOM 5064 N N . LEU C 1 198 ? 29.37905 20.35888 58.12085 1.000 15.12795 198 LEU C N 1
ATOM 5065 C CA . LEU C 1 198 ? 29.53973 21.15641 56.91439 1.000 16.48580 198 LEU C CA 1
ATOM 5066 C C . LEU C 1 198 ? 29.03034 20.40614 55.69384 1.000 14.23752 198 LEU C C 1
ATOM 5067 O O . LEU C 1 198 ? 28.31090 20.97163 54.87011 1.000 14.41858 198 LEU C O 1
ATOM 5072 N N . GLU C 1 199 ? 29.37379 19.12222 55.57198 1.000 13.25424 199 GLU C N 1
ATOM 5073 C CA . GLU C 1 199 ? 28.90375 18.34088 54.43165 1.000 15.73060 199 GLU C CA 1
ATOM 5074 C C . GLU C 1 199 ? 27.39124 18.14474 54.48330 1.000 20.20787 199 GLU C C 1
ATOM 5075 O O . GLU C 1 199 ? 26.72716 18.12917 53.44087 1.000 21.16128 199 GLU C O 1
ATOM 5077 N N . HIS C 1 200 ? 26.83400 17.99149 55.68868 1.000 19.36585 200 HIS C N 1
ATOM 5078 C CA . HIS C 1 200 ? 25.38787 17.88435 55.86291 1.000 16.93473 200 HIS C CA 1
ATOM 5079 C C . HIS C 1 200 ? 24.68522 19.11319 55.29883 1.000 11.88506 200 HIS C C 1
ATOM 5080 O O . HIS C 1 200 ? 23.78130 19.00411 54.45284 1.000 14.96935 200 HIS C O 1
ATOM 5087 N N . ALA C 1 201 ? 25.12948 20.29858 55.72347 1.000 11.85383 201 ALA C N 1
ATOM 5088 C CA . ALA C 1 201 ? 24.57067 21.53990 55.19155 1.000 15.18157 201 ALA C CA 1
ATOM 5089 C C . ALA C 1 201 ? 24.82717 21.69029 53.69085 1.000 20.19648 201 ALA C C 1
ATOM 5090 O O . ALA C 1 201 ? 23.94061 22.13318 52.94910 1.000 19.12499 201 ALA C O 1
ATOM 5092 N N . PHE C 1 202 ? 26.04037 21.35094 53.22904 1.000 16.94307 202 PHE C N 1
ATOM 5093 C CA . PHE C 1 202 ? 26.37929 21.48735 51.81364 1.000 15.82564 202 PHE C CA 1
ATOM 5094 C C . PHE C 1 202 ? 25.46166 20.63351 50.94724 1.000 13.55150 202 PHE C C 1
ATOM 5095 O O . PHE C 1 202 ? 24.99027 21.08153 49.89765 1.000 15.71930 202 PHE C O 1
ATOM 5103 N N . ASN C 1 203 ? 25.18486 19.40282 51.38195 1.000 16.51085 203 ASN C N 1
ATOM 5104 C CA . ASN C 1 203 ? 24.31923 18.51368 50.61540 1.000 17.27396 203 ASN C CA 1
ATOM 5105 C C . ASN C 1 203 ? 22.87036 18.97747 50.64496 1.000 19.03948 203 ASN C C 1
ATOM 5106 O O . ASN C 1 203 ? 22.16958 18.87556 49.63163 1.000 20.52850 203 ASN C O 1
ATOM 5111 N N . ILE C 1 204 ? 22.39347 19.47896 51.79075 1.000 16.55645 204 ILE C N 1
ATOM 5112 C CA . ILE C 1 204 ? 21.05004 20.05853 51.81364 1.000 17.64570 204 ILE C CA 1
ATOM 5113 C C . ILE C 1 204 ? 20.95653 21.20236 50.81010 1.000 16.73979 204 ILE C C 1
ATOM 5114 O O . ILE C 1 204 ? 20.03161 21.26465 49.99041 1.000 16.17686 204 ILE C O 1
ATOM 5119 N N . ALA C 1 205 ? 21.92591 22.11842 50.85219 1.000 14.56526 205 ALA C N 1
ATOM 5120 C CA . ALA C 1 205 ? 21.89650 23.27264 49.96213 1.000 15.68833 205 ALA C CA 1
ATOM 5121 C C . ALA C 1 205 ? 22.01314 22.86882 48.49558 1.000 14.84715 205 ALA C C 1
ATOM 5122 O O . ALA C 1 205 ? 21.43840 23.53145 47.62565 1.000 16.47211 205 ALA C O 1
ATOM 5124 N N . ARG C 1 206 ? 22.75691 21.80264 48.19626 1.000 15.86105 206 ARG C N 1
ATOM 5125 C CA . ARG C 1 206 ? 22.92818 21.39838 46.80505 1.000 16.45736 206 ARG C CA 1
ATOM 5126 C C . ARG C 1 206 ? 21.70622 20.66346 46.26821 1.000 17.17066 206 ARG C C 1
ATOM 5127 O O . ARG C 1 206 ? 21.20388 20.98951 45.18728 1.000 17.55455 206 ARG C O 1
ATOM 5135 N N . TYR C 1 207 ? 21.22335 19.66008 46.99361 1.000 16.89330 207 TYR C N 1
ATOM 5136 C CA . TYR C 1 207 ? 20.19251 18.79186 46.44958 1.000 15.23584 207 TYR C CA 1
ATOM 5137 C C . TYR C 1 207 ? 18.78187 19.22114 46.81818 1.000 18.75499 207 TYR C C 1
ATOM 5138 O O . TYR C 1 207 ? 17.83738 18.84673 46.11645 1.000 21.89229 207 TYR C O 1
ATOM 5147 N N . GLN C 1 208 ? 18.61049 20.02690 47.86545 1.000 16.95703 208 GLN C N 1
ATOM 5148 C CA . GLN C 1 208 ? 17.28342 20.49891 48.22493 1.000 18.31340 208 GLN C CA 1
ATOM 5149 C C . GLN C 1 208 ? 17.08054 21.98813 48.00069 1.000 19.03205 208 GLN C C 1
ATOM 5150 O O . GLN C 1 208 ? 15.92991 22.42302 47.90363 1.000 18.90758 208 GLN C O 1
ATOM 5156 N N . LEU C 1 209 ? 18.15399 22.77017 47.86678 1.000 15.78793 209 LEU C N 1
ATOM 5157 C CA . LEU C 1 209 ? 18.03628 24.19859 47.60211 1.000 13.71089 209 LEU C CA 1
ATOM 5158 C C . LEU C 1 209 ? 18.63222 24.62343 46.26706 1.000 12.87661 209 LEU C C 1
ATOM 5159 O O . LEU C 1 209 ? 18.52848 25.80201 45.91315 1.000 16.33100 209 LEU C O 1
ATOM 5164 N N . GLY C 1 210 ? 19.26716 23.71621 45.53052 1.000 15.74052 210 GLY C N 1
ATOM 5165 C CA . GLY C 1 210 ? 19.76595 24.04038 44.20539 1.000 16.33719 210 GLY C CA 1
ATOM 5166 C C . GLY C 1 210 ? 21.01020 24.90204 44.16244 1.000 19.83026 210 GLY C C 1
ATOM 5167 O O . GLY C 1 210 ? 21.21434 25.62982 43.18727 1.000 22.04209 210 GLY C O 1
ATOM 5168 N N . ILE C 1 211 ? 21.85295 24.83952 45.18931 1.000 16.15508 211 ILE C N 1
ATOM 5169 C CA . ILE C 1 211 ? 23.07913 25.62725 45.26505 1.000 18.80011 211 ILE C CA 1
ATOM 5170 C C . ILE C 1 211 ? 24.26726 24.70608 45.03312 1.000 17.75515 211 ILE C C 1
ATOM 5171 O O . ILE C 1 211 ? 24.42411 23.70226 45.73285 1.000 15.18073 211 ILE C O 1
ATOM 5176 N N . GLU C 1 212 ? 25.11200 25.05034 44.06745 1.000 18.73118 212 GLU C N 1
ATOM 5177 C CA . GLU C 1 212 ? 26.28157 24.22756 43.81156 1.000 17.93093 212 GLU C CA 1
ATOM 5178 C C . GLU C 1 212 ? 27.24186 24.29128 44.99744 1.000 18.44751 212 GLU C C 1
ATOM 5179 O O . GLU C 1 212 ? 27.34157 25.30591 45.69505 1.000 16.42798 212 GLU C O 1
ATOM 5185 N N . LYS C 1 213 ? 27.94218 23.18186 45.23307 1.000 18.26321 213 LYS C N 1
ATOM 5186 C CA . LYS C 1 213 ? 28.86087 23.06345 46.36563 1.000 18.29943 213 LYS C CA 1
ATOM 5187 C C . LYS C 1 213 ? 30.11917 23.87765 46.08228 1.000 16.33410 213 LYS C C 1
ATOM 5188 O O . LYS C 1 213 ? 31.17738 23.35243 45.72810 1.000 18.22601 213 LYS C O 1
ATOM 5194 N N . LEU C 1 214 ? 30.00034 25.19279 46.26551 1.000 14.29801 214 LEU C N 1
ATOM 5195 C CA . LEU C 1 214 ? 31.12306 26.08499 46.00755 1.000 15.35174 214 LEU C CA 1
ATOM 5196 C C . LEU C 1 214 ? 32.24901 25.90193 47.01464 1.000 18.53536 214 LEU C C 1
ATOM 5197 O O . LEU C 1 214 ? 33.40001 26.22765 46.70327 1.000 17.44424 214 LEU C O 1
ATOM 5202 N N . LEU C 1 215 ? 31.94489 25.39778 48.21010 1.000 21.17528 215 LEU C N 1
ATOM 5203 C CA . LEU C 1 215 ? 32.90527 25.31006 49.29935 1.000 15.09205 215 LEU C CA 1
ATOM 5204 C C . LEU C 1 215 ? 33.13075 23.85738 49.68321 1.000 16.94926 215 LEU C C 1
ATOM 5205 O O . LEU C 1 215 ? 32.19794 23.04553 49.67782 1.000 16.64748 215 LEU C O 1
ATOM 5210 N N . ASP C 1 216 ? 34.36647 23.53808 50.00220 1.000 18.00632 216 ASP C N 1
ATOM 5211 C CA . ASP C 1 216 ? 34.72171 22.27496 50.62277 1.000 17.38108 216 ASP C CA 1
ATOM 5212 C C . ASP C 1 216 ? 34.75696 22.44923 52.13281 1.000 14.21352 216 ASP C C 1
ATOM 5213 O O . ASP C 1 216 ? 34.91327 23.56661 52.62939 1.000 16.84731 216 ASP C O 1
ATOM 5218 N N . PRO C 1 217 ? 34.58950 21.37075 52.90023 1.000 15.68170 217 PRO C N 1
ATOM 5219 C CA . PRO C 1 217 ? 34.71539 21.50501 54.36025 1.000 16.10530 217 PRO C CA 1
ATOM 5220 C C . PRO C 1 217 ? 36.03139 22.13037 54.78037 1.000 16.87586 217 PRO C C 1
ATOM 5221 O O . PRO C 1 217 ? 36.05192 22.99443 55.66386 1.000 20.18550 217 PRO C O 1
ATOM 5225 N N . GLU C 1 218 ? 37.13063 21.75276 54.12402 1.000 22.79029 218 GLU C N 1
ATOM 5226 C CA . GLU C 1 218 ? 38.44800 22.29141 54.44457 1.000 22.31607 218 GLU C CA 1
ATOM 5227 C C . GLU C 1 218 ? 38.59628 23.77239 54.10579 1.000 18.46264 218 GLU C C 1
ATOM 5228 O O . GLU C 1 218 ? 39.56135 24.39353 54.56032 1.000 18.02092 218 GLU C O 1
ATOM 5234 N N . ASP C 1 219 ? 37.68796 24.35294 53.31933 1.000 17.03555 219 ASP C N 1
ATOM 5235 C CA . ASP C 1 219 ? 37.70340 25.79520 53.10294 1.000 18.89456 219 ASP C CA 1
ATOM 5236 C C . ASP C 1 219 ? 37.04122 26.56981 54.23623 1.000 17.93731 219 ASP C C 1
ATOM 5237 O O . ASP C 1 219 ? 37.22383 27.78908 54.32118 1.000 14.85496 219 ASP C O 1
ATOM 5242 N N . VAL C 1 220 ? 36.27380 25.90251 55.09448 1.000 21.27396 220 VAL C N 1
ATOM 5243 C CA . VAL C 1 220 ? 35.54783 26.54786 56.18281 1.000 19.54283 220 VAL C CA 1
ATOM 5244 C C . VAL C 1 220 ? 36.08235 26.11090 57.54340 1.000 15.29736 220 VAL C C 1
ATOM 5245 O O . VAL C 1 220 ? 36.39784 26.94336 58.39499 1.000 16.69722 220 VAL C O 1
ATOM 5249 N N . ASP C 1 221 ? 36.17036 24.79985 57.76812 1.000 17.89374 221 ASP C N 1
ATOM 5250 C CA . ASP C 1 221 ? 36.77353 24.23675 58.97322 1.000 17.10417 221 ASP C CA 1
ATOM 5251 C C . ASP C 1 221 ? 38.28723 24.30415 58.78567 1.000 18.25311 221 ASP C C 1
ATOM 5252 O O . ASP C 1 221 ? 38.95883 23.32468 58.45205 1.000 21.08623 221 ASP C O 1
ATOM 5257 N N . THR C 1 222 ? 38.82646 25.50195 58.99735 1.000 19.34494 222 THR C N 1
ATOM 5258 C CA . THR C 1 222 ? 40.24611 25.76061 58.81101 1.000 23.93801 222 THR C CA 1
ATOM 5259 C C . THR C 1 222 ? 40.64675 26.93686 59.69030 1.000 22.42484 222 THR C C 1
ATOM 5260 O O . THR C 1 222 ? 39.79788 27.67331 60.19818 1.000 21.63018 222 THR C O 1
ATOM 5264 N N . THR C 1 223 ? 41.96091 27.09805 59.87406 1.000 23.32263 223 THR C N 1
ATOM 5265 C CA . THR C 1 223 ? 42.46591 28.13628 60.76870 1.000 19.56251 223 THR C CA 1
ATOM 5266 C C . THR C 1 223 ? 42.10931 29.53494 60.27373 1.000 21.07395 223 THR C C 1
ATOM 5267 O O . THR C 1 223 ? 41.69065 30.39188 61.06226 1.000 22.86804 223 THR C O 1
ATOM 5271 N N . TYR C 1 224 ? 42.28006 29.79236 58.97649 1.000 21.05984 224 TYR C N 1
ATOM 5272 C CA . TYR C 1 224 ? 42.02532 31.10782 58.38600 1.000 22.83585 224 TYR C CA 1
ATOM 5273 C C . TYR C 1 224 ? 41.05566 30.94899 57.22240 1.000 23.30429 224 TYR C C 1
ATOM 5274 O O . TYR C 1 224 ? 41.47638 30.76821 56.07309 1.000 21.62902 224 TYR C O 1
ATOM 5283 N N . PRO C 1 225 ? 39.74916 31.01904 57.47606 1.000 24.64062 225 PRO C N 1
ATOM 5284 C CA . PRO C 1 225 ? 38.78441 30.83339 56.38448 1.000 21.17447 225 PRO C CA 1
ATOM 5285 C C . PRO C 1 225 ? 38.77481 32.02055 55.43835 1.000 19.13124 225 PRO C C 1
ATOM 5286 O O . PRO C 1 225 ? 38.86335 33.17709 55.85839 1.000 20.26222 225 PRO C O 1
ATOM 5290 N N . ASP C 1 226 ? 38.67165 31.72362 54.14519 1.000 18.58321 226 ASP C N 1
ATOM 5291 C CA . ASP C 1 226 ? 38.59952 32.78370 53.15081 1.000 17.78036 226 ASP C CA 1
ATOM 5292 C C . ASP C 1 226 ? 37.25178 33.48084 53.26131 1.000 19.32303 226 ASP C C 1
ATOM 5293 O O . ASP C 1 226 ? 36.19913 32.84125 53.15152 1.000 19.52819 226 ASP C O 1
ATOM 5298 N N . LYS C 1 227 ? 37.28931 34.79093 53.49455 1.000 18.19947 227 LYS C N 1
ATOM 5299 C CA . LYS C 1 227 ? 36.06305 35.54062 53.72485 1.000 14.25857 227 LYS C CA 1
ATOM 5300 C C . LYS C 1 227 ? 35.24460 35.68652 52.44775 1.000 19.51237 227 LYS C C 1
ATOM 5301 O O . LYS C 1 227 ? 34.01279 35.61328 52.48873 1.000 16.25064 227 LYS C O 1
ATOM 5307 N N . LYS C 1 228 ? 35.90537 35.89569 51.30248 1.000 19.95403 228 LYS C N 1
ATOM 5308 C CA . LYS C 1 228 ? 35.16648 36.10087 50.05763 1.000 17.80476 228 LYS C CA 1
ATOM 5309 C C . LYS C 1 228 ? 34.40164 34.84863 49.64690 1.000 14.70815 228 LYS C C 1
ATOM 5310 O O . LYS C 1 228 ? 33.25948 34.94045 49.18525 1.000 16.44372 228 LYS C O 1
ATOM 5316 N N . SER C 1 229 ? 35.01230 33.67258 49.80347 1.000 14.36675 229 SER C N 1
ATOM 5317 C CA . SER C 1 229 ? 34.33139 32.42812 49.45664 1.000 14.40142 229 SER C CA 1
ATOM 5318 C C . SER C 1 229 ? 33.10231 32.20946 50.33296 1.000 18.66683 229 SER C C 1
ATOM 5319 O O . SER C 1 229 ? 32.03383 31.80623 49.84432 1.000 16.87736 229 SER C O 1
ATOM 5322 N N . ILE C 1 230 ? 33.23788 32.47308 51.63466 1.000 19.01939 230 ILE C N 1
ATOM 5323 C CA . ILE C 1 230 ? 32.11568 32.31497 52.55224 1.000 18.25766 230 ILE C CA 1
ATOM 5324 C C . ILE C 1 230 ? 31.02338 33.33058 52.24005 1.000 15.51686 230 ILE C C 1
ATOM 5325 O O . ILE C 1 230 ? 29.83486 33.00120 52.26296 1.000 16.87825 230 ILE C O 1
ATOM 5330 N N . LEU C 1 231 ? 31.40434 34.58252 51.97448 1.000 14.51147 231 LEU C N 1
ATOM 5331 C CA . LEU C 1 231 ? 30.43596 35.60450 51.58638 1.000 15.54284 231 LEU C CA 1
ATOM 5332 C C . LEU C 1 231 ? 29.66380 35.17514 50.34135 1.000 18.67329 231 LEU C C 1
ATOM 5333 O O . LEU C 1 231 ? 28.43386 35.29144 50.28822 1.000 14.62524 231 LEU C O 1
ATOM 5338 N N . MET C 1 232 ? 30.38385 34.68252 49.32517 1.000 19.81527 232 MET C N 1
ATOM 5339 C CA . MET C 1 232 ? 29.77704 34.08840 48.13524 1.000 20.48737 232 MET C CA 1
ATOM 5340 C C . MET C 1 232 ? 28.71441 33.05914 48.48436 1.000 16.49827 232 MET C C 1
ATOM 5341 O O . MET C 1 232 ? 27.56921 33.12107 48.01243 1.000 18.10508 232 MET C O 1
ATOM 5346 N N . TYR C 1 233 ? 29.11346 32.05684 49.26568 1.000 13.15254 233 TYR C N 1
ATOM 5347 C CA . TYR C 1 233 ? 28.21003 30.95164 49.55285 1.000 15.24504 233 TYR C CA 1
ATOM 5348 C C . TYR C 1 233 ? 26.99603 31.42234 50.34993 1.000 14.44117 233 TYR C C 1
ATOM 5349 O O . TYR C 1 233 ? 25.85656 31.02795 50.06334 1.000 14.73354 233 TYR C O 1
ATOM 5358 N N . ILE C 1 234 ? 27.21735 32.29603 51.33082 1.000 14.91356 234 ILE C N 1
ATOM 5359 C CA . ILE C 1 234 ? 26.12887 32.75301 52.18671 1.000 18.29828 234 ILE C CA 1
ATOM 5360 C C . ILE C 1 234 ? 25.14553 33.61182 51.39860 1.000 18.85832 234 ILE C C 1
ATOM 5361 O O . ILE C 1 234 ? 23.93467 33.55608 51.63860 1.000 16.71748 234 ILE C O 1
ATOM 5366 N N . THR C 1 235 ? 25.63494 34.42463 50.45075 1.000 17.16219 235 THR C N 1
ATOM 5367 C CA . THR C 1 235 ? 24.69911 35.19286 49.63105 1.000 16.05204 235 THR C CA 1
ATOM 5368 C C . THR C 1 235 ? 23.98284 34.31360 48.60869 1.000 18.14873 235 THR C C 1
ATOM 5369 O O . THR C 1 235 ? 22.86520 34.64225 48.20132 1.000 18.62982 235 THR C O 1
ATOM 5373 N N . SER C 1 236 ? 24.58326 33.19733 48.18240 1.000 15.41097 236 SER C N 1
ATOM 5374 C CA . SER C 1 236 ? 23.80773 32.24530 47.38670 1.000 17.36296 236 SER C CA 1
ATOM 5375 C C . SER C 1 236 ? 22.66320 31.66740 48.21492 1.000 18.33498 236 SER C C 1
ATOM 5376 O O . SER C 1 236 ? 21.53196 31.49463 47.72312 1.000 15.57099 236 SER C O 1
ATOM 5379 N N . LEU C 1 237 ? 22.93784 31.39956 49.49360 1.000 18.28466 237 LEU C N 1
ATOM 5380 C CA . LEU C 1 237 ? 21.89384 30.92757 50.39990 1.000 17.14405 237 LEU C CA 1
ATOM 5381 C C . LEU C 1 237 ? 20.81810 31.99097 50.59942 1.000 16.26687 237 LEU C C 1
ATOM 5382 O O . LEU C 1 237 ? 19.61841 31.69449 50.56501 1.000 18.17410 237 LEU C O 1
ATOM 5387 N N . PHE C 1 238 ? 21.23626 33.23555 50.82909 1.000 15.14065 238 PHE C N 1
ATOM 5388 C CA . PHE C 1 238 ? 20.29860 34.34962 50.91953 1.000 15.36093 238 PHE C CA 1
ATOM 5389 C C . PHE C 1 238 ? 19.44983 34.44052 49.66176 1.000 19.28613 238 PHE C C 1
ATOM 5390 O O . PHE C 1 238 ? 18.26403 34.78184 49.72529 1.000 16.82990 238 PHE C O 1
ATOM 5398 N N . GLN C 1 239 ? 20.04983 34.14942 48.50528 1.000 16.24778 239 GLN C N 1
ATOM 5399 C CA . GLN C 1 239 ? 19.32969 34.25632 47.24486 1.000 15.68081 239 GLN C CA 1
ATOM 5400 C C . GLN C 1 239 ? 18.24251 33.20134 47.14172 1.000 15.71322 239 GLN C C 1
ATOM 5401 O O . GLN C 1 239 ? 17.17458 33.46307 46.57572 1.000 17.89347 239 GLN C O 1
ATOM 5407 N N . VAL C 1 240 ? 18.49919 31.99533 47.65217 1.000 14.28988 240 VAL C N 1
ATOM 5408 C CA . VAL C 1 240 ? 17.51688 30.92344 47.50141 1.000 16.83051 240 VAL C CA 1
ATOM 5409 C C . VAL C 1 240 ? 16.66423 30.65196 48.74994 1.000 19.73679 240 VAL C C 1
ATOM 5410 O O . VAL C 1 240 ? 15.60368 30.02018 48.62710 1.000 17.14151 240 VAL C O 1
ATOM 5414 N N . LEU C 1 241 ? 17.08149 31.11735 49.94609 1.000 18.41122 241 LEU C N 1
ATOM 5415 C CA . LEU C 1 241 ? 16.28320 30.74834 51.11487 1.000 17.85382 241 LEU C CA 1
ATOM 5416 C C . LEU C 1 241 ? 15.03146 31.62166 51.20831 1.000 19.70159 241 LEU C C 1
ATOM 5417 O O . LEU C 1 241 ? 15.10026 32.83132 50.97716 1.000 20.71304 241 LEU C O 1
ATOM 5422 N N . PRO C 1 242 ? 13.88915 31.04194 51.58364 1.000 18.17006 242 PRO C N 1
ATOM 5423 C CA . PRO C 1 242 ? 12.64775 31.82934 51.66912 1.000 18.03833 242 PRO C CA 1
ATOM 5424 C C . PRO C 1 242 ? 12.67793 32.79888 52.84048 1.000 19.42358 242 PRO C C 1
ATOM 5425 O O . PRO C 1 242 ? 13.01224 32.42423 53.96486 1.000 28.13512 242 PRO C O 1
ATOM 5429 N N . GLN C 1 243 ? 12.30012 34.04365 52.57619 1.000 19.98723 243 GLN C N 1
ATOM 5430 C CA . GLN C 1 243 ? 12.29034 35.07006 53.61038 1.000 20.18564 243 GLN C CA 1
ATOM 5431 C C . GLN C 1 243 ? 10.95569 35.81269 53.61254 1.000 17.42938 243 GLN C C 1
ATOM 5432 O O . GLN C 1 243 ? 9.89932 35.19047 53.66475 1.000 24.98381 243 GLN C O 1
ATOM 5434 N N . GLU D 1 16 ? 42.58569 67.64890 26.23697 1.000 23.37532 16 GLU D N 1
ATOM 5435 C CA . GLU D 1 16 ? 43.93675 67.45049 26.74561 1.000 21.51610 16 GLU D CA 1
ATOM 5436 C C . GLU D 1 16 ? 44.62907 68.79268 26.98561 1.000 20.47410 16 GLU D C 1
ATOM 5437 O O . GLU D 1 16 ? 45.51038 68.89646 27.83350 1.000 21.01429 16 GLU D O 1
ATOM 5439 N N . ASP D 1 17 ? 44.22991 69.82064 26.23242 1.000 19.95874 17 ASP D N 1
ATOM 5440 C CA . ASP D 1 17 ? 44.76836 71.16038 26.46069 1.000 22.48820 17 ASP D CA 1
ATOM 5441 C C . ASP D 1 17 ? 44.25222 71.73843 27.77262 1.000 20.35036 17 ASP D C 1
ATOM 5442 O O . ASP D 1 17 ? 45.02306 72.30441 28.57286 1.000 16.06262 17 ASP D O 1
ATOM 5447 N N . VAL D 1 18 ? 42.94335 71.59170 28.00691 1.000 19.78429 18 VAL D N 1
ATOM 5448 C CA . VAL D 1 18 ? 42.35208 71.98914 29.27944 1.000 17.11135 18 VAL D CA 1
ATOM 5449 C C . VAL D 1 18 ? 43.00762 71.22453 30.41580 1.000 13.02750 18 VAL D C 1
ATOM 5450 O O . VAL D 1 18 ? 43.31781 71.79562 31.46601 1.000 15.54161 18 VAL D O 1
ATOM 5454 N N . GLN D 1 19 ? 43.23686 69.92358 30.21702 1.000 14.81174 19 GLN D N 1
ATOM 5455 C CA . GLN D 1 19 ? 43.89926 69.11852 31.23639 1.000 14.38805 19 GLN D CA 1
ATOM 5456 C C . GLN D 1 19 ? 45.31831 69.60274 31.50248 1.000 17.84147 19 GLN D C 1
ATOM 5457 O O . GLN D 1 19 ? 45.74881 69.64028 32.65441 1.000 15.75527 19 GLN D O 1
ATOM 5463 N N . LYS D 1 20 ? 46.07760 69.94850 30.45788 1.000 18.43431 20 LYS D N 1
ATOM 5464 C CA . LYS D 1 20 ? 47.40507 70.50815 30.69625 1.000 14.24285 20 LYS D CA 1
ATOM 5465 C C . LYS D 1 20 ? 47.30856 71.70049 31.63368 1.000 11.11546 20 LYS D C 1
ATOM 5466 O O . LYS D 1 20 ? 48.02015 71.77384 32.64553 1.000 13.89645 20 LYS D O 1
ATOM 5471 N N . LYS D 1 21 ? 46.37417 72.61207 31.34550 1.000 12.12062 21 LYS D N 1
ATOM 5472 C CA . LYS D 1 21 ? 46.21895 73.80301 32.18799 1.000 14.21395 21 LYS D CA 1
ATOM 5473 C C . LYS D 1 21 ? 45.84305 73.44124 33.62939 1.000 12.63997 21 LYS D C 1
ATOM 5474 O O . LYS D 1 21 ? 46.48775 73.89251 34.58834 1.000 16.77576 21 LYS D O 1
ATOM 5480 N N . THR D 1 22 ? 44.80507 72.62034 33.80635 1.000 13.77282 22 THR D N 1
ATOM 5481 C CA . THR D 1 22 ? 44.29300 72.37941 35.15627 1.000 13.90548 22 THR D CA 1
ATOM 5482 C C . THR D 1 22 ? 45.22154 71.47019 35.95831 1.000 14.23297 22 THR D C 1
ATOM 5483 O O . THR D 1 22 ? 45.40017 71.67175 37.16748 1.000 14.00293 22 THR D O 1
ATOM 5487 N N . PHE D 1 23 ? 45.81570 70.46064 35.31172 1.000 17.40565 23 PHE D N 1
ATOM 5488 C CA . PHE D 1 23 ? 46.80411 69.62137 35.97832 1.000 10.79049 23 PHE D CA 1
ATOM 5489 C C . PHE D 1 23 ? 47.99644 70.45187 36.41749 1.000 15.10906 23 PHE D C 1
ATOM 5490 O O . PHE D 1 23 ? 48.56030 70.21549 37.49181 1.000 18.28692 23 PHE D O 1
ATOM 5498 N N . THR D 1 24 ? 48.40724 71.42796 35.59629 1.000 12.76395 24 THR D N 1
ATOM 5499 C CA . THR D 1 24 ? 49.50350 72.29328 36.00771 1.000 12.03301 24 THR D CA 1
ATOM 5500 C C . THR D 1 24 ? 49.10548 73.12847 37.21600 1.000 17.00144 24 THR D C 1
ATOM 5501 O O . THR D 1 24 ? 49.90812 73.32232 38.13832 1.000 15.66788 24 THR D O 1
ATOM 5505 N N . LYS D 1 25 ? 47.86317 73.61859 37.23338 1.000 14.50852 25 LYS D N 1
ATOM 5506 C CA . LYS D 1 25 ? 47.38521 74.36131 38.39797 1.000 14.69262 25 LYS D CA 1
ATOM 5507 C C . LYS D 1 25 ? 47.38805 73.49369 39.65576 1.000 12.68618 25 LYS D C 1
ATOM 5508 O O . LYS D 1 25 ? 47.73483 73.96723 40.74226 1.000 18.57694 25 LYS D O 1
ATOM 5514 N N . TRP D 1 26 ? 47.03564 72.21488 39.52510 1.000 11.73197 26 TRP D N 1
ATOM 5515 C CA . TRP D 1 26 ? 47.06036 71.31753 40.68206 1.000 13.24409 26 TRP D CA 1
ATOM 5516 C C . TRP D 1 26 ? 48.48627 71.06723 41.16692 1.000 17.96148 26 TRP D C 1
ATOM 5517 O O . TRP D 1 26 ? 48.76108 71.10075 42.37730 1.000 16.23029 26 TRP D O 1
ATOM 5528 N N . VAL D 1 27 ? 49.39469 70.75632 40.23521 1.000 16.90684 27 VAL D N 1
ATOM 5529 C CA . VAL D 1 27 ? 50.80266 70.56163 40.57995 1.000 17.02485 27 VAL D CA 1
ATOM 5530 C C . VAL D 1 27 ? 51.33223 71.78123 41.31709 1.000 14.44668 27 VAL D C 1
ATOM 5531 O O . VAL D 1 27 ? 52.01267 71.66669 42.34771 1.000 16.70045 27 VAL D O 1
ATOM 5535 N N . ASN D 1 28 ? 51.00423 72.97284 40.81236 1.000 14.67806 28 ASN D N 1
ATOM 5536 C CA . ASN D 1 28 ? 51.49379 74.19758 41.42538 1.000 16.06340 28 ASN D CA 1
ATOM 5537 C C . ASN D 1 28 ? 50.82468 74.47640 42.76558 1.000 19.66171 28 ASN D C 1
ATOM 5538 O O . ASN D 1 28 ? 51.43713 75.10048 43.63345 1.000 19.08469 28 ASN D O 1
ATOM 5543 N N . ALA D 1 29 ? 49.58419 74.02085 42.96223 1.000 19.49953 29 ALA D N 1
ATOM 5544 C CA . ALA D 1 29 ? 48.96637 74.12472 44.28241 1.000 19.11720 29 ALA D CA 1
ATOM 5545 C C . ALA D 1 29 ? 49.68538 73.24089 45.29357 1.000 16.56839 29 ALA D C 1
ATOM 5546 O O . ALA D 1 29 ? 49.92578 73.65276 46.43899 1.000 20.72007 29 ALA D O 1
ATOM 5548 N N . GLN D 1 30 ? 50.04744 72.02571 44.87998 1.000 15.42376 30 GLN D N 1
ATOM 5549 C CA . GLN D 1 30 ? 50.85507 71.17116 45.74209 1.000 14.65225 30 GLN D CA 1
ATOM 5550 C C . GLN D 1 30 ? 52.17001 71.85468 46.09111 1.000 17.85944 30 GLN D C 1
ATOM 5551 O O . GLN D 1 30 ? 52.59217 71.85674 47.25187 1.000 21.16296 30 GLN D O 1
ATOM 5557 N N . PHE D 1 31 ? 52.83713 72.43742 45.09164 1.000 16.88830 31 PHE D N 1
ATOM 5558 C CA . PHE D 1 31 ? 54.11177 73.10433 45.35527 1.000 18.20878 31 PHE D CA 1
ATOM 5559 C C . PHE D 1 31 ? 53.93764 74.32066 46.26076 1.000 22.47743 31 PHE D C 1
ATOM 5560 O O . PHE D 1 31 ? 54.79477 74.59287 47.10907 1.000 25.99300 31 PHE D O 1
ATOM 5568 N N . SER D 1 32 ? 52.83266 75.05664 46.10222 1.000 21.15157 32 SER D N 1
ATOM 5569 C CA . SER D 1 32 ? 52.54494 76.19867 46.96634 1.000 21.20608 32 SER D CA 1
ATOM 5570 C C . SER D 1 32 ? 52.33334 75.77328 48.41023 1.000 23.58565 32 SER D C 1
ATOM 5571 O O . SER D 1 32 ? 52.66781 76.52841 49.33175 1.000 26.88094 32 SER D O 1
ATOM 5574 N N . LYS D 1 33 ? 51.75202 74.58724 48.62516 1.000 20.28291 33 LYS D N 1
ATOM 5575 C CA . LYS D 1 33 ? 51.60670 74.07407 49.98582 1.000 21.82142 33 LYS D CA 1
ATOM 5576 C C . LYS D 1 33 ? 52.93299 74.08094 50.74315 1.000 26.91370 33 LYS D C 1
ATOM 5577 O O . LYS D 1 33 ? 52.94586 74.22139 51.97174 1.000 30.13415 33 LYS D O 1
ATOM 5581 N N . PHE D 1 34 ? 54.05476 73.91853 50.03714 1.000 27.98239 34 PHE D N 1
ATOM 5582 C CA . PHE D 1 34 ? 55.37945 73.93847 50.64941 1.000 24.23338 34 PHE D CA 1
ATOM 5583 C C . PHE D 1 34 ? 56.23276 75.09843 50.14427 1.000 25.78812 34 PHE D C 1
ATOM 5584 O O . PHE D 1 34 ? 57.46271 75.05124 50.25306 1.000 28.75605 34 PHE D O 1
ATOM 5592 N N . GLY D 1 35 ? 55.60696 76.13926 49.59374 1.000 31.06331 35 GLY D N 1
ATOM 5593 C CA . GLY D 1 35 ? 56.34104 77.30897 49.14408 1.000 26.11367 35 GLY D CA 1
ATOM 5594 C C . GLY D 1 35 ? 57.35326 77.04206 48.05364 1.000 29.25299 35 GLY D C 1
ATOM 5595 O O . GLY D 1 35 ? 58.19407 77.90300 47.77656 1.000 27.08359 35 GLY D O 1
ATOM 5596 N N . LYS D 1 36 ? 57.27499 75.88520 47.39810 1.000 25.82343 36 LYS D N 1
ATOM 5597 C CA . LYS D 1 36 ? 58.25567 75.51316 46.39368 1.000 19.01304 36 LYS D CA 1
ATOM 5598 C C . LYS D 1 36 ? 57.92207 76.16335 45.05650 1.000 24.03860 36 LYS D C 1
ATOM 5599 O O . LYS D 1 36 ? 56.79292 76.60037 44.80979 1.000 22.94577 36 LYS D O 1
ATOM 5603 N N . GLN D 1 37 ? 58.92599 76.20898 44.18161 1.000 19.90483 37 GLN D N 1
ATOM 5604 C CA . GLN D 1 37 ? 58.79977 76.95710 42.93943 1.000 17.22186 37 GLN D CA 1
ATOM 5605 C C . GLN D 1 37 ? 57.79125 76.29916 42.00833 1.000 15.31449 37 GLN D C 1
ATOM 5606 O O . GLN D 1 37 ? 57.72835 75.07293 41.89366 1.000 18.16344 37 GLN D O 1
ATOM 5608 N N . HIS D 1 38 ? 57.00306 77.12959 41.33812 1.000 18.04074 38 HIS D N 1
ATOM 5609 C CA . HIS D 1 38 ? 56.04369 76.64456 40.36318 1.000 19.62110 38 HIS D CA 1
ATOM 5610 C C . HIS D 1 38 ? 56.73305 76.28546 39.05336 1.000 20.83524 38 HIS D C 1
ATOM 5611 O O . HIS D 1 38 ? 57.78248 76.83311 38.70325 1.000 19.82874 38 HIS D O 1
ATOM 5618 N N . ILE D 1 39 ? 56.12654 75.36338 38.33131 1.000 20.87135 39 ILE D N 1
ATOM 5619 C CA . ILE D 1 39 ? 56.54521 75.03716 36.97620 1.000 20.58771 39 ILE D CA 1
ATOM 5620 C C . ILE D 1 39 ? 55.71405 75.88422 36.02832 1.000 22.58056 39 ILE D C 1
ATOM 5621 O O . ILE D 1 39 ? 54.60008 76.30745 36.35645 1.000 19.90768 39 ILE D O 1
ATOM 5626 N N . GLU D 1 40 ? 56.25732 76.13883 34.84004 1.000 20.13628 40 GLU D N 1
ATOM 5627 C CA . GLU D 1 40 ? 55.59821 76.99263 33.86422 1.000 19.79717 40 GLU D CA 1
ATOM 5628 C C . GLU D 1 40 ? 55.03749 76.22757 32.67961 1.000 19.91935 40 GLU D C 1
ATOM 5629 O O . GLU D 1 40 ? 54.02665 76.64447 32.11445 1.000 19.84067 40 GLU D O 1
ATOM 5632 N N . ASN D 1 41 ? 55.66597 75.11834 32.30144 1.000 19.57869 41 ASN D N 1
ATOM 5633 C CA . ASN D 1 41 ? 55.22912 74.30304 31.17751 1.000 17.85535 41 ASN D CA 1
ATOM 5634 C C . ASN D 1 41 ? 55.30073 72.85001 31.61366 1.000 18.38106 41 ASN D C 1
ATOM 5635 O O . ASN D 1 41 ? 56.38650 72.34459 31.90898 1.000 18.29993 41 ASN D O 1
ATOM 5640 N N . LEU D 1 42 ? 54.14452 72.18546 31.66013 1.000 16.75568 42 LEU D N 1
ATOM 5641 C CA . LEU D 1 42 ? 54.08606 70.80937 32.13866 1.000 15.89146 42 LEU D CA 1
ATOM 5642 C C . LEU D 1 42 ? 54.83470 69.84555 31.22297 1.000 16.90791 42 LEU D C 1
ATOM 5643 O O . LEU D 1 42 ? 55.31992 68.80320 31.67983 1.000 16.32143 42 LEU D O 1
ATOM 5648 N N . PHE D 1 43 ? 54.94775 70.17178 29.94194 1.000 17.76967 43 PHE D N 1
ATOM 5649 C CA . PHE D 1 43 ? 55.49697 69.25114 28.95987 1.000 18.45073 43 PHE D CA 1
ATOM 5650 C C . PHE D 1 43 ? 57.00119 69.40681 28.77535 1.000 22.84718 43 PHE D C 1
ATOM 5651 O O . PHE D 1 43 ? 57.58515 68.70812 27.93730 1.000 23.65474 43 PHE D O 1
ATOM 5659 N N . SER D 1 44 ? 57.63224 70.28838 29.53676 1.000 20.10565 44 SER D N 1
ATOM 5660 C CA . SER D 1 44 ? 59.08303 70.43359 29.56880 1.000 19.68001 44 SER D CA 1
ATOM 5661 C C . SER D 1 44 ? 59.66261 70.35663 30.97422 1.000 20.45209 44 SER D C 1
ATOM 5662 O O . SER D 1 44 ? 60.71008 69.72954 31.16409 1.000 16.23065 44 SER D O 1
ATOM 5665 N N . ASP D 1 45 ? 58.98760 70.93659 31.97115 1.000 19.66213 45 ASP D N 1
ATOM 5666 C CA . ASP D 1 45 ? 59.57217 71.13228 33.29449 1.000 15.38805 45 ASP D CA 1
ATOM 5667 C C . ASP D 1 45 ? 59.59988 69.86638 34.14137 1.000 14.20270 45 ASP D C 1
ATOM 5668 O O . ASP D 1 45 ? 60.06871 69.91942 35.28327 1.000 14.95831 45 ASP D O 1
ATOM 5673 N N . LEU D 1 46 ? 59.12551 68.73883 33.61978 1.000 11.00315 46 LEU D N 1
ATOM 5674 C CA . LEU D 1 46 ? 59.20816 67.46234 34.31453 1.000 14.87612 46 LEU D CA 1
ATOM 5675 C C . LEU D 1 46 ? 60.22539 66.51431 33.69355 1.000 14.45383 46 LEU D C 1
ATOM 5676 O O . LEU D 1 46 ? 60.38217 65.38603 34.17462 1.000 13.34842 46 LEU D O 1
ATOM 5681 N N . GLN D 1 47 ? 60.91985 66.93764 32.63891 1.000 17.22991 47 GLN D N 1
ATOM 5682 C CA . GLN D 1 47 ? 61.71133 65.99275 31.85838 1.000 16.55245 47 GLN D CA 1
ATOM 5683 C C . GLN D 1 47 ? 62.91022 65.46241 32.63901 1.000 11.60195 47 GLN D C 1
ATOM 5684 O O . GLN D 1 47 ? 63.22406 64.27243 32.55326 1.000 13.81468 47 GLN D O 1
ATOM 5690 N N . ASP D 1 48 ? 63.60129 66.31610 33.39483 1.000 15.39715 48 ASP D N 1
ATOM 5691 C CA . ASP D 1 48 ? 64.76544 65.82911 34.13203 1.000 17.46513 48 ASP D CA 1
ATOM 5692 C C . ASP D 1 48 ? 64.40098 65.09566 35.42061 1.000 18.96193 48 ASP D C 1
ATOM 5693 O O . ASP D 1 48 ? 65.30273 64.58263 36.09272 1.000 17.03304 48 ASP D O 1
ATOM 5698 N N . GLY D 1 49 ? 63.11471 65.01280 35.77011 1.000 17.71251 49 GLY D N 1
ATOM 5699 C CA . GLY D 1 49 ? 62.68143 64.22873 36.90912 1.000 14.84633 49 GLY D CA 1
ATOM 5700 C C . GLY D 1 49 ? 62.78059 64.89686 38.26501 1.000 14.48244 49 GLY D C 1
ATOM 5701 O O . GLY D 1 49 ? 62.43703 64.26000 39.27005 1.000 17.47775 49 GLY D O 1
ATOM 5702 N N . ARG D 1 50 ? 63.22795 66.15120 38.33793 1.000 14.47048 50 ARG D N 1
ATOM 5703 C CA . ARG D 1 50 ? 63.42389 66.79192 39.63713 1.000 16.35044 50 ARG D CA 1
ATOM 5704 C C . ARG D 1 50 ? 62.09582 67.21668 40.26275 1.000 16.78421 50 ARG D C 1
ATOM 5705 O O . ARG D 1 50 ? 61.81610 66.89350 41.42399 1.000 16.94928 50 ARG D O 1
ATOM 5713 N N . ARG D 1 51 ? 61.27357 67.96033 39.51549 1.000 16.50773 51 ARG D N 1
ATOM 5714 C CA . ARG D 1 51 ? 60.00902 68.44139 40.06637 1.000 16.71014 51 ARG D CA 1
ATOM 5715 C C . ARG D 1 51 ? 59.02865 67.30229 40.33310 1.000 15.15991 51 ARG D C 1
ATOM 5716 O O . ARG D 1 51 ? 58.20347 67.40350 41.24679 1.000 18.30263 51 ARG D O 1
ATOM 5724 N N . LEU D 1 52 ? 59.09859 66.21715 39.55889 1.000 13.82226 52 LEU D N 1
ATOM 5725 C CA . LEU D 1 52 ? 58.29604 65.03666 39.86574 1.000 13.75270 52 LEU D CA 1
ATOM 5726 C C . LEU D 1 52 ? 58.66893 64.45700 41.22590 1.000 18.60964 52 LEU D C 1
ATOM 5727 O O . LEU D 1 52 ? 57.78984 64.09402 42.02080 1.000 16.85913 52 LEU D O 1
ATOM 5732 N N . LEU D 1 53 ? 59.97126 64.36914 41.51646 1.000 17.01448 53 LEU D N 1
ATOM 5733 C CA . LEU D 1 53 ? 60.40047 63.90839 42.83216 1.000 15.79881 53 LEU D CA 1
ATOM 5734 C C . LEU D 1 53 ? 59.98474 64.88890 43.92647 1.000 14.92794 53 LEU D C 1
ATOM 5735 O O . LEU D 1 53 ? 59.61521 64.46659 45.02401 1.000 18.09111 53 LEU D O 1
ATOM 5740 N N . ASP D 1 54 ? 60.04456 66.19695 43.65249 1.000 13.95677 54 ASP D N 1
ATOM 5741 C CA . ASP D 1 54 ? 59.54134 67.19067 44.60497 1.000 15.12035 54 ASP D CA 1
ATOM 5742 C C . ASP D 1 54 ? 58.06971 66.94468 44.93742 1.000 19.91010 54 ASP D C 1
ATOM 5743 O O . ASP D 1 54 ? 57.65989 66.96171 46.10908 1.000 15.05160 54 ASP D O 1
ATOM 5748 N N . LEU D 1 55 ? 57.25809 66.73707 43.89878 1.000 18.86716 55 LEU D N 1
ATOM 5749 C CA . LEU D 1 55 ? 55.83154 66.49205 44.07137 1.000 15.12676 55 LEU D CA 1
ATOM 5750 C C . LEU D 1 55 ? 55.58636 65.23499 44.89316 1.000 15.72541 55 LEU D C 1
ATOM 5751 O O . LEU D 1 55 ? 54.74809 65.22614 45.80369 1.000 19.27594 55 LEU D O 1
ATOM 5756 N N . LEU D 1 56 ? 56.30593 64.15543 44.58466 1.000 13.20982 56 LEU D N 1
ATOM 5757 C CA . LEU D 1 56 ? 56.10887 62.92915 45.34783 1.000 16.80614 56 LEU D CA 1
ATOM 5758 C C . LEU D 1 56 ? 56.63032 63.06690 46.77570 1.000 19.92780 56 LEU D C 1
ATOM 5759 O O . LEU D 1 56 ? 56.12095 62.40107 47.68419 1.000 17.94996 56 LEU D O 1
ATOM 5764 N N . GLU D 1 57 ? 57.62670 63.93000 46.99565 1.000 16.88529 57 GLU D N 1
ATOM 5765 C CA . GLU D 1 57 ? 58.04813 64.25606 48.35550 1.000 19.83971 57 GLU D CA 1
ATOM 5766 C C . GLU D 1 57 ? 56.90443 64.89029 49.12916 1.000 19.32104 57 GLU D C 1
ATOM 5767 O O . GLU D 1 57 ? 56.59219 64.48327 50.25396 1.000 21.24599 57 GLU D O 1
ATOM 5773 N N . GLY D 1 58 ? 56.27020 65.89748 48.53133 1.000 20.09753 58 GLY D N 1
ATOM 5774 C CA . GLY D 1 58 ? 55.12870 66.52879 49.17652 1.000 21.05754 58 GLY D CA 1
ATOM 5775 C C . GLY D 1 58 ? 53.98448 65.56591 49.44842 1.000 18.28213 58 GLY D C 1
ATOM 5776 O O . GLY D 1 58 ? 53.35901 65.61761 50.50955 1.000 19.89560 58 GLY D O 1
ATOM 5777 N N . LEU D 1 59 ? 53.69914 64.66935 48.49861 1.000 19.95878 59 LEU D N 1
ATOM 5778 C CA . LEU D 1 59 ? 52.53221 63.79610 48.62815 1.000 19.28977 59 LEU D CA 1
ATOM 5779 C C . LEU D 1 59 ? 52.76784 62.63439 49.59203 1.000 22.35593 59 LEU D C 1
ATOM 5780 O O . LEU D 1 59 ? 51.86614 62.27204 50.35719 1.000 17.18937 59 LEU D O 1
ATOM 5785 N N . THR D 1 60 ? 53.95740 62.03227 49.57801 1.000 20.26204 60 THR D N 1
ATOM 5786 C CA . THR D 1 60 ? 54.22908 60.89850 50.45238 1.000 17.02334 60 THR D CA 1
ATOM 5787 C C . THR D 1 60 ? 54.79482 61.31168 51.80448 1.000 16.08989 60 THR D C 1
ATOM 5788 O O . THR D 1 60 ? 54.77797 60.50112 52.73899 1.000 14.94113 60 THR D O 1
ATOM 5792 N N . GLY D 1 61 ? 55.28297 62.54579 51.92662 1.000 15.37536 61 GLY D N 1
ATOM 5793 C CA . GLY D 1 61 ? 55.99328 62.99950 53.10795 1.000 17.83346 61 GLY D CA 1
ATOM 5794 C C . GLY D 1 61 ? 57.38319 62.42779 53.28223 1.000 19.89957 61 GLY D C 1
ATOM 5795 O O . GLY D 1 61 ? 58.01222 62.67544 54.31674 1.000 19.97578 61 GLY D O 1
ATOM 5796 N N . GLN D 1 62 ? 57.88951 61.68956 52.29501 1.000 18.29871 62 GLN D N 1
ATOM 5797 C CA . GLN D 1 62 ? 59.19509 61.04974 52.35136 1.000 17.31838 62 GLN D CA 1
ATOM 5798 C C . GLN D 1 62 ? 60.23790 61.86060 51.58402 1.000 21.44453 62 GLN D C 1
ATOM 5799 O O . GLN D 1 62 ? 59.93797 62.49389 50.56992 1.000 21.16501 62 GLN D O 1
ATOM 5805 N N . LYS D 1 63 ? 61.47639 61.82469 52.07549 1.000 20.94954 63 LYS D N 1
ATOM 5806 C CA . LYS D 1 63 ? 62.60107 62.43027 51.37007 1.000 21.12375 63 LYS D CA 1
ATOM 5807 C C . LYS D 1 63 ? 63.02204 61.55816 50.19086 1.000 18.22996 63 LYS D C 1
ATOM 5808 O O . LYS D 1 63 ? 63.28074 60.36093 50.35233 1.000 17.12861 63 LYS D O 1
ATOM 5814 N N . LEU D 1 64 ? 63.09067 62.16351 49.00327 1.000 19.31129 64 LEU D N 1
ATOM 5815 C CA . LEU D 1 64 ? 63.48103 61.47436 47.77158 1.000 18.82036 64 LEU D CA 1
ATOM 5816 C C . LEU D 1 64 ? 64.63194 62.24679 47.13999 1.000 18.34657 64 LEU D C 1
ATOM 5817 O O . LEU D 1 64 ? 64.41566 63.16583 46.33653 1.000 18.37263 64 LEU D O 1
ATOM 5822 N N . PRO D 1 65 ? 65.87036 61.91389 47.49276 1.000 18.09318 65 PRO D N 1
ATOM 5823 C CA . PRO D 1 65 ? 67.00720 62.70625 47.01531 1.000 22.24145 65 PRO D CA 1
ATOM 5824 C C . PRO D 1 65 ? 67.17099 62.60512 45.50522 1.000 18.64226 65 PRO D C 1
ATOM 5825 O O . PRO D 1 65 ? 66.90573 61.56750 44.89118 1.000 16.40154 65 PRO D O 1
ATOM 5829 N N . LYS D 1 66 ? 67.60536 63.71277 44.91238 1.000 20.74212 66 LYS D N 1
ATOM 5830 C CA . LYS D 1 66 ? 67.78001 63.83076 43.47217 1.000 22.98809 66 LYS D CA 1
ATOM 5831 C C . LYS D 1 66 ? 69.21518 63.50212 43.06422 1.000 25.34113 66 LYS D C 1
ATOM 5832 O O . LYS D 1 66 ? 70.15120 63.57798 43.86106 1.000 25.80103 66 LYS D O 1
ATOM 5838 N N . GLU D 1 67 ? 69.37034 63.09984 41.80784 1.000 26.29609 67 GLU D N 1
ATOM 5839 C CA . GLU D 1 67 ? 70.69582 62.91969 41.23215 1.000 21.74184 67 GLU D CA 1
ATOM 5840 C C . GLU D 1 67 ? 71.37256 64.27084 41.00494 1.000 22.26761 67 GLU D C 1
ATOM 5841 O O . GLU D 1 67 ? 70.71859 65.29812 40.79881 1.000 19.10473 67 GLU D O 1
ATOM 5847 N N . LYS D 1 68 ? 72.70649 64.26204 41.05183 1.000 25.29341 68 LYS D N 1
ATOM 5848 C CA . LYS D 1 68 ? 73.47603 65.49406 40.90002 1.000 21.29345 68 LYS D CA 1
ATOM 5849 C C . LYS D 1 68 ? 73.70304 65.86547 39.43585 1.000 24.80588 68 LYS D C 1
ATOM 5850 O O . LYS D 1 68 ? 73.52961 67.02838 39.04880 1.000 22.18264 68 LYS D O 1
ATOM 5856 N N . GLY D 1 69 ? 74.09228 64.89523 38.61325 1.000 27.25513 69 GLY D N 1
ATOM 5857 C CA . GLY D 1 69 ? 74.39074 65.17313 37.22109 1.000 28.89868 69 GLY D CA 1
ATOM 5858 C C . GLY D 1 69 ? 73.19123 65.67806 36.43916 1.000 29.47863 69 GLY D C 1
ATOM 5859 O O . GLY D 1 69 ? 72.03133 65.48050 36.80370 1.000 27.50207 69 GLY D O 1
ATOM 5860 N N . SER D 1 70 ? 73.49729 66.35733 35.33107 1.000 31.94429 70 SER D N 1
ATOM 5861 C CA . SER D 1 70 ? 72.49744 66.97304 34.46882 1.000 27.91538 70 SER D CA 1
ATOM 5862 C C . SER D 1 70 ? 72.36089 66.24606 33.13446 1.000 27.45318 70 SER D C 1
ATOM 5863 O O . SER D 1 70 ? 71.85270 66.82213 32.16894 1.000 31.91044 70 SER D O 1
ATOM 5866 N N . THR D 1 71 ? 72.78576 64.98773 33.06455 1.000 26.53771 71 THR D N 1
ATOM 5867 C CA . THR D 1 71 ? 72.72568 64.22715 31.82783 1.000 30.52077 71 THR D CA 1
ATOM 5868 C C . THR D 1 71 ? 71.44763 63.39351 31.76941 1.000 29.29652 71 THR D C 1
ATOM 5869 O O . THR D 1 71 ? 70.64320 63.37105 32.70423 1.000 28.55344 71 THR D O 1
ATOM 5873 N N . ARG D 1 72 ? 71.26022 62.69054 30.64772 1.000 27.55014 72 ARG D N 1
ATOM 5874 C CA . ARG D 1 72 ? 70.03957 61.91280 30.46161 1.000 29.35565 72 ARG D CA 1
ATOM 5875 C C . ARG D 1 72 ? 69.98813 60.71450 31.40091 1.000 23.78218 72 ARG D C 1
ATOM 5876 O O . ARG D 1 72 ? 68.89946 60.30726 31.81930 1.000 21.03211 72 ARG D O 1
ATOM 5884 N N . VAL D 1 73 ? 71.14156 60.14230 31.75362 1.000 21.64224 73 VAL D N 1
ATOM 5885 C CA . VAL D 1 73 ? 71.12718 59.02245 32.68896 1.000 22.90639 73 VAL D CA 1
ATOM 5886 C C . VAL D 1 73 ? 70.65141 59.48994 34.05997 1.000 21.57579 73 VAL D C 1
ATOM 5887 O O . VAL D 1 73 ? 69.94361 58.75955 34.76436 1.000 22.81814 73 VAL D O 1
ATOM 5891 N N . HIS D 1 74 ? 70.98028 60.72819 34.43382 1.000 20.73162 74 HIS D N 1
ATOM 5892 C CA . HIS D 1 74 ? 70.58428 61.25667 35.73423 1.000 23.57110 74 HIS D CA 1
ATOM 5893 C C . HIS D 1 74 ? 69.09309 61.56966 35.77241 1.000 20.26259 74 HIS D C 1
ATOM 5894 O O . HIS D 1 74 ? 68.41149 61.26915 36.76219 1.000 21.67606 74 HIS D O 1
ATOM 5901 N N . ALA D 1 75 ? 68.57122 62.16309 34.69580 1.000 19.34823 75 ALA D N 1
ATOM 5902 C CA . ALA D 1 75 ? 67.13222 62.37284 34.57870 1.000 18.34634 75 ALA D CA 1
ATOM 5903 C C . ALA D 1 75 ? 66.38098 61.05207 34.60322 1.000 18.40729 75 ALA D C 1
ATOM 5904 O O . ALA D 1 75 ? 65.34030 60.92832 35.26363 1.000 20.71325 75 ALA D O 1
ATOM 5906 N N . LEU D 1 76 ? 66.89734 60.05043 33.88998 1.000 17.75018 76 LEU D N 1
ATOM 5907 C CA . LEU D 1 76 ? 66.25105 58.74959 33.86892 1.000 16.62624 76 LEU D CA 1
ATOM 5908 C C . LEU D 1 76 ? 66.28286 58.09928 35.23920 1.000 20.34338 76 LEU D C 1
ATOM 5909 O O . LEU D 1 76 ? 65.33904 57.40277 35.60300 1.000 19.31494 76 LEU D O 1
ATOM 5911 N N . ASN D 1 77 ? 67.35030 58.31822 36.01238 1.000 21.73852 77 ASN D N 1
ATOM 5912 C CA . ASN D 1 77 ? 67.40373 57.79286 37.37502 1.000 21.69373 77 ASN D CA 1
ATOM 5913 C C . ASN D 1 77 ? 66.38364 58.47697 38.28308 1.000 16.03547 77 ASN D C 1
ATOM 5914 O O . ASN D 1 77 ? 65.71554 57.81290 39.08787 1.000 16.53743 77 ASN D O 1
ATOM 5919 N N . ASN D 1 78 ? 66.27070 59.80462 38.18827 1.000 17.85375 78 ASN D N 1
ATOM 5920 C CA . ASN D 1 78 ? 65.24723 60.51925 38.94997 1.000 16.27508 78 ASN D CA 1
ATOM 5921 C C . ASN D 1 78 ? 63.85983 59.96862 38.64403 1.000 17.62522 78 ASN D C 1
ATOM 5922 O O . ASN D 1 78 ? 63.07352 59.66676 39.55548 1.000 16.43941 78 ASN D O 1
ATOM 5927 N N . VAL D 1 79 ? 63.54735 59.81846 37.35483 1.000 17.68614 79 VAL D N 1
ATOM 5928 C CA . VAL D 1 79 ? 62.22650 59.33255 36.97230 1.000 15.72946 79 VAL D CA 1
ATOM 5929 C C . VAL D 1 79 ? 62.05479 57.86825 37.36440 1.000 16.82391 79 VAL D C 1
ATOM 5930 O O . VAL D 1 79 ? 60.94967 57.44159 37.71850 1.000 18.44634 79 VAL D O 1
ATOM 5934 N N . ASN D 1 80 ? 63.13520 57.08220 37.33508 1.000 17.50134 80 ASN D N 1
ATOM 5935 C CA . ASN D 1 80 ? 63.07933 55.69187 37.77779 1.000 17.35789 80 ASN D CA 1
ATOM 5936 C C . ASN D 1 80 ? 62.69988 55.59953 39.24791 1.000 17.49805 80 ASN D C 1
ATOM 5937 O O . ASN D 1 80 ? 61.86039 54.77976 39.63634 1.000 16.06094 80 ASN D O 1
ATOM 5942 N N . LYS D 1 81 ? 63.31726 56.43920 40.08209 1.000 18.32917 81 LYS D N 1
ATOM 5943 C CA . LYS D 1 81 ? 62.96956 56.47312 41.50103 1.000 18.68420 81 LYS D CA 1
ATOM 5944 C C . LYS D 1 81 ? 61.51612 56.89287 41.70089 1.000 16.35153 81 LYS D C 1
ATOM 5945 O O . LYS D 1 81 ? 60.78937 56.29263 42.50310 1.000 18.21639 81 LYS D O 1
ATOM 5951 N N . ALA D 1 82 ? 61.07879 57.93568 40.98449 1.000 15.65293 82 ALA D N 1
ATOM 5952 C CA . ALA D 1 82 ? 59.69068 58.37764 41.10618 1.000 14.27193 82 ALA D CA 1
ATOM 5953 C C . ALA D 1 82 ? 58.72189 57.25908 40.73633 1.000 18.29678 82 ALA D C 1
ATOM 5954 O O . ALA D 1 82 ? 57.71794 57.03822 41.42762 1.000 18.46696 82 ALA D O 1
ATOM 5956 N N . LEU D 1 83 ? 59.00958 56.53634 39.65149 1.000 17.79972 83 LEU D N 1
ATOM 5957 C CA . LEU D 1 83 ? 58.14292 55.43887 39.24150 1.000 15.95393 83 LEU D CA 1
ATOM 5958 C C . LEU D 1 83 ? 58.16896 54.29633 40.24938 1.000 18.10641 83 LEU D C 1
ATOM 5959 O O . LEU D 1 83 ? 57.13905 53.65726 40.48508 1.000 15.86581 83 LEU D O 1
ATOM 5964 N N . ARG D 1 84 ? 59.32640 54.01475 40.86042 1.000 20.45142 84 ARG D N 1
ATOM 5965 C CA . ARG D 1 84 ? 59.34263 52.97810 41.89160 1.000 20.62774 84 ARG D CA 1
ATOM 5966 C C . ARG D 1 84 ? 58.49277 53.38655 43.08861 1.000 17.24452 84 ARG D C 1
ATOM 5967 O O . ARG D 1 84 ? 57.79958 52.55240 43.67908 1.000 18.39837 84 ARG D O 1
ATOM 5975 N N . VAL D 1 85 ? 58.53779 54.66610 43.46317 1.000 17.15134 85 VAL D N 1
ATOM 5976 C CA . VAL D 1 85 ? 57.71220 55.14642 44.57172 1.000 18.14415 85 VAL D CA 1
ATOM 5977 C C . VAL D 1 85 ? 56.23166 55.01090 44.23333 1.000 17.71914 85 VAL D C 1
ATOM 5978 O O . VAL D 1 85 ? 55.42482 54.55051 45.05497 1.000 18.01120 85 VAL D O 1
ATOM 5982 N N . LEU D 1 86 ? 55.85290 55.39910 43.01500 1.000 20.11391 86 LEU D N 1
ATOM 5983 C CA . LEU D 1 86 ? 54.45986 55.26728 42.59660 1.000 17.39631 86 LEU D CA 1
ATOM 5984 C C . LEU D 1 86 ? 54.00132 53.81530 42.64820 1.000 16.75358 86 LEU D C 1
ATOM 5985 O O . LEU D 1 86 ? 52.92976 53.51371 43.18361 1.000 20.20069 86 LEU D O 1
ATOM 5990 N N . GLN D 1 87 ? 54.80693 52.89599 42.10644 1.000 15.82203 87 GLN D N 1
ATOM 5991 C CA . GLN D 1 87 ? 54.44949 51.47997 42.15522 1.000 16.10105 87 GLN D CA 1
ATOM 5992 C C . GLN D 1 87 ? 54.36441 50.97398 43.59174 1.000 21.46624 87 GLN D C 1
ATOM 5993 O O . GLN D 1 87 ? 53.49981 50.15222 43.91820 1.000 21.10201 87 GLN D O 1
ATOM 5999 N N . ASN D 1 88 ? 55.25182 51.45417 44.46694 1.000 22.23060 88 ASN D N 1
ATOM 6000 C CA . ASN D 1 88 ? 55.18996 51.06432 45.87094 1.000 21.32120 88 ASN D CA 1
ATOM 6001 C C . ASN D 1 88 ? 53.91683 51.57274 46.53488 1.000 22.99707 88 ASN D C 1
ATOM 6002 O O . ASN D 1 88 ? 53.43210 50.96126 47.49508 1.000 24.15432 88 ASN D O 1
ATOM 6005 N N . ASN D 1 89 ? 53.35998 52.67434 46.03646 1.000 20.48874 89 ASN D N 1
ATOM 6006 C CA . ASN D 1 89 ? 52.09893 53.19518 46.53905 1.000 18.37049 89 ASN D CA 1
ATOM 6007 C C . ASN D 1 89 ? 50.88933 52.60590 45.82923 1.000 19.88699 89 ASN D C 1
ATOM 6008 O O . ASN D 1 89 ? 49.77958 53.12061 46.00026 1.000 22.02447 89 ASN D O 1
ATOM 6013 N N . ASN D 1 90 ? 51.07567 51.53303 45.05906 1.000 19.35110 90 ASN D N 1
ATOM 6014 C CA . ASN D 1 90 ? 49.99489 50.86976 44.32945 1.000 19.56161 90 ASN D CA 1
ATOM 6015 C C . ASN D 1 90 ? 49.23092 51.83372 43.42222 1.000 22.27966 90 ASN D C 1
ATOM 6016 O O . ASN D 1 90 ? 48.02827 51.67004 43.20157 1.000 22.79093 90 ASN D O 1
ATOM 6019 N N . VAL D 1 91 ? 49.92286 52.84465 42.89189 1.000 20.62760 91 VAL D N 1
ATOM 6020 C CA . VAL D 1 91 ? 49.30007 53.79673 41.97881 1.000 20.05268 91 VAL D CA 1
ATOM 6021 C C . VAL D 1 91 ? 49.03515 53.11582 40.64278 1.000 29.21075 91 VAL D C 1
ATOM 6022 O O . VAL D 1 91 ? 49.90240 52.41197 40.10671 1.000 26.62667 91 VAL D O 1
ATOM 6026 N N . ASP D 1 92 ? 47.82497 53.29399 40.10659 1.000 27.85960 92 ASP D N 1
ATOM 6027 C CA . ASP D 1 92 ? 47.54186 52.79864 38.76136 1.000 33.89312 92 ASP D CA 1
ATOM 6028 C C . ASP D 1 92 ? 48.25019 53.67625 37.74505 1.000 30.91388 92 ASP D C 1
ATOM 6029 O O . ASP D 1 92 ? 47.86580 54.83139 37.54150 1.000 33.57502 92 ASP D O 1
ATOM 6034 N N . LEU D 1 93 ? 49.25955 53.12740 37.08589 1.000 29.35489 93 LEU D N 1
ATOM 6035 C CA . LEU D 1 93 ? 50.03452 53.87326 36.11219 1.000 25.56499 93 LEU D CA 1
ATOM 6036 C C . LEU D 1 93 ? 49.63925 53.45036 34.70412 1.000 26.82695 93 LEU D C 1
ATOM 6037 O O . LEU D 1 93 ? 49.30231 52.29024 34.45190 1.000 22.79652 93 LEU D O 1
ATOM 6039 N N . VAL D 1 94 ? 49.68108 54.41054 33.78534 1.000 26.77024 94 VAL D N 1
ATOM 6040 C CA . VAL D 1 94 ? 49.51924 54.11955 32.36761 1.000 27.85982 94 VAL D CA 1
ATOM 6041 C C . VAL D 1 94 ? 50.71881 53.30045 31.90181 1.000 26.38020 94 VAL D C 1
ATOM 6042 O O . VAL D 1 94 ? 51.70649 53.15304 32.63103 1.000 26.80229 94 VAL D O 1
ATOM 6044 N N . ASN D 1 95 ? 50.62439 52.73360 30.70070 1.000 25.76113 95 ASN D N 1
ATOM 6045 C CA . ASN D 1 95 ? 51.75438 52.09862 30.03063 1.000 28.99729 95 ASN D CA 1
ATOM 6046 C C . ASN D 1 95 ? 52.86733 53.11050 29.78160 1.000 26.45047 95 ASN D C 1
ATOM 6047 O O . ASN D 1 95 ? 52.99332 53.63339 28.67131 1.000 28.83543 95 ASN D O 1
ATOM 6049 N N . ILE D 1 96 ? 53.64434 53.43815 30.81178 1.000 25.91954 96 ILE D N 1
ATOM 6050 C CA . ILE D 1 96 ? 54.67075 54.46708 30.71224 1.000 22.71870 96 ILE D CA 1
ATOM 6051 C C . ILE D 1 96 ? 55.99805 53.91400 31.21470 1.000 24.94945 96 ILE D C 1
ATOM 6052 O O . ILE D 1 96 ? 56.04494 53.01518 32.06121 1.000 29.53830 96 ILE D O 1
ATOM 6057 N N . GLY D 1 97 ? 57.08830 54.43319 30.63755 1.000 23.43137 97 GLY D N 1
ATOM 6058 C CA . GLY D 1 97 ? 58.42036 54.16958 31.13138 1.000 18.80767 97 GLY D CA 1
ATOM 6059 C C . GLY D 1 97 ? 59.13732 55.48189 31.39128 1.000 13.97042 97 GLY D C 1
ATOM 6060 O O . GLY D 1 97 ? 58.65627 56.55472 31.02405 1.000 16.02939 97 GLY D O 1
ATOM 6061 N N . SER D 1 98 ? 60.30134 55.38027 32.03775 1.000 18.03450 98 SER D N 1
ATOM 6062 C CA . SER D 1 98 ? 61.03389 56.58838 32.41629 1.000 17.65256 98 SER D CA 1
ATOM 6063 C C . SER D 1 98 ? 61.43047 57.40921 31.19786 1.000 16.02403 98 SER D C 1
ATOM 6064 O O . SER D 1 98 ? 61.43470 58.64599 31.24724 1.000 15.84159 98 SER D O 1
ATOM 6067 N N . THR D 1 99 ? 61.77978 56.73650 30.09882 1.000 16.53541 99 THR D N 1
ATOM 6068 C CA . THR D 1 99 ? 62.16070 57.44555 28.88408 1.000 17.03826 99 THR D CA 1
ATOM 6069 C C . THR D 1 99 ? 61.01923 58.30766 28.36366 1.000 17.72209 99 THR D C 1
ATOM 6070 O O . THR D 1 99 ? 61.25968 59.37719 27.79474 1.000 18.59023 99 THR D O 1
ATOM 6074 N N . ASP D 1 100 ? 59.77298 57.86641 28.56217 1.000 17.88609 100 ASP D N 1
ATOM 6075 C CA . ASP D 1 100 ? 58.62364 58.63905 28.10431 1.000 13.21178 100 ASP D CA 1
ATOM 6076 C C . ASP D 1 100 ? 58.51565 59.97425 28.82748 1.000 15.01582 100 ASP D C 1
ATOM 6077 O O . ASP D 1 100 ? 58.07788 60.96691 28.23254 1.000 14.90035 100 ASP D O 1
ATOM 6082 N N . ILE D 1 101 ? 58.88564 60.02024 30.10983 1.000 14.57537 101 ILE D N 1
ATOM 6083 C CA . ILE D 1 101 ? 58.86687 61.28914 30.83216 1.000 15.53418 101 ILE D CA 1
ATOM 6084 C C . ILE D 1 101 ? 60.10436 62.11500 30.50039 1.000 14.86171 101 ILE D C 1
ATOM 6085 O O . ILE D 1 101 ? 60.00988 63.32626 30.26744 1.000 16.66970 101 ILE D O 1
ATOM 6090 N N . VAL D 1 102 ? 61.28058 61.47847 30.47788 1.000 16.32636 102 VAL D N 1
ATOM 6091 C CA . VAL D 1 102 ? 62.51990 62.20368 30.19038 1.000 17.91037 102 VAL D CA 1
ATOM 6092 C C . VAL D 1 102 ? 62.48800 62.80543 28.78870 1.000 16.81201 102 VAL D C 1
ATOM 6093 O O . VAL D 1 102 ? 62.99003 63.91351 28.56257 1.000 19.71254 102 VAL D O 1
ATOM 6097 N N . ASP D 1 103 ? 61.88630 62.10210 27.83097 1.000 19.92418 103 ASP D N 1
ATOM 6098 C CA . ASP D 1 103 ? 61.87886 62.55219 26.44504 1.000 19.74914 103 ASP D CA 1
ATOM 6099 C C . ASP D 1 103 ? 60.65081 63.39005 26.09902 1.000 21.85746 103 ASP D C 1
ATOM 6100 O O . ASP D 1 103 ? 60.46469 63.73904 24.92953 1.000 23.57181 103 ASP D O 1
ATOM 6105 N N . GLY D 1 104 ? 59.82328 63.73492 27.08524 1.000 19.02644 104 GLY D N 1
ATOM 6106 C CA . GLY D 1 104 ? 58.81033 64.75498 26.89865 1.000 18.05606 104 GLY D CA 1
ATOM 6107 C C . GLY D 1 104 ? 57.54426 64.33175 26.18647 1.000 18.10874 104 GLY D C 1
ATOM 6108 O O . GLY D 1 104 ? 56.87541 65.18611 25.59777 1.000 19.84956 104 GLY D O 1
ATOM 6109 N N . ASN D 1 105 ? 57.18620 63.04714 26.22258 1.000 18.29835 105 ASN D N 1
ATOM 6110 C CA . ASN D 1 105 ? 55.92572 62.60164 25.63382 1.000 16.76277 105 ASN D CA 1
ATOM 6111 C C . ASN D 1 105 ? 54.75777 63.29631 26.32921 1.000 18.98378 105 ASN D C 1
ATOM 6112 O O . ASN D 1 105 ? 54.52882 63.09817 27.52585 1.000 17.84984 105 ASN D O 1
ATOM 6117 N N . HIS D 1 106 ? 54.01854 64.11014 25.57022 1.000 20.56287 106 HIS D N 1
ATOM 6118 C CA . HIS D 1 106 ? 52.94837 64.92323 26.14879 1.000 20.76781 106 HIS D CA 1
ATOM 6119 C C . HIS D 1 106 ? 51.83522 64.05429 26.72245 1.000 19.60810 106 HIS D C 1
ATOM 6120 O O . HIS D 1 106 ? 51.38539 64.26827 27.85454 1.000 22.16787 106 HIS D O 1
ATOM 6127 N N . LYS D 1 107 ? 51.35463 63.08817 25.93666 1.000 19.03460 107 LYS D N 1
ATOM 6128 C CA . LYS D 1 107 ? 50.21595 62.27828 26.35781 1.000 18.79969 107 LYS D CA 1
ATOM 6129 C C . LYS D 1 107 ? 50.53224 61.49954 27.62560 1.000 18.74789 107 LYS D C 1
ATOM 6130 O O . LYS D 1 107 ? 49.73032 61.47299 28.56451 1.000 19.25060 107 LYS D O 1
ATOM 6136 N N . LEU D 1 108 ? 51.71057 60.87811 27.68459 1.000 15.49091 108 LEU D N 1
ATOM 6137 C CA . LEU D 1 108 ? 52.05962 60.06899 28.84543 1.000 17.38770 108 LEU D CA 1
ATOM 6138 C C . LEU D 1 108 ? 52.49427 60.90792 30.03994 1.000 15.60462 108 LEU D C 1
ATOM 6139 O O . LEU D 1 108 ? 52.33541 60.46235 31.17903 1.000 16.18128 108 LEU D O 1
ATOM 6144 N N . THR D 1 109 ? 52.99208 62.12345 29.81559 1.000 14.16990 109 THR D N 1
ATOM 6145 C CA . THR D 1 109 ? 53.22178 63.03494 30.93203 1.000 17.37425 109 THR D CA 1
ATOM 6146 C C . THR D 1 109 ? 51.89698 63.45859 31.56350 1.000 18.51632 109 THR D C 1
ATOM 6147 O O . THR D 1 109 ? 51.72135 63.37390 32.78905 1.000 16.75973 109 THR D O 1
ATOM 6151 N N . LEU D 1 110 ? 50.95254 63.91745 30.73159 1.000 17.51428 110 LEU D N 1
ATOM 6152 C CA . LEU D 1 110 ? 49.59259 64.18502 31.19303 1.000 18.06852 110 LEU D CA 1
ATOM 6153 C C . LEU D 1 110 ? 49.00639 62.98316 31.92537 1.000 15.01905 110 LEU D C 1
ATOM 6154 O O . LEU D 1 110 ? 48.39873 63.12917 32.99174 1.000 15.91363 110 LEU D O 1
ATOM 6159 N N . GLY D 1 111 ? 49.19381 61.78360 31.37344 1.000 14.97733 111 GLY D N 1
ATOM 6160 C CA . GLY D 1 111 ? 48.59523 60.60069 31.96661 1.000 11.79612 111 GLY D CA 1
ATOM 6161 C C . GLY D 1 111 ? 49.21176 60.22591 33.29892 1.000 17.08460 111 GLY D C 1
ATOM 6162 O O . GLY D 1 111 ? 48.50907 59.78408 34.21114 1.000 18.60129 111 GLY D O 1
ATOM 6163 N N . LEU D 1 112 ? 50.53026 60.39528 33.43531 1.000 15.11054 112 LEU D N 1
ATOM 6164 C CA . LEU D 1 112 ? 51.16874 60.15347 34.72401 1.000 13.09813 112 LEU D CA 1
ATOM 6165 C C . LEU D 1 112 ? 50.67841 61.14531 35.76465 1.000 12.76690 112 LEU D C 1
ATOM 6166 O O . LEU D 1 112 ? 50.38485 60.76746 36.90741 1.000 11.40587 112 LEU D O 1
ATOM 6171 N N . ILE D 1 113 ? 50.59095 62.42391 35.38638 1.000 13.32463 113 ILE D N 1
ATOM 6172 C CA . ILE D 1 113 ? 50.09736 63.43131 36.31856 1.000 14.31568 113 ILE D CA 1
ATOM 6173 C C . ILE D 1 113 ? 48.66411 63.11331 36.72427 1.000 14.77133 113 ILE D C 1
ATOM 6174 O O . ILE D 1 113 ? 48.27964 63.29355 37.88479 1.000 14.72636 113 ILE D O 1
ATOM 6179 N N . TRP D 1 114 ? 47.85856 62.60440 35.78667 1.000 15.13749 114 TRP D N 1
ATOM 6180 C CA . TRP D 1 114 ? 46.49341 62.22513 36.13603 1.000 13.94811 114 TRP D CA 1
ATOM 6181 C C . TRP D 1 114 ? 46.46482 61.01221 37.05631 1.000 15.64449 114 TRP D C 1
ATOM 6182 O O . TRP D 1 114 ? 45.62202 60.93633 37.95296 1.000 15.18643 114 TRP D O 1
ATOM 6193 N N . ASN D 1 115 ? 47.33465 60.02866 36.81899 1.000 16.83716 115 ASN D N 1
ATOM 6194 C CA . ASN D 1 115 ? 47.42418 58.89439 37.73353 1.000 17.53813 115 ASN D CA 1
ATOM 6195 C C . ASN D 1 115 ? 47.71217 59.37170 39.14677 1.000 15.94941 115 ASN D C 1
ATOM 6196 O O . ASN D 1 115 ? 47.09910 58.90093 40.11205 1.000 17.30585 115 ASN D O 1
ATOM 6201 N N . ILE D 1 116 ? 48.62561 60.33197 39.27667 1.000 15.89786 116 ILE D N 1
ATOM 6202 C CA . ILE D 1 116 ? 48.96516 60.87710 40.58809 1.000 15.81817 116 ILE D CA 1
ATOM 6203 C C . ILE D 1 116 ? 47.76767 61.60179 41.19362 1.000 15.60539 116 ILE D C 1
ATOM 6204 O O . ILE D 1 116 ? 47.44913 61.43340 42.37761 1.000 15.45906 116 ILE D O 1
ATOM 6209 N N . ILE D 1 117 ? 47.09698 62.42900 40.38966 1.000 15.84449 117 ILE D N 1
ATOM 6210 C CA . ILE D 1 117 ? 45.93695 63.18052 40.86550 1.000 16.52894 117 ILE D CA 1
ATOM 6211 C C . ILE D 1 117 ? 44.83341 62.23185 41.32476 1.000 17.40711 117 ILE D C 1
ATOM 6212 O O . ILE D 1 117 ? 44.25440 62.39736 42.40423 1.000 17.547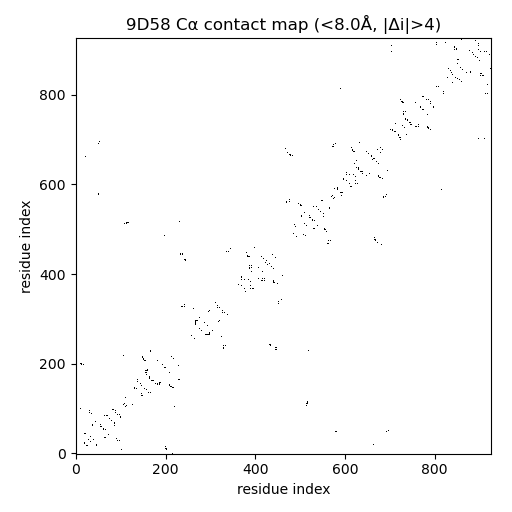73 117 ILE D O 1
ATOM 6217 N N . LEU D 1 118 ? 44.54064 61.21178 40.51858 1.000 15.33819 118 LEU D N 1
ATOM 6218 C CA . LEU D 1 118 ? 43.50108 60.25235 40.86407 1.000 15.65186 118 LEU D CA 1
ATOM 6219 C C . LEU D 1 118 ? 43.86332 59.46683 42.11338 1.000 19.32886 118 LEU D C 1
ATOM 6220 O O . LEU D 1 118 ? 42.98985 59.14695 42.92725 1.000 19.02700 118 LEU D O 1
ATOM 6225 N N . HIS D 1 119 ? 45.14504 59.13601 42.28361 1.000 18.64685 119 HIS D N 1
ATOM 6226 C CA . HIS D 1 119 ? 45.53451 58.35307 43.44878 1.000 15.07026 119 HIS D CA 1
ATOM 6227 C C . HIS D 1 119 ? 45.47038 59.18499 44.72326 1.000 11.68852 119 HIS D C 1
ATOM 6228 O O . HIS D 1 119 ? 45.02932 58.69215 45.76539 1.000 14.32809 119 HIS D O 1
ATOM 6235 N N . TRP D 1 120 ? 45.92497 60.43486 44.67132 1.000 14.46733 120 TRP D N 1
ATOM 6236 C CA . TRP D 1 120 ? 46.01564 61.26692 45.86688 1.000 15.77387 120 TRP D CA 1
ATOM 6237 C C . TRP D 1 120 ? 44.82504 62.20538 46.04942 1.000 17.10149 120 TRP D C 1
ATOM 6238 O O . TRP D 1 120 ? 44.27915 62.29619 47.15300 1.000 14.59518 120 TRP D O 1
ATOM 6249 N N . GLN D 1 121 ? 44.41202 62.91499 44.99775 1.000 14.81303 121 GLN D N 1
ATOM 6250 C CA . GLN D 1 121 ? 43.31975 63.87420 45.12349 1.000 13.95081 121 GLN D CA 1
ATOM 6251 C C . GLN D 1 121 ? 41.94765 63.21273 45.20462 1.000 16.70155 121 GLN D C 1
ATOM 6252 O O . GLN D 1 121 ? 41.01209 63.82145 45.73732 1.000 15.23794 121 GLN D O 1
ATOM 6258 N N . VAL D 1 122 ? 41.80044 61.99807 44.68083 1.000 16.19286 122 VAL D N 1
ATOM 6259 C CA . VAL D 1 122 ? 40.50240 61.33609 44.60679 1.000 15.79250 122 VAL D CA 1
ATOM 6260 C C . VAL D 1 122 ? 40.47196 60.12509 45.53200 1.000 14.58397 122 VAL D C 1
ATOM 6261 O O . VAL D 1 122 ? 39.76155 60.12242 46.54391 1.000 14.34690 122 VAL D O 1
ATOM 6265 N N . LYS D 1 123 ? 41.23362 59.08490 45.17534 1.000 15.42794 123 LYS D N 1
ATOM 6266 C CA . LYS D 1 123 ? 41.17950 57.80922 45.88524 1.000 15.36292 123 LYS D CA 1
ATOM 6267 C C . LYS D 1 123 ? 41.68786 57.92589 47.32235 1.000 16.59367 123 LYS D C 1
ATOM 6268 O O . LYS D 1 123 ? 41.11201 57.32523 48.23582 1.000 17.58296 123 LYS D O 1
ATOM 6274 N N . ASN D 1 124 ? 42.78408 58.65507 47.54449 1.000 13.27577 124 ASN D N 1
ATOM 6275 C CA . ASN D 1 124 ? 43.34653 58.72228 48.89156 1.000 15.00173 124 ASN D CA 1
ATOM 6276 C C . ASN D 1 124 ? 42.48024 59.58353 49.80214 1.000 18.01778 124 ASN D C 1
ATOM 6277 O O . ASN D 1 124 ? 42.30849 59.26820 50.98343 1.000 19.53642 124 ASN D O 1
ATOM 6282 N N . VAL D 1 125 ? 41.92841 60.67555 49.26934 1.000 15.70781 125 VAL D N 1
ATOM 6283 C CA . VAL D 1 125 ? 41.02502 61.52197 50.04460 1.000 17.30540 125 VAL D CA 1
ATOM 6284 C C . VAL D 1 125 ? 39.85914 60.70575 50.59371 1.000 18.45955 125 VAL D C 1
ATOM 6285 O O . VAL D 1 125 ? 39.40083 60.92817 51.72027 1.000 18.17522 125 VAL D O 1
ATOM 6289 N N . MET D 1 126 ? 39.38973 59.72471 49.82720 1.000 16.14727 126 MET D N 1
ATOM 6290 C CA . MET D 1 126 ? 38.16197 59.00908 50.13141 1.000 14.35196 126 MET D CA 1
ATOM 6291 C C . MET D 1 126 ? 38.40812 57.62470 50.70836 1.000 17.76904 126 MET D C 1
ATOM 6292 O O . MET D 1 126 ? 37.44521 56.89627 50.95253 1.000 16.90487 126 MET D O 1
ATOM 6297 N N . LYS D 1 127 ? 39.66348 57.26663 50.99633 1.000 16.41378 127 LYS D N 1
ATOM 6298 C CA . LYS D 1 127 ? 39.97771 55.87162 51.29832 1.000 14.69703 127 LYS D CA 1
ATOM 6299 C C . LYS D 1 127 ? 39.33796 55.40942 52.60281 1.000 15.66129 127 LYS D C 1
ATOM 6300 O O . LYS D 1 127 ? 38.83256 54.28525 52.68396 1.000 17.61422 127 LYS D O 1
ATOM 6302 N N . ASN D 1 128 ? 39.36899 56.24702 53.63889 1.000 17.37408 128 ASN D N 1
ATOM 6303 C CA . ASN D 1 128 ? 38.77243 55.86403 54.91587 1.000 17.65178 128 ASN D CA 1
ATOM 6304 C C . ASN D 1 128 ? 37.25337 55.76936 54.80853 1.000 19.26632 128 ASN D C 1
ATOM 6305 O O . ASN D 1 128 ? 36.64579 54.80999 55.30472 1.000 22.57429 128 ASN D O 1
ATOM 6310 N N . ILE D 1 129 ? 36.62704 56.74967 54.15082 1.000 16.93001 129 ILE D N 1
ATOM 6311 C CA . ILE D 1 129 ? 35.17940 56.71980 53.95440 1.000 17.95015 129 ILE D CA 1
ATOM 6312 C C . ILE D 1 129 ? 34.76557 55.49016 53.15518 1.000 20.17099 129 ILE D C 1
ATOM 6313 O O . ILE D 1 129 ? 33.76288 54.83981 53.47041 1.000 22.31175 129 ILE D O 1
ATOM 6318 N N . MET D 1 130 ? 35.52523 55.14185 52.11585 1.000 18.07902 130 MET D N 1
ATOM 6319 C CA . MET D 1 130 ? 35.15042 53.97487 51.32334 1.000 19.17912 130 MET D CA 1
ATOM 6320 C C . MET D 1 130 ? 35.42924 52.67000 52.05337 1.000 19.71589 130 MET D C 1
ATOM 6321 O O . MET D 1 130 ? 34.71895 51.68182 51.83595 1.000 23.11636 130 MET D O 1
ATOM 6326 N N . ALA D 1 131 ? 36.46465 52.62797 52.89419 1.000 21.90476 131 ALA D N 1
ATOM 6327 C CA . ALA D 1 131 ? 36.67717 51.43377 53.70331 1.000 21.16353 131 ALA D CA 1
ATOM 6328 C C . ALA D 1 131 ? 35.55572 51.26052 54.71477 1.000 22.11461 131 ALA D C 1
ATOM 6329 O O . ALA D 1 131 ? 35.16200 50.12772 55.01433 1.000 23.71018 131 ALA D O 1
ATOM 6331 N N . GLY D 1 132 ? 35.02230 52.36638 55.23156 1.000 22.76019 132 GLY D N 1
ATOM 6332 C CA . GLY D 1 132 ? 33.84217 52.31689 56.07136 1.000 21.56077 132 GLY D CA 1
ATOM 6333 C C . GLY D 1 132 ? 32.62523 51.81298 55.31982 1.000 27.93727 132 GLY D C 1
ATOM 6334 O O . GLY D 1 132 ? 31.98910 50.83745 55.73049 1.000 31.58590 132 GLY D O 1
ATOM 6335 N N . LEU D 1 133 ? 32.29044 52.48088 54.21239 1.000 26.97367 133 LEU D N 1
ATOM 6336 C CA . LEU D 1 133 ? 31.16121 52.09305 53.37368 1.000 24.91630 133 LEU D CA 1
ATOM 6337 C C . LEU D 1 133 ? 31.37427 50.76651 52.65942 1.000 25.02842 133 LEU D C 1
ATOM 6338 O O . LEU D 1 133 ? 30.41862 50.24576 52.07410 1.000 26.05504 133 LEU D O 1
ATOM 6341 N N . GLN D 1 134 ? 32.57813 50.19651 52.72461 1.000 23.74000 134 GLN D N 1
ATOM 6342 C CA . GLN D 1 134 ? 32.92496 48.97308 52.00014 1.000 23.59755 134 GLN D CA 1
ATOM 6343 C C . GLN D 1 134 ? 32.64590 49.12147 50.50451 1.000 25.46060 134 GLN D C 1
ATOM 6344 O O . GLN D 1 134 ? 32.02988 48.26293 49.86735 1.000 28.18926 134 GLN D O 1
ATOM 6350 N N . GLN D 1 135 ? 33.10254 50.24230 49.94772 1.000 26.83662 135 GLN D N 1
ATOM 6351 C CA . GLN D 1 135 ? 33.00934 50.53455 48.52471 1.000 26.21713 135 GLN D CA 1
ATOM 6352 C C . GLN D 1 135 ? 34.40756 50.75365 47.95591 1.000 27.21136 135 GLN D C 1
ATOM 6353 O O . GLN D 1 135 ? 35.36100 51.03240 48.68849 1.000 25.63193 135 GLN D O 1
ATOM 6359 N N . THR D 1 136 ? 34.52556 50.61047 46.63370 1.000 27.35253 136 THR D N 1
ATOM 6360 C CA . THR D 1 136 ? 35.80796 50.78320 45.95671 1.000 25.55645 136 THR D CA 1
ATOM 6361 C C . THR D 1 136 ? 35.71754 51.81415 44.83672 1.000 29.23877 136 THR D C 1
ATOM 6362 O O . THR D 1 136 ? 36.71593 52.45926 44.49682 1.000 29.39886 136 THR D O 1
ATOM 6366 N N . ASN D 1 137 ? 34.52424 51.98359 44.26727 1.000 27.69336 137 ASN D N 1
ATOM 6367 C CA . ASN D 1 137 ? 34.29785 52.91652 43.16248 1.000 22.10449 137 ASN D CA 1
ATOM 6368 C C . ASN D 1 137 ? 34.18693 54.33398 43.71443 1.000 22.55788 137 ASN D C 1
ATOM 6369 O O . ASN D 1 137 ? 33.15140 54.72284 44.26110 1.000 21.23648 137 ASN D O 1
ATOM 6374 N N . SER D 1 138 ? 35.26060 55.11760 43.56136 1.000 22.69284 138 SER D N 1
ATOM 6375 C CA . SER D 1 138 ? 35.28799 56.47390 44.10727 1.000 20.98591 138 SER D CA 1
ATOM 6376 C C . SER D 1 138 ? 34.35730 57.41134 43.34512 1.000 20.76767 138 SER D C 1
ATOM 6377 O O . SER D 1 138 ? 33.72892 58.29253 43.94400 1.000 18.60811 138 SER D O 1
ATOM 6380 N N . GLU D 1 139 ? 34.26635 57.24554 42.02321 1.000 21.05683 139 GLU D N 1
ATOM 6381 C CA . GLU D 1 139 ? 33.44502 58.13888 41.21134 1.000 20.45056 139 GLU D CA 1
ATOM 6382 C C . GLU D 1 139 ? 31.95959 57.96635 41.51469 1.000 20.56193 139 GLU D C 1
ATOM 6383 O O . GLU D 1 139 ? 31.22595 58.95677 41.62899 1.000 19.93657 139 GLU D O 1
ATOM 6389 N N . LYS D 1 140 ? 31.50355 56.71893 41.66866 1.000 19.27740 140 LYS D N 1
ATOM 6390 C CA . LYS D 1 140 ? 30.10113 56.46512 41.99341 1.000 19.59496 140 LYS D CA 1
ATOM 6391 C C . LYS D 1 140 ? 29.73651 57.03795 43.35948 1.000 20.11414 140 LYS D C 1
ATOM 6392 O O . LYS D 1 140 ? 28.69674 57.68950 43.51856 1.000 19.33171 140 LYS D O 1
ATOM 6394 N N . ILE D 1 141 ? 30.58867 56.80546 44.35952 1.000 21.36954 141 ILE D N 1
ATOM 6395 C CA . ILE D 1 141 ? 30.31600 57.29383 45.70678 1.000 18.28428 141 ILE D CA 1
ATOM 6396 C C . ILE D 1 141 ? 30.35499 58.81629 45.74225 1.000 18.94078 141 ILE D C 1
ATOM 6397 O O . ILE D 1 141 ? 29.54278 59.45411 46.42158 1.000 20.32258 141 ILE D O 1
ATOM 6402 N N . LEU D 1 142 ? 31.27367 59.42766 44.99050 1.000 16.88570 142 LEU D N 1
ATOM 6403 C CA . LEU D 1 142 ? 31.32846 60.88543 44.93846 1.000 16.97813 142 LEU D CA 1
ATOM 6404 C C . LEU D 1 142 ? 30.08894 61.46845 44.26549 1.000 16.31127 142 LEU D C 1
ATOM 6405 O O . LEU D 1 142 ? 29.55668 62.49782 44.70647 1.000 16.52517 142 LEU D O 1
ATOM 6410 N N . LEU D 1 143 ? 29.61279 60.82449 43.19677 1.000 19.18645 143 LEU D N 1
ATOM 6411 C CA . LEU D 1 143 ? 28.39205 61.28789 42.54347 1.000 20.81446 143 LEU D CA 1
ATOM 6412 C C . LEU D 1 143 ? 27.18943 61.16375 43.47499 1.000 16.40145 143 LEU D C 1
ATOM 6413 O O . LEU D 1 143 ? 26.34838 62.06935 43.54185 1.000 17.65213 143 LEU D O 1
ATOM 6418 N N . SER D 1 144 ? 27.08674 60.04266 44.19355 1.000 17.89751 144 SER D N 1
ATOM 6419 C CA . SER D 1 144 ? 26.00747 59.88553 45.16431 1.000 18.84613 144 SER D CA 1
ATOM 6420 C C . SER D 1 144 ? 26.09317 60.94250 46.25789 1.000 18.04419 144 SER D C 1
ATOM 6421 O O . SER D 1 144 ? 25.06964 61.47686 46.69561 1.000 17.06067 144 SER D O 1
ATOM 6424 N N . TRP D 1 145 ? 27.30718 61.25394 46.71566 1.000 17.69319 145 TRP D N 1
ATOM 6425 C CA . TRP D 1 145 ? 27.47849 62.30087 47.71701 1.000 16.03221 145 TRP D CA 1
ATOM 6426 C C . TRP D 1 145 ? 26.97955 63.64459 47.20119 1.000 17.30924 145 TRP D C 1
ATOM 6427 O O . TRP D 1 145 ? 26.29306 64.37950 47.92369 1.000 16.87722 145 TRP D O 1
ATOM 6438 N N . VAL D 1 146 ? 27.31456 63.98758 45.95338 1.000 16.51625 146 VAL D N 1
ATOM 6439 C CA . VAL D 1 146 ? 26.84005 65.25245 45.39321 1.000 14.07240 146 VAL D CA 1
ATOM 6440 C C . VAL D 1 146 ? 25.31777 65.25788 45.29350 1.000 14.59351 146 VAL D C 1
ATOM 6441 O O . VAL D 1 146 ? 24.66171 66.25164 45.63068 1.000 13.71410 146 VAL D O 1
ATOM 6445 N N . ARG D 1 147 ? 24.73212 64.14959 44.83540 1.000 15.64290 147 ARG D N 1
ATOM 6446 C CA . ARG D 1 147 ? 23.28637 64.11504 44.62367 1.000 16.64287 147 ARG D CA 1
ATOM 6447 C C . ARG D 1 147 ? 22.53093 64.18761 45.94395 1.000 16.92869 147 ARG D C 1
ATOM 6448 O O . ARG D 1 147 ? 21.57566 64.96117 46.07897 1.000 15.72339 147 ARG D O 1
ATOM 6456 N N . GLN D 1 148 ? 22.95422 63.39781 46.93645 1.000 20.13642 148 GLN D N 1
ATOM 6457 C CA . GLN D 1 148 ? 22.33085 63.46193 48.25451 1.000 15.17733 148 GLN D CA 1
ATOM 6458 C C . GLN D 1 148 ? 22.50445 64.83774 48.87952 1.000 14.39911 148 GLN D C 1
ATOM 6459 O O . GLN D 1 148 ? 21.56402 65.37632 49.47426 1.000 14.47392 148 GLN D O 1
ATOM 6462 N N . SER D 1 149 ? 23.69445 65.43348 48.73840 1.000 13.89789 149 SER D N 1
ATOM 6463 C CA . SER D 1 149 ? 23.94645 66.73956 49.33927 1.000 14.60009 149 SER D CA 1
ATOM 6464 C C . SER D 1 149 ? 23.06234 67.82069 48.73169 1.000 14.82534 149 SER D C 1
ATOM 6465 O O . SER D 1 149 ? 22.62475 68.74162 49.43216 1.000 12.97824 149 SER D O 1
ATOM 6468 N N . THR D 1 150 ? 22.80006 67.74185 47.42758 1.000 16.95562 150 THR D N 1
ATOM 6469 C CA . THR D 1 150 ? 22.04929 68.77644 46.72884 1.000 17.04705 150 THR D CA 1
ATOM 6470 C C . THR D 1 150 ? 20.61509 68.34951 46.41889 1.000 15.21500 150 THR D C 1
ATOM 6471 O O . THR D 1 150 ? 19.94866 68.99552 45.60445 1.000 15.55718 150 THR D O 1
ATOM 6475 N N . ARG D 1 151 ? 20.12235 67.29277 47.07251 1.000 15.80102 151 ARG D N 1
ATOM 6476 C CA . ARG D 1 151 ? 18.80586 66.74945 46.74649 1.000 15.31160 151 ARG D CA 1
ATOM 6477 C C . ARG D 1 151 ? 17.69244 67.77743 46.91984 1.000 20.17133 151 ARG D C 1
ATOM 6478 O O . ARG D 1 151 ? 16.67448 67.70684 46.22116 1.000 21.74036 151 ARG D O 1
ATOM 6483 N N . ASN D 1 152 ? 17.85380 68.73251 47.83611 1.000 21.58089 152 ASN D N 1
ATOM 6484 C CA . ASN D 1 152 ? 16.80450 69.70030 48.12775 1.000 17.16836 152 ASN D CA 1
ATOM 6485 C C . ASN D 1 152 ? 17.04256 71.03800 47.45667 1.000 16.12526 152 ASN D C 1
ATOM 6486 O O . ASN D 1 152 ? 16.34843 72.01058 47.76647 1.000 17.88482 152 ASN D O 1
ATOM 6491 N N . TYR D 1 153 ? 17.99496 71.10515 46.53317 1.000 18.72086 153 TYR D N 1
ATOM 6492 C CA . TYR D 1 153 ? 18.22414 72.30837 45.75415 1.000 15.80333 153 TYR D CA 1
ATOM 6493 C C . TYR D 1 153 ? 17.57765 72.11255 44.39270 1.000 18.92790 153 TYR D C 1
ATOM 6494 O O . TYR D 1 153 ? 18.07136 71.30206 43.59018 1.000 19.65167 153 TYR D O 1
ATOM 6503 N N . PRO D 1 154 ? 16.46479 72.79131 44.10117 1.000 20.96937 154 PRO D N 1
ATOM 6504 C CA . PRO D 1 154 ? 15.62260 72.35917 42.97460 1.000 21.05432 154 PRO D CA 1
ATOM 6505 C C . PRO D 1 154 ? 16.21117 72.66333 41.60930 1.000 22.65302 154 PRO D C 1
ATOM 6506 O O . PRO D 1 154 ? 15.88671 71.96082 40.64337 1.000 21.42979 154 PRO D O 1
ATOM 6510 N N . GLN D 1 155 ? 17.07723 73.66636 41.49820 1.000 20.23094 155 GLN D N 1
ATOM 6511 C CA . GLN D 1 155 ? 17.68369 74.01216 40.21906 1.000 21.50055 155 GLN D CA 1
ATOM 6512 C C . GLN D 1 155 ? 18.86401 73.11899 39.85497 1.000 19.98453 155 GLN D C 1
ATOM 6513 O O . GLN D 1 155 ? 19.48251 73.33830 38.80707 1.000 21.03672 155 GLN D O 1
ATOM 6519 N N . VAL D 1 156 ? 19.18135 72.12201 40.67916 1.000 19.79250 156 VAL D N 1
ATOM 6520 C CA . VAL D 1 156 ? 20.40007 71.33155 40.55578 1.000 18.82812 156 VAL D CA 1
ATOM 6521 C C . VAL D 1 156 ? 20.02521 69.86529 40.41520 1.000 18.32125 156 VAL D C 1
ATOM 6522 O O . VAL D 1 156 ? 19.29094 69.32758 41.25021 1.000 21.63466 156 VAL D O 1
ATOM 6526 N N . ASN D 1 157 ? 20.54518 69.21274 39.37488 1.000 13.64345 157 ASN D N 1
ATOM 6527 C CA . ASN D 1 157 ? 20.38458 67.76616 39.23521 1.000 15.61077 157 ASN D CA 1
ATOM 6528 C C . ASN D 1 157 ? 21.65672 67.23574 38.58102 1.000 19.81992 157 ASN D C 1
ATOM 6529 O O . ASN D 1 157 ? 21.78806 67.26642 37.35361 1.000 18.43209 157 ASN D O 1
ATOM 6534 N N . VAL D 1 158 ? 22.58095 66.75833 39.40703 1.000 17.92632 158 VAL D N 1
ATOM 6535 C CA . VAL D 1 158 ? 23.89601 66.33038 38.95088 1.000 15.04307 158 VAL D CA 1
ATOM 6536 C C . VAL D 1 158 ? 23.82778 64.85766 38.56857 1.000 15.34953 158 VAL D C 1
ATOM 6537 O O . VAL D 1 158 ? 23.50331 64.00330 39.39944 1.000 18.42601 158 VAL D O 1
ATOM 6541 N N . ILE D 1 159 ? 24.15388 64.55422 37.31328 1.000 16.65190 159 ILE D N 1
ATOM 6542 C CA . ILE D 1 159 ? 24.19948 63.18280 36.82335 1.000 18.47565 159 ILE D CA 1
ATOM 6543 C C . ILE D 1 159 ? 25.54770 62.82663 36.22107 1.000 15.77889 159 ILE D C 1
ATOM 6544 O O . ILE D 1 159 ? 25.73205 61.69280 35.76320 1.000 16.65321 159 ILE D O 1
ATOM 6549 N N . ASN D 1 160 ? 26.49171 63.75893 36.20262 1.000 18.05195 160 ASN D N 1
ATOM 6550 C CA . ASN D 1 160 ? 27.79929 63.52312 35.61213 1.000 18.76037 160 ASN D CA 1
ATOM 6551 C C . ASN D 1 160 ? 28.77272 64.51818 36.21956 1.000 18.01819 160 ASN D C 1
ATOM 6552 O O . ASN D 1 160 ? 28.38933 65.41335 36.97940 1.000 15.82991 160 ASN D O 1
ATOM 6557 N N . PHE D 1 161 ? 30.04080 64.35909 35.85882 1.000 18.09540 161 PHE D N 1
ATOM 6558 C CA . PHE D 1 161 ? 31.08052 65.31759 36.20329 1.000 16.33192 161 PHE D CA 1
ATOM 6559 C C . PHE D 1 161 ? 31.50606 66.12009 34.97844 1.000 16.93653 161 PHE D C 1
ATOM 6560 O O . PHE D 1 161 ? 32.67212 66.48247 34.82738 1.000 14.48633 161 PHE D O 1
ATOM 6568 N N . THR D 1 162 ? 30.54253 66.42553 34.10270 1.000 16.61249 162 THR D N 1
ATOM 6569 C CA . THR D 1 162 ? 30.77571 67.29912 32.95658 1.000 15.10912 162 THR D CA 1
ATOM 6570 C C . THR D 1 162 ? 29.69363 68.37101 32.83766 1.000 12.47466 162 THR D C 1
ATOM 6571 O O . THR D 1 162 ? 29.76220 69.40778 33.50378 1.000 11.01075 162 THR D O 1
ATOM 6575 N N . THR D 1 163 ? 28.68045 68.12580 32.00236 1.000 13.61869 163 THR D N 1
ATOM 6576 C CA . THR D 1 163 ? 27.70895 69.16577 31.67193 1.000 11.86968 163 THR D CA 1
ATOM 6577 C C . THR D 1 163 ? 26.82220 69.55444 32.85289 1.000 12.16664 163 THR D C 1
ATOM 6578 O O . THR D 1 163 ? 26.25933 70.65363 32.84534 1.000 16.02697 163 THR D O 1
ATOM 6582 N N . SER D 1 164 ? 26.68289 68.68683 33.86203 1.000 15.78454 164 SER D N 1
ATOM 6583 C CA . SER D 1 164 ? 25.88138 69.00307 35.04284 1.000 12.84639 164 SER D CA 1
ATOM 6584 C C . SER D 1 164 ? 26.42817 70.18026 35.83872 1.000 17.33832 164 SER D C 1
ATOM 6585 O O . SER D 1 164 ? 25.72278 70.70217 36.71329 1.000 15.49935 164 SER D O 1
ATOM 6588 N N . TRP D 1 165 ? 27.65834 70.60972 35.56560 1.000 15.97853 165 TRP D N 1
ATOM 6589 C CA . TRP D 1 165 ? 28.29846 71.67169 36.32316 1.000 12.07295 165 TRP D CA 1
ATOM 6590 C C . TRP D 1 165 ? 28.39091 72.98153 35.55848 1.000 11.48655 165 TRP D C 1
ATOM 6591 O O . TRP D 1 165 ? 28.86272 73.97499 36.11946 1.000 11.00295 165 TRP D O 1
ATOM 6602 N N . SER D 1 166 ? 27.91677 73.02333 34.30671 1.000 14.97730 166 SER D N 1
ATOM 6603 C CA . SER D 1 166 ? 28.19796 74.16521 33.43959 1.000 12.62560 166 SER D CA 1
ATOM 6604 C C . SER D 1 166 ? 27.45471 75.42793 33.86255 1.000 14.58603 166 SER D C 1
ATOM 6605 O O . SER D 1 166 ? 27.99434 76.53062 33.71370 1.000 15.38202 166 SER D O 1
ATOM 6608 N N . ASP D 1 167 ? 26.22987 75.31365 34.38126 1.000 13.59342 167 ASP D N 1
ATOM 6609 C CA . ASP D 1 167 ? 25.50870 76.54240 34.69711 1.000 15.81729 167 ASP D CA 1
ATOM 6610 C C . ASP D 1 167 ? 25.88343 77.13037 36.05362 1.000 14.62618 167 ASP D C 1
ATOM 6611 O O . ASP D 1 167 ? 25.35990 78.19041 36.41201 1.000 14.71258 167 ASP D O 1
ATOM 6616 N N . GLY D 1 168 ? 26.78724 76.49075 36.79765 1.000 16.36736 168 GLY D N 1
ATOM 6617 C CA . GLY D 1 168 ? 27.30284 77.03621 38.03560 1.000 15.24954 168 GLY D CA 1
ATOM 6618 C C . GLY D 1 168 ? 26.43165 76.84406 39.25948 1.000 17.33931 168 GLY D C 1
ATOM 6619 O O . GLY D 1 168 ? 26.87759 77.16403 40.37060 1.000 16.57977 168 GLY D O 1
ATOM 6620 N N . LEU D 1 169 ? 25.20427 76.34385 39.10359 1.000 19.06128 169 LEU D N 1
ATOM 6621 C CA . LEU D 1 169 ? 24.32005 76.18196 40.25376 1.000 16.00802 169 LEU D CA 1
ATOM 6622 C C . LEU D 1 169 ? 24.71984 74.99103 41.11252 1.000 12.72225 169 LEU D C 1
ATOM 6623 O O . LEU D 1 169 ? 24.68244 75.07789 42.34187 1.000 16.05487 169 LEU D O 1
ATOM 6628 N N . ALA D 1 170 ? 25.10693 73.87749 40.48680 1.000 11.98882 170 ALA D N 1
ATOM 6629 C CA . ALA D 1 170 ? 25.42572 72.66990 41.24129 1.000 12.16970 170 ALA D CA 1
ATOM 6630 C C . ALA D 1 170 ? 26.61477 72.88010 42.17015 1.000 15.48345 170 ALA D C 1
ATOM 6631 O O . ALA D 1 170 ? 26.63259 72.35439 43.28763 1.000 14.66930 170 ALA D O 1
ATOM 6633 N N . LEU D 1 171 ? 27.62409 73.63349 41.72245 1.000 14.88712 171 LEU D N 1
ATOM 6634 C CA . LEU D 1 171 ? 28.81300 73.86167 42.54370 1.000 14.59359 171 LEU D CA 1
ATOM 6635 C C . LEU D 1 171 ? 28.47551 74.67417 43.79055 1.000 13.42069 171 LEU D C 1
ATOM 6636 O O . LEU D 1 171 ? 28.86937 74.31834 44.91371 1.000 14.62069 171 LEU D O 1
ATOM 6641 N N . ASN D 1 172 ? 27.74699 75.77643 43.60540 1.000 13.51489 172 ASN D N 1
ATOM 6642 C CA . ASN D 1 172 ? 27.28866 76.56974 44.73749 1.000 16.78800 172 ASN D CA 1
ATOM 6643 C C . ASN D 1 172 ? 26.36382 75.77142 45.64903 1.000 17.94197 172 ASN D C 1
ATOM 6644 O O . ASN D 1 172 ? 26.39620 75.95814 46.86744 1.000 17.10275 172 ASN D O 1
ATOM 6649 N N . ALA D 1 173 ? 25.54171 74.87822 45.08715 1.000 12.63790 173 ALA D N 1
ATOM 6650 C CA . ALA D 1 173 ? 24.66249 74.05615 45.91454 1.000 13.84681 173 ALA D CA 1
ATOM 6651 C C . ALA D 1 173 ? 25.45276 73.03996 46.73087 1.000 16.34588 173 ALA D C 1
ATOM 6652 O O . ALA D 1 173 ? 25.13573 72.79284 47.89968 1.000 16.35832 173 ALA D O 1
ATOM 6654 N N . LEU D 1 174 ? 26.48436 72.43901 46.13573 1.000 14.49491 174 LEU D N 1
ATOM 6655 C CA . LEU D 1 174 ? 27.31851 71.50613 46.88241 1.000 12.72493 174 LEU D CA 1
ATOM 6656 C C . LEU D 1 174 ? 28.03176 72.21730 48.02035 1.000 10.96632 174 LEU D C 1
ATOM 6657 O O . LEU D 1 174 ? 28.15182 71.67223 49.12283 1.000 13.31858 174 LEU D O 1
ATOM 6662 N N . ILE D 1 175 ? 28.53016 73.42825 47.76563 1.000 13.64649 175 ILE D N 1
ATOM 6663 C CA . ILE D 1 175 ? 29.16457 74.20446 48.83049 1.000 17.89029 175 ILE D CA 1
ATOM 6664 C C . ILE D 1 175 ? 28.14481 74.58154 49.90442 1.000 19.35165 175 ILE D C 1
ATOM 6665 O O . ILE D 1 175 ? 28.37972 74.38631 51.10364 1.000 17.48544 175 ILE D O 1
ATOM 6670 N N . HIS D 1 176 ? 26.98831 75.10687 49.48450 1.000 17.62425 176 HIS D N 1
ATOM 6671 C CA . HIS D 1 176 ? 25.98727 75.62489 50.41375 1.000 17.63328 176 HIS D CA 1
ATOM 6672 C C . HIS D 1 176 ? 25.40172 74.52755 51.29233 1.000 15.11853 176 HIS D C 1
ATOM 6673 O O . HIS D 1 176 ? 25.11538 74.76058 52.47239 1.000 18.52123 176 HIS D O 1
ATOM 6680 N N . SER D 1 177 ? 25.20403 73.33097 50.74052 1.000 13.77541 177 SER D N 1
ATOM 6681 C CA . SER D 1 177 ? 24.63660 72.24936 51.52907 1.000 14.22502 177 SER D CA 1
ATOM 6682 C C . SER D 1 177 ? 25.53801 71.84829 52.68723 1.000 16.30388 177 SER D C 1
ATOM 6683 O O . SER D 1 177 ? 25.04528 71.30468 53.67858 1.000 18.64971 177 SER D O 1
ATOM 6686 N N . HIS D 1 178 ? 26.84359 72.09931 52.58607 1.000 18.08107 178 HIS D N 1
ATOM 6687 C CA . HIS D 1 178 ? 27.77045 71.81207 53.67012 1.000 16.65885 178 HIS D CA 1
ATOM 6688 C C . HIS D 1 178 ? 28.09427 73.03320 54.51397 1.000 15.31259 178 HIS D C 1
ATOM 6689 O O . HIS D 1 178 ? 28.58531 72.87879 55.63716 1.000 20.12613 178 HIS D O 1
ATOM 6696 N N . ARG D 1 179 ? 27.81381 74.22880 54.00677 1.000 15.72087 179 ARG D N 1
ATOM 6697 C CA . ARG D 1 179 ? 28.02787 75.47898 54.73467 1.000 20.02480 179 ARG D CA 1
ATOM 6698 C C . ARG D 1 179 ? 26.88920 76.42830 54.38838 1.000 18.77365 179 ARG D C 1
ATOM 6699 O O . ARG D 1 179 ? 27.05781 77.36603 53.59827 1.000 18.25043 179 ARG D O 1
ATOM 6707 N N . PRO D 1 180 ? 25.68934 76.19383 54.93764 1.000 20.26011 180 PRO D N 1
ATOM 6708 C CA . PRO D 1 180 ? 24.56169 77.10222 54.64573 1.000 18.02969 180 PRO D CA 1
ATOM 6709 C C . PRO D 1 180 ? 24.77898 78.50829 55.16064 1.000 17.81080 180 PRO D C 1
ATOM 6710 O O . PRO D 1 180 ? 23.99004 79.40153 54.83116 1.000 15.75137 180 PRO D O 1
ATOM 6714 N N . ASP D 1 181 ? 25.83436 78.73031 55.94038 1.000 20.54351 181 ASP D N 1
ATOM 6715 C CA . ASP D 1 181 ? 26.12087 80.02629 56.53343 1.000 20.79648 181 ASP D CA 1
ATOM 6716 C C . ASP D 1 181 ? 26.90549 80.94303 55.61109 1.000 24.41638 181 ASP D C 1
ATOM 6717 O O . ASP D 1 181 ? 26.91957 82.16019 55.83413 1.000 23.90046 181 ASP D O 1
ATOM 6722 N N . LEU D 1 182 ? 27.54840 80.38875 54.58030 1.000 23.74463 182 LEU D N 1
ATOM 6723 C CA . LEU D 1 182 ? 28.53637 81.15258 53.82715 1.000 23.27118 182 LEU D CA 1
ATOM 6724 C C . LEU D 1 182 ? 27.88309 82.20556 52.93870 1.000 24.69261 182 LEU D C 1
ATOM 6725 O O . LEU D 1 182 ? 28.48821 83.25390 52.68091 1.000 29.04815 182 LEU D O 1
ATOM 6730 N N . PHE D 1 183 ? 26.66242 81.95717 52.46843 1.000 21.98567 183 PHE D N 1
ATOM 6731 C CA . PHE D 1 183 ? 25.96271 82.90751 51.61063 1.000 25.05897 183 PHE D CA 1
ATOM 6732 C C . PHE D 1 183 ? 24.49715 82.49902 51.53548 1.000 20.02118 183 PHE D C 1
ATOM 6733 O O . PHE D 1 183 ? 24.10842 81.41563 51.98076 1.000 17.97437 183 PHE D O 1
ATOM 6741 N N . ASP D 1 184 ? 23.69029 83.38956 50.96083 1.000 19.77940 184 ASP D N 1
ATOM 6742 C CA . ASP D 1 184 ? 22.26832 83.14954 50.74580 1.000 16.89011 184 ASP D CA 1
ATOM 6743 C C . ASP D 1 184 ? 22.05190 82.51543 49.37321 1.000 20.85935 184 ASP D C 1
ATOM 6744 O O . ASP D 1 184 ? 22.47341 83.07073 48.35217 1.000 21.83156 184 ASP D O 1
ATOM 6746 N N . TRP D 1 185 ? 21.37963 81.36096 49.35598 1.000 18.23040 185 TRP D N 1
ATOM 6747 C CA . TRP D 1 185 ? 21.20085 80.59276 48.12523 1.000 20.39494 185 TRP D CA 1
ATOM 6748 C C . TRP D 1 185 ? 20.44775 81.38812 47.05687 1.000 20.36731 185 TRP D C 1
ATOM 6749 O O . TRP D 1 185 ? 20.75349 81.28733 45.85683 1.000 20.72910 185 TRP D O 1
ATOM 6760 N N . ASN D 1 186 ? 19.45199 82.17782 47.47209 1.000 22.62760 186 ASN D N 1
ATOM 6761 C CA . ASN D 1 186 ? 18.65353 82.93453 46.51234 1.000 22.38094 186 ASN D CA 1
ATOM 6762 C C . ASN D 1 186 ? 19.48836 83.97153 45.76849 1.000 22.48873 186 ASN D C 1
ATOM 6763 O O . ASN D 1 186 ? 19.15888 84.33309 44.63334 1.000 23.23952 186 ASN D O 1
ATOM 6765 N N . SER D 1 187 ? 20.56648 84.46322 46.38190 1.000 18.73053 187 SER D N 1
ATOM 6766 C CA . SER D 1 187 ? 21.42492 85.41625 45.68738 1.000 20.97044 187 SER D CA 1
ATOM 6767 C C . SER D 1 187 ? 22.16920 84.75514 44.53572 1.000 18.62868 187 SER D C 1
ATOM 6768 O O . SER D 1 187 ? 22.45004 85.40619 43.52311 1.000 20.14502 187 SER D O 1
ATOM 6771 N N . VAL D 1 188 ? 22.49397 83.46981 44.67227 1.000 19.76030 188 VAL D N 1
ATOM 6772 C CA . VAL D 1 188 ? 23.11884 82.73771 43.57705 1.000 19.55681 188 VAL D CA 1
ATOM 6773 C C . VAL D 1 188 ? 22.09355 82.41209 42.49720 1.000 19.36817 188 VAL D C 1
ATOM 6774 O O . VAL D 1 188 ? 22.35447 82.59243 41.30270 1.000 17.85510 188 VAL D O 1
ATOM 6778 N N . VAL D 1 189 ? 20.91003 81.92779 42.89272 1.000 22.26379 189 VAL D N 1
ATOM 6779 C CA . VAL D 1 189 ? 19.91547 81.59655 41.86790 1.000 20.81800 189 VAL D CA 1
ATOM 6780 C C . VAL D 1 189 ? 19.53022 82.83104 41.05242 1.000 19.79719 189 VAL D C 1
ATOM 6781 O O . VAL D 1 189 ? 19.21947 82.72127 39.85998 1.000 22.64112 189 VAL D O 1
ATOM 6785 N N . SER D 1 190 ? 19.55771 84.01822 41.66363 1.000 17.16253 190 SER D N 1
ATOM 6786 C CA . SER D 1 190 ? 19.21162 85.25163 40.96619 1.000 20.77452 190 SER D CA 1
ATOM 6787 C C . SER D 1 190 ? 20.31247 85.74652 40.03684 1.000 23.07488 190 SER D C 1
ATOM 6788 O O . SER D 1 190 ? 20.05748 86.63430 39.21431 1.000 19.42497 190 SER D O 1
ATOM 6791 N N . GLN D 1 191 ? 21.52393 85.21380 40.15661 1.000 24.27483 191 GLN D N 1
ATOM 6792 C CA . GLN D 1 191 ? 22.57743 85.51733 39.19933 1.000 21.37878 191 GLN D CA 1
ATOM 6793 C C . GLN D 1 191 ? 22.24111 84.84385 37.87447 1.000 16.14251 191 GLN D C 1
ATOM 6794 O O . GLN D 1 191 ? 22.10841 83.61919 37.81265 1.000 20.63169 191 GLN D O 1
ATOM 6800 N N . GLN D 1 192 ? 22.07852 85.63797 36.81630 1.000 19.77311 192 GLN D N 1
ATOM 6801 C CA . GLN D 1 192 ? 21.73573 85.05937 35.52356 1.000 22.95797 192 GLN D CA 1
ATOM 6802 C C . GLN D 1 192 ? 22.94295 84.47599 34.80614 1.000 24.02744 192 GLN D C 1
ATOM 6803 O O . GLN D 1 192 ? 22.77855 83.57550 33.97530 1.000 26.58511 192 GLN D O 1
ATOM 6806 N N . SER D 1 193 ? 24.14463 84.94189 35.13176 1.000 24.29389 193 SER D N 1
ATOM 6807 C CA . SER D 1 193 ? 25.36181 84.51903 34.45339 1.000 18.45896 193 SER D CA 1
ATOM 6808 C C . SER D 1 193 ? 25.94542 83.28108 35.12563 1.000 17.77067 193 SER D C 1
ATOM 6809 O O . SER D 1 193 ? 26.23309 83.29891 36.32746 1.000 17.08043 193 SER D O 1
ATOM 6812 N N . ALA D 1 194 ? 26.11949 82.20722 34.35002 1.000 17.70275 194 ALA D N 1
ATOM 6813 C CA . ALA D 1 194 ? 26.81505 81.03121 34.86448 1.000 16.24422 194 ALA D CA 1
ATOM 6814 C C . ALA D 1 194 ? 28.27472 81.33323 35.17837 1.000 15.74019 194 ALA D C 1
ATOM 6815 O O . ALA D 1 194 ? 28.85995 80.70110 36.06411 1.000 17.12774 194 ALA D O 1
ATOM 6817 N N . THR D 1 195 ? 28.87838 82.28825 34.46626 1.000 19.10395 195 THR D N 1
ATOM 6818 C CA . THR D 1 195 ? 30.24457 82.69019 34.78457 1.000 23.68879 195 THR D CA 1
ATOM 6819 C C . THR D 1 195 ? 30.31701 83.33017 36.16495 1.000 19.83330 195 THR D C 1
ATOM 6820 O O . THR D 1 195 ? 31.23430 83.03709 36.94071 1.000 14.77588 195 THR D O 1
ATOM 6824 N N . GLN D 1 196 ? 29.35512 84.19981 36.49315 1.000 18.59222 196 GLN D N 1
ATOM 6825 C CA . GLN D 1 196 ? 29.34113 84.81292 37.81898 1.000 16.99743 196 GLN D CA 1
ATOM 6826 C C . GLN D 1 196 ? 29.12725 83.76899 38.90642 1.000 16.11501 196 GLN D C 1
ATOM 6827 O O . GLN D 1 196 ? 29.77171 83.82371 39.95770 1.000 16.63883 196 GLN D O 1
ATOM 6833 N N . ARG D 1 197 ? 28.23104 82.80654 38.67059 1.000 15.38462 197 ARG D N 1
ATOM 6834 C CA . ARG D 1 197 ? 27.99037 81.75917 39.66015 1.000 14.99170 197 ARG D CA 1
ATOM 6835 C C . ARG D 1 197 ? 29.23552 80.90986 39.87629 1.000 17.39882 197 ARG D C 1
ATOM 6836 O O . ARG D 1 197 ? 29.59024 80.58007 41.02055 1.000 15.77663 197 ARG D O 1
ATOM 6844 N N . LEU D 1 198 ? 29.90843 80.53734 38.78341 1.000 15.76643 198 LEU D N 1
ATOM 6845 C CA . LEU D 1 198 ? 31.11839 79.73462 38.90571 1.000 16.08791 198 LEU D CA 1
ATOM 6846 C C . LEU D 1 198 ? 32.21164 80.51086 39.62478 1.000 12.82498 198 LEU D C 1
ATOM 6847 O O . LEU D 1 198 ? 32.90952 79.95550 40.47522 1.000 15.84325 198 LEU D O 1
ATOM 6852 N N . GLU D 1 199 ? 32.36887 81.79824 39.30999 1.000 12.94643 199 GLU D N 1
ATOM 6853 C CA . GLU D 1 199 ? 33.39076 82.59696 39.97996 1.000 16.26338 199 GLU D CA 1
ATOM 6854 C C . GLU D 1 199 ? 33.06966 82.76528 41.45894 1.000 19.56669 199 GLU D C 1
ATOM 6855 O O . GLU D 1 199 ? 33.97437 82.76673 42.29994 1.000 18.73362 199 GLU D O 1
ATOM 6861 N N . HIS D 1 200 ? 31.78196 82.90897 41.78448 1.000 16.73522 200 HIS D N 1
ATOM 6862 C CA . HIS D 1 200 ? 31.33129 82.99442 43.16947 1.000 14.92408 200 HIS D CA 1
ATOM 6863 C C . HIS D 1 200 ? 31.73106 81.74796 43.95389 1.000 11.70215 200 HIS D C 1
ATOM 6864 O O . HIS D 1 200 ? 32.33698 81.83848 45.03315 1.000 15.19303 200 HIS D O 1
ATOM 6871 N N . ALA D 1 201 ? 31.41357 80.56969 43.41134 1.000 12.52664 201 ALA D N 1
ATOM 6872 C CA . ALA D 1 201 ? 31.80846 79.32212 44.06275 1.000 12.65282 201 ALA D CA 1
ATOM 6873 C C . ALA D 1 201 ? 33.32676 79.18371 44.15009 1.000 18.93581 201 ALA D C 1
ATOM 6874 O O . ALA D 1 201 ? 33.85957 78.74807 45.18057 1.000 15.05475 201 ALA D O 1
ATOM 6876 N N . PHE D 1 202 ? 34.03794 79.53471 43.07088 1.000 18.52190 202 PHE D N 1
ATOM 6877 C CA . PHE D 1 202 ? 35.49347 79.41568 43.04927 1.000 14.28431 202 PHE D CA 1
ATOM 6878 C C . PHE D 1 202 ? 36.13144 80.28437 44.12479 1.000 13.25458 202 PHE D C 1
ATOM 6879 O O . PHE D 1 202 ? 37.05745 79.85017 44.81812 1.000 16.74501 202 PHE D O 1
ATOM 6887 N N . ASN D 1 203 ? 35.63874 81.51302 44.28562 1.000 15.21727 203 ASN D N 1
ATOM 6888 C CA . ASN D 1 203 ? 36.19810 82.42196 45.27984 1.000 17.48691 203 ASN D CA 1
ATOM 6889 C C . ASN D 1 203 ? 35.85749 81.98943 46.69991 1.000 17.23986 203 ASN D C 1
ATOM 6890 O O . ASN D 1 203 ? 36.68709 82.13413 47.60627 1.000 15.88321 203 ASN D O 1
ATOM 6895 N N . ILE D 1 204 ? 34.64193 81.48112 46.92807 1.000 16.85742 204 ILE D N 1
ATOM 6896 C CA . ILE D 1 204 ? 34.33791 80.92133 48.24459 1.000 18.85985 204 ILE D CA 1
ATOM 6897 C C . ILE D 1 204 ? 35.30583 79.78842 48.56330 1.000 15.55060 204 ILE D C 1
ATOM 6898 O O . ILE D 1 204 ? 35.90450 79.73927 49.64573 1.000 17.24101 204 ILE D O 1
ATOM 6902 N N . ALA D 1 205 ? 35.48729 78.86860 47.61258 1.000 16.32714 205 ALA D N 1
ATOM 6903 C CA . ALA D 1 205 ? 36.35382 77.72100 47.85164 1.000 14.42713 205 ALA D CA 1
ATOM 6904 C C . ALA D 1 205 ? 37.80264 78.14150 48.06995 1.000 16.09392 205 ALA D C 1
ATOM 6905 O O . ALA D 1 205 ? 38.51270 77.53499 48.87706 1.000 17.45688 205 ALA D O 1
ATOM 6907 N N . ARG D 1 206 ? 38.25672 79.18478 47.37626 1.000 17.13559 206 ARG D N 1
ATOM 6908 C CA . ARG D 1 206 ? 39.64941 79.59911 47.50909 1.000 16.74614 206 ARG D CA 1
ATOM 6909 C C . ARG D 1 206 ? 39.89152 80.35766 48.80705 1.000 18.14683 206 ARG D C 1
ATOM 6910 O O . ARG D 1 206 ? 40.80319 80.01795 49.56903 1.000 19.52078 206 ARG D O 1
ATOM 6918 N N . TYR D 1 207 ? 39.08401 81.37737 49.08574 1.000 15.78974 207 TYR D N 1
ATOM 6919 C CA . TYR D 1 207 ? 39.38427 82.25812 50.20376 1.000 17.24744 207 TYR D CA 1
ATOM 6920 C C . TYR D 1 207 ? 38.68715 81.85666 51.49432 1.000 18.39491 207 TYR D C 1
ATOM 6921 O O . TYR D 1 207 ? 39.11642 82.29281 52.56630 1.000 22.30875 207 TYR D O 1
ATOM 6930 N N . GLN D 1 208 ? 37.63369 81.03824 51.43078 1.000 19.19312 208 GLN D N 1
ATOM 6931 C CA . GLN D 1 208 ? 36.99404 80.55274 52.64594 1.000 19.92944 208 GLN D CA 1
ATOM 6932 C C . GLN D 1 208 ? 37.17859 79.06016 52.87903 1.000 20.35870 208 GLN D C 1
ATOM 6933 O O . GLN D 1 208 ? 36.97823 78.60507 54.00885 1.000 20.50413 208 GLN D O 1
ATOM 6939 N N . LEU D 1 209 ? 37.56307 78.28910 51.85311 1.000 19.14961 209 LEU D N 1
ATOM 6940 C CA . LEU D 1 209 ? 37.86272 76.87352 52.02624 1.000 15.90512 209 LEU D CA 1
ATOM 6941 C C . LEU D 1 209 ? 39.30582 76.51002 51.69632 1.000 16.97251 209 LEU D C 1
ATOM 6942 O O . LEU D 1 209 ? 39.70928 75.37168 51.95426 1.000 18.84081 209 LEU D O 1
ATOM 6947 N N . GLY D 1 210 ? 40.09571 77.43538 51.16027 1.000 16.87354 210 GLY D N 1
ATOM 6948 C CA . GLY D 1 210 ? 41.49604 77.15915 50.89571 1.000 20.14346 210 GLY D CA 1
ATOM 6949 C C . GLY D 1 210 ? 41.76816 76.26288 49.70551 1.000 20.71158 210 GLY D C 1
ATOM 6950 O O . GLY D 1 210 ? 42.79465 75.58011 49.68339 1.000 26.18863 210 GLY D O 1
ATOM 6951 N N . ILE D 1 211 ? 40.89011 76.25841 48.70403 1.000 19.96809 211 ILE D N 1
ATOM 6952 C CA . ILE D 1 211 ? 41.03672 75.41313 47.52115 1.000 20.70933 211 ILE D CA 1
ATOM 6953 C C . ILE D 1 211 ? 41.50461 76.29445 46.37332 1.000 19.68842 211 ILE D C 1
ATOM 6954 O O . ILE D 1 211 ? 40.84701 77.28427 46.03608 1.000 18.37979 211 ILE D O 1
ATOM 6959 N N . GLU D 1 212 ? 42.62417 75.92656 45.75370 1.000 16.73170 212 GLU D N 1
ATOM 6960 C CA . GLU D 1 212 ? 43.15996 76.72819 44.66441 1.000 18.56723 212 GLU D CA 1
ATOM 6961 C C . GLU D 1 212 ? 42.21700 76.70749 43.46445 1.000 15.95692 212 GLU D C 1
ATOM 6962 O O . GLU D 1 212 ? 41.52762 75.71869 43.20296 1.000 14.77206 212 GLU D O 1
ATOM 6968 N N . LYS D 1 213 ? 42.18497 77.82490 42.73873 1.000 14.88987 213 LYS D N 1
ATOM 6969 C CA . LYS D 1 213 ? 41.31178 77.97875 41.57518 1.000 15.41939 213 LYS D CA 1
ATOM 6970 C C . LYS D 1 213 ? 41.88382 77.15295 40.42795 1.000 13.15025 213 LYS D C 1
ATOM 6971 O O . LYS D 1 213 ? 42.51838 77.66577 39.50374 1.000 15.88744 213 LYS D O 1
ATOM 6977 N N . LEU D 1 214 ? 41.65350 75.83994 40.49705 1.000 12.40259 214 LEU D N 1
ATOM 6978 C CA . LEU D 1 214 ? 42.17631 74.93128 39.48399 1.000 12.09493 214 LEU D CA 1
ATOM 6979 C C . LEU D 1 214 ? 41.48677 75.10216 38.13656 1.000 16.62716 214 LEU D C 1
ATOM 6980 O O . LEU D 1 214 ? 42.08317 74.78421 37.09944 1.000 11.22833 214 LEU D O 1
ATOM 6985 N N . LEU D 1 215 ? 40.25311 75.60185 38.13110 1.000 16.83676 215 LEU D N 1
ATOM 6986 C CA . LEU D 1 215 ? 39.42705 75.68126 36.93797 1.000 13.34876 215 LEU D CA 1
ATOM 6987 C C . LEU D 1 215 ? 39.10298 77.13101 36.62402 1.000 12.89447 215 LEU D C 1
ATOM 6988 O O . LEU D 1 215 ? 38.92666 77.95202 37.52957 1.000 14.33418 215 LEU D O 1
ATOM 6993 N N . ASP D 1 216 ? 39.04517 77.43902 35.35143 1.000 15.94175 216 ASP D N 1
ATOM 6994 C CA . ASP D 1 216 ? 38.51065 78.70876 34.89598 1.000 18.33294 216 ASP D CA 1
ATOM 6995 C C . ASP D 1 216 ? 37.02647 78.55319 34.59962 1.000 13.87678 216 ASP D C 1
ATOM 6996 O O . ASP D 1 216 ? 36.55238 77.44172 34.34778 1.000 14.08095 216 ASP D O 1
ATOM 7001 N N . PRO D 1 217 ? 36.25398 79.64385 34.64187 1.000 14.53608 217 PRO D N 1
ATOM 7002 C CA . PRO D 1 217 ? 34.82970 79.53299 34.26857 1.000 16.82267 217 PRO D CA 1
ATOM 7003 C C . PRO D 1 217 ? 34.62959 78.92526 32.88917 1.000 16.36106 217 PRO D C 1
ATOM 7004 O O . PRO D 1 217 ? 33.70205 78.13252 32.68697 1.000 14.72166 217 PRO D O 1
ATOM 7008 N N . GLU D 1 218 ? 35.48894 79.27860 31.93095 1.000 15.67298 218 GLU D N 1
ATOM 7009 C CA . GLU D 1 218 ? 35.41452 78.73376 30.58201 1.000 17.05765 218 GLU D CA 1
ATOM 7010 C C . GLU D 1 218 ? 35.76111 77.25108 30.52446 1.000 14.58535 218 GLU D C 1
ATOM 7011 O O . GLU D 1 218 ? 35.49274 76.61264 29.50055 1.000 13.83816 218 GLU D O 1
ATOM 7017 N N . ASP D 1 219 ? 36.34958 76.69176 31.58588 1.000 12.36000 219 ASP D N 1
ATOM 7018 C CA . ASP D 1 219 ? 36.59979 75.25704 31.64083 1.000 12.94734 219 ASP D CA 1
ATOM 7019 C C . ASP D 1 219 ? 35.36387 74.45993 32.02390 1.000 13.55447 219 ASP D C 1
ATOM 7020 O O . ASP D 1 219 ? 35.34513 73.24182 31.81891 1.000 11.59814 219 ASP D O 1
ATOM 7025 N N . VAL D 1 220 ? 34.34076 75.10819 32.57898 1.000 17.10532 220 VAL D N 1
ATOM 7026 C CA . VAL D 1 220 ? 33.12985 74.43468 33.03362 1.000 13.78869 220 VAL D CA 1
ATOM 7027 C C . VAL D 1 220 ? 31.91888 74.84929 32.20751 1.000 10.88688 220 VAL D C 1
ATOM 7028 O O . VAL D 1 220 ? 31.18719 74.00194 31.69494 1.000 16.17724 220 VAL D O 1
ATOM 7032 N N . ASP D 1 221 ? 31.68627 76.15485 32.07909 1.000 13.26275 221 ASP D N 1
ATOM 7033 C CA . ASP D 1 221 ? 30.61136 76.67824 31.23929 1.000 11.56304 221 ASP D CA 1
ATOM 7034 C C . ASP D 1 221 ? 31.07508 76.64352 29.78578 1.000 12.22743 221 ASP D C 1
ATOM 7035 O O . ASP D 1 221 ? 31.47416 77.64715 29.19283 1.000 15.14437 221 ASP D O 1
ATOM 7040 N N . THR D 1 222 ? 31.01548 75.45032 29.20945 1.000 15.60574 222 THR D N 1
ATOM 7041 C CA . THR D 1 222 ? 31.42597 75.21349 27.83356 1.000 17.43029 222 THR D CA 1
ATOM 7042 C C . THR D 1 222 ? 30.67946 73.98037 27.34512 1.000 18.46679 222 THR D C 1
ATOM 7043 O O . THR D 1 222 ? 30.09769 73.23464 28.13592 1.000 17.52874 222 THR D O 1
ATOM 7047 N N . THR D 1 223 ? 30.69456 73.77540 26.02515 1.000 18.26766 223 THR D N 1
ATOM 7048 C CA . THR D 1 223 ? 29.93812 72.67052 25.44255 1.000 16.81466 223 THR D CA 1
ATOM 7049 C C . THR D 1 223 ? 30.44841 71.31794 25.93123 1.000 18.07197 223 THR D C 1
ATOM 7050 O O . THR D 1 223 ? 29.65624 70.44497 26.30388 1.000 16.60462 223 THR D O 1
ATOM 7054 N N . TYR D 1 224 ? 31.77097 71.12425 25.95341 1.000 18.17198 224 TYR D N 1
ATOM 7055 C CA . TYR D 1 224 ? 32.37121 69.84358 26.33517 1.000 20.41589 224 TYR D CA 1
ATOM 7056 C C . TYR D 1 224 ? 33.34754 70.05351 27.48598 1.000 25.83002 224 TYR D C 1
ATOM 7057 O O . TYR D 1 224 ? 34.55935 70.22894 27.26769 1.000 21.71170 224 TYR D O 1
ATOM 7066 N N . PRO D 1 225 ? 32.86642 70.02717 28.73018 1.000 24.71118 225 PRO D N 1
ATOM 7067 C CA . PRO D 1 225 ? 33.76618 70.21818 29.87228 1.000 19.21739 225 PRO D CA 1
ATOM 7068 C C . PRO D 1 225 ? 34.61081 68.97806 30.10967 1.000 18.53556 225 PRO D C 1
ATOM 7069 O O . PRO D 1 225 ? 34.13673 67.84418 29.99323 1.000 18.27098 225 PRO D O 1
ATOM 7073 N N . ASP D 1 226 ? 35.87750 69.20406 30.44180 1.000 18.52887 226 ASP D N 1
ATOM 7074 C CA . ASP D 1 226 ? 36.78306 68.09793 30.71517 1.000 16.44346 226 ASP D CA 1
ATOM 7075 C C . ASP D 1 226 ? 36.38708 67.43018 32.02492 1.000 15.67471 226 ASP D C 1
ATOM 7076 O O . ASP D 1 226 ? 36.36027 68.07923 33.07606 1.000 14.96221 226 ASP D O 1
ATOM 7081 N N . LYS D 1 227 ? 36.09878 66.12892 31.96069 1.000 14.37167 227 LYS D N 1
ATOM 7082 C CA . LYS D 1 227 ? 35.57660 65.42225 33.12504 1.000 16.01052 227 LYS D CA 1
ATOM 7083 C C . LYS D 1 227 ? 36.63275 65.26756 34.21141 1.000 20.33301 227 LYS D C 1
ATOM 7084 O O . LYS D 1 227 ? 36.31827 65.35120 35.40660 1.000 17.33590 227 LYS D O 1
ATOM 7090 N N . LYS D 1 228 ? 37.88737 65.02884 33.82079 1.000 18.79042 228 LYS D N 1
ATOM 7091 C CA . LYS D 1 228 ? 38.93395 64.82026 34.81596 1.000 15.75552 228 LYS D CA 1
ATOM 7092 C C . LYS D 1 228 ? 39.18857 66.08198 35.63279 1.000 11.85616 228 LYS D C 1
ATOM 7093 O O . LYS D 1 228 ? 39.40154 66.00260 36.84715 1.000 13.31856 228 LYS D O 1
ATOM 7099 N N . SER D 1 229 ? 39.16952 67.25329 34.99183 1.000 12.10334 229 SER D N 1
ATOM 7100 C CA . SER D 1 229 ? 39.37948 68.49906 35.72561 1.000 13.20324 229 SER D CA 1
ATOM 7101 C C . SER D 1 229 ? 38.27919 68.72181 36.75504 1.000 16.03320 229 SER D C 1
ATOM 7102 O O . SER D 1 229 ? 38.54845 69.14989 37.88856 1.000 12.14613 229 SER D O 1
ATOM 7105 N N . ILE D 1 230 ? 37.02912 68.44496 36.36969 1.000 16.51047 230 ILE D N 1
ATOM 7106 C CA . ILE D 1 230 ? 35.89845 68.60422 37.28112 1.000 16.45501 230 ILE D CA 1
ATOM 7107 C C . ILE D 1 230 ? 35.98619 67.60573 38.42595 1.000 11.42656 230 ILE D C 1
ATOM 7108 O O . ILE D 1 230 ? 35.73901 67.95388 39.58276 1.000 16.34394 230 ILE D O 1
ATOM 7113 N N . LEU D 1 231 ? 36.29955 66.34438 38.11886 1.000 13.67932 231 LEU D N 1
ATOM 7114 C CA . LEU D 1 231 ? 36.46160 65.32876 39.15649 1.000 15.68442 231 LEU D CA 1
ATOM 7115 C C . LEU D 1 231 ? 37.54006 65.73676 40.16006 1.000 18.93588 231 LEU D C 1
ATOM 7116 O O . LEU D 1 231 ? 37.33970 65.65128 41.38054 1.000 13.36337 231 LEU D O 1
ATOM 7121 N N . MET D 1 232 ? 38.69470 66.18107 39.64735 1.000 17.38472 232 MET D N 1
ATOM 7122 C CA . MET D 1 232 ? 39.76578 66.75967 40.45740 1.000 15.36719 232 MET D CA 1
ATOM 7123 C C . MET D 1 232 ? 39.25742 67.85041 41.39620 1.000 12.32996 232 MET D C 1
ATOM 7124 O O . MET D 1 232 ? 39.49439 67.80721 42.61112 1.000 14.78476 232 MET D O 1
ATOM 7129 N N . TYR D 1 233 ? 38.58524 68.86058 40.84220 1.000 10.84734 233 TYR D N 1
ATOM 7130 C CA . TYR D 1 233 ? 38.14751 69.98610 41.66573 1.000 14.24577 233 TYR D CA 1
ATOM 7131 C C . TYR D 1 233 ? 37.09689 69.56321 42.69296 1.000 14.12034 233 TYR D C 1
ATOM 7132 O O . TYR D 1 233 ? 37.13115 70.01001 43.84641 1.000 14.43055 233 TYR D O 1
ATOM 7141 N N . ILE D 1 234 ? 36.15501 68.70507 42.29691 1.000 15.35289 234 ILE D N 1
ATOM 7142 C CA . ILE D 1 234 ? 35.08774 68.29809 43.20645 1.000 15.16477 234 ILE D CA 1
ATOM 7143 C C . ILE D 1 234 ? 35.64789 67.46036 44.35135 1.000 17.74503 234 ILE D C 1
ATOM 7144 O O . ILE D 1 234 ? 35.19120 67.57453 45.49431 1.000 14.68009 234 ILE D O 1
ATOM 7149 N N . THR D 1 235 ? 36.65411 66.61612 44.07835 1.000 16.69019 235 THR D N 1
ATOM 7150 C CA . THR D 1 235 ? 37.26755 65.86259 45.17068 1.000 14.29037 235 THR D CA 1
ATOM 7151 C C . THR D 1 235 ? 38.14252 66.75244 46.05142 1.000 14.85485 235 THR D C 1
ATOM 7152 O O . THR D 1 235 ? 38.26405 66.49615 47.25645 1.000 17.32135 235 THR D O 1
ATOM 7156 N N . SER D 1 236 ? 38.72041 67.82197 45.49459 1.000 12.26347 236 SER D N 1
ATOM 7157 C CA . SER D 1 236 ? 39.38401 68.80709 46.34587 1.000 14.67085 236 SER D CA 1
ATOM 7158 C C . SER D 1 236 ? 38.38128 69.49385 47.26934 1.000 18.19703 236 SER D C 1
ATOM 7159 O O . SER D 1 236 ? 38.69996 69.82266 48.41903 1.000 13.31113 236 SER D O 1
ATOM 7162 N N . LEU D 1 237 ? 37.17347 69.75394 46.76693 1.000 19.13333 237 LEU D N 1
ATOM 7163 C CA . LEU D 1 237 ? 36.12336 70.30942 47.61698 1.000 16.19462 237 LEU D CA 1
ATOM 7164 C C . LEU D 1 237 ? 35.69929 69.30908 48.68703 1.000 13.82793 237 LEU D C 1
ATOM 7165 O O . LEU D 1 237 ? 35.54743 69.66325 49.86097 1.000 18.83719 237 LEU D O 1
ATOM 7170 N N . PHE D 1 238 ? 35.50118 68.05323 48.28897 1.000 12.21362 238 PHE D N 1
ATOM 7171 C CA . PHE D 1 238 ? 35.18226 66.97437 49.21632 1.000 14.08196 238 PHE D CA 1
ATOM 7172 C C . PHE D 1 238 ? 36.21317 66.88342 50.32937 1.000 18.09938 238 PHE D C 1
ATOM 7173 O O . PHE D 1 238 ? 35.87126 66.56466 51.47346 1.000 16.15420 238 PHE D O 1
ATOM 7181 N N . GLN D 1 239 ? 37.47638 67.17065 50.01574 1.000 15.90558 239 GLN D N 1
ATOM 7182 C CA . GLN D 1 239 ? 38.53111 67.00992 51.00942 1.000 17.73289 239 GLN D CA 1
ATOM 7183 C C . GLN D 1 239 ? 38.38750 67.98879 52.17043 1.000 16.71795 239 GLN D C 1
ATOM 7184 O O . GLN D 1 239 ? 38.65105 67.62649 53.32294 1.000 23.37695 239 GLN D O 1
ATOM 7190 N N . VAL D 1 240 ? 37.98096 69.22751 51.90022 1.000 16.31334 240 VAL D N 1
ATOM 7191 C CA . VAL D 1 240 ? 37.93373 70.24297 52.94830 1.000 17.62764 240 VAL D CA 1
ATOM 7192 C C . VAL D 1 240 ? 36.53107 70.51538 53.49515 1.000 23.72668 240 VAL D C 1
ATOM 7193 O O . VAL D 1 240 ? 36.41010 71.13374 54.56383 1.000 24.76968 240 VAL D O 1
ATOM 7197 N N . LEU D 1 241 ? 35.47749 70.08045 52.80845 1.000 20.27512 241 LEU D N 1
ATOM 7198 C CA . LEU D 1 241 ? 34.14758 70.40253 53.31054 1.000 20.50418 241 LEU D CA 1
ATOM 7199 C C . LEU D 1 241 ? 33.80554 69.49887 54.49311 1.000 21.59624 241 LEU D C 1
ATOM 7200 O O . LEU D 1 241 ? 34.17312 68.31884 54.49596 1.000 22.95264 241 LEU D O 1
ATOM 7205 N N . PRO D 1 242 ? 33.11205 70.02725 55.50589 1.000 20.41984 242 PRO D N 1
ATOM 7206 C CA . PRO D 1 242 ? 32.75231 69.20276 56.67048 1.000 19.76288 242 PRO D CA 1
ATOM 7207 C C . PRO D 1 242 ? 31.71824 68.15367 56.29023 1.000 21.94580 242 PRO D C 1
ATOM 7208 O O . PRO D 1 242 ? 30.74676 68.44515 55.59082 1.000 29.52421 242 PRO D O 1
ATOM 7212 N N . GLN D 1 243 ? 31.94889 66.91910 56.73694 1.000 21.29811 243 GLN D N 1
ATOM 7213 C CA . GLN D 1 243 ? 31.07788 65.78306 56.43979 1.000 24.92010 243 GLN D CA 1
ATOM 7214 C C . GLN D 1 243 ? 30.75730 65.04673 57.74219 1.000 25.83906 243 GLN D C 1
ATOM 7215 O O . GLN D 1 243 ? 30.95469 63.84099 57.88412 1.000 28.29595 243 GLN D O 1
ATOM 7221 N N . GLN D 1 244 ? 30.22269 65.80306 58.69347 1.000 29.01091 244 GLN D N 1
ATOM 7222 C CA . GLN D 1 244 ? 30.09870 65.35712 60.07415 1.000 27.30997 244 GLN D CA 1
ATOM 7223 C C . GLN D 1 244 ? 29.16953 64.15421 60.18880 1.000 28.62627 244 GLN D C 1
ATOM 7224 O O . GLN D 1 244 ? 28.01588 64.20486 59.75031 1.000 30.46884 244 GLN D O 1
ATOM 7230 N N . VAL D 1 245 ? 29.67441 63.07417 60.78287 1.000 24.30848 245 VAL D N 1
ATOM 7231 C CA . VAL D 1 245 ? 28.88804 61.86063 60.97852 1.000 26.73368 245 VAL D CA 1
ATOM 7232 C C . VAL D 1 245 ? 27.83428 62.07794 62.06316 1.000 29.85958 245 VAL D C 1
ATOM 7233 O O . VAL D 1 245 ? 28.15581 62.18266 63.24952 1.000 24.66729 245 VAL D O 1
#

Nearest PDB structures (foldseek):
  1dxx-assembly1_A  TM=5.074E-01  e=1.597E-27  Homo sapiens
  4q59-assembly2_B  TM=9.444E-01  e=6.623E-18  Homo sapiens
  3f7p-assembly2_B  TM=9.445E-01  e=6.039E-18  Homo sapiens
  4q58-assembly2_B  TM=9.287E-01  e=3.343E-16  Homo sapiens
  1qag-assembly1_A  TM=5.004E-01  e=5.413E-22  Homo sapiens

Organism: Homo sapiens (NCBI:txid9606)

Foldseek 3Di:
DADQVLLQQLLLLVLVLLCVVVVHDGDDGLLPVPQQLPSLQVSVCSQVVDDDDADDDDDNVRSQVSQVSSVVVCVVVVQDADPDHSCCSNVRPRVRSSRRSLSVLCVRLFCVLCPVVCVVVVHDDRQVVLQVLLCVLQVPVVVADDDALAQSPLQLLSLVSNQCSLPVPPDDSVVLVPDRHSQVSNVVSLVCCVPVQVQGSSDHSCLHNDPTHNRSSSSSRSSNVVSRGDDD/DDLVLLQQLLLLVLVLLCVVVVHDGDDGLQPPPQLLPSLQVSVCSQVVDDDDAFDDDDNVRSLVSLVSSVVVCVVLVQDQPPDHSCCSNVRPSVNSSVVSLSVLCSRLFCVLCVVVCVVVVHRPRQVVLQVLLCVLQVPVVVAHDDALAQSPQQLLSLVSNQCSLPVPPDPSVVLVPDRHSQVSNVVSLVCCVPVQVQHSSDHSPLHNDPTHDRSSSSSRSSSVVNRGDDDD/DQADQVLLQQLLLLVLVLLCVVVVHDGDDGLLAVPQLLPSLQVSVCSQVVDDDDADDDDDNVSSLVNQVSSVVSCVVVVQDADPDHSNCSNVRPSVRSSRRSLSVLCVRLFCVLCVVVCVVVVHDPRQVVLQVVLCVLQVPVVVADDDALAQSPQQLLSLVSNQCSLPVPPDDSVVLVPDRHSQVSNVVSLCCCVPVQPDGSSDHSCLHNDDRHNNSSSSSRSSNCVNRGDD/DVLLQQLLQLVLVLLCVVVPHDGDDGLLPPCQLLPSLQVSVCSQVVDDDDADDDDDLVRSLVSLVSSVVVCVVLVQDADPDHSNCSNVRPPVRSSRRSLSVLCVRLFCVLCVVVCVVVVHRDRQVVLQVLLCVLQVPVVVADDDALAQSPQQLLSLVSNQCSLPVPPDPSVVLVPDRHSQVSNVVSLVCCCVVQVQGSSDHSCLHNDDTHDSSSSSSRSSNVVNRGDDDD

Solvent-accessible surface area: 41367 Å² total; per-residue (Å²): 125,116,81,60,99,10,8,61,70,0,0,18,61,4,1,18,13,8,2,66,77,67,73,57,93,97,10,101,59,1,33,51,44,5,64,70,0,96,40,0,0,18,3,0,20,14,35,21,20,36,13,1,37,60,70,193,41,111,80,116,83,40,10,35,53,4,0,63,37,0,16,125,7,0,115,128,47,89,12,60,51,50,146,35,29,10,63,40,2,12,84,13,57,110,95,38,3,13,15,1,0,23,15,0,0,40,36,27,9,1,91,32,2,0,58,28,38,17,79,65,67,90,36,130,71,22,65,72,29,0,42,64,26,0,102,138,24,4,77,143,30,112,72,16,110,2,118,42,6,8,60,24,3,22,62,0,14,2,5,0,0,0,0,21,33,30,70,91,107,33,32,94,28,100,64,0,44,88,25,175,52,19,61,96,26,0,65,47,0,1,60,17,0,78,154,104,18,60,12,71,59,4,6,38,14,103,3,3,63,41,103,122,0,2,79,54,1,3,6,0,1,1,0,5,0,6,44,51,1,58,49,69,115,73,64,95,13,17,45,74,0,0,19,61,3,1,21,21,29,2,55,115,104,74,52,71,107,11,100,68,2,37,52,45,6,59,69,0,100,41,1,0,17,5,0,43,25,39,39,72,109,130,12,90,74,57,202,31,117,81,117,63,53,10,35,68,5,0,78,70,0,36,54,16,5,73,133,51,82,12,58,57,75,92,35,22,14,63,39,2,14,86,14,58,105,125,42,5,11,25,3,1,26,21,0,0,46,32,29,16,2,86,86,29,0,52,131,84,10,80,67,68,92,35,130,93,13,63,73,32,0,42,64,37,0,103,58,28,3,130,126,31,117,86,14,108,1,93,47,3,30,56,21,5,19,65,0,13,2,7,0,0,0,0,18,35,33,71,94,103,30,30,66,40,65,58,0,43,84,29,124,53,20,67,93,28,1,63,43,0,0,56,16,0,89,147,106,20,60,14,72,58,5,5,34,16,113,7,3,64,47,56,127,5,1,81,75,1,4,8,0,1,3,0,4,0,23,108,61,10,63,69,182,196,106,80,113,76,58,101,14,7,59,74,0,0,18,58,4,2,21,13,12,4,67,79,81,73,55,72,107,9,100,59,1,37,54,48,7,61,71,0,100,43,0,0,19,4,0,24,17,39,19,21,35,13,1,33,37,65,164,44,111,78,136,88,49,7,24,51,4,0,62,46,0,34,135,16,1,71,125,48,80,7,14,52,33,73,31,26,14,79,40,2,12,80,11,56,109,147,36,3,11,17,0,1,23,19,0,0,28,36,26,11,3,51,34,1,0,42,41,44,17,83,63,65,94,31,111,38,15,39,50,34,1,43,43,35,0,104,135,29,4,75,141,30,115,77,15,105,1,117,40,6,13,63,22,3,22,63,0,15,2,5,0,0,0,0,27,33,28,71,92,102,34,31,66,33,108,58,0,42,81,22,173,53,19,66,98,25,0,36,46,0,4,59,15,0,83,156,107,25,60,8,66,68,4,6,37,26,110,4,3,62,40,102,103,0,1,65,45,1,4,9,0,2,2,0,7,0,11,42,57,1,70,85,81,116,41,28,55,68,0,0,18,58,3,0,22,23,31,2,56,119,108,72,58,72,102,8,128,61,1,34,51,49,5,63,72,0,104,40,2,0,19,4,0,27,26,39,37,70,109,164,10,85,64,63,200,29,119,81,128,91,47,8,20,51,6,0,58,54,0,27,130,22,3,132,106,54,95,13,56,47,42,101,31,27,17,68,41,2,12,86,12,58,106,168,34,3,13,20,1,0,22,19,0,0,47,30,26,15,1,64,87,30,0,53,130,70,10,75,54,57,82,38,99,50,16,66,46,38,0,43,58,30,0,101,87,27,4,132,125,31,120,84,16,109,1,112,37,3,30,55,22,3,19,65,0,15,2,4,0,0,0,0,19,33,33,69,89,106,33,30,67,40,64,56,0,43,86,25,126,50,18,65,93,27,0,60,48,1,1,61,12,0,89,155,96,22,58,14,69,65,4,5,35,16,115,6,1,63,59,55,162,11,24,83,78,1,4,9,0,1,1,0,6,0,11,106,64,7,64,63,180,192

GO terms:
  GO:0005515 protein binding (F, IPI)
  GO:0005634 nucleus (C, IDA)
  GO:0045121 membrane raft (C, TAS)
  GO:0005634 nucleus (C, TAS)
  GO:0005886 plasma membrane (C, TAS)
  GO:0015629 actin cytoskeleton (C, TAS)
  GO:0044458 motile cilium assembly (P, TAS)
  GO:0016010 dystrophin-associated glycoprotein complex (C, TAS)
  GO:0045666 positive regulation of neuron differentiation (P, IMP)
  GO:0010976 positive regulation of neuron projection development (P, IMP)
  GO:0090287 regulation of cellular response to growth factor stimulus (P, IMP)
  GO:0032991 protein-containing complex (C, IDA)
  GO:0002162 dystroglycan binding (F, IPI)
  GO:0005200 structural constituent of cytoskeleton (F, TAS)
  GO:0005856 cytoskeleton (C, TAS)
  GO:0005829 cytosol (C, TAS)
  GO:0042383 sarcolemma (C, IDA)
  GO:0030175 filopodium (C, IDA)
  GO:0031527 filopodium membrane (C, IDA)
  GO:0003779 actin binding (F, IDA)

Secondary structure (DSSP, 8-state):
---HHHHHHHHHHHHHHHHHHTTPPPPS-TTTTTTTSHHHHHHHHHHH-S--PPPP-SSHHHHHHHHHHHHHHHHHTT----S--HHHHHTT-HHHHHHHHHHHHIIIIIIITTHHHHHHHT---HHHHHHHHHHHHTTT-TT----SSSGGGTTSHHHHHHHHHH-TTS--HHHHHT---HHHHHHHHHHHHHHTS-------HHHHSSSS--HHHHHHHHHHHHHHS---/--HHHHHHHHHHHHHHHHHHTTPPPPS-TTTTTTTSHHHHHHHHHHH----PPP---SHHHHHHHHHHHHHHHHHTT----S--HHHHHTT-HHHHHHHHHHHHIIIIIIITTHHHHHHHT---HHHHHHHHHHHHTTT-TT----SSSGGGTTSHHHHHHHHHH-TTSS-HHHHHT---HHHHHHHHHHHHHHTT-------HHHHSSSS--HHHHHHHHHHHHHHS----/----HHHHHHHHHHHHHHHHHHTTPPPPS-TTTTTTTSHHHHHHHHHHH----PPPP-SSHHHHHHHHHHHHHHHHHTT----S--HHHHHTT-HHHHHHHHHHHHIIIIIIITTHHHHHHTT---HHHHHHHHHHHHTTT-TT----SSSGGGTTSHHHHHHHHHH-TTS--HHHHHT---HHHHHHHHHHHHHHTT-------HHHHSSSS--HHHHHHHHHHHHHHS--/-HHHHHHHHHHHHHHHHHTTPPPPS-TTTTTTTSHHHHHHHHHHH----PPPS--SHHHHHHHHHHHHHHHHHTT----S--HHHHHTT-HHHHHHHHHHHHIIIIIIITTHHHHHHHT---HHHHHHHHHHHHTTT-TT----SSSGGGTTSHHHHHHHHHH-TTSS-HHHHHT---HHHHHHHHHHHHHHTT-----S-HHHHSSSS--HHHHHHHHHHHHHHS----

Radius of gyration: 32.52 Å; Cα contacts (8 Å, |Δi|>4): 1273; chains: 4; bounding box: 94×70×85 Å

B-factor: mean 19.13, std 4.95, range [8.7, 46.73]

Sequence (926 aa):
YEREDVQKKTFTKWVNAQFSKFGKQHIENLFSDLQDGRRLLDLLEGLTGQKLPKEKGSTRVHALNNVNKALRVLQNNNVDLVNIGSTDIVDGNHKLTLGLIWNIILHWQVKNVMKNIMAGLQQTNSEKILLSWVRQQSTRNYPQVNVINFTTSWSDGLALNALIHSHRPDLFDWNSVVSQQSATQRLEHAFNIARYQLGIEKLLDPEDVDTTYPDKKSILMYITSLFQVLPQQEREDVQKKTFTKWVNAQFSKFGKQHIENLFSDLQDGRRLLDLLEGLTGQKLPKEKGSTRVHALNNVNKALRVLQNNNVDLVNIGSTDIVDGNHKLTLGLIWNIILHWQVKNVMKNIMAGLQQTNSEKILLSWVRQSTRNYPQVNVINFTTSWSDGLALNALIHSHRPDLFDWNSVVSQQSATQRLEHAFNIARYQLGIEKLLDPEDVDTTYPDKKSILMYITSLFQVLPQQVSYEREDVQKKTFTKWVNAQFSKFGKQHIENLFSDLQDGRRLLDLLEGLTGQKLPKEKGSTRVHALNNVNKALRVLQNNNVDLVNIGSTDIVDGNHKLTLGLIWNIILHWQVKNVMKNIMAGLQQTNSEKILLSWVRQSTRNYPQVNVINFTTSWSDGLALNALIHSHRPDLFDWNSVVSQQSATQRLEHAFNIARYQLGIEKLLDPEDVDTTYPDKKSILMYITSLFQVLPQEDVQKKTFTKWVNAQFSKFGKQHIENLFSDLQDGRRLLDLLEGLTGQKLPKEKGSTRVHALNNVNKALRVLQNNNVDLVNIGSTDIVDGNHKLTLGLIWNIILHWQVKNVMKNIMAGLQQTNSEKILLSWVRQSTRNYPQVNVINFTTSWSDGLALNALIHSHRPDLFDWNSVVSQQSATQRLEHAFNIARYQLGIEKLLDPEDVDTTYPDKKSILMYITSLFQVLPQQV

=== Feature glossary ===
Key to the feature types in this record:

Secondary structure (8-state, DSSP). Secondary structure is the local, repeating backbone conformation. DSSP classifies it into eight states by reading the hydrogen-bond network: three helix types (H, G, I), two β types (E, B), two non-regular types (T, S), and unstructured coil (-).

Backbone torsions (φ/ψ). Backbone dihedral angles. Every residue except chain termini has a φ (preceding-C → N → Cα → C) and a ψ (N → Cα → C → next-N). They are reported in degrees following the IUPAC sign convention. Secondary structure is essentially a statement about which (φ, ψ) basin each residue occupies.

Predicted aligned error. Predicted Aligned Error (PAE) is an AlphaFold confidence matrix: entry (i, j) is the expected error in the position of residue j, in ångströms, when the prediction is superimposed on the true structure at residue i. Low PAE within a block of residues means that block is internally rigid and well-predicted; high PAE between two blocks means their relative placement is uncertain even if each block individually is confident.

B-factor. B-factor (Debye–Waller factor) reflects atomic displacement in the crystal lattice. It is an experimental observable (units Å²), not a prediction; low values mean the atom is pinned down, high values mean it moves or is heterogeneous across the crystal.

Secondary structure (3-state, P-SEA). Three-state secondary structure (P-SEA) collapses the eight DSSP classes into helix (a), strand (b), and coil (c). P-SEA assigns these from Cα geometry alone — distances and angles — without requiring backbone oxygens, so it works on any Cα trace.

Sequence. Primary structure: the covalent order of the twenty standard amino acids along the backbone. Two proteins with the same sequence will (almost always) fold to the same structure; two with 30% identity often share a fold but not the details.

pLDDT. pLDDT is the predicted lDDT-Cα score: AlphaFold's confidence that the local environment of each residue (all inter-atomic distances within 15 Å) is correctly placed. It is a per-residue number between 0 and 100, with higher meaning more reliable.

InterPro / GO / CATH / organism. Functional annotations link the protein to curated databases. InterPro entries identify conserved domains and families by matching the sequence against member-database signatures (Pfam, PROSITE, CDD, …). Gene Ontology (GO) terms describe molecular function, biological process, and cellular component in a controlled vocabulary. CATH places the structure in a hierarchical fold classification (Class/Architecture/Topology/Homologous-superfamily). The organism is the source species.

Contact-map, Ramachandran, and PAE plots. Three diagnostic plots accompany the record. The Cα contact map visualizes the tertiary structure as a 2D adjacency matrix (8 Å cutoff, sequence-local contacts suppressed). The Ramachandran plot shows the distribution of backbone (φ, ψ) torsions, with points in the α and β basins reflecting secondary structure content. The PAE plot shows AlphaFold's inter-residue confidence as a color matrix.

mmCIF coordinates. The mmCIF table is the protein's shape written out atom by atom. For each backbone N, Cα, C, and carbonyl O, it records an (x, y, z) coordinate triple in Å plus the residue type, chain letter, and residue number.

Radius of gyration, Cα contacts, bounding box. Three whole-structure scalars: the radius of gyration (RMS distance of Cα from centroid, in Å), the count of Cα–Cα contacts (pairs closer than 8 Å and separated by more than four residues in sequence — i.e. tertiary, not local, contacts), and the bounding-box dimensions. Together they distinguish compact globular folds from extended fibres or disordered chains.

Foldseek 3Di. The Foldseek 3Di string encodes local tertiary geometry as a 20-letter alphabet — one character per residue — derived from the relative positions of nearby Cα atoms. Unlike the amino-acid sequence, 3Di is a direct function of the 3D structure, so two proteins with the same fold have similar 3Di strings even at low sequence identity.

Rendered structure images. Six rendered views show the 3D structure from the faces of a cube — i.e. along ±x, ±y, ±z. Rendering representation is drawn randomly per protein from cartoon (secondary-structure ribbons), sticks (backbone bonds), or molecular surface; coloring is either N→C rainbow (blue at the N-terminus through red at the C-terminus) or one color per chain.

Nearest PDB structures. The Foldseek neighbor list gives the closest experimentally determined structures in the PDB, ranked by structural alignment. TM-score near 1 means near-identical fold; near 0.3 means only rough topology match. This is how one finds what a novel AlphaFold prediction most resembles in the solved-structure universe.

Solvent-accessible surface area. SASA measures how much of the protein is reachable by solvent. It is computed by rolling a water-sized probe over the atomic surface and summing the exposed area (Å²). Per-residue SASA distinguishes core (buried, low SASA) from surface (exposed, high SASA) residues; total SASA is a whole-molecule size measure.